Protein AF-0000000076504397 (afdb_homodimer)

Foldseek 3Di:
DVVVCVVVVVPPVPPPPPPPPCPPPCPDLQNVLVVLVVVLVVLLVVLVPDALLPPVVNVVSLVVSLVSLVVNLVSCVVCVVVNVVVPDALLVNLLSLLSQLVSLVVVCQFFVFVVSLVSSLVSLVVCVVVVSLVPCCLPDVVSVVVVLVSLLVNLVSCVLLLVVVVNVVSLVVNVVSLVVNVVSDPVVVSPVVVVLSVLSVLLCVLCVLPNVHDFLADEVVQAPDLVPFFAFDVVQHPAAAAAAEEEAEEDEVVFRDHDQDTSLNSLLSRNQHYNQQDDDPPDVPPPPPPPPPPPPPPPCPVVSGDPPVDDGGHGYHYDYLDFVVSVLSSLVSCLVVADPRYEYEYEYAYEDPPDDPPPPAQWGARDDDPDPDRRTHHLVSCQVSLLGAYEYEYHYLRQVSNLVSQVRHDHHGYKYWGAFNDADDFVPDPCRSNGHLLSCLLRPVLSSVCRSLVHGSVRDDPVLSVVLSSLLSVLLSQVLNQQSHDPPFNSSCNNHCSHPSVVSSVSSLVLQQLLQCFFPVCHPPRSRGIAMPPHGDDGDDDLCSDSQNSNCVSCVSVVNNVRTHDDPVNDDPVVVVVVVVVVD/DVVVCVVVVVPPVPPPPPPPPCPPPCPDLQNVLVVLVVVLVVLLVVLVPDALLPPVVNVVSLVVSLVSLVVNLVSCVVCVVVNVVVPDALLVNLLSLLSQLVSLVVVCQFFVFVVSLLSSLVSLVVCVVVVSLVPCCLPDVVSVVVVLVSLLVNLVSCVLLLVVVVNVVSLVVNVVSLVVNVVSDPVVVSPVVVVLSVLSVLLCVLCVLPNVHDFLADEVVQAPDLVPFFAFDVVQHDAAAAAAEEEEEEDEVVFRDHDQDTSLNSLLSRNQHYNQPDPPVPPVPPPPPPDPPPPPPVPCPVVSGDPPVDDGGHGYHYDYLDFVVSVLSSLVSCLVVADPRYEYEYEYAYEDPPDDPVPPAQWGARDDDPDPDRRTHHLVSCQVSLLGAYEYEYHYLRQVSNLVSQVRHDHHGYKYWGAFNDADDFVPDPCRSNGHLLSCLLRPVLSSVCRSLVHGSVRDDPVLSVVLSSLLSVLLSQVLNQQSHDPPFNSSCNNHCSHPSVVSSVSSLVLQQLSQCFFPVCHPPRSRGIAMPPHGDDGDDDLCSDSQNSNCVSCVSVVNNVRTHDDPVNDDPVVVVVVVVVVD

Sequence (1168 aa):
MSSQQMQMQIQIQNSGGGSGNNNSSNIPVSEVFWTLVDKADKKFSKIRDLPFYQRSRHDTYFYKVFKVYTQLWKFQQENRQKLIEAGLKRWEIGEIASRIGQLYFGQYMRTSDANYLSESYIFYEAILTREYFKEGLFQDVNIANKQLRFLARFIMVCLVLNRREMVQQLVNQLKVLVDECKRTFQESDFKEWKLVVQEILRFLKAETAFMNIRPLRYSLVLDSHPDTLPHVAAAITKRHLKLRDAVLSSFHPNEVKYSELTIDTFRMLQCLEWEPSGLFYQSSGSKLSQNGATGTSRISYIQDIADPTLPANPRKAVLYRPSLTHFIAVLATICEELPSDGILLVYLSASGYCGSAQNESGCIHFGPRGDRGSNCIYPSDFVPFTRRPLLLVIDNDNSKAFKVIAEAEKGESVAMLLSPSCSPALSDCSHNSNGSLFTMFLTAPLQAFCMLLGLSGTDIDLDTFNKAEMLLSSSLNNWGLALATSDTLNPVWGQILGDPFIRRLLLRFIFCQAVLTLYAPVYNDNKFLPTCVPSLPTPVLPPSYSYQSVILNLASMFGATKRFIFSEDVLPESMQTNMNQLTLMSSQQMQMQIQIQNSGGGSGNNNSSNIPVSEVFWTLVDKADKKFSKIRDLPFYQRSRHDTYFYKVFKVYTQLWKFQQENRQKLIEAGLKRWEIGEIASRIGQLYFGQYMRTSDANYLSESYIFYEAILTREYFKEGLFQDVNIANKQLRFLARFIMVCLVLNRREMVQQLVNQLKVLVDECKRTFQESDFKEWKLVVQEILRFLKAETAFMNIRPLRYSLVLDSHPDTLPHVAAAITKRHLKLRDAVLSSFHPNEVKYSELTIDTFRMLQCLEWEPSGLFYQSSGSKLSQNGATGTSRISYIQDIADPTLPANPRKAVLYRPSLTHFIAVLATICEELPSDGILLVYLSASGYCGSAQNESGCIHFGPRGDRGSNCIYPSDFVPFTRRPLLLVIDNDNSKAFKVIAEAEKGESVAMLLSPSCSPALSDCSHNSNGSLFTMFLTAPLQAFCMLLGLSGTDIDLDTFNKAEMLLSSSLNNWGLALATSDTLNPVWGQILGDPFIRRLLLRFIFCQAVLTLYAPVYNDNKFLPTCVPSLPTPVLPPSYSYQSVILNLASMFGATKRFIFSEDVLPESMQTNMNQLTL

pLDDT: mean 82.98, std 20.51, range [19.02, 98.88]

Structure (mmCIF, N/CA/C/O backbone):
data_AF-0000000076504397-model_v1
#
loop_
_entity.id
_entity.type
_entity.pdbx_description
1 polymer 'Protein SCAI'
#
loop_
_atom_site.group_PDB
_atom_site.id
_atom_site.type_symbol
_atom_site.label_atom_id
_atom_site.label_alt_id
_atom_site.label_comp_id
_atom_site.label_asym_id
_atom_site.label_entity_id
_atom_site.label_seq_id
_atom_site.pdbx_PDB_ins_code
_atom_site.Cartn_x
_atom_site.Cartn_y
_atom_site.Cartn_z
_atom_site.occupancy
_atom_site.B_iso_or_equiv
_atom_site.auth_seq_id
_atom_site.auth_comp_id
_atom_site.auth_asym_id
_atom_site.auth_atom_id
_atom_site.pdbx_PDB_model_num
ATOM 1 N N . MET A 1 1 ? 22.531 14.945 21.281 1 19.02 1 MET A N 1
ATOM 2 C CA . MET A 1 1 ? 23.844 14.344 21.078 1 19.02 1 MET A CA 1
ATOM 3 C C . MET A 1 1 ? 23.891 13.562 19.781 1 19.02 1 MET A C 1
ATOM 5 O O . MET A 1 1 ? 24.969 13.234 19.281 1 19.02 1 MET A O 1
ATOM 9 N N . SER A 1 2 ? 22.672 13.062 19.438 1 21.38 2 SER A N 1
ATOM 10 C CA . SER A 1 2 ? 22.641 12.148 18.297 1 21.38 2 SER A CA 1
ATOM 11 C C . SER A 1 2 ? 22.812 12.906 16.984 1 21.38 2 SER A C 1
ATOM 13 O O . SER A 1 2 ? 23.359 12.375 16.016 1 21.38 2 SER A O 1
ATOM 15 N N . SER A 1 3 ? 22.125 14.078 16.844 1 25.44 3 SER A N 1
ATOM 16 C CA . SER A 1 3 ? 22.078 14.844 15.602 1 25.44 3 SER A CA 1
ATOM 17 C C . SER A 1 3 ? 23.422 15.484 15.289 1 25.44 3 SER A C 1
ATOM 19 O O . SER A 1 3 ? 23.656 15.93 14.164 1 25.44 3 SER A O 1
ATOM 21 N N . GLN A 1 4 ? 24.25 15.898 16.297 1 28.06 4 GLN A N 1
ATOM 22 C CA . GLN A 1 4 ? 25.641 16.328 16.203 1 28.06 4 GLN A CA 1
ATOM 23 C C . GLN A 1 4 ? 26.516 15.234 15.617 1 28.06 4 GLN A C 1
ATOM 25 O O . GLN A 1 4 ? 27.672 15.477 15.242 1 28.06 4 GLN A O 1
ATOM 30 N N . GLN A 1 5 ? 26.062 13.969 15.75 1 26.05 5 GLN A N 1
ATOM 31 C CA . GLN A 1 5 ? 26.891 12.867 15.266 1 26.05 5 GLN A CA 1
ATOM 32 C C . GLN A 1 5 ? 26.938 12.852 13.734 1 26.05 5 GLN A C 1
ATOM 34 O O . GLN A 1 5 ? 27.891 12.352 13.148 1 26.05 5 GLN A O 1
ATOM 39 N N . MET A 1 6 ? 25.781 13.281 13.07 1 28.31 6 MET A N 1
ATOM 40 C CA . MET A 1 6 ? 25.922 13.211 11.617 1 28.31 6 MET A CA 1
ATOM 41 C C . MET A 1 6 ? 26.844 14.32 11.102 1 28.31 6 MET A C 1
ATOM 43 O O . MET A 1 6 ? 27.547 14.133 10.109 1 28.31 6 MET A O 1
ATOM 47 N N . GLN A 1 7 ? 26.797 15.539 11.68 1 29.45 7 GLN A N 1
ATOM 48 C CA . GLN A 1 7 ? 27.703 16.594 11.211 1 29.45 7 GLN A CA 1
ATOM 49 C C . GLN A 1 7 ? 29.156 16.25 11.531 1 29.45 7 GLN A C 1
ATOM 51 O O . GLN A 1 7 ? 30.047 16.484 10.719 1 29.45 7 GLN A O 1
ATOM 56 N N . MET A 1 8 ? 29.5 15.898 12.867 1 28.67 8 MET A N 1
ATOM 57 C CA . MET A 1 8 ? 30.859 15.688 13.344 1 28.67 8 MET A CA 1
ATOM 58 C C . MET A 1 8 ? 31.469 14.445 12.703 1 28.67 8 MET A C 1
ATOM 60 O O . MET A 1 8 ? 32.688 14.328 12.633 1 28.67 8 MET A O 1
ATOM 64 N N . GLN A 1 9 ? 30.656 13.406 12.492 1 28.34 9 GLN A N 1
ATOM 65 C CA . GLN A 1 9 ? 31.312 12.234 11.922 1 28.34 9 GLN A CA 1
ATOM 66 C C . GLN A 1 9 ? 31.828 12.523 10.516 1 28.34 9 GLN A C 1
ATOM 68 O O . GLN A 1 9 ? 32.625 11.758 9.961 1 28.34 9 GLN A O 1
ATOM 73 N N . ILE A 1 10 ? 31.156 13.438 9.891 1 29.42 10 ILE A N 1
ATOM 74 C CA . ILE A 1 10 ? 31.719 13.742 8.578 1 29.42 10 ILE A CA 1
ATOM 75 C C . ILE A 1 10 ? 33.031 14.477 8.742 1 29.42 10 ILE A C 1
ATOM 77 O O . ILE A 1 10 ? 33.844 14.531 7.809 1 29.42 10 ILE A O 1
ATOM 81 N N . GLN A 1 11 ? 33.312 15.148 9.938 1 27.05 11 GLN A N 1
ATOM 82 C CA . GLN A 1 11 ? 34.594 15.836 10.016 1 27.05 11 GLN A CA 1
ATOM 83 C C . GLN A 1 11 ? 35.75 14.836 10.031 1 27.05 11 GLN A C 1
ATOM 85 O O . GLN A 1 11 ? 36.875 15.18 9.68 1 27.05 11 GLN A O 1
ATOM 90 N N . ILE A 1 12 ? 35.594 13.727 10.93 1 27.03 12 ILE A N 1
ATOM 91 C CA . ILE A 1 12 ? 36.844 13.047 11.32 1 27.03 12 ILE A CA 1
ATOM 92 C C . ILE A 1 12 ? 37.469 12.391 10.102 1 27.03 12 ILE A C 1
ATOM 94 O O . ILE A 1 12 ? 38.688 12.227 10.047 1 27.03 12 ILE A O 1
ATOM 98 N N . GLN A 1 13 ? 36.656 11.766 9.266 1 25.59 13 GLN A N 1
ATOM 99 C CA . GLN A 1 13 ? 37.438 10.844 8.469 1 25.59 13 GLN A CA 1
ATOM 100 C C . GLN A 1 13 ? 38.375 11.602 7.523 1 25.59 13 GLN A C 1
ATOM 102 O O . GLN A 1 13 ? 39.094 10.992 6.711 1 25.59 13 GLN A O 1
ATOM 107 N N . ASN A 1 14 ? 38.219 12.922 7.508 1 24.95 14 ASN A N 1
ATOM 108 C CA . ASN A 1 14 ? 38.969 13.508 6.398 1 24.95 14 ASN A CA 1
ATOM 109 C C . ASN A 1 14 ? 40.469 13.57 6.695 1 24.95 14 ASN A C 1
ATOM 111 O O . ASN A 1 14 ? 41.219 14.227 5.977 1 24.95 14 ASN A O 1
ATOM 115 N N . SER A 1 15 ? 40.875 13.211 8 1 24.42 15 SER A N 1
ATOM 116 C CA . SER A 1 15 ? 42.25 13.711 8.094 1 24.42 15 SER A CA 1
ATOM 117 C C . SER A 1 15 ? 43.219 12.898 7.215 1 24.42 15 SER A C 1
ATOM 119 O O . SER A 1 15 ? 44.438 13.055 7.301 1 24.42 15 SER A O 1
ATOM 121 N N . GLY A 1 16 ? 42.781 11.695 6.723 1 23.44 16 GLY A N 1
ATOM 122 C CA . GLY A 1 16 ? 43.969 11.023 6.211 1 23.44 16 GLY A CA 1
ATOM 123 C C . GLY A 1 16 ? 44.625 11.773 5.078 1 23.44 16 GLY A C 1
ATOM 124 O O . GLY A 1 16 ? 43.969 12.164 4.113 1 23.44 16 GLY A O 1
ATOM 125 N N . GLY A 1 17 ? 45.594 12.586 5.418 1 23.61 17 GLY A N 1
ATOM 126 C CA . GLY A 1 17 ? 46.5 13.391 4.621 1 23.61 17 GLY A CA 1
ATOM 127 C C . GLY A 1 17 ? 47.156 12.609 3.498 1 23.61 17 GLY A C 1
ATOM 128 O O . GLY A 1 17 ? 48.25 12.984 3.018 1 23.61 17 GLY A O 1
ATOM 129 N N . GLY A 1 18 ? 46.531 11.445 3.01 1 22.66 18 GLY A N 1
ATOM 130 C CA . GLY A 1 18 ? 47.5 10.859 2.07 1 22.66 18 GLY A CA 1
ATOM 131 C C . GLY A 1 18 ? 47.875 11.805 0.956 1 22.66 18 GLY A C 1
ATOM 132 O O . GLY A 1 18 ? 47.062 12.609 0.495 1 22.66 18 GLY A O 1
ATOM 133 N N . SER A 1 19 ? 49.094 12.258 0.999 1 25.38 19 SER A N 1
ATOM 134 C CA . SER A 1 19 ? 49.844 13.016 0.009 1 25.38 19 SER A CA 1
ATOM 135 C C . SER A 1 19 ? 49.75 12.375 -1.37 1 25.38 19 SER A C 1
ATOM 137 O O . SER A 1 19 ? 50.688 11.672 -1.798 1 25.38 19 SER A O 1
ATOM 139 N N . GLY A 1 20 ? 48.688 11.438 -1.575 1 24.8 20 GLY A N 1
ATOM 140 C CA . GLY A 1 20 ? 48.938 10.812 -2.869 1 24.8 20 GLY A CA 1
ATOM 141 C C . GLY A 1 20 ? 49.062 11.82 -3.994 1 24.8 20 GLY A C 1
ATOM 142 O O . GLY A 1 20 ? 48.562 12.938 -3.908 1 24.8 20 GLY A O 1
ATOM 143 N N . ASN A 1 21 ? 50.219 11.695 -4.637 1 26.89 21 ASN A N 1
ATOM 144 C CA . ASN A 1 21 ? 50.562 12.352 -5.891 1 26.89 21 ASN A CA 1
ATOM 145 C C . ASN A 1 21 ? 49.438 12.305 -6.898 1 26.89 21 ASN A C 1
ATOM 147 O O . ASN A 1 21 ? 49.031 11.227 -7.332 1 26.89 21 ASN A O 1
ATOM 151 N N . ASN A 1 22 ? 48.375 13.039 -6.625 1 28.5 22 ASN A N 1
ATOM 152 C CA . ASN A 1 22 ? 47.188 13.289 -7.465 1 28.5 22 ASN A CA 1
ATOM 153 C C . ASN A 1 22 ? 47.594 13.539 -8.914 1 28.5 22 ASN A C 1
ATOM 155 O O . ASN A 1 22 ? 48.188 14.578 -9.234 1 28.5 22 ASN A O 1
ATOM 159 N N . ASN A 1 23 ? 48.219 12.555 -9.594 1 30.7 23 ASN A N 1
ATOM 160 C CA . ASN A 1 23 ? 48.125 12.742 -11.039 1 30.7 23 ASN A CA 1
ATOM 161 C C . ASN A 1 23 ? 46.75 13.258 -11.445 1 30.7 23 ASN A C 1
ATOM 163 O O . ASN A 1 23 ? 45.75 12.539 -11.328 1 30.7 23 ASN A O 1
ATOM 167 N N . SER A 1 24 ? 46.438 14.422 -11.156 1 36.69 24 SER A N 1
ATOM 168 C CA . SER A 1 24 ? 45.312 15.305 -11.375 1 36.69 24 SER A CA 1
ATOM 169 C C . SER A 1 24 ? 44.719 15.117 -12.773 1 36.69 24 SER A C 1
ATOM 171 O O . SER A 1 24 ? 45.375 15.484 -13.773 1 36.69 24 SER A O 1
ATOM 173 N N . SER A 1 25 ? 44.344 14.016 -13.234 1 42.19 25 SER A N 1
ATOM 174 C CA . SER A 1 25 ? 43.5 14.055 -14.414 1 42.19 25 SER A CA 1
ATOM 175 C C . SER A 1 25 ? 42.719 15.359 -14.5 1 42.19 25 SER A C 1
ATOM 177 O O . SER A 1 25 ? 42.094 15.773 -13.523 1 42.19 25 SER A O 1
ATOM 179 N N . ASN A 1 26 ? 43.219 16.312 -15.18 1 52.19 26 ASN A N 1
ATOM 180 C CA . ASN A 1 26 ? 42.969 17.719 -15.531 1 52.19 26 ASN A CA 1
ATOM 181 C C . ASN A 1 26 ? 41.5 18 -15.805 1 52.19 26 ASN A C 1
ATOM 183 O O . ASN A 1 26 ? 41.156 18.469 -16.875 1 52.19 26 ASN A O 1
ATOM 187 N N . ILE A 1 27 ? 40.688 17.281 -15.406 1 71.06 27 ILE A N 1
ATOM 188 C CA . ILE A 1 27 ? 39.344 17.75 -15.711 1 71.06 27 ILE A CA 1
ATOM 189 C C . ILE A 1 27 ? 39.125 19.125 -15.078 1 71.06 27 ILE A C 1
ATOM 191 O O . ILE A 1 27 ? 39.344 19.297 -13.875 1 71.06 27 ILE A O 1
ATOM 195 N N . PRO A 1 28 ? 38.969 20.062 -15.93 1 86.5 28 PRO A N 1
ATOM 196 C CA . PRO A 1 28 ? 38.719 21.422 -15.438 1 86.5 28 PRO A CA 1
ATOM 197 C C . PRO A 1 28 ? 37.656 21.453 -14.312 1 86.5 28 PRO A C 1
ATOM 199 O O . PRO A 1 28 ? 36.719 20.672 -14.312 1 86.5 28 PRO A O 1
ATOM 202 N N . VAL A 1 29 ? 38.031 22.109 -13.242 1 89.88 29 VAL A N 1
ATOM 203 C CA . VAL A 1 29 ? 37.188 22.312 -12.07 1 89.88 29 VAL A CA 1
ATOM 204 C C . VAL A 1 29 ? 35.75 22.594 -12.516 1 89.88 29 VAL A C 1
ATOM 206 O O . VAL A 1 29 ? 34.781 22.125 -11.883 1 89.88 29 VAL A O 1
ATOM 209 N N . SER A 1 30 ? 35.656 23.203 -13.555 1 90 30 SER A N 1
ATOM 210 C CA . SER A 1 30 ? 34.344 23.562 -14.062 1 90 30 SER A CA 1
ATOM 211 C C . SER A 1 30 ? 33.594 22.328 -14.547 1 90 30 SER A C 1
ATOM 213 O O . SER A 1 30 ? 32.375 22.203 -14.359 1 90 30 SER A O 1
ATOM 215 N N . GLU A 1 31 ? 34.25 21.484 -15.102 1 90.5 31 GLU A N 1
ATOM 216 C CA . GLU A 1 31 ? 33.625 20.266 -15.609 1 90.5 31 GLU A CA 1
ATOM 217 C C . GLU A 1 31 ? 33.156 19.375 -14.461 1 90.5 31 GLU A C 1
ATOM 219 O O . GLU A 1 31 ? 32.062 18.781 -14.539 1 90.5 31 GLU A O 1
ATOM 224 N N . VAL A 1 32 ? 33.969 19.312 -13.516 1 92.31 32 VAL A N 1
ATOM 225 C CA . VAL A 1 32 ? 33.594 18.516 -12.344 1 92.31 32 VAL A CA 1
ATOM 226 C C . VAL A 1 32 ? 32.344 19.125 -11.688 1 92.31 32 VAL A C 1
ATOM 228 O O . VAL A 1 32 ? 31.438 18.391 -11.305 1 92.31 32 VAL A O 1
ATOM 231 N N . PHE A 1 33 ? 32.344 20.391 -11.633 1 93.88 33 PHE A N 1
ATOM 232 C CA . PHE A 1 33 ? 31.234 21.109 -11.023 1 93.88 33 PHE A CA 1
ATOM 233 C C . PHE A 1 33 ? 29.938 20.828 -11.773 1 93.88 33 PHE A C 1
ATOM 235 O O . PHE A 1 33 ? 28.922 20.469 -11.172 1 93.88 33 PHE A O 1
ATOM 242 N N . TRP A 1 34 ? 30.016 20.875 -12.992 1 93.06 34 TRP A N 1
ATOM 243 C CA . TRP A 1 34 ? 28.797 20.75 -13.789 1 93.06 34 TRP A CA 1
ATOM 244 C C . TRP A 1 34 ? 28.328 19.297 -13.844 1 93.06 34 TRP A C 1
ATOM 246 O O . TRP A 1 34 ? 27.141 19.016 -13.945 1 93.06 34 TRP A O 1
ATOM 256 N N . THR A 1 35 ? 29.234 18.422 -13.781 1 92.25 35 THR A N 1
ATOM 257 C CA . THR A 1 35 ? 28.875 17.016 -13.688 1 92.25 35 THR A CA 1
ATOM 258 C C . THR A 1 35 ? 28.125 16.734 -12.375 1 92.25 35 THR A C 1
ATOM 260 O O . THR A 1 35 ? 27.156 15.984 -12.352 1 92.25 35 THR A O 1
ATOM 263 N N . LEU A 1 36 ? 28.641 17.344 -11.328 1 93.19 36 LEU A N 1
ATOM 264 C CA . LEU A 1 36 ? 27.984 17.188 -10.023 1 93.19 36 LEU A CA 1
ATOM 265 C C . LEU A 1 36 ? 26.609 17.828 -10.031 1 93.19 36 LEU A C 1
ATOM 267 O O . LEU A 1 36 ? 25.672 17.297 -9.43 1 93.19 36 LEU A O 1
ATOM 271 N N . VAL A 1 37 ? 26.5 18.922 -10.672 1 93.44 37 VAL A N 1
ATOM 272 C CA . VAL A 1 37 ? 25.219 19.609 -10.75 1 93.44 37 VAL A CA 1
ATOM 273 C C . VAL A 1 37 ? 24.219 18.75 -11.508 1 93.44 37 VAL A C 1
ATOM 275 O O . VAL A 1 37 ? 23.062 18.625 -11.086 1 93.44 37 VAL A O 1
ATOM 278 N N . ASP A 1 38 ? 24.656 18.203 -12.57 1 92.31 38 ASP A N 1
ATOM 279 C CA . ASP A 1 38 ? 23.797 17.359 -13.383 1 92.31 38 ASP A CA 1
ATOM 280 C C . ASP A 1 38 ? 23.328 16.125 -12.594 1 92.31 38 ASP A C 1
ATOM 282 O O . ASP A 1 38 ? 22.172 15.742 -12.672 1 92.31 38 ASP A O 1
ATOM 286 N N . LYS A 1 39 ? 24.266 15.555 -11.977 1 92.31 39 LYS A N 1
ATOM 287 C CA . LYS A 1 39 ? 23.938 14.406 -11.141 1 92.31 39 LYS A CA 1
ATOM 288 C C . LYS A 1 39 ? 22.953 14.781 -10.047 1 92.31 39 LYS A C 1
ATOM 290 O O . LYS A 1 39 ? 22 14.031 -9.773 1 92.31 39 LYS A O 1
ATOM 295 N N . ALA A 1 40 ? 23.172 15.859 -9.414 1 92.56 40 ALA A N 1
ATOM 296 C CA . ALA A 1 40 ? 22.297 16.344 -8.344 1 92.56 40 ALA A CA 1
ATOM 297 C C . ALA A 1 40 ? 20.906 16.641 -8.867 1 92.56 40 ALA A C 1
ATOM 299 O O . ALA A 1 40 ? 19.906 16.297 -8.219 1 92.56 40 ALA A O 1
ATOM 300 N N . ASP A 1 41 ? 20.828 17.188 -9.984 1 91.31 41 ASP A N 1
ATOM 301 C CA . ASP A 1 41 ? 19.547 17.547 -10.57 1 91.31 41 ASP A CA 1
ATOM 302 C C . ASP A 1 41 ? 18.734 16.297 -10.922 1 91.31 41 ASP A C 1
ATOM 304 O O . ASP A 1 41 ? 17.516 16.266 -10.742 1 91.31 41 ASP A O 1
ATOM 308 N N . LYS A 1 42 ? 19.391 15.375 -11.484 1 88.75 42 LYS A N 1
ATOM 309 C CA . LYS A 1 42 ? 18.719 14.125 -11.82 1 88.75 42 LYS A CA 1
ATOM 310 C C . LYS A 1 42 ? 18.156 13.445 -10.57 1 88.75 42 LYS A C 1
ATOM 312 O O . LYS A 1 42 ? 17.016 12.977 -10.578 1 88.75 42 LYS A O 1
ATOM 317 N N . LYS A 1 43 ? 18.906 13.445 -9.578 1 90.19 43 LYS A N 1
ATOM 318 C CA . LYS A 1 43 ? 18.469 12.828 -8.328 1 90.19 43 LYS A CA 1
ATOM 319 C C . LYS A 1 43 ? 17.359 13.633 -7.668 1 90.19 43 LYS A C 1
ATOM 321 O O . LYS A 1 43 ? 16.453 13.062 -7.051 1 90.19 43 LYS A O 1
ATOM 326 N N . PHE A 1 44 ? 17.453 14.906 -7.812 1 90.5 44 PHE A N 1
ATOM 327 C CA . PHE A 1 44 ? 16.422 15.781 -7.258 1 90.5 44 PHE A CA 1
ATOM 328 C C . PHE A 1 44 ? 15.078 15.531 -7.934 1 90.5 44 PHE A C 1
ATOM 330 O O . PHE A 1 44 ? 14.047 15.477 -7.266 1 90.5 44 PHE A O 1
ATOM 337 N N . SER A 1 45 ? 15.086 15.398 -9.156 1 86.88 45 SER A N 1
ATOM 338 C CA . SER A 1 45 ? 13.852 15.156 -9.898 1 86.88 45 SER A CA 1
ATOM 339 C C . SER A 1 45 ? 13.219 13.828 -9.5 1 86.88 45 SER A C 1
ATOM 341 O O . SER A 1 45 ? 11.992 13.719 -9.414 1 86.88 45 SER A O 1
ATOM 343 N N . LYS A 1 46 ? 13.977 12.953 -9.211 1 84.38 46 LYS A N 1
ATOM 344 C CA . LYS A 1 46 ? 13.484 11.625 -8.852 1 84.38 46 LYS A CA 1
ATOM 345 C C . LYS A 1 46 ? 12.836 11.625 -7.473 1 84.38 46 LYS A C 1
ATOM 347 O O . LYS A 1 46 ? 11.781 11.031 -7.277 1 84.38 46 LYS A O 1
ATOM 352 N N . ILE A 1 47 ? 13.445 12.273 -6.543 1 85.12 47 ILE A N 1
ATOM 353 C CA . ILE A 1 47 ? 12.93 12.25 -5.18 1 85.12 47 ILE A CA 1
ATOM 354 C C . ILE A 1 47 ? 11.625 13.039 -5.109 1 85.12 47 ILE A C 1
ATOM 356 O O . ILE A 1 47 ? 10.734 12.703 -4.32 1 85.12 47 ILE A O 1
ATOM 360 N N . ARG A 1 48 ? 11.5 13.938 -5.887 1 80.25 48 ARG A N 1
ATOM 361 C CA . ARG A 1 48 ? 10.297 14.758 -5.918 1 80.25 48 ARG A CA 1
ATOM 362 C C . ARG A 1 48 ? 9.086 13.945 -6.383 1 80.25 48 ARG A C 1
ATOM 364 O O . ARG A 1 48 ? 7.977 14.148 -5.895 1 80.25 48 ARG A O 1
ATOM 371 N N . ASP A 1 49 ? 9.312 12.969 -7.195 1 79.06 49 ASP A N 1
ATOM 372 C CA . ASP A 1 49 ? 8.219 12.227 -7.82 1 79.06 49 ASP A CA 1
ATOM 373 C C . ASP A 1 49 ? 7.91 10.945 -7.047 1 79.06 49 ASP A C 1
ATOM 375 O O . ASP A 1 49 ? 6.988 10.211 -7.402 1 79.06 49 ASP A O 1
ATOM 379 N N . LEU A 1 50 ? 8.664 10.742 -6.012 1 82.38 50 LEU A N 1
ATOM 380 C CA . LEU A 1 50 ? 8.414 9.531 -5.242 1 82.38 50 LEU A CA 1
ATOM 381 C C . LEU A 1 50 ? 7.098 9.633 -4.48 1 82.38 50 LEU A C 1
ATOM 383 O O . LEU A 1 50 ? 6.875 10.594 -3.742 1 82.38 50 LEU A O 1
ATOM 387 N N . PRO A 1 51 ? 6.25 8.633 -4.672 1 82.62 51 PRO A N 1
ATOM 388 C CA . PRO A 1 51 ? 4.953 8.672 -3.994 1 82.62 51 PRO A CA 1
ATOM 389 C C . PRO A 1 51 ? 5.066 8.453 -2.486 1 82.62 51 PRO A C 1
ATOM 391 O O . PRO A 1 51 ? 6.082 7.938 -2.01 1 82.62 51 PRO A O 1
ATOM 394 N N . PHE A 1 52 ? 4.02 8.781 -1.773 1 81.81 52 PHE A N 1
ATOM 395 C CA . PHE A 1 52 ? 4.012 8.75 -0.316 1 81.81 52 PHE A CA 1
ATOM 396 C C . PHE A 1 52 ? 3.992 7.312 0.196 1 81.81 52 PHE A C 1
ATOM 398 O O . PHE A 1 52 ? 4.379 7.051 1.335 1 81.81 52 PHE A O 1
ATOM 405 N N . TYR A 1 53 ? 3.559 6.406 -0.594 1 83.62 53 TYR A N 1
ATOM 406 C CA . TYR A 1 53 ? 3.488 5.031 -0.104 1 83.62 53 TYR A CA 1
ATOM 407 C C . TYR A 1 53 ? 4.84 4.34 -0.229 1 83.62 53 TYR A C 1
ATOM 409 O O . TYR A 1 53 ? 5.027 3.232 0.283 1 83.62 53 TYR A O 1
ATOM 417 N N . GLN A 1 54 ? 5.758 4.957 -0.898 1 81.75 54 GLN A N 1
ATOM 418 C CA . GLN A 1 54 ? 7.121 4.445 -0.965 1 81.75 54 GLN A CA 1
ATOM 419 C C . GLN A 1 54 ? 8.008 5.105 0.084 1 81.75 54 GLN A C 1
ATOM 421 O O . GLN A 1 54 ? 9.023 5.719 -0.251 1 81.75 54 GLN A O 1
ATOM 426 N N . ARG A 1 55 ? 7.703 4.934 1.293 1 79.25 55 ARG A N 1
ATOM 427 C CA . ARG A 1 55 ? 8.305 5.625 2.426 1 79.25 55 ARG A CA 1
ATOM 428 C C . ARG A 1 55 ? 9.766 5.211 2.605 1 79.25 55 ARG A C 1
ATOM 430 O O . ARG A 1 55 ? 10.648 6.062 2.719 1 79.25 55 ARG A O 1
ATOM 437 N N . SER A 1 56 ? 9.992 3.963 2.555 1 77.69 56 SER A N 1
ATOM 438 C CA . SER A 1 56 ? 11.352 3.459 2.75 1 77.69 56 SER A CA 1
ATOM 439 C C . SER A 1 56 ? 12.266 3.873 1.601 1 77.69 56 SER A C 1
ATOM 441 O O . SER A 1 56 ? 13.43 4.195 1.815 1 77.69 56 SER A O 1
ATOM 443 N N . ARG A 1 57 ? 11.711 3.865 0.457 1 76.81 57 ARG A N 1
ATOM 444 C CA . ARG A 1 57 ? 12.484 4.289 -0.707 1 76.81 57 ARG A CA 1
ATOM 445 C C . ARG A 1 57 ? 12.844 5.77 -0.616 1 76.81 57 ARG A C 1
ATOM 447 O O . ARG A 1 57 ? 13.961 6.16 -0.941 1 76.81 57 ARG A O 1
ATOM 454 N N . HIS A 1 58 ? 11.898 6.492 -0.199 1 79.5 58 HIS A N 1
ATOM 455 C CA . HIS A 1 58 ? 12.148 7.922 -0.047 1 79.5 58 HIS A CA 1
ATOM 456 C C . HIS A 1 58 ? 13.234 8.188 0.99 1 79.5 58 HIS A C 1
ATOM 458 O O . HIS A 1 58 ? 14.148 8.977 0.75 1 79.5 58 HIS A O 1
ATOM 464 N N . ASP A 1 59 ? 13.188 7.531 2.055 1 78.88 59 ASP A N 1
ATOM 465 C CA . ASP A 1 59 ? 14.164 7.746 3.123 1 78.88 59 ASP A CA 1
ATOM 466 C C . ASP A 1 59 ? 15.57 7.379 2.666 1 78.88 59 ASP A C 1
ATOM 468 O O . ASP A 1 59 ? 16.516 8.117 2.916 1 78.88 59 ASP A O 1
ATOM 472 N N . THR A 1 60 ? 15.641 6.301 1.947 1 80.81 60 THR A N 1
ATOM 473 C CA . THR A 1 60 ? 16.938 5.863 1.454 1 80.81 60 THR A CA 1
ATOM 474 C C . THR A 1 60 ? 17.438 6.789 0.347 1 80.81 60 THR A C 1
ATOM 476 O O . THR A 1 60 ? 18.625 7.145 0.311 1 80.81 60 THR A O 1
ATOM 479 N N . TYR A 1 61 ? 16.562 7.145 -0.464 1 83.81 61 TYR A N 1
ATOM 480 C CA . TYR A 1 61 ? 16.938 7.988 -1.594 1 83.81 61 TYR A CA 1
ATOM 481 C C . TYR A 1 61 ? 17.281 9.398 -1.13 1 83.81 61 TYR A C 1
ATOM 483 O O . TYR A 1 61 ? 18.141 10.062 -1.723 1 83.81 61 TYR A O 1
ATOM 491 N N . PHE A 1 62 ? 16.641 9.938 -0.138 1 87.38 62 PHE A N 1
ATOM 492 C CA . PHE A 1 62 ? 16.953 11.25 0.407 1 87.38 62 PHE A CA 1
ATOM 493 C C . PHE A 1 62 ? 18.406 11.344 0.808 1 87.38 62 PHE A C 1
ATOM 495 O O . PHE A 1 62 ? 19.078 12.336 0.505 1 87.38 62 PHE A O 1
ATOM 502 N N . TYR A 1 63 ? 18.875 10.32 1.399 1 86.19 63 TYR A N 1
ATOM 503 C CA . TYR A 1 63 ? 20.266 10.336 1.834 1 86.19 63 TYR A CA 1
ATOM 504 C C . TYR A 1 63 ? 21.203 10.383 0.64 1 86.19 63 TYR A C 1
ATOM 506 O O . TYR A 1 63 ? 22.234 11.055 0.683 1 86.19 63 TYR A O 1
ATOM 514 N N . LYS A 1 64 ? 20.844 9.711 -0.344 1 86.56 64 LYS A N 1
ATOM 515 C CA . LYS A 1 64 ? 21.656 9.719 -1.554 1 86.56 64 LYS A CA 1
ATOM 516 C C . LYS A 1 64 ? 21.672 11.102 -2.203 1 86.56 64 LYS A C 1
ATOM 518 O O . LYS A 1 64 ? 22.719 11.578 -2.627 1 86.56 64 LYS A O 1
ATOM 523 N N . VAL A 1 65 ? 20.531 11.672 -2.271 1 91.06 65 VAL A N 1
ATOM 524 C CA . VAL A 1 65 ? 20.438 13.008 -2.855 1 91.06 65 VAL A CA 1
ATOM 525 C C . VAL A 1 65 ? 21.188 14.008 -1.988 1 91.06 65 VAL A C 1
ATOM 527 O O . VAL A 1 65 ? 21.938 14.844 -2.502 1 91.06 65 VAL A O 1
ATOM 530 N N . PHE A 1 66 ? 21 13.875 -0.762 1 90.19 66 PHE A N 1
ATOM 531 C CA . PHE A 1 66 ? 21.609 14.812 0.175 1 90.19 66 PHE A CA 1
ATOM 532 C C . PHE A 1 66 ? 23.125 14.695 0.131 1 90.19 66 PHE A C 1
ATOM 534 O O . PHE A 1 66 ? 23.844 15.703 0.244 1 90.19 66 PHE A O 1
ATOM 541 N N . LYS A 1 67 ? 23.578 13.516 -0.026 1 91.44 67 LYS A N 1
ATOM 542 C CA . LYS A 1 67 ? 25.016 13.305 -0.129 1 91.44 67 LYS A CA 1
ATOM 543 C C . LYS A 1 67 ? 25.594 14.031 -1.343 1 91.44 67 LYS A C 1
ATOM 545 O O . LYS A 1 67 ? 26.625 14.688 -1.244 1 91.44 67 LYS A O 1
ATOM 550 N N . VAL A 1 68 ? 24.969 13.938 -2.428 1 93.25 68 VAL A N 1
ATOM 551 C CA . VAL A 1 68 ? 25.453 14.57 -3.654 1 93.25 68 VAL A CA 1
ATOM 552 C C . VAL A 1 68 ? 25.391 16.094 -3.504 1 93.25 68 VAL A C 1
ATOM 554 O O . VAL A 1 68 ? 26.312 16.797 -3.916 1 93.25 68 VAL A O 1
ATOM 557 N N . TYR A 1 69 ? 24.359 16.594 -2.959 1 93.25 69 TYR A N 1
ATOM 558 C CA . TYR A 1 69 ? 24.234 18.031 -2.785 1 93.25 69 TYR A CA 1
ATOM 559 C C . TYR A 1 69 ? 25.25 18.547 -1.767 1 93.25 69 TYR A C 1
ATOM 561 O O . TYR A 1 69 ? 25.75 19.672 -1.89 1 93.25 69 TYR A O 1
ATOM 569 N N . THR A 1 70 ? 25.484 17.781 -0.732 1 91.44 70 THR A N 1
ATOM 570 C CA . THR A 1 70 ? 26.516 18.141 0.223 1 91.44 70 THR A CA 1
ATOM 571 C C . THR A 1 70 ? 27.891 18.219 -0.459 1 91.44 70 THR A C 1
ATOM 573 O O . THR A 1 70 ? 28.656 19.141 -0.219 1 91.44 70 THR A O 1
ATOM 576 N N . GLN A 1 71 ? 28.141 17.188 -1.298 1 93.12 71 GLN A N 1
ATOM 577 C CA . GLN A 1 71 ? 29.375 17.188 -2.068 1 93.12 71 GLN A CA 1
ATOM 578 C C . GLN A 1 71 ? 29.453 18.406 -2.998 1 93.12 71 GLN A C 1
ATOM 580 O O . GLN A 1 71 ? 30.484 19.062 -3.098 1 93.12 71 GLN A O 1
ATOM 585 N N . LEU A 1 72 ? 28.359 18.656 -3.625 1 94.12 72 LEU A N 1
ATOM 586 C CA . LEU A 1 72 ? 28.297 19.781 -4.551 1 94.12 72 LEU A CA 1
ATOM 587 C C . LEU A 1 72 ? 28.5 21.094 -3.818 1 94.12 72 LEU A C 1
ATOM 589 O O . LEU A 1 72 ? 29.234 21.969 -4.285 1 94.12 72 LEU A O 1
ATOM 593 N N . TRP A 1 73 ? 27.844 21.266 -2.73 1 92.88 73 TRP A N 1
ATOM 594 C CA . TRP A 1 73 ? 27.938 22.5 -1.943 1 92.88 73 TRP A CA 1
ATOM 595 C C . TRP A 1 73 ? 29.344 22.719 -1.416 1 92.88 73 TRP A C 1
ATOM 597 O O . TRP A 1 73 ? 29.891 23.812 -1.504 1 92.88 73 TRP A O 1
ATOM 607 N N . LYS A 1 74 ? 29.953 21.688 -0.911 1 91.38 74 LYS A N 1
ATOM 608 C CA . LYS A 1 74 ? 31.328 21.766 -0.418 1 91.38 74 LYS A CA 1
ATOM 609 C C . LYS A 1 74 ? 32.312 22.078 -1.551 1 91.38 74 LYS A C 1
ATOM 611 O O . LYS A 1 74 ? 33.188 22.906 -1.392 1 91.38 74 LYS A O 1
ATOM 616 N N . PHE A 1 75 ? 32.094 21.422 -2.643 1 94 75 PHE A N 1
ATOM 617 C CA . PHE A 1 75 ? 32.969 21.609 -3.799 1 94 75 PHE A CA 1
ATOM 618 C C . PHE A 1 75 ? 32.938 23.047 -4.277 1 94 75 PHE A C 1
ATOM 620 O O . PHE A 1 75 ? 33.969 23.641 -4.555 1 94 75 PHE A O 1
ATOM 627 N N . GLN A 1 76 ? 31.734 23.547 -4.426 1 92.94 76 GLN A N 1
ATOM 628 C CA . GLN A 1 76 ? 31.609 24.906 -4.918 1 92.94 76 GLN A CA 1
ATOM 629 C C . GLN A 1 76 ? 32.188 25.906 -3.916 1 92.94 76 GLN A C 1
ATOM 631 O O . GLN A 1 76 ? 32.781 26.922 -4.309 1 92.94 76 GLN A O 1
ATOM 636 N N . GLN A 1 77 ? 32.094 25.672 -2.57 1 90.88 77 GLN A N 1
ATOM 637 C CA . GLN A 1 77 ? 32.656 26.547 -1.551 1 90.88 77 GLN A CA 1
ATOM 638 C C . GLN A 1 77 ? 34.188 26.531 -1.632 1 90.88 77 GLN A C 1
ATOM 640 O O . GLN A 1 77 ? 34.812 27.594 -1.54 1 90.88 77 GLN A O 1
ATOM 645 N N . GLU A 1 78 ? 34.75 25.344 -1.86 1 92.94 78 GLU A N 1
ATOM 646 C CA . GLU A 1 78 ? 36.188 25.172 -1.875 1 92.94 78 GLU A CA 1
ATOM 647 C C . GLU A 1 78 ? 36.812 25.734 -3.16 1 92.94 78 GLU A C 1
ATOM 649 O O . GLU A 1 78 ? 37.969 26.141 -3.176 1 92.94 78 GLU A O 1
ATOM 654 N N . ASN A 1 79 ? 36.031 25.766 -4.199 1 93.69 79 ASN A N 1
ATOM 655 C CA . ASN A 1 79 ? 36.562 26.203 -5.496 1 93.69 79 ASN A CA 1
ATOM 656 C C . ASN A 1 79 ? 35.812 27.422 -6.02 1 93.69 79 ASN A C 1
ATOM 658 O O . ASN A 1 79 ? 35.688 27.609 -7.234 1 93.69 79 ASN A O 1
ATOM 662 N N . ARG A 1 80 ? 35.281 28.234 -5.133 1 92.12 80 ARG A N 1
ATOM 663 C CA . ARG A 1 80 ? 34.406 29.344 -5.496 1 92.12 80 ARG A CA 1
ATOM 664 C C . ARG A 1 80 ? 35.094 30.312 -6.441 1 92.12 80 ARG A C 1
ATOM 666 O O . ARG A 1 80 ? 34.531 30.672 -7.488 1 92.12 80 ARG A O 1
ATOM 673 N N . GLN A 1 81 ? 36.344 30.688 -6.133 1 92.38 81 GLN A N 1
ATOM 674 C CA . GLN A 1 81 ? 37.062 31.672 -6.922 1 92.38 81 GLN A CA 1
ATOM 675 C C . GLN A 1 81 ? 37.344 31.156 -8.328 1 92.38 81 GLN A C 1
ATOM 677 O O . GLN A 1 81 ? 37.156 31.875 -9.312 1 92.38 81 GLN A O 1
ATOM 682 N N . LYS A 1 82 ? 37.75 29.938 -8.359 1 94 82 LYS A N 1
ATOM 683 C CA . LYS A 1 82 ? 38.062 29.328 -9.656 1 94 82 LYS A CA 1
ATOM 684 C C . LYS A 1 82 ? 36.781 29.203 -10.5 1 94 82 LYS A C 1
ATOM 686 O O . LYS A 1 82 ? 36.844 29.359 -11.727 1 94 82 LYS A O 1
ATOM 691 N N . LEU A 1 83 ? 35.719 28.922 -9.875 1 94.12 83 LEU A N 1
ATOM 692 C CA . LEU A 1 83 ? 34.438 28.734 -10.578 1 94.12 83 LEU A CA 1
ATOM 693 C C . LEU A 1 83 ? 33.906 30.078 -11.086 1 94.12 83 LEU A C 1
ATOM 695 O O . LEU A 1 83 ? 33.406 30.156 -12.203 1 94.12 83 LEU A O 1
ATOM 699 N N . ILE A 1 84 ? 34.094 31.094 -10.305 1 91.81 84 ILE A N 1
ATOM 700 C CA . ILE A 1 84 ? 33.656 32.438 -10.711 1 91.81 84 ILE A CA 1
ATOM 701 C C . ILE A 1 84 ? 34.5 32.906 -11.898 1 91.81 84 ILE A C 1
ATOM 703 O O . ILE A 1 84 ? 33.969 33.469 -12.859 1 91.81 84 ILE A O 1
ATOM 707 N N . GLU A 1 85 ? 35.719 32.594 -11.844 1 92.94 85 GLU A N 1
ATOM 708 C CA . GLU A 1 85 ? 36.625 32.938 -12.945 1 92.94 85 GLU A CA 1
ATOM 709 C C . GLU A 1 85 ? 36.25 32.156 -14.211 1 92.94 85 GLU A C 1
ATOM 711 O O . GLU A 1 85 ? 36.438 32.656 -15.32 1 92.94 85 GLU A O 1
ATOM 716 N N . ALA A 1 86 ? 35.75 31.078 -13.969 1 93.12 86 ALA A N 1
ATOM 717 C CA . ALA A 1 86 ? 35.406 30.234 -15.094 1 93.12 86 ALA A CA 1
ATOM 718 C C . ALA A 1 86 ? 34 30.578 -15.617 1 93.12 86 ALA A C 1
ATOM 720 O O . ALA A 1 86 ? 33.531 29.984 -16.594 1 93.12 86 ALA A O 1
ATOM 721 N N . GLY A 1 87 ? 33.312 31.547 -14.93 1 91.62 87 GLY A N 1
ATOM 722 C CA . GLY A 1 87 ? 32.031 32.031 -15.484 1 91.62 87 GLY A CA 1
ATOM 723 C C . GLY A 1 87 ? 30.844 31.672 -14.633 1 91.62 87 GLY A C 1
ATOM 724 O O . GLY A 1 87 ? 29.703 31.906 -15.039 1 91.62 87 GLY A O 1
ATOM 725 N N . LEU A 1 88 ? 31.078 31.047 -13.516 1 92.56 88 LEU A N 1
ATOM 726 C CA . LEU A 1 88 ? 29.969 30.734 -12.625 1 92.56 88 LEU A CA 1
ATOM 727 C C . LEU A 1 88 ? 29.281 32 -12.156 1 92.56 88 LEU A C 1
ATOM 729 O O . LEU A 1 88 ? 29.938 32.938 -11.719 1 92.56 88 LEU A O 1
ATOM 733 N N . LYS A 1 89 ? 28.031 32.031 -12.344 1 92.38 89 LYS A N 1
ATOM 734 C CA . LYS A 1 89 ? 27.25 33.188 -11.93 1 92.38 89 LYS A CA 1
ATOM 735 C C . LYS A 1 89 ? 26.672 32.969 -10.531 1 92.38 89 LYS A C 1
ATOM 737 O O . LYS A 1 89 ? 26.469 31.844 -10.094 1 92.38 89 LYS A O 1
ATOM 742 N N . ARG A 1 90 ? 26.312 34 -9.852 1 91.69 90 ARG A N 1
ATOM 743 C CA . ARG A 1 90 ? 25.844 33.969 -8.469 1 91.69 90 ARG A CA 1
ATOM 744 C C . ARG A 1 90 ? 24.484 33.281 -8.367 1 91.69 90 ARG A C 1
ATOM 746 O O . ARG A 1 90 ? 24.219 32.562 -7.398 1 91.69 90 ARG A O 1
ATOM 753 N N . TRP A 1 91 ? 23.672 33.5 -9.391 1 93.69 91 TRP A N 1
ATOM 754 C CA . TRP A 1 91 ? 22.344 32.938 -9.328 1 93.69 91 TRP A CA 1
ATOM 755 C C . TRP A 1 91 ? 22.391 31.406 -9.414 1 93.69 91 TRP A C 1
ATOM 757 O O . TRP A 1 91 ? 21.5 30.719 -8.938 1 93.69 91 TRP A O 1
ATOM 767 N N . GLU A 1 92 ? 23.438 30.828 -10.031 1 93.88 92 GLU A N 1
ATOM 768 C CA . GLU A 1 92 ? 23.594 29.375 -10.102 1 93.88 92 GLU A CA 1
ATOM 769 C C . GLU A 1 92 ? 23.875 28.781 -8.727 1 93.88 92 GLU A C 1
ATOM 771 O O . GLU A 1 92 ? 23.422 27.688 -8.414 1 93.88 92 GLU A O 1
ATOM 776 N N . ILE A 1 93 ? 24.578 29.547 -7.914 1 93 93 ILE A N 1
ATOM 777 C CA . ILE A 1 93 ? 24.812 29.156 -6.531 1 93 93 ILE A CA 1
ATOM 778 C C . ILE A 1 93 ? 23.516 29.234 -5.742 1 93 93 ILE A C 1
ATOM 780 O O . ILE A 1 93 ? 23.219 28.344 -4.934 1 93 93 ILE A O 1
ATOM 784 N N . GLY A 1 94 ? 22.781 30.328 -5.973 1 94.94 94 GLY A N 1
ATOM 785 C CA . GLY A 1 94 ? 21.484 30.469 -5.348 1 94.94 94 GLY A CA 1
ATOM 786 C C . GLY A 1 94 ? 20.531 29.328 -5.668 1 94.94 94 GLY A C 1
ATOM 787 O O . GLY A 1 94 ? 19.766 28.906 -4.809 1 94.94 94 GLY A O 1
ATOM 788 N N . GLU A 1 95 ? 20.641 28.859 -6.867 1 94.69 95 GLU A N 1
ATOM 789 C CA . GLU A 1 95 ? 19.781 27.766 -7.301 1 94.69 95 GLU A CA 1
ATOM 790 C C . GLU A 1 95 ? 20.109 26.469 -6.543 1 94.69 95 GLU A C 1
ATOM 792 O O . GLU A 1 95 ? 19.203 25.703 -6.191 1 94.69 95 GLU A O 1
ATOM 797 N N . ILE A 1 96 ? 21.359 26.203 -6.414 1 94.5 96 ILE A N 1
ATOM 798 C CA . ILE A 1 96 ? 21.781 25.031 -5.656 1 94.5 96 ILE A CA 1
ATOM 799 C C . ILE A 1 96 ? 21.281 25.141 -4.219 1 94.5 96 ILE A C 1
ATOM 801 O O . ILE A 1 96 ? 20.734 24.188 -3.672 1 94.5 96 ILE A O 1
ATOM 805 N N . ALA A 1 97 ? 21.469 26.297 -3.625 1 95.19 97 ALA A N 1
ATOM 806 C CA . ALA A 1 97 ? 21.016 26.516 -2.256 1 95.19 97 ALA A CA 1
ATOM 807 C C . ALA A 1 97 ? 19.5 26.359 -2.146 1 95.19 97 ALA A C 1
ATOM 809 O O . ALA A 1 97 ? 19 25.812 -1.165 1 95.19 97 ALA A O 1
ATOM 810 N N . SER A 1 98 ? 18.812 26.875 -3.111 1 96 98 SER A N 1
ATOM 811 C CA . SER A 1 98 ? 17.359 26.781 -3.127 1 96 98 SER A CA 1
ATOM 812 C C . SER A 1 98 ? 16.906 25.312 -3.186 1 96 98 SER A C 1
ATOM 814 O O . SER A 1 98 ? 15.938 24.938 -2.52 1 96 98 SER A O 1
ATOM 816 N N . ARG A 1 99 ? 17.578 24.547 -4.004 1 95.5 99 ARG A N 1
ATOM 817 C CA . ARG A 1 99 ? 17.25 23.125 -4.113 1 95.5 99 ARG A CA 1
ATOM 818 C C . ARG A 1 99 ? 17.5 22.406 -2.795 1 95.5 99 ARG A C 1
ATOM 820 O O . ARG A 1 99 ? 16.734 21.516 -2.404 1 95.5 99 ARG A O 1
ATOM 827 N N . ILE A 1 100 ? 18.531 22.734 -2.154 1 94.62 100 ILE A N 1
ATOM 828 C CA . ILE A 1 100 ? 18.844 22.141 -0.858 1 94.62 100 ILE A CA 1
ATOM 829 C C . ILE A 1 100 ? 17.75 22.5 0.147 1 94.62 100 ILE A C 1
ATOM 831 O O . ILE A 1 100 ? 17.297 21.656 0.915 1 94.62 100 ILE A O 1
ATOM 835 N N . GLY A 1 101 ? 17.375 23.781 0.189 1 95.81 101 GLY A N 1
ATOM 836 C CA . GLY A 1 101 ? 16.25 24.188 1.032 1 95.81 101 GLY A CA 1
ATOM 837 C C . GLY A 1 101 ? 14.984 23.406 0.767 1 95.81 101 GLY A C 1
ATOM 838 O O . GLY A 1 101 ? 14.273 23.031 1.701 1 95.81 101 GLY A O 1
ATOM 839 N N . GLN A 1 102 ? 14.75 23.172 -0.511 1 95.5 102 GLN A N 1
ATOM 840 C CA . GLN A 1 102 ? 13.578 22.406 -0.909 1 95.5 102 GLN A CA 1
ATOM 841 C C . GLN A 1 102 ? 13.664 20.969 -0.395 1 95.5 102 GLN A C 1
ATOM 843 O O . GLN A 1 102 ? 12.656 20.391 0.022 1 95.5 102 GLN A O 1
ATOM 848 N N . LEU A 1 103 ? 14.812 20.438 -0.486 1 93.81 103 LEU A N 1
ATOM 849 C CA . LEU A 1 103 ? 15.023 19.062 -0.011 1 93.81 103 LEU A CA 1
ATOM 850 C C . LEU A 1 103 ? 14.758 18.969 1.486 1 93.81 103 LEU A C 1
ATOM 852 O O . LEU A 1 103 ? 14.102 18.031 1.94 1 93.81 103 LEU A O 1
ATOM 856 N N . TYR A 1 104 ? 15.266 19.922 2.217 1 94.25 104 TYR A N 1
ATOM 857 C CA . TYR A 1 104 ? 15.047 19.938 3.66 1 94.25 104 TYR A CA 1
ATOM 858 C C . TYR A 1 104 ? 13.57 20.078 3.99 1 94.25 104 TYR A C 1
ATOM 860 O O . TYR A 1 104 ? 13.055 19.391 4.867 1 94.25 104 TYR A O 1
ATOM 868 N N . PHE A 1 105 ? 12.922 20.922 3.314 1 95.06 105 PHE A N 1
ATOM 869 C CA . PHE A 1 105 ? 11.5 21.125 3.57 1 95.06 105 PHE A CA 1
ATOM 870 C C . PHE A 1 105 ? 10.703 19.875 3.221 1 95.06 105 PHE A C 1
ATOM 872 O O . PHE A 1 105 ? 9.781 19.5 3.941 1 95.06 105 PHE A O 1
ATOM 879 N N . GLY A 1 106 ? 11.039 19.344 2.09 1 93 106 GLY A N 1
ATOM 880 C CA . GLY A 1 106 ? 10.391 18.109 1.703 1 93 106 GLY A CA 1
ATOM 881 C C . GLY A 1 106 ? 10.531 17 2.742 1 93 106 GLY A C 1
ATOM 882 O O . GLY A 1 106 ? 9.578 16.281 3.018 1 93 106 GLY A O 1
ATOM 883 N N . GLN A 1 107 ? 11.719 16.891 3.225 1 92.81 107 GLN A N 1
ATOM 884 C CA . GLN A 1 107 ? 11.961 15.883 4.254 1 92.81 107 GLN A CA 1
ATOM 885 C C . GLN A 1 107 ? 11.164 16.188 5.52 1 92.81 107 GLN A C 1
ATOM 887 O O . GLN A 1 107 ? 10.672 15.266 6.176 1 92.81 107 GLN A O 1
ATOM 892 N N . TYR A 1 108 ? 11.07 17.422 5.879 1 93.19 108 TYR A N 1
ATOM 893 C CA . TYR A 1 108 ? 10.234 17.828 7.004 1 93.19 108 TYR A CA 1
ATOM 894 C C . TYR A 1 108 ? 8.789 17.406 6.777 1 93.19 108 TYR A C 1
ATOM 896 O O . TYR A 1 108 ? 8.141 16.859 7.68 1 93.19 108 TYR A O 1
ATOM 904 N N . MET A 1 109 ? 8.281 17.625 5.633 1 93.5 109 MET A N 1
ATOM 905 C CA . MET A 1 109 ? 6.883 17.359 5.324 1 93.5 109 MET A CA 1
ATOM 906 C C . MET A 1 109 ? 6.574 15.867 5.449 1 93.5 109 MET A C 1
ATOM 908 O O . MET A 1 109 ? 5.43 15.484 5.695 1 93.5 109 MET A O 1
ATOM 912 N N . ARG A 1 110 ? 7.574 15.086 5.406 1 91 110 ARG A N 1
ATOM 913 C CA . ARG A 1 110 ? 7.359 13.641 5.457 1 91 110 ARG A CA 1
ATOM 914 C C . ARG A 1 110 ? 7.648 13.094 6.852 1 91 110 ARG A C 1
ATOM 916 O O . ARG A 1 110 ? 6.961 12.188 7.32 1 91 110 ARG A O 1
ATOM 923 N N . THR A 1 111 ? 8.625 13.609 7.516 1 90.94 111 THR A N 1
ATOM 924 C CA . THR A 1 111 ? 9.078 13.023 8.773 1 90.94 111 THR A CA 1
ATOM 925 C C . THR A 1 111 ? 8.594 13.852 9.961 1 90.94 111 THR A C 1
ATOM 927 O O . THR A 1 111 ? 8.609 13.375 11.102 1 90.94 111 THR A O 1
ATOM 930 N N . SER A 1 112 ? 8.211 15.07 9.727 1 92.44 112 SER A N 1
ATOM 931 C CA . SER A 1 112 ? 7.77 16 10.766 1 92.44 112 SER A CA 1
ATOM 932 C C . SER A 1 112 ? 8.914 16.359 11.703 1 92.44 112 SER A C 1
ATOM 934 O O . SER A 1 112 ? 8.68 16.797 12.836 1 92.44 112 SER A O 1
ATOM 936 N N . ASP A 1 113 ? 10.148 16.125 11.273 1 89.81 113 ASP A N 1
ATOM 937 C CA . ASP A 1 113 ? 11.32 16.5 12.062 1 89.81 113 ASP A CA 1
ATOM 938 C C . ASP A 1 113 ? 11.617 17.984 11.922 1 89.81 113 ASP A C 1
ATOM 940 O O . ASP A 1 113 ? 12 18.453 10.852 1 89.81 113 ASP A O 1
ATOM 944 N N . ALA A 1 114 ? 11.492 18.688 12.969 1 89.44 114 ALA A N 1
ATOM 945 C CA . ALA A 1 114 ? 11.617 20.141 12.992 1 89.44 114 ALA A CA 1
ATOM 946 C C . ALA A 1 114 ? 13.023 20.578 12.594 1 89.44 114 ALA A C 1
ATOM 948 O O . ALA A 1 114 ? 13.219 21.688 12.117 1 89.44 114 ALA A O 1
ATOM 949 N N . ASN A 1 115 ? 13.984 19.688 12.734 1 87.81 115 ASN A N 1
ATOM 950 C CA . ASN A 1 115 ? 15.352 20.031 12.352 1 87.81 115 ASN A CA 1
ATOM 951 C C . ASN A 1 115 ? 15.461 20.312 10.852 1 87.81 115 ASN A C 1
ATOM 953 O O . ASN A 1 115 ? 16.188 21.203 10.438 1 87.81 115 ASN A O 1
ATOM 957 N N . TYR A 1 116 ? 14.789 19.547 10.125 1 92.12 116 TYR A N 1
ATOM 958 C CA . TYR A 1 116 ? 14.82 19.766 8.688 1 92.12 116 TYR A CA 1
ATOM 959 C C . TYR A 1 116 ? 14.133 21.078 8.312 1 92.12 116 TYR A C 1
ATOM 961 O O . TYR A 1 116 ? 14.539 21.75 7.363 1 92.12 116 TYR A O 1
ATOM 969 N N . LEU A 1 117 ? 13.086 21.422 9.031 1 93.31 117 LEU A N 1
ATOM 970 C CA . LEU A 1 117 ? 12.406 22.688 8.797 1 93.31 117 LEU A CA 1
ATOM 971 C C . LEU A 1 117 ? 13.328 23.859 9.117 1 93.31 117 LEU A C 1
ATOM 973 O O . LEU A 1 117 ? 13.391 24.844 8.359 1 93.31 117 LEU A O 1
ATOM 977 N N . SER A 1 118 ? 14.039 23.766 10.117 1 91.12 118 SER A N 1
ATOM 978 C CA . SER A 1 118 ? 14.984 24.797 10.516 1 91.12 118 SER A CA 1
ATOM 979 C C . SER A 1 118 ? 16.109 24.953 9.492 1 91.12 118 SER A C 1
ATOM 981 O O . SER A 1 118 ? 16.5 26.062 9.148 1 91.12 118 SER A O 1
ATOM 983 N N . GLU A 1 119 ? 16.594 23.812 9.047 1 92.19 119 GLU A N 1
ATOM 984 C CA . GLU A 1 119 ? 17.656 23.844 8.039 1 92.19 119 GLU A CA 1
ATOM 985 C C . GLU A 1 119 ? 17.156 24.5 6.75 1 92.19 119 GLU A C 1
ATOM 987 O O . GLU A 1 119 ? 17.891 25.234 6.098 1 92.19 119 GLU A O 1
ATOM 992 N N . SER A 1 120 ? 15.961 24.203 6.445 1 95.12 120 SER A N 1
ATOM 993 C CA . SER A 1 120 ? 15.383 24.828 5.266 1 95.12 120 SER A CA 1
ATOM 994 C C . SER A 1 120 ? 15.336 26.344 5.422 1 95.12 120 SER A C 1
ATOM 996 O O . SER A 1 120 ? 15.695 27.078 4.5 1 95.12 120 SER A O 1
ATOM 998 N N . TYR A 1 121 ? 14.93 26.797 6.543 1 95.38 121 TYR A N 1
ATOM 999 C CA . TYR A 1 121 ? 14.867 28.234 6.828 1 95.38 121 TYR A CA 1
ATOM 1000 C C . TYR A 1 121 ? 16.25 28.875 6.695 1 95.38 121 TYR A C 1
ATOM 1002 O O . TYR A 1 121 ? 16.391 29.953 6.109 1 95.38 121 TYR A O 1
ATOM 1010 N N . ILE A 1 122 ? 17.219 28.219 7.215 1 94.06 122 ILE A N 1
ATOM 1011 C CA . ILE A 1 122 ? 18.578 28.75 7.215 1 94.06 122 ILE A CA 1
ATOM 1012 C C . ILE A 1 122 ? 19.062 28.938 5.781 1 94.06 122 ILE A C 1
ATOM 1014 O O . ILE A 1 122 ? 19.641 29.984 5.445 1 94.06 122 ILE A O 1
ATOM 1018 N N . PHE A 1 123 ? 18.828 27.984 4.977 1 94.94 123 PHE A N 1
ATOM 1019 C CA . PHE A 1 123 ? 19.266 28.078 3.59 1 94.94 123 PHE A CA 1
ATOM 1020 C C . PHE A 1 123 ? 18.516 29.188 2.867 1 94.94 123 PHE A C 1
ATOM 1022 O O . PHE A 1 123 ? 19.125 29.969 2.123 1 94.94 123 PHE A O 1
ATOM 1029 N N . TYR A 1 124 ? 17.266 29.297 3.051 1 97.12 124 TYR A N 1
ATOM 1030 C CA . TYR A 1 124 ? 16.484 30.328 2.363 1 97.12 124 TYR A CA 1
ATOM 1031 C C . TYR A 1 124 ? 16.844 31.719 2.881 1 97.12 124 TYR A C 1
ATOM 1033 O O . TYR A 1 124 ? 16.906 32.688 2.109 1 97.12 124 TYR A O 1
ATOM 1041 N N . GLU A 1 125 ? 17.031 31.812 4.125 1 95.75 125 GLU A N 1
ATOM 1042 C CA . GLU A 1 125 ? 17.453 33.094 4.68 1 95.75 125 GLU A CA 1
ATOM 1043 C C . GLU A 1 125 ? 18.797 33.531 4.105 1 95.75 125 GLU A C 1
ATOM 1045 O O . GLU A 1 125 ? 19 34.719 3.836 1 95.75 125 GLU A O 1
ATOM 1050 N N . ALA A 1 126 ? 19.703 32.594 3.98 1 94.12 126 ALA A N 1
ATOM 1051 C CA . ALA A 1 126 ? 21 32.875 3.383 1 94.12 126 ALA A CA 1
ATOM 1052 C C . ALA A 1 126 ? 20.844 33.375 1.955 1 94.12 126 ALA A C 1
ATOM 1054 O O . ALA A 1 126 ? 21.562 34.312 1.536 1 94.12 126 ALA A O 1
ATOM 1055 N N . ILE A 1 127 ? 19.969 32.812 1.228 1 95.94 127 ILE A N 1
ATOM 1056 C CA . ILE A 1 127 ? 19.734 33.25 -0.144 1 95.94 127 ILE A CA 1
ATOM 1057 C C . ILE A 1 127 ? 19.203 34.688 -0.145 1 95.94 127 ILE A C 1
ATOM 1059 O O . ILE A 1 127 ? 19.625 35.5 -0.975 1 95.94 127 ILE A O 1
ATOM 1063 N N . LEU A 1 128 ? 18.281 34.969 0.745 1 96.19 128 LEU A N 1
ATOM 1064 C CA . LEU A 1 128 ? 17.688 36.312 0.836 1 96.19 128 LEU A CA 1
ATOM 1065 C C . LEU A 1 128 ? 18.734 37.344 1.228 1 96.19 128 LEU A C 1
ATOM 1067 O O . LEU A 1 128 ? 18.859 38.375 0.579 1 96.19 128 LEU A O 1
ATOM 1071 N N . THR A 1 129 ? 19.5 37.062 2.271 1 95 129 THR A N 1
ATOM 1072 C CA . THR A 1 129 ? 20.453 38.031 2.834 1 95 129 THR A CA 1
ATOM 1073 C C . THR A 1 129 ? 21.594 38.281 1.862 1 95 129 THR A C 1
ATOM 1075 O O . THR A 1 129 ? 22.078 39.406 1.749 1 95 129 THR A O 1
ATOM 1078 N N . ARG A 1 130 ? 22.016 37.25 1.165 1 93.25 130 ARG A N 1
ATOM 1079 C CA . ARG A 1 130 ? 23.141 37.375 0.256 1 93.25 130 ARG A CA 1
ATOM 1080 C C . ARG A 1 130 ? 22.688 37.812 -1.131 1 93.25 130 ARG A C 1
ATOM 1082 O O . ARG A 1 130 ? 23.516 38.125 -2 1 93.25 130 ARG A O 1
ATOM 1089 N N . GLU A 1 131 ? 21.391 37.844 -1.391 1 94 131 GLU A N 1
ATOM 1090 C CA . GLU A 1 131 ? 20.781 38.344 -2.633 1 94 131 GLU A CA 1
ATOM 1091 C C . GLU A 1 131 ? 21.359 37.594 -3.84 1 94 131 GLU A C 1
ATOM 1093 O O . GLU A 1 131 ? 21.797 38.219 -4.805 1 94 131 GLU A O 1
ATOM 1098 N N . TYR A 1 132 ? 21.344 36.312 -3.812 1 93.19 132 TYR A N 1
ATOM 1099 C CA . TYR A 1 132 ? 21.953 35.469 -4.832 1 93.19 132 TYR A CA 1
ATOM 1100 C C . TYR A 1 132 ? 21.312 35.719 -6.195 1 93.19 132 TYR A C 1
ATOM 1102 O O . TYR A 1 132 ? 21.969 35.562 -7.23 1 93.19 132 TYR A O 1
ATOM 1110 N N . PHE A 1 133 ? 20.047 36.125 -6.297 1 94.31 133 PHE A N 1
ATOM 1111 C CA . PHE A 1 133 ? 19.328 36.219 -7.566 1 94.31 133 PHE A CA 1
ATOM 1112 C C . PHE A 1 133 ? 19.219 37.688 -8.008 1 94.31 133 PHE A C 1
ATOM 1114 O O . PHE A 1 133 ? 18.5 38 -8.953 1 94.31 133 PHE A O 1
ATOM 1121 N N . LYS A 1 134 ? 19.859 38.531 -7.395 1 90.75 134 LYS A N 1
ATOM 1122 C CA . LYS A 1 134 ? 19.734 39.969 -7.664 1 90.75 134 LYS A CA 1
ATOM 1123 C C . LYS A 1 134 ? 20.281 40.312 -9.047 1 90.75 134 LYS A C 1
ATOM 1125 O O . LYS A 1 134 ? 19.641 41.062 -9.797 1 90.75 134 LYS A O 1
ATOM 1130 N N . GLU A 1 135 ? 21.438 39.75 -9.266 1 89.62 135 GLU A N 1
ATOM 1131 C CA . GLU A 1 135 ? 22.078 40.094 -10.539 1 89.62 135 GLU A CA 1
ATOM 1132 C C . GLU A 1 135 ? 21.328 39.438 -11.703 1 89.62 135 GLU A C 1
ATOM 1134 O O . GLU A 1 135 ? 21.141 38.219 -11.727 1 89.62 135 GLU A O 1
ATOM 1139 N N . GLY A 1 136 ? 20.891 40.25 -12.648 1 86.19 136 GLY A N 1
ATOM 1140 C CA . GLY A 1 136 ? 20.25 39.75 -13.852 1 86.19 136 GLY A CA 1
ATOM 1141 C C . GLY A 1 136 ? 18.75 39.594 -13.695 1 86.19 136 GLY A C 1
ATOM 1142 O O . GLY A 1 136 ? 18.062 39.094 -14.602 1 86.19 136 GLY A O 1
ATOM 1143 N N . LEU A 1 137 ? 18.203 40 -12.68 1 87.81 137 LEU A N 1
ATOM 1144 C CA . LEU A 1 137 ? 16.797 39.844 -12.328 1 87.81 137 LEU A CA 1
ATOM 1145 C C . LEU A 1 137 ? 15.891 40.438 -13.398 1 87.81 137 LEU A C 1
ATOM 1147 O O . LEU A 1 137 ? 14.898 39.844 -13.805 1 87.81 137 LEU A O 1
ATOM 1151 N N . PHE A 1 138 ? 16.25 41.562 -13.977 1 87.94 138 PHE A N 1
ATOM 1152 C CA . PHE A 1 138 ? 15.375 42.25 -14.93 1 87.94 138 PHE A CA 1
ATOM 1153 C C . PHE A 1 138 ? 15.898 42.094 -16.344 1 87.94 138 PHE A C 1
ATOM 1155 O O . PHE A 1 138 ? 15.391 42.688 -17.281 1 87.94 138 PHE A O 1
ATOM 1162 N N . GLN A 1 139 ? 16.844 41.156 -16.438 1 89.44 139 GLN A N 1
ATOM 1163 C CA . GLN A 1 139 ? 17.406 40.906 -17.766 1 89.44 139 GLN A CA 1
ATOM 1164 C C . GLN A 1 139 ? 17.016 39.531 -18.281 1 89.44 139 GLN A C 1
ATOM 1166 O O . GLN A 1 139 ? 17 39.312 -19.484 1 89.44 139 GLN A O 1
ATOM 1171 N N . ASP A 1 140 ? 16.812 38.719 -17.391 1 90.31 140 ASP A N 1
ATOM 1172 C CA . ASP A 1 140 ? 16.516 37.312 -17.75 1 90.31 140 ASP A CA 1
ATOM 1173 C C . ASP A 1 140 ? 15.258 36.844 -17.031 1 90.31 140 ASP A C 1
ATOM 1175 O O . ASP A 1 140 ? 15.242 36.719 -15.805 1 90.31 140 ASP A O 1
ATOM 1179 N N . VAL A 1 141 ? 14.297 36.469 -17.812 1 90.5 141 VAL A N 1
ATOM 1180 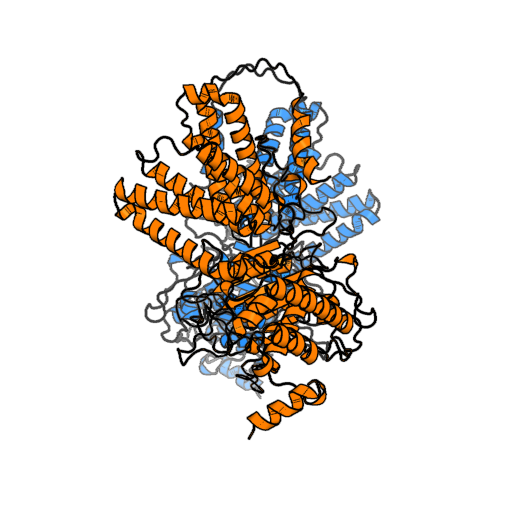C CA . VAL A 1 141 ? 13 36.031 -17.297 1 90.5 141 VAL A CA 1
ATOM 1181 C C . VAL A 1 141 ? 13.164 34.781 -16.438 1 90.5 141 VAL A C 1
ATOM 1183 O O . VAL A 1 141 ? 12.453 34.594 -15.453 1 90.5 141 VAL A O 1
ATOM 1186 N N . ASN A 1 142 ? 14.164 33.938 -16.797 1 90.94 142 ASN A N 1
ATOM 1187 C CA . ASN A 1 142 ? 14.406 32.719 -16.047 1 90.94 142 ASN A CA 1
ATOM 1188 C C . ASN A 1 142 ? 14.883 33 -14.633 1 90.94 142 ASN A C 1
ATOM 1190 O O . ASN A 1 142 ? 14.492 32.312 -13.688 1 90.94 142 ASN A O 1
ATOM 1194 N N . ILE A 1 143 ? 15.719 33.969 -14.492 1 92.88 143 ILE A N 1
ATOM 1195 C CA . ILE A 1 143 ? 16.234 34.344 -13.18 1 92.88 143 ILE A CA 1
ATOM 1196 C C . ILE A 1 143 ? 15.109 34.969 -12.344 1 92.88 143 ILE A C 1
ATOM 1198 O O . ILE A 1 143 ? 15.023 34.719 -11.141 1 92.88 143 ILE A O 1
ATOM 1202 N N . ALA A 1 144 ? 14.297 35.75 -13.016 1 93.38 144 ALA A N 1
ATOM 1203 C CA . ALA A 1 144 ? 13.148 36.312 -12.32 1 93.38 144 ALA A CA 1
ATOM 1204 C C . ALA A 1 144 ? 12.234 35.25 -11.758 1 93.38 144 ALA A C 1
ATOM 1206 O O . ALA A 1 144 ? 11.789 35.312 -10.617 1 93.38 144 ALA A O 1
ATOM 1207 N N . ASN A 1 145 ? 12.008 34.25 -12.602 1 93.5 145 ASN A N 1
ATOM 1208 C CA . ASN A 1 145 ? 11.164 33.125 -12.172 1 93.5 145 ASN A CA 1
ATOM 1209 C C . ASN A 1 145 ? 11.789 32.375 -11 1 93.5 145 ASN A C 1
ATOM 1211 O O . ASN A 1 145 ? 11.078 31.938 -10.094 1 93.5 145 ASN A O 1
ATOM 1215 N N . LYS A 1 146 ? 13.062 32.188 -11.047 1 94.38 146 LYS A N 1
ATOM 1216 C CA . LYS A 1 146 ? 13.766 31.516 -9.961 1 94.38 146 LYS A CA 1
ATOM 1217 C C . LYS A 1 146 ? 13.641 32.312 -8.656 1 94.38 146 LYS A C 1
ATOM 1219 O O . LYS A 1 146 ? 13.445 31.719 -7.59 1 94.38 146 LYS A O 1
ATOM 1224 N N . GLN A 1 147 ? 13.797 33.562 -8.734 1 95.5 147 GLN A N 1
ATOM 1225 C CA . GLN A 1 147 ? 13.664 34.438 -7.559 1 95.5 147 GLN A CA 1
ATOM 1226 C C . GLN A 1 147 ? 12.25 34.375 -6.992 1 95.5 147 GLN A C 1
ATOM 1228 O O . GLN A 1 147 ? 12.062 34.312 -5.773 1 95.5 147 GLN A O 1
ATOM 1233 N N . LEU A 1 148 ? 11.297 34.438 -7.898 1 95.56 148 LEU A N 1
ATOM 1234 C CA . LEU A 1 148 ? 9.906 34.375 -7.465 1 95.56 148 LEU A CA 1
ATOM 1235 C C . LEU A 1 148 ? 9.594 33.031 -6.805 1 95.56 148 LEU A C 1
ATOM 1237 O O . LEU A 1 148 ? 8.922 33 -5.77 1 95.56 148 LEU A O 1
ATOM 1241 N N . ARG A 1 149 ? 10.062 31.938 -7.355 1 95.88 149 ARG A N 1
ATOM 1242 C CA . ARG A 1 149 ? 9.844 30.609 -6.781 1 95.88 149 ARG A CA 1
ATOM 1243 C C . ARG A 1 149 ? 10.492 30.5 -5.406 1 95.88 149 ARG A C 1
ATOM 1245 O O . ARG A 1 149 ? 9.914 29.922 -4.488 1 95.88 149 ARG A O 1
ATOM 1252 N N . PHE A 1 150 ? 11.703 31.078 -5.375 1 96.44 150 PHE A N 1
ATOM 1253 C CA . PHE A 1 150 ? 12.406 31.109 -4.098 1 96.44 150 PHE A CA 1
ATOM 1254 C C . PHE A 1 150 ? 11.594 31.844 -3.039 1 96.44 150 PHE A C 1
ATOM 1256 O O . PHE A 1 150 ? 11.406 31.328 -1.931 1 96.44 150 PHE A O 1
ATOM 1263 N N . LEU A 1 151 ? 11.133 32.938 -3.344 1 97.5 151 LEU A N 1
ATOM 1264 C CA . LEU A 1 151 ? 10.359 33.75 -2.391 1 97.5 151 LEU A CA 1
ATOM 1265 C C . LEU A 1 151 ? 9.102 33 -1.96 1 97.5 151 LEU A C 1
ATOM 1267 O O . LEU A 1 151 ? 8.773 32.969 -0.772 1 97.5 151 LEU A O 1
ATOM 1271 N N . ALA A 1 152 ? 8.414 32.438 -2.896 1 96.75 152 ALA A N 1
ATOM 1272 C CA . ALA A 1 152 ? 7.191 31.688 -2.596 1 96.75 152 ALA A CA 1
ATOM 1273 C C . ALA A 1 152 ? 7.469 30.531 -1.652 1 96.75 152 ALA A C 1
ATOM 1275 O O . ALA A 1 152 ? 6.715 30.297 -0.706 1 96.75 152 ALA A O 1
ATOM 1276 N N . ARG A 1 153 ? 8.508 29.812 -1.885 1 97.31 153 ARG A N 1
ATOM 1277 C CA . ARG A 1 153 ? 8.875 28.672 -1.046 1 97.31 153 ARG A CA 1
ATOM 1278 C C . ARG A 1 153 ? 9.289 29.125 0.347 1 97.31 153 ARG A C 1
ATOM 1280 O O . ARG A 1 153 ? 8.961 28.484 1.344 1 97.31 153 ARG A O 1
ATOM 1287 N N . PHE A 1 154 ? 10.078 30.188 0.38 1 97.69 154 PHE A N 1
ATOM 1288 C CA . PHE A 1 154 ? 10.531 30.703 1.665 1 97.69 154 PHE A CA 1
ATOM 1289 C C . PHE A 1 154 ? 9.352 31.172 2.512 1 97.69 154 PHE A C 1
ATOM 1291 O O . PHE A 1 154 ? 9.352 31 3.732 1 97.69 154 PHE A O 1
ATOM 1298 N N . ILE A 1 155 ? 8.375 31.75 1.903 1 96.94 155 ILE A N 1
ATOM 1299 C CA . ILE A 1 155 ? 7.176 32.188 2.609 1 96.94 155 ILE A CA 1
ATOM 1300 C C . ILE A 1 155 ? 6.52 30.984 3.291 1 96.94 155 ILE A C 1
ATOM 1302 O O . ILE A 1 155 ? 6.125 31.062 4.457 1 96.94 155 ILE A O 1
ATOM 1306 N N . MET A 1 156 ? 6.43 29.906 2.602 1 95.75 156 MET A N 1
ATOM 1307 C CA . MET A 1 156 ? 5.824 28.703 3.158 1 95.75 156 MET A CA 1
ATOM 1308 C C . MET A 1 156 ? 6.59 28.219 4.387 1 95.75 156 MET A C 1
ATOM 1310 O O . MET A 1 156 ? 5.984 27.875 5.402 1 95.75 156 MET A O 1
ATOM 1314 N N . VAL A 1 157 ? 7.875 28.188 4.266 1 95.62 157 VAL A N 1
ATOM 1315 C CA . VAL A 1 157 ? 8.719 27.734 5.371 1 95.62 157 VAL A CA 1
ATOM 1316 C C . VAL A 1 157 ? 8.508 28.656 6.578 1 95.62 157 VAL A C 1
ATOM 1318 O O . VAL A 1 157 ? 8.367 28.188 7.707 1 95.62 157 VAL A O 1
ATOM 1321 N N . CYS A 1 158 ? 8.453 29.953 6.281 1 93.56 158 CYS A N 1
ATOM 1322 C CA . CYS A 1 158 ? 8.258 30.938 7.348 1 93.56 158 CYS A CA 1
ATOM 1323 C C . CYS A 1 158 ? 6.875 30.797 7.969 1 93.56 158 CYS A C 1
ATOM 1325 O O . CYS A 1 158 ? 6.711 30.969 9.18 1 93.56 158 CYS A O 1
ATOM 1327 N N . LEU A 1 159 ? 5.922 30.484 7.191 1 91.06 159 LEU A N 1
ATOM 1328 C CA . LEU A 1 159 ? 4.562 30.297 7.688 1 91.06 159 LEU A CA 1
ATOM 1329 C C . LEU A 1 159 ? 4.492 29.109 8.641 1 91.06 159 LEU A C 1
ATOM 1331 O O . LEU A 1 159 ? 3.902 29.203 9.719 1 91.06 159 LEU A O 1
ATOM 1335 N N . VAL A 1 160 ? 5.078 28.031 8.242 1 91.56 160 VAL A N 1
ATOM 1336 C CA . VAL A 1 160 ? 5.039 26.828 9.055 1 91.56 160 VAL A CA 1
ATOM 1337 C C . VAL A 1 160 ? 5.852 27.031 10.336 1 91.56 160 VAL A C 1
ATOM 1339 O O . VAL A 1 160 ? 5.508 26.5 11.391 1 91.56 160 VAL A O 1
ATOM 1342 N N . LEU A 1 161 ? 6.863 27.875 10.219 1 88.94 161 LEU A N 1
ATOM 1343 C CA . LEU A 1 161 ? 7.699 28.156 11.383 1 88.94 161 LEU A CA 1
ATOM 1344 C C . LEU A 1 161 ? 7.102 29.281 12.219 1 88.94 161 LEU A C 1
ATOM 1346 O O . LEU A 1 161 ? 7.629 29.625 13.281 1 88.94 161 LEU A O 1
ATOM 1350 N N . ASN A 1 162 ? 6.082 29.781 11.805 1 83.69 162 ASN A N 1
ATOM 1351 C CA . ASN A 1 162 ? 5.383 30.859 12.492 1 83.69 162 ASN A CA 1
ATOM 1352 C C . ASN A 1 162 ? 6.277 32.094 12.648 1 83.69 162 ASN A C 1
ATOM 1354 O O . ASN A 1 162 ? 6.336 32.688 13.727 1 83.69 162 ASN A O 1
ATOM 1358 N N . ARG A 1 163 ? 7.062 32.375 11.562 1 87.25 163 ARG A N 1
ATOM 1359 C CA . ARG A 1 163 ? 7.836 33.625 11.492 1 87.25 163 ARG A CA 1
ATOM 1360 C C . ARG A 1 163 ? 7.055 34.719 10.781 1 87.25 163 ARG A C 1
ATOM 1362 O O . ARG A 1 163 ? 7.363 35.062 9.641 1 87.25 163 ARG A O 1
ATOM 1369 N N . ARG A 1 164 ? 6.262 35.375 11.445 1 83.75 164 ARG A N 1
ATOM 1370 C CA . ARG A 1 164 ? 5.25 36.25 10.867 1 83.75 164 ARG A CA 1
ATOM 1371 C C . ARG A 1 164 ? 5.891 37.5 10.281 1 83.75 164 ARG A C 1
ATOM 1373 O O . ARG A 1 164 ? 5.48 37.969 9.219 1 83.75 164 ARG A O 1
ATOM 1380 N N . GLU A 1 165 ? 6.824 38.031 10.984 1 86.69 165 GLU A N 1
ATOM 1381 C CA . GLU A 1 165 ? 7.477 39.25 10.469 1 86.69 165 GLU A CA 1
ATOM 1382 C C . GLU A 1 165 ? 8.156 38.969 9.133 1 86.69 165 GLU A C 1
ATOM 1384 O O . GLU A 1 165 ? 8.039 39.781 8.195 1 86.69 165 GLU A O 1
ATOM 1389 N N . MET A 1 166 ? 8.828 37.906 9.172 1 92 166 MET A N 1
ATOM 1390 C CA . MET A 1 166 ? 9.5 37.531 7.93 1 92 166 MET A CA 1
ATOM 1391 C C . MET A 1 166 ? 8.484 37.281 6.82 1 92 166 MET A C 1
ATOM 1393 O O . MET A 1 166 ? 8.727 37.625 5.66 1 92 166 MET A O 1
ATOM 1397 N N . VAL A 1 167 ? 7.344 36.656 7.133 1 93.44 167 VAL A N 1
ATOM 1398 C CA . VAL A 1 167 ? 6.301 36.375 6.152 1 93.44 167 VAL A CA 1
ATOM 1399 C C . VAL A 1 167 ? 5.824 37.688 5.516 1 93.44 167 VAL A C 1
ATOM 1401 O O . VAL A 1 167 ? 5.73 37.781 4.293 1 93.44 167 VAL A O 1
ATOM 1404 N N . GLN A 1 168 ? 5.602 38.656 6.285 1 91.88 168 GLN A N 1
ATOM 1405 C CA . GLN A 1 168 ? 5.109 39.938 5.785 1 91.88 168 GLN A CA 1
ATOM 1406 C C . GLN A 1 168 ? 6.145 40.594 4.879 1 91.88 168 GLN A C 1
ATOM 1408 O O . GLN A 1 168 ? 5.797 41.125 3.826 1 91.88 168 GLN A O 1
ATOM 1413 N N . GLN A 1 169 ? 7.312 40.531 5.352 1 95.94 169 GLN A N 1
ATOM 1414 C CA . GLN A 1 169 ? 8.391 41.094 4.551 1 95.94 169 GLN A CA 1
ATOM 1415 C C . GLN A 1 169 ? 8.484 40.406 3.189 1 95.94 169 GLN A C 1
ATOM 1417 O O . GLN A 1 169 ? 8.578 41.062 2.158 1 95.94 169 GLN A O 1
ATOM 1422 N N . LEU A 1 170 ? 8.438 39.156 3.213 1 97.38 170 LEU A N 1
ATOM 1423 C CA . LEU A 1 170 ? 8.602 38.375 1.994 1 97.38 170 LEU A CA 1
ATOM 1424 C C . LEU A 1 170 ? 7.41 38.562 1.065 1 97.38 170 LEU A C 1
ATOM 1426 O O . LEU A 1 170 ? 7.57 38.594 -0.156 1 97.38 170 LEU A O 1
ATOM 1430 N N . VAL A 1 171 ? 6.207 38.594 1.614 1 96.62 171 VAL A N 1
ATOM 1431 C CA . VAL A 1 171 ? 5.004 38.75 0.802 1 96.62 171 VAL A CA 1
ATOM 1432 C C . VAL A 1 171 ? 5.039 40.125 0.109 1 96.62 171 VAL A C 1
ATOM 1434 O O . VAL A 1 171 ? 4.695 40.219 -1.07 1 96.62 171 VAL A O 1
ATOM 1437 N N . ASN A 1 172 ? 5.441 41.094 0.795 1 96.56 172 ASN A N 1
ATOM 1438 C CA . ASN A 1 172 ? 5.574 42.406 0.196 1 96.56 172 ASN A CA 1
ATOM 1439 C C . ASN A 1 172 ? 6.621 42.438 -0.914 1 96.56 172 ASN A C 1
ATOM 1441 O O . ASN A 1 172 ? 6.398 43 -1.978 1 96.56 172 ASN A O 1
ATOM 1445 N N . GLN A 1 173 ? 7.707 41.844 -0.574 1 96.44 173 GLN A N 1
ATOM 1446 C CA . GLN A 1 173 ? 8.75 41.75 -1.584 1 96.44 173 GLN A CA 1
ATOM 1447 C C . GLN A 1 173 ? 8.258 41.031 -2.824 1 96.44 173 GLN A C 1
ATOM 1449 O O . GLN A 1 173 ? 8.594 41.375 -3.951 1 96.44 173 GLN A O 1
ATOM 1454 N N . LEU A 1 174 ? 7.527 39.969 -2.662 1 97 174 LEU A N 1
ATOM 1455 C CA . LEU A 1 174 ? 6.996 39.188 -3.766 1 97 174 LEU A CA 1
ATOM 1456 C C . LEU A 1 174 ? 6.027 40 -4.609 1 97 174 LEU A C 1
ATOM 1458 O O . LEU A 1 174 ? 6.094 39.969 -5.84 1 97 174 LEU A O 1
ATOM 1462 N N . LYS A 1 175 ? 5.191 40.719 -3.945 1 95.81 175 LYS A N 1
ATOM 1463 C CA . LYS A 1 175 ? 4.223 41.562 -4.645 1 95.81 175 LYS A CA 1
ATOM 1464 C C . LYS A 1 175 ? 4.922 42.594 -5.508 1 95.81 175 LYS A C 1
ATOM 1466 O O . LYS A 1 175 ? 4.59 42.75 -6.684 1 95.81 175 LYS A O 1
ATOM 1471 N N . VAL A 1 176 ? 5.828 43.25 -4.918 1 95.44 176 VAL A N 1
ATOM 1472 C CA . VAL A 1 176 ? 6.562 44.312 -5.617 1 95.44 176 VAL A CA 1
ATOM 1473 C C . VAL A 1 176 ? 7.312 43.688 -6.805 1 95.44 176 VAL A C 1
ATOM 1475 O O . VAL A 1 176 ? 7.309 44.25 -7.902 1 95.44 176 VAL A O 1
ATOM 1478 N N . LEU A 1 177 ? 7.953 42.625 -6.527 1 94.75 177 LEU A N 1
ATOM 1479 C CA . LEU A 1 177 ? 8.75 42 -7.57 1 94.75 177 LEU A CA 1
ATOM 1480 C C . LEU A 1 177 ? 7.871 41.531 -8.727 1 94.75 177 LEU A C 1
ATOM 1482 O O . LEU A 1 177 ? 8.258 41.656 -9.891 1 94.75 177 LEU A O 1
ATOM 1486 N N . VAL A 1 178 ? 6.727 40.938 -8.477 1 95.31 178 VAL A N 1
ATOM 1487 C CA . VAL A 1 178 ? 5.812 40.469 -9.523 1 95.31 178 VAL A CA 1
ATOM 1488 C C . VAL A 1 178 ? 5.363 41.688 -10.367 1 95.31 178 VAL A C 1
ATOM 1490 O O . VAL A 1 178 ? 5.309 41.594 -11.594 1 95.31 178 VAL A O 1
ATOM 1493 N N . ASP A 1 179 ? 5.074 42.781 -9.734 1 92.75 179 ASP A N 1
ATOM 1494 C CA . ASP A 1 179 ? 4.656 44 -10.445 1 92.75 179 ASP A CA 1
ATOM 1495 C C . ASP A 1 179 ? 5.789 44.531 -11.312 1 92.75 179 ASP A C 1
ATOM 1497 O O . ASP A 1 179 ? 5.559 44.938 -12.453 1 92.75 179 ASP A O 1
ATOM 1501 N N . GLU A 1 180 ? 6.922 44.531 -10.742 1 92.44 180 GLU A N 1
ATOM 1502 C CA . GLU A 1 180 ? 8.078 45 -11.5 1 92.44 180 GLU A CA 1
ATOM 1503 C C . GLU A 1 180 ? 8.359 44.094 -12.695 1 92.44 180 GLU A C 1
ATOM 1505 O O . GLU A 1 180 ? 8.695 44.562 -13.781 1 92.44 180 GLU A O 1
ATOM 1510 N N . CYS A 1 181 ? 8.273 42.844 -12.461 1 92.56 181 CYS A N 1
ATOM 1511 C CA . CYS A 1 181 ? 8.508 41.906 -13.539 1 92.56 181 CYS A CA 1
ATOM 1512 C C . CYS A 1 181 ? 7.453 42.031 -14.633 1 92.56 181 CYS A C 1
ATOM 1514 O O . CYS A 1 181 ? 7.766 41.906 -15.82 1 92.56 181 CYS A O 1
ATOM 1516 N N . LYS A 1 182 ? 6.246 42.281 -14.258 1 90.62 182 LYS A N 1
ATOM 1517 C CA . LYS A 1 182 ? 5.176 42.5 -15.227 1 90.62 182 LYS A CA 1
ATOM 1518 C C . LYS A 1 182 ? 5.461 43.719 -16.094 1 90.62 182 LYS A C 1
ATOM 1520 O O . LYS A 1 182 ? 5.102 43.75 -17.281 1 90.62 182 LYS A O 1
ATOM 1525 N N . ARG A 1 183 ? 6.055 44.688 -15.547 1 88.94 183 ARG A N 1
ATOM 1526 C CA . ARG A 1 183 ? 6.379 45.938 -16.266 1 88.94 183 ARG A CA 1
ATOM 1527 C C . ARG A 1 183 ? 7.582 45.719 -17.172 1 88.94 183 ARG A C 1
ATOM 1529 O O . ARG A 1 183 ? 7.648 46.312 -18.266 1 88.94 183 ARG A O 1
ATOM 1536 N N . THR A 1 184 ? 8.469 44.969 -16.688 1 89.69 184 THR A N 1
ATOM 1537 C CA . THR A 1 184 ? 9.734 44.781 -17.391 1 89.69 184 THR A CA 1
ATOM 1538 C C . THR A 1 184 ? 9.578 43.75 -18.5 1 89.69 184 THR A C 1
ATOM 1540 O O . THR A 1 184 ? 10.18 43.875 -19.562 1 89.69 184 THR A O 1
ATOM 1543 N N . PHE A 1 185 ? 8.859 42.688 -18.156 1 90.62 185 PHE A N 1
ATOM 1544 C CA . PHE A 1 185 ? 8.703 41.594 -19.109 1 90.62 185 PHE A CA 1
ATOM 1545 C C . PHE A 1 185 ? 7.289 41.562 -19.688 1 90.62 185 PHE A C 1
ATOM 1547 O O . PHE A 1 185 ? 6.508 42.5 -19.469 1 90.62 185 PHE A O 1
ATOM 1554 N N . GLN A 1 186 ? 7 40.469 -20.516 1 82.44 186 GLN A N 1
ATOM 1555 C CA . GLN A 1 186 ? 5.648 40.344 -21.047 1 82.44 186 GLN A CA 1
ATOM 1556 C C . GLN A 1 186 ? 4.668 39.906 -19.969 1 82.44 186 GLN A C 1
ATOM 1558 O O . GLN A 1 186 ? 4.949 38.969 -19.203 1 82.44 186 GLN A O 1
ATOM 1563 N N . GLU A 1 187 ? 3.645 40.531 -19.984 1 74.44 187 GLU A N 1
ATOM 1564 C CA . GLU A 1 187 ? 2.623 40.312 -18.953 1 74.44 187 GLU A CA 1
ATOM 1565 C C . GLU A 1 187 ? 2.143 38.875 -18.953 1 74.44 187 GLU A C 1
ATOM 1567 O O . GLU A 1 187 ? 1.848 38.312 -17.891 1 74.44 187 GLU A O 1
ATOM 1572 N N . SER A 1 188 ? 2.131 38.312 -19.984 1 72.69 188 SER A N 1
ATOM 1573 C CA . SER A 1 188 ? 1.56 37 -20.141 1 72.69 188 SER A CA 1
ATOM 1574 C C . SER A 1 188 ? 2.375 35.938 -19.375 1 72.69 188 SER A C 1
ATOM 1576 O O . SER A 1 188 ? 1.829 34.938 -18.906 1 72.69 188 SER A O 1
ATOM 1578 N N . ASP A 1 189 ? 3.543 36.344 -19.156 1 78.94 189 ASP A N 1
ATOM 1579 C CA . ASP A 1 189 ? 4.453 35.375 -18.547 1 78.94 189 ASP A CA 1
ATOM 1580 C C . ASP A 1 189 ? 4.254 35.312 -17.031 1 78.94 189 ASP A C 1
ATOM 1582 O O . ASP A 1 189 ? 4.664 34.375 -16.375 1 78.94 189 ASP A O 1
ATOM 1586 N N . PHE A 1 190 ? 3.531 36.344 -16.578 1 85.81 190 PHE A N 1
ATOM 1587 C CA . PHE A 1 190 ? 3.527 36.438 -15.125 1 85.81 190 PHE A CA 1
ATOM 1588 C C . PHE A 1 190 ? 2.102 36.438 -14.586 1 85.81 190 PHE A C 1
ATOM 1590 O O . PHE A 1 190 ? 1.877 36.719 -13.406 1 85.81 190 PHE A O 1
ATOM 1597 N N . LYS A 1 191 ? 1.166 36.031 -15.453 1 87.62 191 LYS A N 1
ATOM 1598 C CA . LYS A 1 191 ? -0.221 35.906 -15.023 1 87.62 191 LYS A CA 1
ATOM 1599 C C . LYS A 1 191 ? -0.349 34.844 -13.922 1 87.62 191 LYS A C 1
ATOM 1601 O O . LYS A 1 191 ? -1.101 35.031 -12.961 1 87.62 191 LYS A O 1
ATOM 1606 N N . GLU A 1 192 ? 0.332 33.781 -14.055 1 91.25 192 GLU A N 1
ATOM 1607 C CA . GLU A 1 192 ? 0.3 32.719 -13.055 1 91.25 192 GLU A CA 1
ATOM 1608 C C . GLU A 1 192 ? 0.822 33.219 -11.711 1 91.25 192 GLU A C 1
ATOM 1610 O O . GLU A 1 192 ? 0.323 32.781 -10.656 1 91.25 192 GLU A O 1
ATOM 1615 N N . TRP A 1 193 ? 1.822 34.094 -11.789 1 93.62 193 TRP A N 1
ATOM 1616 C CA . TRP A 1 193 ? 2.396 34.594 -10.539 1 93.62 193 TRP A CA 1
ATOM 1617 C C . TRP A 1 193 ? 1.421 35.5 -9.828 1 93.62 193 TRP A C 1
ATOM 1619 O O . TRP A 1 193 ? 1.39 35.562 -8.594 1 93.62 193 TRP A O 1
ATOM 1629 N N . LYS A 1 194 ? 0.646 36.188 -10.555 1 92.44 194 LYS A N 1
ATOM 1630 C CA . LYS A 1 194 ? -0.403 37 -9.938 1 92.44 194 LYS A CA 1
ATOM 1631 C C . LYS A 1 194 ? -1.385 36.125 -9.164 1 92.44 194 LYS A C 1
ATOM 1633 O O . LYS A 1 194 ? -1.834 36.5 -8.078 1 92.44 194 LYS A O 1
ATOM 1638 N N . LEU A 1 195 ? -1.664 35.062 -9.758 1 92.75 195 LEU A N 1
ATOM 1639 C CA . LEU A 1 195 ? -2.555 34.094 -9.094 1 92.75 195 LEU A CA 1
ATOM 1640 C C . LEU A 1 195 ? -1.919 33.562 -7.816 1 92.75 195 LEU A C 1
ATOM 1642 O O . LEU A 1 195 ? -2.598 33.406 -6.801 1 92.75 195 LEU A O 1
ATOM 1646 N N . VAL A 1 196 ? -0.646 33.312 -7.898 1 93.94 196 VAL A N 1
ATOM 1647 C CA . VAL A 1 196 ? 0.078 32.812 -6.734 1 93.94 196 VAL A CA 1
ATOM 1648 C C . VAL A 1 196 ? 0.042 33.844 -5.617 1 93.94 196 VAL A C 1
ATOM 1650 O O . VAL A 1 196 ? -0.188 33.5 -4.453 1 93.94 196 VAL A O 1
ATOM 1653 N N . VAL A 1 197 ? 0.261 35.062 -5.977 1 95.06 197 VAL A N 1
ATOM 1654 C CA . VAL A 1 197 ? 0.239 36.156 -4.992 1 95.06 197 VAL A CA 1
ATOM 1655 C C . VAL A 1 197 ? -1.149 36.25 -4.363 1 95.06 197 VAL A C 1
ATOM 1657 O O . VAL A 1 197 ? -1.279 36.406 -3.15 1 95.06 197 VAL A O 1
ATOM 1660 N N . GLN A 1 198 ? -2.105 36.094 -5.141 1 93.94 198 GLN A N 1
ATOM 1661 C CA . GLN A 1 198 ? -3.475 36.156 -4.641 1 93.94 198 GLN A CA 1
ATOM 1662 C C . GLN A 1 198 ? -3.754 35 -3.682 1 93.94 198 GLN A C 1
ATOM 1664 O O . GLN A 1 198 ? -4.41 35.188 -2.654 1 93.94 198 GLN A O 1
ATOM 1669 N N . GLU A 1 199 ? -3.311 33.875 -4.016 1 93.56 199 GLU A N 1
ATOM 1670 C CA . GLU A 1 199 ? -3.486 32.688 -3.15 1 93.56 199 GLU A CA 1
ATOM 1671 C C . GLU A 1 199 ? -2.801 32.906 -1.803 1 93.56 199 GLU A C 1
ATOM 1673 O O . GLU A 1 199 ? -3.359 32.562 -0.758 1 93.56 199 GLU A O 1
ATOM 1678 N N . ILE A 1 200 ? -1.645 33.438 -1.892 1 94.69 200 ILE A N 1
ATOM 1679 C CA . ILE A 1 200 ? -0.886 33.688 -0.669 1 94.69 200 ILE A CA 1
ATOM 1680 C C . ILE A 1 200 ? -1.616 34.719 0.2 1 94.69 200 ILE A C 1
ATOM 1682 O O . ILE A 1 200 ? -1.736 34.531 1.414 1 94.69 200 ILE A O 1
ATOM 1686 N N . LEU A 1 201 ? -2.123 35.719 -0.432 1 93.19 201 LEU A N 1
ATOM 1687 C CA . LEU A 1 201 ? -2.824 36.781 0.304 1 93.19 201 LEU A CA 1
ATOM 1688 C C . LEU A 1 201 ? -4.109 36.219 0.921 1 93.19 201 LEU A C 1
ATOM 1690 O O . LEU A 1 201 ? -4.438 36.562 2.066 1 93.19 201 LEU A O 1
ATOM 1694 N N . ARG A 1 202 ? -4.812 35.406 0.178 1 91.69 202 ARG A N 1
ATOM 1695 C CA . ARG A 1 202 ? -6.023 34.781 0.701 1 91.69 202 ARG A CA 1
ATOM 1696 C C . ARG A 1 202 ? -5.703 33.875 1.881 1 91.69 202 ARG A C 1
ATOM 1698 O O . ARG A 1 202 ? -6.449 33.812 2.859 1 91.69 202 ARG A O 1
ATOM 1705 N N . PHE A 1 203 ? -4.652 33.188 1.739 1 92.69 203 PHE A N 1
ATOM 1706 C CA . PHE A 1 203 ? -4.207 32.281 2.789 1 92.69 203 PHE A CA 1
ATOM 1707 C C . PHE A 1 203 ? -3.857 33.031 4.059 1 92.69 203 PHE A C 1
ATOM 1709 O O . PHE A 1 203 ? -4.25 32.656 5.156 1 92.69 203 PHE A O 1
ATOM 1716 N N . LEU A 1 204 ? -3.133 34.125 3.877 1 89.94 204 LEU A N 1
ATOM 1717 C CA . LEU A 1 204 ? -2.715 34.938 5.016 1 89.94 204 LEU A CA 1
ATOM 1718 C C . LEU A 1 204 ? -3.914 35.594 5.676 1 89.94 204 LEU A C 1
ATOM 1720 O O . LEU A 1 204 ? -3.955 35.75 6.898 1 89.94 204 LEU A O 1
ATOM 1724 N N . LYS A 1 205 ? -4.809 35.938 4.879 1 86.25 205 LYS A N 1
ATOM 1725 C CA . LYS A 1 205 ? -6.023 36.562 5.414 1 86.25 205 LYS A CA 1
ATOM 1726 C C . LYS A 1 205 ? -6.805 35.562 6.273 1 86.25 205 LYS A C 1
ATOM 1728 O O . LYS A 1 205 ? -7.328 35.938 7.328 1 86.25 205 LYS A O 1
ATOM 1733 N N . ALA A 1 206 ? -6.844 34.375 5.805 1 83.62 206 ALA A N 1
ATOM 1734 C CA . ALA A 1 206 ? -7.547 33.312 6.543 1 83.62 206 ALA A CA 1
ATOM 1735 C C . ALA A 1 206 ? -6.812 32.969 7.832 1 83.62 206 ALA A C 1
ATOM 1737 O O . ALA A 1 206 ? -7.438 32.625 8.836 1 83.62 206 ALA A O 1
ATOM 1738 N N . GLU A 1 207 ? -5.543 33.125 7.805 1 78.81 207 GLU A N 1
ATOM 1739 C CA . GLU A 1 207 ? -4.719 32.75 8.953 1 78.81 207 GLU A CA 1
ATOM 1740 C C . GLU A 1 207 ? -4.645 33.906 9.961 1 78.81 207 GLU A C 1
ATOM 1742 O O . GLU A 1 207 ? -4.449 33.656 11.156 1 78.81 207 GLU A O 1
ATOM 1747 N N . THR A 1 208 ? -4.539 35.125 9.5 1 63.84 208 THR A N 1
ATOM 1748 C CA . THR A 1 208 ? -4.348 36.344 10.305 1 63.84 208 THR A CA 1
ATOM 1749 C C . THR A 1 208 ? -5.426 36.438 11.375 1 63.84 208 THR A C 1
ATOM 1751 O O . THR A 1 208 ? -5.168 36.938 12.477 1 63.84 208 THR A O 1
ATOM 1754 N N . ALA A 1 209 ? -6.5 35.969 10.969 1 56.66 209 ALA A N 1
ATOM 1755 C CA . ALA A 1 209 ? -7.52 36 12.016 1 56.66 209 ALA A CA 1
ATOM 1756 C C . ALA A 1 209 ? -7.039 35.25 13.266 1 56.66 209 ALA A C 1
ATOM 1758 O O . ALA A 1 209 ? -7.574 35.469 14.359 1 56.66 209 ALA A O 1
ATOM 1759 N N . PHE A 1 210 ? -5.777 34.531 13.047 1 56.31 210 PHE A N 1
ATOM 1760 C CA . PHE A 1 210 ? -5.246 33.656 14.078 1 56.31 210 PHE A CA 1
ATOM 1761 C C . PHE A 1 210 ? -3.938 34.188 14.641 1 56.31 210 PHE A C 1
ATOM 1763 O O . PHE A 1 210 ? -3.367 33.625 15.57 1 56.31 210 PHE A O 1
ATOM 1770 N N . MET A 1 211 ? -3.236 35.188 14.039 1 53.56 211 MET A N 1
ATOM 1771 C CA . MET A 1 211 ? -1.835 35.562 14.203 1 53.56 211 MET A CA 1
ATOM 1772 C C . MET A 1 211 ? -1.522 35.875 15.664 1 53.56 211 MET A C 1
ATOM 1774 O O . MET A 1 211 ? -0.452 35.5 16.156 1 53.56 211 MET A O 1
ATOM 1778 N N . ASN A 1 212 ? -2.199 36.719 16.281 1 51.97 212 ASN A N 1
ATOM 1779 C CA . ASN A 1 212 ? -1.695 37.156 17.578 1 51.97 212 ASN A CA 1
ATOM 1780 C C . ASN A 1 212 ? -2.09 36.156 18.688 1 51.97 212 ASN A C 1
ATOM 1782 O O . ASN A 1 212 ? -2.246 36.562 19.844 1 51.97 212 ASN A O 1
ATOM 1786 N N . ILE A 1 213 ? -2.211 34.781 18.219 1 63.78 213 ILE A N 1
ATOM 1787 C CA . ILE A 1 213 ? -2.891 33.875 19.156 1 63.78 213 ILE A CA 1
ATOM 1788 C C . ILE A 1 213 ? -1.972 32.719 19.547 1 63.78 213 ILE A C 1
ATOM 1790 O O . ILE A 1 213 ? -0.833 32.656 19.078 1 63.78 213 ILE A O 1
ATOM 1794 N N . ARG A 1 214 ? -2.297 31.844 20.391 1 75.44 214 ARG A N 1
ATOM 1795 C CA . ARG A 1 214 ? -1.666 30.625 20.875 1 75.44 214 ARG A CA 1
ATOM 1796 C C . ARG A 1 214 ? -1.229 29.734 19.719 1 75.44 214 ARG A C 1
ATOM 1798 O O . ARG A 1 214 ? -1.968 29.578 18.734 1 75.44 214 ARG A O 1
ATOM 1805 N N . PRO A 1 215 ? 0.113 29.406 19.719 1 80.81 215 PRO A N 1
ATOM 1806 C CA . PRO A 1 215 ? 0.561 28.5 18.656 1 80.81 215 PRO A CA 1
ATOM 1807 C C . PRO A 1 215 ? -0.321 27.25 18.547 1 80.81 215 PRO A C 1
ATOM 1809 O O . PRO A 1 215 ? -0.832 26.75 19.547 1 80.81 215 PRO A O 1
ATOM 1812 N N . LEU A 1 216 ? -0.451 26.781 17.344 1 88.81 216 LEU A N 1
ATOM 1813 C CA . LEU A 1 216 ? -1.233 25.594 17.078 1 88.81 216 LEU A CA 1
ATOM 1814 C C . LEU A 1 216 ? -0.526 24.344 17.609 1 88.81 216 LEU A C 1
ATOM 1816 O O . LEU A 1 216 ? -1.177 23.375 17.984 1 88.81 216 LEU A O 1
ATOM 1820 N N . ARG A 1 217 ? 0.736 24.406 17.641 1 92.69 217 ARG A N 1
ATOM 1821 C CA . ARG A 1 217 ? 1.557 23.266 18.047 1 92.69 217 ARG A CA 1
ATOM 1822 C C . ARG A 1 217 ? 1.468 23.047 19.562 1 92.69 217 ARG A C 1
ATOM 1824 O O . ARG A 1 217 ? 1.034 23.922 20.297 1 92.69 217 ARG A O 1
ATOM 1831 N N . TYR A 1 218 ? 1.794 21.844 19.938 1 92.5 218 TYR A N 1
ATOM 1832 C CA . TYR A 1 218 ? 1.866 21.5 21.359 1 92.5 218 TYR A CA 1
ATOM 1833 C C . TYR A 1 218 ? 3.057 22.188 22.031 1 92.5 218 TYR A C 1
ATOM 1835 O O . TYR A 1 218 ? 4.207 21.922 21.672 1 92.5 218 TYR A O 1
ATOM 1843 N N . SER A 1 219 ? 2.734 23.062 22.938 1 88.38 219 SER A N 1
ATOM 1844 C CA . SER A 1 219 ? 3.766 23.859 23.594 1 88.38 219 SER A CA 1
ATOM 1845 C C . SER A 1 219 ? 3.975 23.391 25.031 1 88.38 219 SER A C 1
ATOM 1847 O O . SER A 1 219 ? 3.021 23.312 25.812 1 88.38 219 SER A O 1
ATOM 1849 N N . LEU A 1 220 ? 5.195 23.203 25.438 1 85.88 220 LEU A N 1
ATOM 1850 C CA . LEU A 1 220 ? 5.488 22.766 26.797 1 85.88 220 LEU A CA 1
ATOM 1851 C C . LEU A 1 220 ? 5.297 23.891 27.797 1 85.88 220 LEU A C 1
ATOM 1853 O O . LEU A 1 220 ? 5.219 23.656 29 1 85.88 220 LEU A O 1
ATOM 1857 N N . VAL A 1 221 ? 5.195 25.047 27.266 1 82.62 221 VAL A N 1
ATOM 1858 C CA . VAL A 1 221 ? 4.992 26.219 28.109 1 82.62 221 VAL A CA 1
ATOM 1859 C C . VAL A 1 221 ? 3.502 26.422 28.359 1 82.62 221 VAL A C 1
ATOM 1861 O O . VAL A 1 221 ? 3.094 26.781 29.469 1 82.62 221 VAL A O 1
ATOM 1864 N N . LEU A 1 222 ? 2.734 26.156 27.328 1 84.94 222 LEU A N 1
ATOM 1865 C CA . LEU A 1 222 ? 1.313 26.484 27.391 1 84.94 222 LEU A CA 1
ATOM 1866 C C . LEU A 1 222 ? 0.484 25.234 27.688 1 84.94 222 LEU A C 1
ATOM 1868 O O . LEU A 1 222 ? -0.639 25.344 28.188 1 84.94 222 LEU A O 1
ATOM 1872 N N . ASP A 1 223 ? 1.04 24.062 27.375 1 89.5 223 ASP A N 1
ATOM 1873 C CA . ASP A 1 223 ? 0.326 22.797 27.547 1 89.5 223 ASP A CA 1
ATOM 1874 C C . ASP A 1 223 ? 0.936 21.969 28.672 1 89.5 223 ASP A C 1
ATOM 1876 O O . ASP A 1 223 ? 2.059 22.234 29.109 1 89.5 223 ASP A O 1
ATOM 1880 N N . SER A 1 224 ? 0.151 21.047 29.109 1 89 224 SER A N 1
ATOM 1881 C CA . SER A 1 224 ? 0.652 20.156 30.156 1 89 224 SER A CA 1
ATOM 1882 C C . SER A 1 224 ? 1.794 19.281 29.641 1 89 224 SER A C 1
ATOM 1884 O O . SER A 1 224 ? 1.756 18.812 28.5 1 89 224 SER A O 1
ATOM 1886 N N . HIS A 1 225 ? 2.738 19.172 30.484 1 88.69 225 HIS A N 1
ATOM 1887 C CA . HIS A 1 225 ? 3.822 18.266 30.109 1 88.69 225 HIS A CA 1
ATOM 1888 C C . HIS A 1 225 ? 3.316 16.828 29.938 1 88.69 225 HIS A C 1
ATOM 1890 O O . HIS A 1 225 ? 2.514 16.359 30.734 1 88.69 225 HIS A O 1
ATOM 1896 N N . PRO A 1 226 ? 3.795 16.141 28.953 1 88.62 226 PRO A N 1
ATOM 1897 C CA . PRO A 1 226 ? 3.301 14.805 28.656 1 88.62 226 PRO A CA 1
ATOM 1898 C C . PRO A 1 226 ? 3.475 13.836 29.828 1 88.62 226 PRO A C 1
ATOM 1900 O O . PRO A 1 226 ? 2.646 12.945 30.016 1 88.62 226 PRO A O 1
ATOM 1903 N N . ASP A 1 227 ? 4.492 14.031 30.594 1 87.62 227 ASP A N 1
ATOM 1904 C CA . ASP A 1 227 ? 4.781 13.148 31.719 1 87.62 227 ASP A CA 1
ATOM 1905 C C . ASP A 1 227 ? 3.793 13.367 32.875 1 87.62 227 ASP A C 1
ATOM 1907 O O . ASP A 1 227 ? 3.676 12.531 33.75 1 87.62 227 ASP A O 1
ATOM 1911 N N . THR A 1 228 ? 3.113 14.469 32.812 1 90.06 228 THR A N 1
ATOM 1912 C CA . THR A 1 228 ? 2.207 14.805 33.906 1 90.06 228 THR A CA 1
ATOM 1913 C C . THR A 1 228 ? 0.768 14.445 33.562 1 90.06 228 THR A C 1
ATOM 1915 O O . THR A 1 228 ? -0.145 14.633 34.375 1 90.06 228 THR A O 1
ATOM 1918 N N . LEU A 1 229 ? 0.566 13.961 32.375 1 92.38 229 LEU A N 1
ATOM 1919 C CA . LEU A 1 229 ? -0.788 13.609 31.938 1 92.38 229 LEU A CA 1
ATOM 1920 C C . LEU A 1 229 ? -1.314 12.422 32.75 1 92.38 229 LEU A C 1
ATOM 1922 O O . LEU A 1 229 ? -0.598 11.438 32.938 1 92.38 229 LEU A O 1
ATOM 1926 N N . PRO A 1 230 ? -2.512 12.641 33.219 1 90.88 230 PRO A N 1
ATOM 1927 C CA . PRO A 1 230 ? -3.078 11.531 34 1 90.88 230 PRO A CA 1
ATOM 1928 C C . PRO A 1 230 ? -3.209 10.25 33.188 1 90.88 230 PRO A C 1
ATOM 1930 O O . PRO A 1 230 ? -3.547 10.305 31.984 1 90.88 230 PRO A O 1
ATOM 1933 N N . HIS A 1 231 ? -2.992 9.188 33.906 1 89.31 231 HIS A N 1
ATOM 1934 C CA . HIS A 1 231 ? -3.09 7.887 33.219 1 89.31 231 HIS A CA 1
ATOM 1935 C C . HIS A 1 231 ? -4.449 7.242 33.469 1 89.31 231 HIS A C 1
ATOM 1937 O O . HIS A 1 231 ? -5.062 7.465 34.531 1 89.31 231 HIS A O 1
ATOM 1943 N N . VAL A 1 232 ? -4.836 6.543 32.5 1 93.56 232 VAL A N 1
ATOM 1944 C CA . VAL A 1 232 ? -6.074 5.777 32.625 1 93.56 232 VAL A CA 1
ATOM 1945 C C . VAL A 1 232 ? -5.844 4.555 33.5 1 93.56 232 VAL A C 1
ATOM 1947 O O . VAL A 1 232 ? -4.766 3.961 33.469 1 93.56 232 VAL A O 1
ATOM 1950 N N . ALA A 1 233 ? -6.852 4.207 34.281 1 90.69 233 ALA A N 1
ATOM 1951 C CA . ALA A 1 233 ? -6.75 3.08 35.188 1 90.69 233 ALA A CA 1
ATOM 1952 C C . ALA A 1 233 ? -6.441 1.785 34.438 1 90.69 233 ALA A C 1
ATOM 1954 O O . ALA A 1 233 ? -6.957 1.554 33.344 1 90.69 233 ALA A O 1
ATOM 1955 N N . ALA A 1 234 ? -5.691 0.943 35.094 1 90.75 234 ALA A N 1
ATOM 19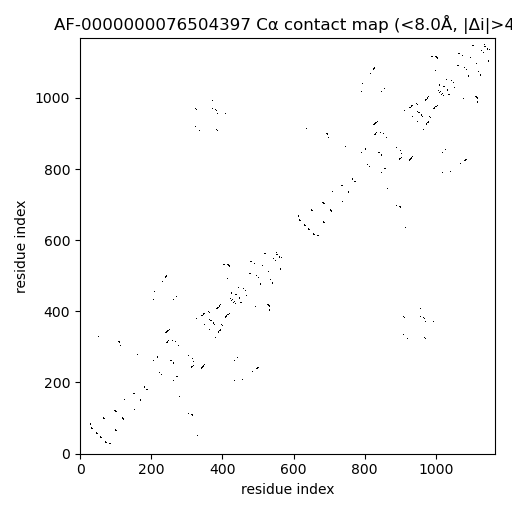56 C CA . ALA A 1 234 ? -5.301 -0.342 34.531 1 90.75 234 ALA A CA 1
ATOM 1957 C C . ALA A 1 234 ? -6.516 -1.237 34.312 1 90.75 234 ALA A C 1
ATOM 1959 O O . ALA A 1 234 ? -6.496 -2.121 33.438 1 90.75 234 ALA A O 1
ATOM 1960 N N . ALA A 1 235 ? -7.535 -0.96 35.094 1 91.25 235 ALA A N 1
ATOM 1961 C CA . ALA A 1 235 ? -8.758 -1.753 35 1 91.25 235 ALA A CA 1
ATOM 1962 C C . ALA A 1 235 ? -9.438 -1.523 33.656 1 91.25 235 ALA A C 1
ATOM 1964 O O . ALA A 1 235 ? -10.133 -2.406 33.125 1 91.25 235 ALA A O 1
ATOM 1965 N N . ILE A 1 236 ? -9.258 -0.372 33.094 1 91.56 236 ILE A N 1
ATOM 1966 C CA . ILE A 1 236 ? -9.859 -0.029 31.812 1 91.56 236 ILE A CA 1
ATOM 1967 C C . ILE A 1 236 ? -9.016 -0.602 30.672 1 91.56 236 ILE A C 1
ATOM 1969 O O . ILE A 1 236 ? -9.539 -1.265 29.781 1 91.56 236 ILE A O 1
ATOM 1973 N N . THR A 1 237 ? -7.711 -0.309 30.75 1 91.25 237 THR A N 1
ATOM 1974 C CA . THR A 1 237 ? -6.816 -0.85 29.734 1 91.25 237 THR A CA 1
ATOM 1975 C C . THR A 1 237 ? -5.367 -0.817 30.219 1 91.25 237 THR A C 1
ATOM 1977 O O . THR A 1 237 ? -4.992 0.051 31.016 1 91.25 237 THR A O 1
ATOM 1980 N N . LYS A 1 238 ? -4.625 -1.771 29.719 1 90.06 238 LYS A N 1
ATOM 1981 C CA . LYS A 1 238 ? -3.191 -1.821 30 1 90.06 238 LYS A CA 1
ATOM 1982 C C . LYS A 1 238 ? -2.381 -1.409 28.766 1 90.06 238 LYS A C 1
ATOM 1984 O O . LYS A 1 238 ? -1.177 -1.168 28.859 1 90.06 238 LYS A O 1
ATOM 1989 N N . ARG A 1 239 ? -3.057 -1.298 27.703 1 94.12 239 ARG A N 1
ATOM 1990 C CA . ARG A 1 239 ? -2.404 -0.941 26.453 1 94.12 239 ARG A CA 1
ATOM 1991 C C . ARG A 1 239 ? -2.355 0.572 26.266 1 94.12 239 ARG A C 1
ATOM 1993 O O . ARG A 1 239 ? -3.361 1.259 26.469 1 94.12 239 ARG A O 1
ATOM 2000 N N . HIS A 1 240 ? -1.144 1.137 25.953 1 94.44 240 HIS A N 1
ATOM 2001 C CA . HIS A 1 240 ? -0.958 2.559 25.688 1 94.44 240 HIS A CA 1
ATOM 2002 C C . HIS A 1 240 ? -0.413 2.789 24.281 1 94.44 240 HIS A C 1
ATOM 2004 O O . HIS A 1 240 ? 0.713 2.391 23.969 1 94.44 240 HIS A O 1
ATOM 2010 N N . LEU A 1 241 ? -1.166 3.455 23.484 1 97.25 241 LEU A N 1
ATOM 2011 C CA . LEU A 1 241 ? -0.798 3.701 22.094 1 97.25 241 LEU A CA 1
ATOM 2012 C C . LEU A 1 241 ? -0.255 5.113 21.906 1 97.25 241 LEU A C 1
ATOM 2014 O O . LEU A 1 241 ? -0.593 6.016 22.688 1 97.25 241 LEU A O 1
ATOM 2018 N N . LYS A 1 242 ? 0.606 5.27 20.984 1 97.12 242 LYS A N 1
ATOM 2019 C CA . LYS A 1 242 ? 1.188 6.559 20.609 1 97.12 242 LYS A CA 1
ATOM 2020 C C . LYS A 1 242 ? 0.881 6.914 19.172 1 97.12 242 LYS A C 1
ATOM 2022 O O . LYS A 1 242 ? 0.873 6.043 18.297 1 97.12 242 LYS A O 1
ATOM 2027 N N . LEU A 1 243 ? 0.631 8.141 18.938 1 98.25 243 LEU A N 1
ATOM 2028 C CA . LEU A 1 243 ? 0.431 8.594 17.562 1 98.25 243 LEU A CA 1
ATOM 2029 C C . LEU A 1 243 ? 1.731 8.516 16.781 1 98.25 243 LEU A C 1
ATOM 2031 O O . LEU A 1 243 ? 2.67 9.273 17.031 1 98.25 243 LEU A O 1
ATOM 2035 N N . ARG A 1 244 ? 1.753 7.617 15.789 1 97.44 244 ARG A N 1
ATOM 2036 C CA . ARG A 1 244 ? 2.982 7.402 15.031 1 97.44 244 ARG A CA 1
ATOM 2037 C C . ARG A 1 244 ? 2.865 7.973 13.625 1 97.44 244 ARG A C 1
ATOM 2039 O O . ARG A 1 244 ? 3.85 8.453 13.062 1 97.44 244 ARG A O 1
ATOM 2046 N N . ASP A 1 245 ? 1.701 7.852 13.078 1 97.69 245 ASP A N 1
ATOM 2047 C CA . ASP A 1 245 ? 1.482 8.289 11.703 1 97.69 245 ASP A CA 1
ATOM 2048 C C . ASP A 1 245 ? 0.154 9.031 11.57 1 97.69 245 ASP A C 1
ATOM 2050 O O . ASP A 1 245 ? -0.792 8.758 12.312 1 97.69 245 ASP A O 1
ATOM 2054 N N . ALA A 1 246 ? 0.131 9.961 10.641 1 98.44 246 ALA A N 1
ATOM 2055 C CA . ALA A 1 246 ? -1.092 10.695 10.328 1 98.44 246 ALA A CA 1
ATOM 2056 C C . ALA A 1 246 ? -1.224 10.914 8.82 1 98.44 246 ALA A C 1
ATOM 2058 O O . ALA A 1 246 ? -0.234 11.188 8.141 1 98.44 246 ALA A O 1
ATOM 2059 N N . VAL A 1 247 ? -2.377 10.688 8.305 1 98.31 247 VAL A N 1
ATOM 2060 C CA . VAL A 1 247 ? -2.719 11.023 6.926 1 98.31 247 VAL A CA 1
ATOM 2061 C C . VAL A 1 247 ? -3.697 12.195 6.902 1 98.31 247 VAL A C 1
ATOM 2063 O O . VAL A 1 247 ? -4.781 12.117 7.484 1 98.31 247 VAL A O 1
ATOM 2066 N N . LEU A 1 248 ? -3.322 13.281 6.266 1 97.88 248 LEU A N 1
ATOM 2067 C CA . LEU A 1 248 ? -4.133 14.492 6.23 1 97.88 248 LEU A CA 1
ATOM 2068 C C . LEU A 1 248 ? -4.555 14.828 4.805 1 97.88 248 LEU A C 1
ATOM 2070 O O . LEU A 1 248 ? -3.709 14.914 3.908 1 97.88 248 LEU A O 1
ATOM 2074 N N . SER A 1 249 ? -5.797 14.977 4.582 1 95.19 249 SER A N 1
ATOM 2075 C CA . SER A 1 249 ? -6.305 15.336 3.264 1 95.19 249 SER A CA 1
ATOM 2076 C C . SER A 1 249 ? -7.551 16.203 3.369 1 95.19 249 SER A C 1
ATOM 2078 O O . SER A 1 249 ? -8.383 16.016 4.258 1 95.19 249 SER A O 1
ATOM 2080 N N . SER A 1 250 ? -7.652 17.188 2.539 1 92.5 250 SER A N 1
ATOM 2081 C CA . SER A 1 250 ? -8.812 18.062 2.494 1 92.5 250 SER A CA 1
ATOM 2082 C C . SER A 1 250 ? -9.219 18.375 1.058 1 92.5 250 SER A C 1
ATOM 2084 O O . SER A 1 250 ? -8.375 18.391 0.16 1 92.5 250 SER A O 1
ATOM 2086 N N . PHE A 1 251 ? -10.508 18.531 0.853 1 87.06 251 PHE A N 1
ATOM 2087 C CA . PHE A 1 251 ? -11.023 18.938 -0.445 1 87.06 251 PHE A CA 1
ATOM 2088 C C . PHE A 1 251 ? -12.289 19.766 -0.282 1 87.06 251 PHE A C 1
ATOM 2090 O O . PHE A 1 251 ? -13.328 19.25 0.136 1 87.06 251 PHE A O 1
ATOM 2097 N N . HIS A 1 252 ? -12.203 20.984 -0.534 1 85.38 252 HIS A N 1
ATOM 2098 C CA . HIS A 1 252 ? -13.32 21.922 -0.596 1 85.38 252 HIS A CA 1
ATOM 2099 C C . HIS A 1 252 ? -13.305 22.719 -1.899 1 85.38 252 HIS A C 1
ATOM 2101 O O . HIS A 1 252 ? -12.242 23.031 -2.426 1 85.38 252 HIS A O 1
ATOM 2107 N N . PRO A 1 253 ? -14.492 22.891 -2.436 1 81.38 253 PRO A N 1
ATOM 2108 C CA . PRO A 1 253 ? -14.492 23.812 -3.572 1 81.38 253 PRO A CA 1
ATOM 2109 C C . PRO A 1 253 ? -13.945 25.203 -3.209 1 81.38 253 PRO A C 1
ATOM 2111 O O . PRO A 1 253 ? -14.297 25.75 -2.162 1 81.38 253 PRO A O 1
ATOM 2114 N N . ASN A 1 254 ? -13.094 25.75 -3.939 1 81.75 254 ASN A N 1
ATOM 2115 C CA . ASN A 1 254 ? -12.492 27.062 -3.719 1 81.75 254 ASN A CA 1
ATOM 2116 C C . ASN A 1 254 ? -11.766 27.125 -2.377 1 81.75 254 ASN A C 1
ATOM 2118 O O . ASN A 1 254 ? -11.82 28.141 -1.688 1 81.75 254 ASN A O 1
ATOM 2122 N N . GLU A 1 255 ? -11.273 26.094 -2.055 1 87.12 255 GLU A N 1
ATOM 2123 C CA . GLU A 1 255 ? -10.562 26.016 -0.782 1 87.12 255 GLU A CA 1
ATOM 2124 C C . GLU A 1 255 ? -9.344 26.938 -0.775 1 87.12 255 GLU A C 1
ATOM 2126 O O . GLU A 1 255 ? -8.656 27.078 -1.791 1 87.12 255 GLU A O 1
ATOM 2131 N N . VAL A 1 256 ? -9.203 27.641 0.343 1 91.12 256 VAL A N 1
ATOM 2132 C CA . VAL A 1 256 ? -8.008 28.453 0.531 1 91.12 256 VAL A CA 1
ATOM 2133 C C . VAL A 1 256 ? -6.781 27.547 0.649 1 91.12 256 VAL A C 1
ATOM 2135 O O . VAL A 1 256 ? -6.73 26.672 1.508 1 91.12 256 VAL A O 1
ATOM 2138 N N . LYS A 1 257 ? -5.875 27.781 -0.233 1 92.31 257 LYS A N 1
ATOM 2139 C CA . LYS A 1 257 ? -4.684 26.938 -0.235 1 92.31 257 LYS A CA 1
ATOM 2140 C C . LYS A 1 257 ? -3.447 27.734 -0.652 1 92.31 257 LYS A C 1
ATOM 2142 O O . LYS A 1 257 ? -3.561 28.797 -1.243 1 92.31 257 LYS A O 1
ATOM 2147 N N . TYR A 1 258 ? -2.393 27.297 -0.21 1 91.81 258 TYR A N 1
ATOM 2148 C CA . TYR A 1 258 ? -1.067 27.75 -0.629 1 91.81 258 TYR A CA 1
ATOM 2149 C C . TYR A 1 258 ? -0.167 26.562 -0.937 1 91.81 258 TYR A C 1
ATOM 2151 O O . TYR A 1 258 ? 0.151 25.766 -0.047 1 91.81 258 TYR A O 1
ATOM 2159 N N . SER A 1 259 ? 0.195 26.406 -2.207 1 89.44 259 SER A N 1
ATOM 2160 C CA . SER A 1 259 ? 0.917 25.219 -2.674 1 89.44 259 SER A CA 1
ATOM 2161 C C . SER A 1 259 ? 0.126 23.938 -2.404 1 89.44 259 SER A C 1
ATOM 2163 O O . SER A 1 259 ? -1.026 23.828 -2.824 1 89.44 259 SER A O 1
ATOM 2165 N N . GLU A 1 260 ? 0.629 23.078 -1.649 1 87.06 260 GLU A N 1
ATOM 2166 C CA . GLU A 1 260 ? -0.06 21.812 -1.409 1 87.06 260 GLU A CA 1
ATOM 2167 C C . GLU A 1 260 ? -0.73 21.797 -0.038 1 87.06 260 GLU A C 1
ATOM 2169 O O . GLU A 1 260 ? -1.354 20.812 0.346 1 87.06 260 GLU A O 1
ATOM 2174 N N . LEU A 1 261 ? -0.792 22.938 0.589 1 92.56 261 LEU A N 1
ATOM 2175 C CA . LEU A 1 261 ? -1.373 22.984 1.926 1 92.56 261 LEU A CA 1
ATOM 2176 C C . LEU A 1 261 ? -2.652 23.812 1.93 1 92.56 261 LEU A C 1
ATOM 2178 O O . LEU A 1 261 ? -2.629 25 1.605 1 92.56 261 LEU A O 1
ATOM 2182 N N . THR A 1 262 ? -3.656 23.188 2.211 1 94.19 262 THR A N 1
ATOM 2183 C CA . THR A 1 262 ? -4.891 23.922 2.477 1 94.19 262 THR A CA 1
ATOM 2184 C C . THR A 1 262 ? -4.891 24.484 3.893 1 94.19 262 THR A C 1
ATOM 2186 O O . THR A 1 262 ? -4.09 24.062 4.734 1 94.19 262 THR A O 1
ATOM 2189 N N . ILE A 1 263 ? -5.742 25.406 4.145 1 92.81 263 ILE A N 1
ATOM 2190 C CA . ILE A 1 263 ? -5.773 26.047 5.453 1 92.81 263 ILE A CA 1
ATOM 2191 C C . ILE A 1 263 ? -6.086 25.016 6.531 1 92.81 263 ILE A C 1
ATOM 2193 O O . ILE A 1 263 ? -5.512 25.047 7.621 1 92.81 263 ILE A O 1
ATOM 2197 N N . ASP A 1 264 ? -6.984 24.078 6.285 1 94.19 264 ASP A N 1
ATOM 2198 C CA . ASP A 1 264 ? -7.359 23.062 7.262 1 94.19 264 ASP A CA 1
ATOM 2199 C C . ASP A 1 264 ? -6.203 22.109 7.523 1 94.19 264 ASP A C 1
ATOM 2201 O O . ASP A 1 264 ? -5.902 21.781 8.672 1 94.19 264 ASP A O 1
ATOM 2205 N N . THR A 1 265 ? -5.598 21.609 6.422 1 96.12 265 THR A N 1
ATOM 2206 C CA . THR A 1 265 ? -4.477 20.703 6.598 1 96.12 265 THR A CA 1
ATOM 2207 C C . THR A 1 265 ? -3.293 21.422 7.242 1 96.12 265 THR A C 1
ATOM 2209 O O . THR A 1 265 ? -2.535 20.812 8 1 96.12 265 THR A O 1
ATOM 2212 N N . PHE A 1 266 ? -3.182 22.703 6.891 1 94.38 266 PHE A N 1
ATOM 2213 C CA . PHE A 1 266 ? -2.129 23.516 7.492 1 94.38 266 PHE A CA 1
ATOM 2214 C C . PHE A 1 266 ? -2.297 23.594 9 1 94.38 266 PHE A C 1
ATOM 2216 O O . PHE A 1 266 ? -1.333 23.406 9.75 1 94.38 266 PHE A O 1
ATOM 2223 N N . ARG A 1 267 ? -3.408 23.797 9.461 1 93.56 267 ARG A N 1
ATOM 2224 C CA . ARG A 1 267 ? -3.709 23.891 10.883 1 93.56 267 ARG A CA 1
ATOM 2225 C C . ARG A 1 267 ? -3.525 22.531 11.57 1 93.56 267 ARG A C 1
ATOM 2227 O O . ARG A 1 267 ? -2.881 22.438 12.609 1 93.56 267 ARG A O 1
ATOM 2234 N N . MET A 1 268 ? -4.082 21.5 10.969 1 96.56 268 MET A N 1
ATOM 2235 C CA . MET A 1 268 ? -4.023 20.172 11.562 1 96.56 268 MET A CA 1
ATOM 2236 C C . MET A 1 268 ? -2.584 19.672 11.633 1 96.56 268 MET A C 1
ATOM 2238 O O . MET A 1 268 ? -2.186 19.047 12.617 1 96.56 268 MET A O 1
ATOM 2242 N N . LEU A 1 269 ? -1.863 19.969 10.57 1 96 269 LEU A N 1
ATOM 2243 C CA . LEU A 1 269 ? -0.464 19.562 10.516 1 96 269 LEU A CA 1
ATOM 2244 C C . LEU A 1 269 ? 0.307 20.094 11.719 1 96 269 LEU A C 1
ATOM 2246 O O . LEU A 1 269 ? 1.029 19.344 12.383 1 96 269 LEU A O 1
ATOM 2250 N N . GLN A 1 270 ? 0.172 21.312 12.023 1 93.88 270 GLN A N 1
ATOM 2251 C CA . GLN A 1 270 ? 0.882 21.938 13.133 1 93.88 270 GLN A CA 1
ATOM 2252 C C . GLN A 1 270 ? 0.36 21.453 14.477 1 93.88 270 GLN A C 1
ATOM 2254 O O . GLN A 1 270 ? 1.132 21.281 15.422 1 93.88 270 GLN A O 1
ATOM 2259 N N . CYS A 1 271 ? -0.91 21.188 14.516 1 95.44 271 CYS A N 1
ATOM 2260 C CA . CYS A 1 271 ? -1.548 20.75 15.758 1 95.44 271 CYS A CA 1
ATOM 2261 C C . CYS A 1 271 ? -0.964 19.422 16.234 1 95.44 271 CYS A C 1
ATOM 2263 O O . CYS A 1 271 ? -1.02 19.109 17.422 1 95.44 271 CYS A O 1
ATOM 2265 N N . LEU A 1 272 ? -0.325 18.656 15.352 1 97.25 272 LEU A N 1
ATOM 2266 C CA . LEU A 1 272 ? 0.17 17.328 15.656 1 97.25 272 LEU A CA 1
ATOM 2267 C C . LEU A 1 272 ? 1.682 17.344 15.859 1 97.25 272 LEU A C 1
ATOM 2269 O O . LEU A 1 272 ? 2.332 16.297 15.773 1 97.25 272 LEU A O 1
ATOM 2273 N N . GLU A 1 273 ? 2.217 18.516 16.094 1 95.44 273 GLU A N 1
ATOM 2274 C CA . GLU A 1 273 ? 3.662 18.625 16.266 1 95.44 273 GLU A CA 1
ATOM 2275 C C . GLU A 1 273 ? 4.004 19.344 17.578 1 95.44 273 GLU A C 1
ATOM 2277 O O . GLU A 1 273 ? 3.188 20.109 18.109 1 95.44 273 GLU A O 1
ATOM 2282 N N . TRP A 1 274 ? 5.211 19.109 18.016 1 92.38 274 TRP A N 1
ATOM 2283 C CA . TRP A 1 274 ? 5.785 19.859 19.141 1 92.38 274 TRP A CA 1
ATOM 2284 C C . TRP A 1 274 ? 6.219 21.25 18.703 1 92.38 274 TRP A C 1
ATOM 2286 O O . TRP A 1 274 ? 6.746 21.422 17.594 1 92.38 274 TRP A O 1
ATOM 2296 N N . GLU A 1 275 ? 5.883 22.203 19.547 1 87.56 275 GLU A N 1
ATOM 2297 C CA . GLU A 1 275 ? 6.445 23.531 19.312 1 87.56 275 GLU A CA 1
ATOM 2298 C C . GLU A 1 275 ? 7.949 23.547 19.578 1 87.56 275 GLU A C 1
ATOM 2300 O O . GLU A 1 275 ? 8.406 23.062 20.625 1 87.56 275 GLU A O 1
ATOM 2305 N N . PRO A 1 276 ? 8.703 23.969 18.625 1 72.88 276 PRO A N 1
ATOM 2306 C CA . PRO A 1 276 ? 10.148 24 18.875 1 72.88 276 PRO A CA 1
ATOM 2307 C C . PRO A 1 276 ? 10.523 24.984 19.984 1 72.88 276 PRO A C 1
ATOM 2309 O O . PRO A 1 276 ? 9.844 25.984 20.188 1 72.88 276 PRO A O 1
ATOM 2312 N N . SER A 1 277 ? 10.758 24.766 21.359 1 58.09 277 SER A N 1
ATOM 2313 C CA . SER A 1 277 ? 11.031 25.547 22.562 1 58.09 277 SER A CA 1
ATOM 2314 C C . SER A 1 277 ? 11.664 26.891 22.234 1 58.09 277 SER A C 1
ATOM 2316 O O . SER A 1 277 ? 11.5 27.859 22.969 1 58.09 277 SER A O 1
ATOM 2318 N N . GLY A 1 278 ? 12.539 27 21.469 1 44.06 278 GLY A N 1
ATOM 2319 C CA . GLY A 1 278 ? 13.359 28.203 21.531 1 44.06 278 GLY A CA 1
ATOM 2320 C C . GLY A 1 278 ? 12.562 29.484 21.312 1 44.06 278 GLY A C 1
ATOM 2321 O O . GLY A 1 278 ? 11.641 29.781 22.078 1 44.06 278 GLY A O 1
ATOM 2322 N N . LEU A 1 279 ? 12.68 30.344 20.281 1 41.59 279 LEU A N 1
ATOM 2323 C CA . LEU A 1 279 ? 12.422 31.75 20 1 41.59 279 LEU A CA 1
ATOM 2324 C C . LEU A 1 279 ? 10.922 32 19.922 1 41.59 279 LEU A C 1
ATOM 2326 O O . LEU A 1 279 ? 10.484 33.156 19.969 1 41.59 279 LEU A O 1
ATOM 2330 N N . PHE A 1 280 ? 10.109 31.078 19.547 1 41.78 280 PHE A N 1
ATOM 2331 C CA . PHE A 1 280 ? 8.836 31.594 19.062 1 41.78 280 PHE A CA 1
ATOM 2332 C C . PHE A 1 280 ? 7.957 32.062 20.219 1 41.78 280 PHE A C 1
ATOM 2334 O O . PHE A 1 280 ? 7.195 33 20.078 1 41.78 280 PHE A O 1
ATOM 2341 N N . TYR A 1 281 ? 7.863 31.297 21.281 1 41.88 281 TYR A N 1
ATOM 2342 C CA . TYR A 1 281 ? 6.918 31.859 22.234 1 41.88 281 TYR A CA 1
ATOM 2343 C C . TYR A 1 281 ? 7.539 33.031 23 1 41.88 281 TYR A C 1
ATOM 2345 O O . TYR A 1 281 ? 8.195 32.812 24.016 1 41.88 281 TYR A O 1
ATOM 2353 N N . GLN A 1 282 ? 8.188 33.969 22.344 1 39.06 282 GLN A N 1
ATOM 2354 C CA . GLN A 1 282 ? 8.523 35.156 23.125 1 39.06 282 GLN A CA 1
ATOM 2355 C C . GLN A 1 282 ? 7.266 35.875 23.625 1 39.06 282 GLN A C 1
ATOM 2357 O O . GLN A 1 282 ? 6.402 36.25 22.828 1 39.06 282 GLN A O 1
ATOM 2362 N N . SER A 1 283 ? 6.805 35.719 24.797 1 35.75 283 SER A N 1
ATOM 2363 C CA . SER A 1 283 ? 5.82 36.625 25.375 1 35.75 283 SER A CA 1
ATOM 2364 C C . SER A 1 283 ? 6.086 38.062 24.953 1 35.75 283 SER A C 1
ATOM 2366 O O . SER A 1 283 ? 7.238 38.469 24.766 1 35.75 283 SER A O 1
ATOM 2368 N N . SER A 1 284 ? 5.164 38.781 24.344 1 34.97 284 SER A N 1
ATOM 2369 C CA . SER A 1 284 ? 5.195 40.188 23.938 1 34.97 284 SER A CA 1
ATOM 2370 C C . SER A 1 284 ? 6.074 41.031 24.859 1 34.97 284 SER A C 1
ATOM 2372 O O . SER A 1 284 ? 6.301 42.219 24.609 1 34.97 284 SER A O 1
ATOM 2374 N N . GLY A 1 285 ? 6.117 40.812 26.188 1 32.44 285 GLY A N 1
ATOM 2375 C CA . GLY A 1 285 ? 6.668 41.844 27.031 1 32.44 285 GLY A CA 1
ATOM 2376 C C . GLY A 1 285 ? 8.156 42.062 26.828 1 32.44 285 GLY A C 1
ATOM 2377 O O . GLY A 1 285 ? 8.766 42.906 27.5 1 32.44 285 GLY A O 1
ATOM 2378 N N . SER A 1 286 ? 8.93 41.125 26.641 1 32.75 286 SER A N 1
ATOM 2379 C CA . SER A 1 286 ? 10.312 41.562 26.703 1 32.75 286 SER A CA 1
ATOM 2380 C C . SER A 1 286 ? 10.68 42.406 25.484 1 32.75 286 SER A C 1
ATOM 2382 O O . SER A 1 286 ? 10.625 41.938 24.344 1 32.75 286 SER A O 1
ATOM 2384 N N . LYS A 1 287 ? 10.375 43.781 25.531 1 33.75 287 LYS A N 1
ATOM 2385 C CA . LYS A 1 287 ? 10.883 44.906 24.766 1 33.75 287 LYS A CA 1
ATOM 2386 C C . LYS A 1 287 ? 12.312 44.656 24.297 1 33.75 287 LYS A C 1
ATOM 2388 O O . LYS A 1 287 ? 13.188 44.344 25.109 1 33.75 287 LYS A O 1
ATOM 2393 N N . LEU A 1 288 ? 12.531 44.406 23.125 1 32.97 288 LEU A N 1
ATOM 2394 C CA . LEU A 1 288 ? 13.852 44.719 22.594 1 32.97 288 LEU A CA 1
ATOM 2395 C C . LEU A 1 288 ? 14.32 46.094 23.109 1 32.97 288 LEU A C 1
ATOM 2397 O O . LEU A 1 288 ? 13.68 47.094 22.844 1 32.97 288 LEU A O 1
ATOM 2401 N N . SER A 1 289 ? 14.828 46.375 24.297 1 28.94 289 SER A N 1
ATOM 2402 C CA . SER A 1 289 ? 15.625 47.562 24.5 1 28.94 289 SER A CA 1
ATOM 2403 C C . SER A 1 289 ? 16.375 47.969 23.234 1 28.94 289 SER A C 1
ATOM 2405 O O . SER A 1 289 ? 16.875 47.094 22.5 1 28.94 289 SER A O 1
ATOM 2407 N N . GLN A 1 290 ? 16.141 49.25 22.625 1 26.56 290 GLN A N 1
ATOM 2408 C CA . GLN A 1 290 ? 16.688 50.062 21.562 1 26.56 290 GLN A CA 1
ATOM 2409 C C . GLN A 1 290 ? 18.203 50.031 21.562 1 26.56 290 GLN A C 1
ATOM 2411 O O . GLN A 1 290 ? 18.859 50.75 20.812 1 26.56 290 GLN A O 1
ATOM 2416 N N . ASN A 1 291 ? 18.953 49.844 22.656 1 27.81 291 ASN A N 1
ATOM 2417 C CA . ASN A 1 291 ? 20.359 50.094 22.422 1 27.81 291 ASN A CA 1
ATOM 2418 C C . ASN A 1 291 ? 20.875 49.344 21.203 1 27.81 291 ASN A C 1
ATOM 2420 O O . ASN A 1 291 ? 20.453 48.219 20.922 1 27.81 291 ASN A O 1
ATOM 2424 N N . GLY A 1 292 ? 21.359 50.062 20.062 1 29 292 GLY A N 1
ATOM 2425 C CA . GLY A 1 292 ? 22.047 49.906 18.781 1 29 292 GLY A CA 1
ATOM 2426 C C . GLY A 1 292 ? 22.938 48.688 18.703 1 29 292 GLY A C 1
ATOM 2427 O O . GLY A 1 292 ? 23.859 48.656 17.891 1 29 292 GLY A O 1
ATOM 2428 N N . ALA A 1 293 ? 23.297 48.156 19.812 1 30.91 293 ALA A N 1
ATOM 2429 C CA . ALA A 1 293 ? 24.391 47.25 19.531 1 30.91 293 ALA A CA 1
ATOM 2430 C C . ALA A 1 293 ? 24 46.219 18.453 1 30.91 293 ALA A C 1
ATOM 2432 O O . ALA A 1 293 ? 23 45.531 18.594 1 30.91 293 ALA A O 1
ATOM 2433 N N . THR A 1 294 ? 24.406 46.438 17.141 1 30.22 294 THR A N 1
ATOM 2434 C CA . THR A 1 294 ? 24.516 45.938 15.773 1 30.22 294 THR A CA 1
ATOM 2435 C C . THR A 1 294 ? 24.812 44.438 15.766 1 30.22 294 THR A C 1
ATOM 2437 O O . THR A 1 294 ? 25 43.844 14.703 1 30.22 294 THR A O 1
ATOM 2440 N N . GLY A 1 295 ? 25.5 43.969 16.797 1 30.33 295 GLY A N 1
ATOM 2441 C CA . GLY A 1 295 ? 26.031 42.656 16.406 1 30.33 295 GLY A CA 1
ATOM 2442 C C . GLY A 1 295 ? 24.953 41.688 16 1 30.33 295 GLY A C 1
ATOM 2443 O O . GLY A 1 295 ? 23.844 41.719 16.531 1 30.33 295 GLY A O 1
ATOM 2444 N N . THR A 1 296 ? 24.797 41.406 14.688 1 31.5 296 THR A N 1
ATOM 2445 C CA . THR A 1 296 ? 24.172 40.281 14 1 31.5 296 THR A CA 1
ATOM 2446 C C . THR A 1 296 ? 24.203 39.031 14.867 1 31.5 296 THR A C 1
ATOM 2448 O O . THR A 1 296 ? 25.219 38.312 14.906 1 31.5 296 THR A O 1
ATOM 2451 N N . SER A 1 297 ? 24.156 39.125 16.125 1 29.33 297 SER A N 1
ATOM 2452 C CA . SER A 1 297 ? 24.203 37.875 16.859 1 29.33 297 SER A CA 1
ATOM 2453 C C . SER A 1 297 ? 23.328 36.812 16.188 1 29.33 297 SER A C 1
ATOM 2455 O O . SER A 1 297 ? 22.188 37.094 15.797 1 29.33 297 SER A O 1
ATOM 2457 N N . ARG A 1 298 ? 23.906 35.906 15.469 1 36.06 298 ARG A N 1
ATOM 2458 C CA . ARG A 1 298 ? 23.391 34.594 15.148 1 36.06 298 ARG A CA 1
ATOM 2459 C C . ARG A 1 298 ? 22.453 34.094 16.234 1 36.06 298 ARG A C 1
ATOM 2461 O O . ARG A 1 298 ? 22.891 33.656 17.312 1 36.06 298 ARG A O 1
ATOM 2468 N N . ILE A 1 299 ? 21.531 34.844 16.672 1 35.72 299 ILE A N 1
ATOM 2469 C CA . ILE A 1 299 ? 20.516 34.188 17.469 1 35.72 299 ILE A CA 1
ATOM 2470 C C . ILE A 1 299 ? 20.547 32.688 17.203 1 35.72 299 ILE A C 1
ATOM 2472 O O . ILE A 1 299 ? 20.359 32.25 16.062 1 35.72 299 ILE A O 1
ATOM 2476 N N . SER A 1 300 ? 21.406 31.984 17.844 1 36.5 300 SER A N 1
ATOM 2477 C CA . SER A 1 300 ? 21.531 30.531 17.75 1 36.5 300 SER A CA 1
ATOM 2478 C C . SER A 1 300 ? 20.172 29.859 17.547 1 36.5 300 SER A C 1
ATOM 2480 O O . SER A 1 300 ? 19.422 29.672 18.5 1 36.5 300 SER A O 1
ATOM 2482 N N . TYR A 1 301 ? 19.438 30.297 16.75 1 37.59 301 TYR A N 1
ATOM 2483 C CA . TYR A 1 301 ? 18.25 29.578 16.281 1 37.59 301 TYR A CA 1
ATOM 2484 C C . TYR A 1 301 ? 18.391 28.078 16.547 1 37.59 301 TYR A C 1
ATOM 2486 O O . TYR A 1 301 ? 17.391 27.359 16.625 1 37.59 301 TYR A O 1
ATOM 2494 N N . ILE A 1 302 ? 19.703 27.547 16.422 1 40.75 302 ILE A N 1
ATOM 2495 C CA . ILE A 1 302 ? 19.969 26.125 16.625 1 40.75 302 ILE A CA 1
ATOM 2496 C C . ILE A 1 302 ? 19.594 25.734 18.047 1 40.75 302 ILE A C 1
ATOM 2498 O O . ILE A 1 302 ? 19.328 24.547 18.328 1 40.75 302 ILE A O 1
ATOM 2502 N N . GLN A 1 303 ? 19.875 26.609 19.016 1 39.62 303 GLN A N 1
ATOM 2503 C CA . GLN A 1 303 ? 19.672 26.156 20.391 1 39.62 303 GLN A CA 1
ATOM 2504 C C . GLN A 1 303 ? 18.203 25.781 20.625 1 39.62 303 GLN A C 1
ATOM 2506 O O . GLN A 1 303 ? 17.891 25.109 21.609 1 39.62 303 GLN A O 1
ATOM 2511 N N . ASP A 1 304 ? 17.328 26.484 20.062 1 44.72 304 ASP A N 1
ATOM 2512 C CA . ASP A 1 304 ? 15.906 26.375 20.359 1 44.72 304 ASP A CA 1
ATOM 2513 C C . ASP A 1 304 ? 15.305 25.125 19.719 1 44.72 304 ASP A C 1
ATOM 2515 O O . ASP A 1 304 ? 14.109 25.094 19.422 1 44.72 304 ASP A O 1
ATOM 2519 N N . ILE A 1 305 ? 16.156 24.312 19.234 1 49.41 305 ILE A N 1
ATOM 2520 C CA . ILE A 1 305 ? 15.672 23.109 18.562 1 49.41 305 ILE A CA 1
ATOM 2521 C C . ILE A 1 305 ? 14.867 22.266 19.531 1 49.41 305 ILE A C 1
ATOM 2523 O O . ILE A 1 305 ? 14.961 22.438 20.75 1 49.41 305 ILE A O 1
ATOM 2527 N N . ALA A 1 306 ? 14.352 21.062 18.922 1 56.78 306 ALA A N 1
ATOM 2528 C CA . ALA A 1 306 ? 13.508 19.984 19.453 1 56.78 306 ALA A CA 1
ATOM 2529 C C . ALA A 1 306 ? 14.094 19.391 20.719 1 56.78 306 ALA A C 1
ATOM 2531 O O . ALA A 1 306 ? 15.305 19.141 20.797 1 56.78 306 ALA A O 1
ATOM 2532 N N . ASP A 1 307 ? 13.438 19.75 21.859 1 66.56 307 ASP A N 1
ATOM 2533 C CA . ASP A 1 307 ? 13.734 19 23.078 1 66.56 307 ASP A CA 1
ATOM 2534 C C . ASP A 1 307 ? 13.898 17.516 22.781 1 66.56 307 ASP A C 1
ATOM 2536 O O . ASP A 1 307 ? 12.945 16.844 22.375 1 66.56 307 ASP A O 1
ATOM 2540 N N . PRO A 1 308 ? 15.18 17.078 22.797 1 70.5 308 PRO A N 1
ATOM 2541 C CA . PRO A 1 308 ? 15.422 15.672 22.438 1 70.5 308 PRO A CA 1
ATOM 2542 C C . PRO A 1 308 ? 14.719 14.695 23.391 1 70.5 308 PRO A C 1
ATOM 2544 O O . PRO A 1 308 ? 14.609 13.508 23.078 1 70.5 308 PRO A O 1
ATOM 2547 N N . THR A 1 309 ? 14.289 15.234 24.484 1 78 309 THR A N 1
ATOM 2548 C CA . THR A 1 309 ? 13.648 14.352 25.453 1 78 309 THR A CA 1
ATOM 2549 C C . THR A 1 309 ? 12.203 14.07 25.047 1 78 309 THR A C 1
ATOM 2551 O O . THR A 1 309 ? 11.578 13.133 25.547 1 78 309 THR A O 1
ATOM 2554 N N . LEU A 1 310 ? 11.797 14.844 24.094 1 85.56 310 LEU A N 1
ATOM 2555 C CA . LEU A 1 310 ? 10.422 14.664 23.656 1 85.56 310 LEU A CA 1
ATOM 2556 C C . LEU A 1 310 ? 10.344 13.562 22.594 1 85.56 310 LEU A C 1
ATOM 2558 O O . LEU A 1 310 ? 11.281 13.375 21.812 1 85.56 310 LEU A O 1
ATOM 2562 N N . PRO A 1 311 ? 9.297 12.859 22.656 1 87.69 311 PRO A N 1
ATOM 2563 C CA . PRO A 1 311 ? 9.133 11.867 21.594 1 87.69 311 PRO A CA 1
ATOM 2564 C C . PRO A 1 311 ? 9.117 12.492 20.203 1 87.69 311 PRO A C 1
ATOM 2566 O O . PRO A 1 311 ? 8.828 13.68 20.062 1 87.69 311 PRO A O 1
ATOM 2569 N N . ALA A 1 312 ? 9.445 11.703 19.234 1 91.12 312 ALA A N 1
ATOM 2570 C CA . ALA A 1 312 ? 9.43 12.164 17.844 1 91.12 312 ALA A CA 1
ATOM 2571 C C . ALA A 1 312 ? 8.016 12.539 17.406 1 91.12 312 ALA A C 1
ATOM 2573 O O . ALA A 1 312 ? 7.039 11.93 17.859 1 91.12 312 ALA A O 1
ATOM 2574 N N . ASN A 1 313 ? 7.953 13.57 16.562 1 94.94 313 ASN A N 1
ATOM 2575 C CA . ASN A 1 313 ? 6.672 13.898 15.945 1 94.94 313 ASN A CA 1
ATOM 2576 C C . ASN A 1 313 ? 6.152 12.75 15.086 1 94.94 313 ASN A C 1
ATOM 2578 O O . ASN A 1 313 ? 6.938 11.977 14.531 1 94.94 313 ASN A O 1
ATOM 2582 N N . PRO A 1 314 ? 4.855 12.555 15.086 1 96.56 314 PRO A N 1
ATOM 2583 C CA . PRO A 1 314 ? 4.312 11.555 14.164 1 96.56 314 PRO A CA 1
ATOM 2584 C C . PRO A 1 314 ? 4.617 11.867 12.703 1 96.56 314 PRO A C 1
ATOM 2586 O O . PRO A 1 314 ? 4.578 13.039 12.297 1 96.56 314 PRO A O 1
ATOM 2589 N N . ARG A 1 315 ? 4.914 10.867 11.922 1 95.81 315 ARG A N 1
ATOM 2590 C CA . ARG A 1 315 ? 5.078 11.055 10.484 1 95.81 315 ARG A CA 1
ATOM 2591 C C . ARG A 1 315 ? 3.754 11.438 9.828 1 95.81 315 ARG A C 1
ATOM 2593 O O . ARG A 1 315 ? 2.691 10.969 10.242 1 95.81 315 ARG A O 1
ATOM 2600 N N . LYS A 1 316 ? 3.857 12.273 8.844 1 95.5 316 LYS A N 1
ATOM 2601 C CA . LYS A 1 316 ? 2.617 12.75 8.234 1 95.5 316 LYS A CA 1
ATOM 2602 C C . LYS A 1 316 ? 2.65 12.578 6.723 1 95.5 316 LYS A C 1
ATOM 2604 O O . LYS A 1 316 ? 3.691 12.773 6.09 1 95.5 316 LYS A O 1
ATOM 2609 N N . ALA A 1 317 ? 1.57 12.156 6.176 1 96.19 317 ALA A N 1
ATOM 2610 C CA . ALA A 1 317 ? 1.305 12.18 4.738 1 96.19 317 ALA A CA 1
ATOM 2611 C C . ALA A 1 317 ? 0.209 13.188 4.402 1 96.19 317 ALA A C 1
ATOM 2613 O O . ALA A 1 317 ? -0.978 12.906 4.59 1 96.19 317 ALA A O 1
ATOM 2614 N N . VAL A 1 318 ? 0.645 14.344 3.928 1 96 318 VAL A N 1
ATOM 2615 C CA . VAL A 1 318 ? -0.315 15.359 3.502 1 96 318 VAL A CA 1
ATOM 2616 C C . VAL A 1 318 ? -0.641 15.172 2.021 1 96 318 VAL A C 1
ATOM 2618 O O . VAL A 1 318 ? 0.209 15.398 1.158 1 96 318 VAL A O 1
ATOM 2621 N N . LEU A 1 319 ? -1.85 14.82 1.725 1 94.19 319 LEU A N 1
ATOM 2622 C CA . LEU A 1 319 ? -2.244 14.492 0.359 1 94.19 319 LEU A CA 1
ATOM 2623 C C . LEU A 1 319 ? -3.205 15.531 -0.196 1 94.19 319 LEU A C 1
ATOM 2625 O O . LEU A 1 319 ? -4.336 15.664 0.283 1 94.19 319 LEU A O 1
ATOM 2629 N N . TYR A 1 320 ? -2.754 16.25 -1.129 1 91.06 320 TYR A N 1
ATOM 2630 C CA . TYR A 1 320 ? -3.619 17.219 -1.788 1 91.06 320 TYR A CA 1
ATOM 2631 C C . TYR A 1 320 ? -4.293 16.609 -3.01 1 91.06 320 TYR A C 1
ATOM 2633 O O . TYR A 1 320 ? -3.627 16.266 -3.988 1 91.06 320 TYR A O 1
ATOM 2641 N N . ARG A 1 321 ? -5.492 16.438 -2.996 1 86.88 321 ARG A N 1
ATOM 2642 C CA . ARG A 1 321 ? -6.324 15.898 -4.07 1 86.88 321 ARG A CA 1
ATOM 2643 C C . ARG A 1 321 ? -5.742 14.602 -4.621 1 86.88 321 ARG A C 1
ATOM 2645 O O . ARG A 1 321 ? -5.531 14.477 -5.832 1 86.88 321 ARG A O 1
ATOM 2652 N N . PRO A 1 322 ? -5.582 13.648 -3.775 1 90.31 322 PRO A N 1
ATOM 2653 C CA . PRO A 1 322 ? -5.059 12.359 -4.246 1 90.31 322 PRO A CA 1
ATOM 2654 C C . PRO A 1 322 ? -6.098 11.539 -5.008 1 90.31 322 PRO A C 1
ATOM 2656 O O . PRO A 1 322 ? -7.301 11.719 -4.801 1 90.31 322 PRO A O 1
ATOM 2659 N N . SER A 1 323 ? -5.625 10.742 -5.965 1 90.81 323 SER A N 1
ATOM 2660 C CA . SER A 1 323 ? -6.512 9.68 -6.422 1 90.81 323 SER A CA 1
ATOM 2661 C C . SER A 1 323 ? -6.852 8.719 -5.293 1 90.81 323 SER A C 1
ATOM 2663 O O . SER A 1 323 ? -6.082 8.57 -4.34 1 90.81 323 SER A O 1
ATOM 2665 N N . LEU A 1 324 ? -7.957 8.109 -5.41 1 92.31 324 LEU A N 1
ATOM 2666 C CA . LEU A 1 324 ? -8.383 7.25 -4.309 1 92.31 324 LEU A CA 1
ATOM 2667 C C . LEU A 1 324 ? -7.504 6.004 -4.227 1 92.31 324 LEU A C 1
ATOM 2669 O O . LEU A 1 324 ? -7.273 5.477 -3.137 1 92.31 324 LEU A O 1
ATOM 2673 N N . THR A 1 325 ? -7.027 5.5 -5.387 1 93.56 325 THR A N 1
ATOM 2674 C CA . THR A 1 325 ? -6.109 4.367 -5.34 1 93.56 325 THR A CA 1
ATOM 2675 C C . THR A 1 325 ? -4.809 4.75 -4.637 1 93.56 325 THR A C 1
ATOM 2677 O O . THR A 1 325 ? -4.238 3.951 -3.895 1 93.56 325 THR A O 1
ATOM 2680 N N . HIS A 1 326 ? -4.344 5.965 -4.895 1 93.88 326 HIS A N 1
ATOM 2681 C CA . HIS A 1 326 ? -3.16 6.453 -4.199 1 93.88 326 HIS A CA 1
ATOM 2682 C C . HIS A 1 326 ? -3.42 6.602 -2.705 1 93.88 326 HIS A C 1
ATOM 2684 O O . HIS A 1 326 ? -2.59 6.203 -1.885 1 93.88 326 HIS A O 1
ATOM 2690 N N . PHE A 1 327 ? -4.523 7.152 -2.406 1 95.5 327 PHE A N 1
ATOM 2691 C CA . PHE A 1 327 ? -4.93 7.312 -1.014 1 95.5 327 PHE A CA 1
ATOM 2692 C C . PHE A 1 327 ? -4.926 5.969 -0.292 1 95.5 327 PHE A C 1
ATOM 2694 O O . PHE A 1 327 ? -4.371 5.848 0.802 1 95.5 327 PHE A O 1
ATOM 2701 N N . ILE A 1 328 ? -5.488 4.953 -0.874 1 96.56 328 ILE A N 1
ATOM 2702 C CA . ILE A 1 328 ? -5.594 3.621 -0.289 1 96.56 328 ILE A CA 1
ATOM 2703 C C . ILE A 1 328 ? -4.203 3.006 -0.16 1 96.56 328 ILE A C 1
ATOM 2705 O O . ILE A 1 328 ? -3.898 2.344 0.835 1 96.56 328 ILE A O 1
ATOM 2709 N N . ALA A 1 329 ? -3.385 3.166 -1.176 1 96.44 329 ALA A N 1
ATOM 2710 C CA . ALA A 1 329 ? -2.023 2.637 -1.133 1 96.44 329 ALA A CA 1
ATOM 2711 C C . ALA A 1 329 ? -1.238 3.234 0.031 1 96.44 329 ALA A C 1
ATOM 2713 O O . ALA A 1 329 ? -0.492 2.527 0.713 1 96.44 329 ALA A O 1
ATOM 2714 N N . VAL A 1 330 ? -1.393 4.539 0.25 1 96.88 330 VAL A N 1
ATOM 2715 C CA . VAL A 1 330 ? -0.717 5.207 1.356 1 96.88 330 VAL A CA 1
ATOM 2716 C C . VAL A 1 330 ? -1.204 4.633 2.684 1 96.88 330 VAL A C 1
ATOM 2718 O O . VAL A 1 330 ? -0.398 4.273 3.545 1 96.88 330 VAL A O 1
ATOM 2721 N N . LEU A 1 331 ? -2.504 4.492 2.824 1 97.62 331 LEU A N 1
ATOM 2722 C CA . LEU A 1 331 ? -3.078 3.945 4.047 1 97.62 331 LEU A CA 1
ATOM 2723 C C . LEU A 1 331 ? -2.574 2.529 4.301 1 97.62 331 LEU A C 1
ATOM 2725 O O . LEU A 1 331 ? -2.18 2.195 5.422 1 97.62 331 LEU A O 1
ATOM 2729 N N . ALA A 1 332 ? -2.607 1.731 3.262 1 97.62 332 ALA A N 1
ATOM 2730 C CA . ALA A 1 332 ? -2.215 0.33 3.385 1 97.62 332 ALA A CA 1
ATOM 2731 C C . ALA A 1 332 ? -0.752 0.205 3.803 1 97.62 332 ALA A C 1
ATOM 2733 O O . ALA A 1 332 ? -0.414 -0.61 4.664 1 97.62 332 ALA A O 1
ATOM 2734 N N . THR A 1 333 ? 0.093 0.971 3.217 1 95.62 333 THR A N 1
ATOM 2735 C CA . THR A 1 333 ? 1.517 0.937 3.533 1 95.62 333 THR A CA 1
ATOM 2736 C C . THR A 1 333 ? 1.761 1.361 4.977 1 95.62 333 THR A C 1
ATOM 2738 O O . THR A 1 333 ? 2.52 0.713 5.699 1 95.62 333 THR A O 1
ATOM 2741 N N . ILE A 1 334 ? 1.131 2.424 5.391 1 96.62 334 ILE A N 1
ATOM 2742 C CA . ILE A 1 334 ? 1.308 2.93 6.746 1 96.62 334 ILE A CA 1
ATOM 2743 C C . ILE A 1 334 ? 0.81 1.894 7.75 1 96.62 334 ILE A C 1
ATOM 2745 O O . ILE A 1 334 ? 1.46 1.645 8.766 1 96.62 334 ILE A O 1
ATOM 2749 N N . CYS A 1 335 ? -0.3 1.26 7.477 1 96.19 335 CYS A N 1
ATOM 2750 C CA . CYS A 1 335 ? -0.857 0.256 8.375 1 96.19 335 CYS A CA 1
ATOM 2751 C C . CYS A 1 335 ? 0.086 -0.932 8.523 1 96.19 335 CYS A C 1
ATOM 2753 O O . CYS A 1 335 ? 0.249 -1.472 9.617 1 96.19 335 CYS A O 1
ATOM 2755 N N . GLU A 1 336 ? 0.676 -1.34 7.379 1 95.12 336 GLU A N 1
ATOM 2756 C CA . GLU A 1 336 ? 1.604 -2.467 7.398 1 95.12 336 GLU A CA 1
ATOM 2757 C C . GLU A 1 336 ? 2.861 -2.135 8.195 1 95.12 336 GLU A C 1
ATOM 2759 O O . GLU A 1 336 ? 3.404 -2.99 8.898 1 95.12 336 GLU A O 1
ATOM 2764 N N . GLU A 1 337 ? 3.293 -0.921 8.156 1 94.12 337 GLU A N 1
ATOM 2765 C CA . GLU A 1 337 ? 4.562 -0.527 8.766 1 94.12 337 GLU A CA 1
ATOM 2766 C C . GLU A 1 337 ? 4.348 0.044 10.164 1 94.12 337 GLU A C 1
ATOM 2768 O O . GLU A 1 337 ? 5.309 0.379 10.859 1 94.12 337 GLU A O 1
ATOM 2773 N N . LEU A 1 338 ? 3.109 0.135 10.609 1 96 338 LEU A N 1
ATOM 2774 C CA . LEU A 1 338 ? 2.779 0.722 11.898 1 96 338 LEU A CA 1
ATOM 2775 C C . LEU A 1 338 ? 3.365 -0.109 13.039 1 96 338 LEU A C 1
ATOM 2777 O O . LEU A 1 338 ? 3.15 -1.321 13.102 1 96 338 LEU A O 1
ATOM 2781 N N . PRO A 1 339 ? 4.113 0.486 13.875 1 95.38 339 PRO A N 1
ATOM 2782 C CA . PRO A 1 339 ? 4.625 -0.25 15.031 1 95.38 339 PRO A CA 1
ATOM 2783 C C . PRO A 1 339 ? 3.516 -0.768 15.945 1 95.38 339 PRO A C 1
ATOM 2785 O O . PRO A 1 339 ? 2.387 -0.275 15.891 1 95.38 339 PRO A O 1
ATOM 2788 N N . SER A 1 340 ? 3.795 -1.695 16.844 1 94.56 340 SER A N 1
ATOM 2789 C CA . SER A 1 340 ? 2.805 -2.359 17.688 1 94.56 340 SER A CA 1
ATOM 2790 C C . SER A 1 340 ? 2.186 -1.386 18.688 1 94.56 340 SER A C 1
ATOM 2792 O O . SER A 1 340 ? 1.041 -1.565 19.109 1 94.56 340 SER A O 1
ATOM 2794 N N . ASP A 1 341 ? 2.914 -0.313 19.016 1 96.06 341 ASP A N 1
ATOM 2795 C CA . ASP A 1 341 ? 2.395 0.659 19.969 1 96.06 341 ASP A CA 1
ATOM 2796 C C . ASP A 1 341 ? 1.873 1.905 19.266 1 96.06 341 ASP A C 1
ATOM 2798 O O . ASP A 1 341 ? 1.68 2.949 19.891 1 96.06 341 ASP A O 1
ATOM 2802 N N . GLY A 1 342 ? 1.779 1.757 17.984 1 97.69 342 GLY A N 1
ATOM 2803 C CA . GLY A 1 342 ? 1.404 2.934 17.203 1 97.69 342 GLY A CA 1
ATOM 2804 C C . GLY A 1 342 ? -0.066 2.959 16.844 1 97.69 342 GLY A C 1
ATOM 2805 O O . GLY A 1 342 ? -0.71 1.912 16.75 1 97.69 342 GLY A O 1
ATOM 2806 N N . ILE A 1 343 ? -0.589 4.16 16.641 1 98.5 343 ILE A N 1
ATOM 2807 C CA . ILE A 1 343 ? -1.923 4.379 16.094 1 98.5 343 ILE A CA 1
ATOM 2808 C C . ILE A 1 343 ? -1.84 5.32 14.891 1 98.5 343 ILE A C 1
ATOM 2810 O O . ILE A 1 343 ? -0.99 6.215 14.852 1 98.5 343 ILE A O 1
ATOM 2814 N N . LEU A 1 344 ? -2.697 5.035 13.883 1 98.62 344 LEU A N 1
ATOM 2815 C CA . LEU A 1 344 ? -2.793 5.859 12.688 1 98.62 344 LEU A CA 1
ATOM 2816 C C . LEU A 1 344 ? -3.965 6.832 12.789 1 98.62 344 LEU A C 1
ATOM 2818 O O . LEU A 1 344 ? -5.09 6.426 13.094 1 98.62 344 LEU A O 1
ATOM 2822 N N . LEU A 1 345 ? -3.684 8.133 12.602 1 98.88 345 LEU A N 1
ATOM 2823 C CA . LEU A 1 345 ? -4.727 9.148 12.516 1 98.88 345 LEU A CA 1
ATOM 2824 C C . LEU A 1 345 ? -5.016 9.508 11.062 1 98.88 345 LEU A C 1
ATOM 2826 O O . LEU A 1 345 ? -4.094 9.805 10.297 1 98.88 345 LEU A O 1
ATOM 2830 N N . VAL A 1 346 ? -6.25 9.406 10.648 1 98.75 346 VAL A N 1
ATOM 2831 C CA . VAL A 1 346 ? -6.676 9.852 9.328 1 98.75 346 VAL A CA 1
ATOM 2832 C C . VAL A 1 346 ? -7.605 11.055 9.461 1 98.75 346 VAL A C 1
ATOM 2834 O O . VAL A 1 346 ? -8.656 10.969 10.102 1 98.75 346 VAL A O 1
ATOM 2837 N N . TYR A 1 347 ? -7.184 12.148 8.953 1 98.56 347 TYR A N 1
ATOM 2838 C CA . TYR A 1 347 ? -7.961 13.383 8.961 1 98.56 347 TYR A CA 1
ATOM 2839 C C . TYR A 1 347 ? -8.484 13.703 7.57 1 98.56 347 TYR A C 1
ATOM 2841 O O . TYR A 1 347 ? -7.703 13.883 6.633 1 98.56 347 TYR A O 1
ATOM 2849 N N . LEU A 1 348 ? -9.805 13.781 7.422 1 96.62 348 LEU A N 1
ATOM 2850 C CA . LEU A 1 348 ? -10.469 14.141 6.172 1 96.62 348 LEU A CA 1
ATOM 2851 C C . LEU A 1 348 ? -11.367 15.352 6.359 1 96.62 348 LEU A C 1
ATOM 2853 O O . LEU A 1 348 ? -12.242 15.359 7.223 1 96.62 348 LEU A O 1
ATOM 2857 N N . SER A 1 349 ? -11.125 16.406 5.652 1 94.75 349 SER A N 1
ATOM 2858 C CA . SER A 1 349 ? -11.977 17.578 5.648 1 94.75 349 SER A CA 1
ATOM 2859 C C . SER A 1 349 ? -12.508 17.875 4.25 1 94.75 349 SER A C 1
ATOM 2861 O O . SER A 1 349 ? -11.734 18.156 3.332 1 94.75 349 SER A O 1
ATOM 2863 N N . ALA A 1 350 ? -13.805 17.734 4.039 1 90.25 350 ALA A N 1
ATOM 2864 C CA . ALA A 1 350 ? -14.391 17.953 2.719 1 90.25 350 ALA A CA 1
ATOM 2865 C C . ALA A 1 350 ? -15.797 18.547 2.832 1 90.25 350 ALA A C 1
ATOM 2867 O O . ALA A 1 350 ? -16.422 18.469 3.893 1 90.25 350 ALA A O 1
ATOM 2868 N N . SER A 1 351 ? -16.172 19.188 1.734 1 81.19 351 SER A N 1
ATOM 2869 C CA . SER A 1 351 ? -17.531 19.75 1.704 1 81.19 351 SER A CA 1
ATOM 2870 C C . SER A 1 351 ? -18.547 18.719 1.261 1 81.19 351 SER A C 1
ATOM 2872 O O . SER A 1 351 ? -18.219 17.781 0.535 1 81.19 351 SER A O 1
ATOM 2874 N N . GLY A 1 352 ? -19.688 18.703 1.899 1 67.44 352 GLY A N 1
ATOM 2875 C CA . GLY A 1 352 ? -20.781 17.859 1.434 1 67.44 352 GLY A CA 1
ATOM 2876 C C . GLY A 1 352 ? -21.453 18.391 0.174 1 67.44 352 GLY A C 1
ATOM 2877 O O . GLY A 1 352 ? -21.375 19.578 -0.122 1 67.44 352 GLY A O 1
ATOM 2878 N N . TYR A 1 353 ? -21.5 17.75 -1.02 1 54.44 353 TYR A N 1
ATOM 2879 C CA . TYR A 1 353 ? -22.281 18.234 -2.156 1 54.44 353 TYR A CA 1
ATOM 2880 C C . TYR A 1 353 ? -23.75 18.344 -1.811 1 54.44 353 TYR A C 1
ATOM 2882 O O . TYR A 1 353 ? -24.391 17.328 -1.514 1 54.44 353 TYR A O 1
ATOM 2890 N N . CYS A 1 354 ? -24.266 19.406 -1.245 1 44.09 354 CYS A N 1
ATOM 2891 C CA . CYS A 1 354 ? -25.703 19.578 -1.145 1 44.09 354 CYS A CA 1
ATOM 2892 C C . CYS A 1 354 ? -26.406 19.156 -2.436 1 44.09 354 CYS A C 1
ATOM 2894 O O . CYS A 1 354 ? -27.609 18.922 -2.447 1 44.09 354 CYS A O 1
ATOM 2896 N N . GLY A 1 355 ? -25.984 19.578 -3.682 1 38.78 355 GLY A N 1
ATOM 2897 C CA . GLY A 1 355 ? -26.875 19.594 -4.836 1 38.78 355 GLY A CA 1
ATOM 2898 C C . GLY A 1 355 ? -27.25 18.203 -5.316 1 38.78 355 GLY A C 1
ATOM 2899 O O . GLY A 1 355 ? -28.125 18.047 -6.172 1 38.78 355 GLY A O 1
ATOM 2900 N N . SER A 1 356 ? -26.297 17.406 -5.852 1 39.53 356 SER A N 1
ATOM 2901 C CA . SER A 1 356 ? -26.828 16.406 -6.758 1 39.53 356 SER A CA 1
ATOM 2902 C C . SER A 1 356 ? -27.688 15.391 -6.004 1 39.53 356 SER A C 1
ATOM 2904 O O . SER A 1 356 ? -27.312 14.938 -4.922 1 39.53 356 SER A O 1
ATOM 2906 N N . ALA A 1 357 ? -28.984 15.391 -6.184 1 37.81 357 ALA A N 1
ATOM 2907 C CA . ALA A 1 357 ? -30.078 14.5 -5.812 1 37.81 357 ALA A CA 1
ATOM 2908 C C . ALA A 1 357 ? -29.578 13.07 -5.617 1 37.81 357 ALA A C 1
ATOM 2910 O O . ALA A 1 357 ? -30.156 12.305 -4.836 1 37.81 357 ALA A O 1
ATOM 2911 N N . GLN A 1 358 ? -28.844 12.508 -6.641 1 40.62 358 GLN A N 1
ATOM 2912 C CA . GLN A 1 358 ? -28.547 11.078 -6.668 1 40.62 358 GLN A CA 1
ATOM 2913 C C . GLN A 1 358 ? -27.359 10.75 -5.785 1 40.62 358 GLN A C 1
ATOM 2915 O O . GLN A 1 358 ? -26.406 10.102 -6.234 1 40.62 358 GLN A O 1
ATOM 2920 N N . ASN A 1 359 ? -26.797 11.547 -4.949 1 45.03 359 ASN A N 1
ATOM 2921 C CA . ASN A 1 359 ? -25.688 11.344 -4.012 1 45.03 359 ASN A CA 1
ATOM 2922 C C . ASN A 1 359 ? -25.812 10 -3.299 1 45.03 359 ASN A C 1
ATOM 2924 O O . ASN A 1 359 ? -26.797 9.742 -2.605 1 45.03 359 ASN A O 1
ATOM 2928 N N . GLU A 1 360 ? -25.391 8.977 -3.924 1 51 360 GLU A N 1
ATOM 2929 C CA . GLU A 1 360 ? -25.297 7.758 -3.127 1 51 360 GLU A CA 1
ATOM 2930 C C . GLU A 1 360 ? -24.984 8.07 -1.669 1 51 360 GLU A C 1
ATOM 2932 O O . GLU A 1 360 ? -24.031 8.805 -1.379 1 51 360 GLU A O 1
ATOM 2937 N N . SER A 1 361 ? -25.766 8.172 -0.735 1 61.44 361 SER A N 1
ATOM 2938 C CA . SER A 1 361 ? -25.859 8.422 0.699 1 61.44 361 SER A CA 1
ATOM 2939 C C . SER A 1 361 ? -24.703 7.781 1.446 1 61.44 361 SER A C 1
ATOM 2941 O O . SER A 1 361 ? -24.312 6.648 1.147 1 61.44 361 SER A O 1
ATOM 2943 N N . GLY A 1 362 ? -23.688 8.609 1.975 1 80.75 362 GLY A N 1
ATOM 2944 C CA . GLY A 1 362 ? -22.828 8.125 3.053 1 80.75 362 GLY A CA 1
ATOM 2945 C C . GLY A 1 362 ? -21.359 8.148 2.701 1 80.75 362 GLY A C 1
ATOM 2946 O O . GLY A 1 362 ? -20.562 7.406 3.289 1 80.75 362 GLY A O 1
ATOM 2947 N N . CYS A 1 363 ? -21.047 8.859 1.51 1 86.69 363 CYS A N 1
ATOM 2948 C CA . CYS A 1 363 ? -19.641 8.922 1.151 1 86.69 363 CYS A CA 1
ATOM 2949 C C . CYS A 1 363 ? -19.125 10.352 1.178 1 86.69 363 CYS A C 1
ATOM 2951 O O . CYS A 1 363 ? -19.906 11.289 1.368 1 86.69 363 CYS A O 1
ATOM 2953 N N . ILE A 1 364 ? -17.828 10.562 1.156 1 88.75 364 ILE A N 1
ATOM 2954 C CA . ILE A 1 364 ? -17.156 11.859 1.075 1 88.75 364 ILE A CA 1
ATOM 2955 C C . ILE A 1 364 ? -16.578 12.047 -0.324 1 88.75 364 ILE A C 1
ATOM 2957 O O . ILE A 1 364 ? -15.805 11.219 -0.805 1 88.75 364 ILE A O 1
ATOM 2961 N N . HIS A 1 365 ? -16.906 13.031 -0.994 1 82.94 365 HIS A N 1
ATOM 2962 C CA . HIS A 1 365 ? -16.422 13.312 -2.338 1 82.94 365 HIS A CA 1
ATOM 2963 C C . HIS A 1 365 ? -15.031 13.945 -2.297 1 82.94 365 HIS A C 1
ATOM 2965 O O . HIS A 1 365 ? -14.836 14.977 -1.646 1 82.94 365 HIS A O 1
ATOM 2971 N N . PHE A 1 366 ? -14.062 13.281 -2.865 1 77.12 366 PHE A N 1
ATOM 2972 C CA . PHE A 1 366 ? -12.695 13.781 -2.947 1 77.12 366 PHE A CA 1
ATOM 2973 C C . PHE A 1 366 ? -12.297 14.023 -4.398 1 77.12 366 PHE A C 1
ATOM 2975 O O . PHE A 1 366 ? -11.797 13.117 -5.07 1 77.12 366 PHE A O 1
ATOM 2982 N N . GLY A 1 367 ? -12.984 14.805 -5.266 1 66.56 367 GLY A N 1
ATOM 2983 C CA . GLY A 1 367 ? -12.625 15.125 -6.637 1 66.56 367 GLY A CA 1
ATOM 2984 C C . GLY A 1 367 ? -13.625 16.031 -7.324 1 66.56 367 GLY A C 1
ATOM 2985 O O . GLY A 1 367 ? -14.719 16.266 -6.805 1 66.56 367 GLY A O 1
ATOM 2986 N N . PRO A 1 368 ? -13 16.719 -8.297 1 58.72 368 PRO A N 1
ATOM 2987 C CA . PRO A 1 368 ? -13.859 17.688 -8.984 1 58.72 368 PRO A CA 1
ATOM 2988 C C . PRO A 1 368 ? -15.047 17.031 -9.688 1 58.72 368 PRO A C 1
ATOM 2990 O O . PRO A 1 368 ? -16.031 17.703 -10.016 1 58.72 368 PRO A O 1
ATOM 2993 N N . ARG A 1 369 ? -14.758 15.836 -10.422 1 55.44 369 ARG A N 1
ATOM 2994 C CA . ARG A 1 369 ? -15.766 15.297 -11.336 1 55.44 369 ARG A CA 1
ATOM 2995 C C . ARG A 1 369 ? -16.75 14.391 -10.594 1 55.44 369 ARG A C 1
ATOM 2997 O O . ARG A 1 369 ? -16.406 13.797 -9.57 1 55.44 369 ARG A O 1
ATOM 3004 N N . GLY A 1 370 ? -17.922 14.688 -10.508 1 52.16 370 GLY A N 1
ATOM 3005 C CA . GLY A 1 370 ? -19.141 14.141 -9.93 1 52.16 370 GLY A CA 1
ATOM 3006 C C . GLY A 1 370 ? -19.266 12.633 -10.094 1 52.16 370 GLY A C 1
ATOM 3007 O O . GLY A 1 370 ? -20.281 12.047 -9.75 1 52.16 370 GLY A O 1
ATOM 3008 N N . ASP A 1 371 ? -18.359 12.039 -10.992 1 55.22 371 ASP A N 1
ATOM 3009 C CA . ASP A 1 371 ? -18.906 10.711 -11.258 1 55.22 371 ASP A CA 1
ATOM 3010 C C . ASP A 1 371 ? -18.766 9.797 -10.047 1 55.22 371 ASP A C 1
ATOM 3012 O O . ASP A 1 371 ? -17.766 9.891 -9.312 1 55.22 371 ASP A O 1
ATOM 3016 N N . ARG A 1 372 ? -19.734 8.992 -9.695 1 59.19 372 ARG A N 1
ATOM 3017 C CA . ARG A 1 372 ? -19.984 8.023 -8.641 1 59.19 372 ARG A CA 1
ATOM 3018 C C . ARG A 1 372 ? -18.844 7.023 -8.531 1 59.19 372 ARG A C 1
ATOM 3020 O O . ARG A 1 372 ? -18.078 6.844 -9.484 1 59.19 372 ARG A O 1
ATOM 3027 N N . GLY A 1 373 ? -18.406 6.594 -7.387 1 62.97 373 GLY A N 1
ATOM 3028 C CA . GLY A 1 373 ? -17.688 5.41 -6.953 1 62.97 373 GLY A CA 1
ATOM 3029 C C . GLY A 1 373 ? -16.172 5.59 -6.969 1 62.97 373 GLY A C 1
ATOM 3030 O O . GLY A 1 373 ? -15.516 5.41 -5.945 1 62.97 373 GLY A O 1
ATOM 3031 N N . SER A 1 374 ? -15.648 6.352 -8.109 1 76.25 374 SER A N 1
ATOM 3032 C CA . SER A 1 374 ? -14.195 6.332 -8.211 1 76.25 374 SER A CA 1
ATOM 3033 C C . SER A 1 374 ? -13.578 7.516 -7.473 1 76.25 374 SER A C 1
ATOM 3035 O O . SER A 1 374 ? -12.414 7.461 -7.066 1 76.25 374 SER A O 1
ATOM 3037 N N . ASN A 1 375 ? -14.352 8.484 -7.109 1 80.44 375 ASN A N 1
ATOM 3038 C CA . ASN A 1 375 ? -13.773 9.648 -6.457 1 80.44 375 ASN A CA 1
ATOM 3039 C C . ASN A 1 375 ? -14.398 9.891 -5.082 1 80.44 375 ASN A C 1
ATOM 3041 O O . ASN A 1 375 ? -14.336 11 -4.551 1 80.44 375 ASN A O 1
ATOM 3045 N N . CYS A 1 376 ? -14.984 8.891 -4.57 1 88 376 CYS A N 1
ATOM 3046 C CA . CYS A 1 376 ? -15.633 9.016 -3.271 1 88 376 CYS A CA 1
ATOM 3047 C C . CYS A 1 376 ? -15 8.078 -2.252 1 88 376 CYS A C 1
ATOM 3049 O O . CYS A 1 376 ? -14.633 6.945 -2.582 1 88 376 CYS A O 1
ATOM 3051 N N . ILE A 1 377 ? -14.859 8.586 -1.09 1 92.31 377 ILE A N 1
ATOM 3052 C CA . ILE A 1 377 ? -14.398 7.758 0.016 1 92.31 377 ILE A CA 1
ATOM 3053 C C . ILE A 1 377 ? -15.594 7.211 0.79 1 92.31 377 ILE A C 1
ATOM 3055 O O . ILE A 1 377 ? -16.453 7.973 1.235 1 92.31 377 ILE A O 1
ATOM 3059 N N . TYR A 1 378 ? -15.68 5.926 0.915 1 92.56 378 TYR A N 1
ATOM 3060 C CA . TYR A 1 378 ? -16.766 5.25 1.626 1 92.56 378 TYR A CA 1
ATOM 3061 C C . TYR A 1 378 ? -16.266 4.684 2.955 1 92.56 378 TYR A C 1
ATOM 3063 O O . TYR A 1 378 ? -15.07 4.449 3.131 1 92.56 378 TYR A O 1
ATOM 3071 N N . PRO A 1 379 ? -17.203 4.539 3.934 1 94.25 379 PRO A N 1
ATOM 3072 C CA . PRO A 1 379 ? -16.812 3.871 5.18 1 94.25 379 PRO A CA 1
ATOM 3073 C C . PRO A 1 379 ? -16.156 2.518 4.941 1 94.25 379 PRO A C 1
ATOM 3075 O O . PRO A 1 379 ? -15.211 2.156 5.648 1 94.25 379 PRO A O 1
ATOM 3078 N N . SER A 1 380 ? -16.594 1.804 3.889 1 92.56 380 SER A N 1
ATOM 3079 C CA . SER A 1 380 ? -16.078 0.473 3.582 1 92.56 380 SER A CA 1
ATOM 3080 C C . SER A 1 380 ? -14.594 0.525 3.209 1 92.56 380 SER A C 1
ATOM 3082 O O . SER A 1 380 ? -13.883 -0.477 3.322 1 92.56 380 SER A O 1
ATOM 3084 N N . ASP A 1 381 ? -14.148 1.668 2.756 1 95.06 381 ASP A N 1
ATOM 3085 C CA . ASP A 1 381 ? -12.75 1.815 2.361 1 95.06 381 ASP A CA 1
ATOM 3086 C C . ASP A 1 381 ? -11.82 1.703 3.568 1 95.06 381 ASP A C 1
ATOM 3088 O O . ASP A 1 381 ? -10.633 1.403 3.422 1 95.06 381 ASP A O 1
ATOM 3092 N N . PHE A 1 382 ? -12.367 1.885 4.77 1 96.75 382 PHE A N 1
ATOM 3093 C CA . PHE A 1 382 ? -11.531 1.917 5.961 1 96.75 382 PHE A CA 1
ATOM 3094 C C . PHE A 1 382 ? -11.602 0.591 6.707 1 96.75 382 PHE A C 1
ATOM 3096 O O . PHE A 1 382 ? -10.773 0.318 7.582 1 96.75 382 PHE A O 1
ATOM 3103 N N . VAL A 1 383 ? -12.516 -0.28 6.375 1 95.06 383 VAL A N 1
ATOM 3104 C CA . VAL A 1 383 ? -12.797 -1.491 7.141 1 95.06 383 VAL A CA 1
ATOM 3105 C C . VAL A 1 383 ? -11.562 -2.389 7.152 1 95.06 383 VAL A C 1
ATOM 3107 O O . VAL A 1 383 ? -11.156 -2.883 8.211 1 95.06 383 VAL A O 1
ATOM 3110 N N . PRO A 1 384 ? -10.883 -2.557 5.988 1 94.44 384 PRO A N 1
ATOM 3111 C CA . PRO A 1 384 ? -9.695 -3.422 6.02 1 94.44 384 PRO A CA 1
ATOM 3112 C C . PRO A 1 384 ? -8.602 -2.895 6.949 1 94.44 384 PRO A C 1
ATOM 3114 O O . PRO A 1 384 ? -7.797 -3.672 7.465 1 94.44 384 PRO A O 1
ATOM 3117 N N . PHE A 1 385 ? -8.586 -1.62 7.23 1 96.81 385 PHE A N 1
ATOM 3118 C CA . PHE A 1 385 ? -7.496 -1 7.977 1 96.81 385 PHE A CA 1
ATOM 3119 C C . PHE A 1 385 ? -7.809 -0.974 9.469 1 96.81 385 PHE A C 1
ATOM 3121 O O . PHE A 1 385 ? -6.969 -0.567 10.273 1 96.81 385 PHE A O 1
ATOM 3128 N N . THR A 1 386 ? -9.016 -1.45 9.844 1 96.44 386 THR A N 1
ATOM 3129 C CA . THR A 1 386 ? -9.367 -1.544 11.258 1 96.44 386 THR A CA 1
ATOM 3130 C C . THR A 1 386 ? -8.625 -2.699 11.922 1 96.44 386 THR A C 1
ATOM 3132 O O . THR A 1 386 ? -8.773 -2.926 13.125 1 96.44 386 THR A O 1
ATOM 3135 N N . ARG A 1 387 ? -7.848 -3.461 11.148 1 95 387 ARG A N 1
ATOM 3136 C CA . ARG A 1 387 ? -7.016 -4.516 11.719 1 95 387 ARG A CA 1
ATOM 3137 C C . ARG A 1 387 ? -5.879 -3.926 12.539 1 95 387 ARG A C 1
ATOM 3139 O O . ARG A 1 387 ? -5.211 -4.641 13.289 1 95 387 ARG A O 1
ATOM 3146 N N . ARG A 1 388 ? -5.59 -2.617 12.398 1 96.38 388 ARG A N 1
ATOM 3147 C CA . ARG A 1 388 ? -4.656 -1.832 13.195 1 96.38 388 ARG A CA 1
ATOM 3148 C C . ARG A 1 388 ? -5.371 -0.686 13.906 1 96.38 388 ARG A C 1
ATOM 3150 O O . ARG A 1 388 ? -6.449 -0.262 13.484 1 96.38 388 ARG A O 1
ATOM 3157 N N . PRO A 1 389 ? -4.816 -0.194 15.078 1 97.5 389 PRO A N 1
ATOM 3158 C CA . PRO A 1 389 ? -5.449 0.945 15.742 1 97.5 389 PRO A CA 1
ATOM 3159 C C . PRO A 1 389 ? -5.621 2.148 14.82 1 97.5 389 PRO A C 1
ATOM 3161 O O . PRO A 1 389 ? -4.664 2.576 14.172 1 97.5 389 PRO A O 1
ATOM 3164 N N . LEU A 1 390 ? -6.852 2.641 14.766 1 98.31 390 LEU A N 1
ATOM 3165 C CA . LEU A 1 390 ? -7.211 3.68 13.812 1 98.31 390 LEU A CA 1
ATOM 3166 C C . LEU A 1 390 ? -8.062 4.758 14.477 1 98.31 390 LEU A C 1
ATOM 3168 O O . LEU A 1 390 ? -9.023 4.445 15.18 1 98.31 390 LEU A O 1
ATOM 3172 N N . LEU A 1 391 ? -7.664 6.031 14.359 1 98.81 391 LEU A N 1
ATOM 3173 C CA . LEU A 1 391 ? -8.453 7.195 14.734 1 98.81 391 LEU A CA 1
ATOM 3174 C C . LEU A 1 391 ? -8.883 7.988 13.508 1 98.81 391 LEU A C 1
ATOM 3176 O O . LEU A 1 391 ? -8.039 8.492 12.766 1 98.81 391 LEU A O 1
ATOM 3180 N N . LEU A 1 392 ? -10.156 8.094 13.273 1 98.62 392 LEU A N 1
ATOM 3181 C CA . LEU A 1 392 ? -10.695 8.844 12.141 1 98.62 392 LEU A CA 1
ATOM 3182 C C . LEU A 1 392 ? -11.242 10.188 12.594 1 98.62 392 LEU A C 1
ATOM 3184 O O . LEU A 1 392 ? -12.07 10.25 13.508 1 98.62 392 LEU A O 1
ATOM 3188 N N . VAL A 1 393 ? -10.727 11.227 12.047 1 98.75 393 VAL A N 1
ATOM 3189 C CA . VAL A 1 393 ? -11.289 12.57 12.188 1 98.75 393 VAL A CA 1
ATOM 3190 C C . VAL A 1 393 ? -11.914 13.008 10.867 1 98.75 393 VAL A C 1
ATOM 3192 O O . VAL A 1 393 ? -11.211 13.414 9.945 1 98.75 393 VAL A O 1
ATOM 3195 N N . ILE A 1 394 ? -13.234 13.031 10.812 1 97.56 394 ILE A N 1
ATOM 3196 C CA . ILE A 1 394 ? -13.922 13.312 9.555 1 97.56 394 ILE A CA 1
ATOM 3197 C C . ILE A 1 394 ? -14.719 14.602 9.68 1 97.56 394 ILE A C 1
ATOM 3199 O O . ILE A 1 394 ? -15.656 14.688 10.477 1 97.56 394 ILE A O 1
ATOM 3203 N N . ASP A 1 395 ? -14.305 15.562 8.984 1 96.38 395 ASP A N 1
ATOM 3204 C CA . ASP A 1 395 ? -14.969 16.859 8.898 1 96.38 395 ASP A CA 1
ATOM 3205 C C . ASP A 1 395 ? -15.734 17 7.586 1 96.38 395 ASP A C 1
ATOM 3207 O O . ASP A 1 395 ? -15.203 17.516 6.602 1 96.38 395 ASP A O 1
ATOM 3211 N N . ASN A 1 396 ? -16.938 16.531 7.605 1 92.94 396 ASN A N 1
ATOM 3212 C CA . ASN A 1 396 ? -17.812 16.5 6.441 1 92.94 396 ASN A CA 1
ATOM 3213 C C . ASN A 1 396 ? -19.281 16.422 6.855 1 92.94 396 ASN A C 1
ATOM 3215 O O . ASN A 1 396 ? -19.609 15.883 7.914 1 92.94 396 ASN A O 1
ATOM 3219 N N . ASP A 1 397 ? -20.188 16.859 5.992 1 90.38 397 ASP A N 1
ATOM 3220 C CA . ASP A 1 397 ? -21.625 16.859 6.285 1 90.38 397 ASP A CA 1
ATOM 3221 C C . ASP A 1 397 ? -22.141 15.43 6.422 1 90.38 397 ASP A C 1
ATOM 3223 O O . ASP A 1 397 ? -23.125 15.188 7.121 1 90.38 397 ASP A O 1
ATOM 3227 N N . ASN A 1 398 ? -21.453 14.477 5.812 1 89.62 398 ASN A N 1
ATOM 3228 C CA . ASN A 1 398 ? -21.875 13.078 5.863 1 89.62 398 ASN A CA 1
ATOM 3229 C C . ASN A 1 398 ? -21 12.273 6.82 1 89.62 398 ASN A C 1
ATOM 3231 O O . ASN A 1 398 ? -20.875 11.055 6.676 1 89.62 398 ASN A O 1
ATOM 3235 N N . SER A 1 399 ? -20.406 12.93 7.754 1 93.81 399 SER A N 1
ATOM 3236 C CA . SER A 1 399 ? -19.438 12.266 8.641 1 93.81 399 SER A CA 1
ATOM 3237 C C . SER A 1 399 ? -20.109 11.148 9.43 1 93.81 399 SER A C 1
ATOM 3239 O O . SER A 1 399 ? -19.5 10.109 9.68 1 93.81 399 SER A O 1
ATOM 3241 N N . LYS A 1 400 ? -21.406 11.242 9.773 1 93.38 400 LYS A N 1
ATOM 3242 C CA . LYS A 1 400 ? -22.094 10.289 10.625 1 93.38 400 LYS A CA 1
ATOM 3243 C C . LYS A 1 400 ? -22.312 8.961 9.906 1 93.38 400 LYS A C 1
ATOM 3245 O O . LYS A 1 400 ? -22.531 7.93 10.547 1 93.38 400 LYS A O 1
ATOM 3250 N N . ALA A 1 401 ? -22.266 8.977 8.555 1 93 401 ALA A N 1
ATOM 3251 C CA . ALA A 1 401 ? -22.375 7.742 7.785 1 93 401 ALA A CA 1
ATOM 3252 C C . ALA A 1 401 ? -21.219 6.793 8.109 1 93 401 ALA A C 1
ATOM 3254 O O . ALA A 1 401 ? -21.344 5.578 7.926 1 93 401 ALA A O 1
ATOM 3255 N N . PHE A 1 402 ? -20.188 7.281 8.641 1 96.19 402 PHE A N 1
ATOM 3256 C CA . PHE A 1 402 ? -18.984 6.484 8.891 1 96.19 402 PHE A CA 1
ATOM 3257 C C . PHE A 1 402 ? -19.109 5.699 10.188 1 96.19 402 PHE A C 1
ATOM 3259 O O . PHE A 1 402 ? -18.297 4.832 10.484 1 96.19 402 PHE A O 1
ATOM 3266 N N . LYS A 1 403 ? -20.188 5.93 10.977 1 96.44 403 LYS A N 1
ATOM 3267 C CA . LYS A 1 403 ? -20.422 5.203 12.219 1 96.44 403 LYS A CA 1
ATOM 3268 C C . LYS A 1 403 ? -20.562 3.707 11.961 1 96.44 403 LYS A C 1
ATOM 3270 O O . LYS A 1 403 ? -20.297 2.889 12.844 1 96.44 403 LYS A O 1
ATOM 3275 N N . VAL A 1 404 ? -20.891 3.361 10.734 1 95.19 404 VAL A N 1
ATOM 3276 C CA . VAL A 1 404 ? -21.156 1.975 10.367 1 95.19 404 VAL A CA 1
ATOM 3277 C C . VAL A 1 404 ? -19.875 1.151 10.5 1 95.19 404 VAL A C 1
ATOM 3279 O O . VAL A 1 404 ? -19.922 -0.07 10.656 1 95.19 404 VAL A O 1
ATOM 3282 N N . ILE A 1 405 ? -18.766 1.793 10.453 1 95.88 405 ILE A N 1
ATOM 3283 C CA . ILE A 1 405 ? -17.469 1.106 10.555 1 95.88 405 ILE A CA 1
ATOM 3284 C C . ILE A 1 405 ? -17.391 0.382 11.898 1 95.88 405 ILE A C 1
ATOM 3286 O O . ILE A 1 405 ? -16.797 -0.7 11.984 1 95.88 405 ILE A O 1
ATOM 3290 N N . ALA A 1 406 ? -17.953 0.984 12.953 1 95.06 406 ALA A N 1
ATOM 3291 C CA . ALA A 1 406 ? -17.875 0.438 14.305 1 95.06 406 ALA A CA 1
ATOM 3292 C C . ALA A 1 406 ? -18.484 -0.959 14.375 1 95.06 406 ALA A C 1
ATOM 3294 O O . ALA A 1 406 ? -18.047 -1.793 15.172 1 95.06 406 ALA A O 1
ATOM 3295 N N . GLU A 1 407 ? -19.375 -1.23 13.531 1 92.06 407 GLU A N 1
ATOM 3296 C CA . GLU A 1 407 ? -20.016 -2.537 13.516 1 92.06 407 GLU A CA 1
ATOM 3297 C C . GLU A 1 407 ? -19.312 -3.49 12.555 1 92.06 407 GLU A C 1
ATOM 3299 O O . GLU A 1 407 ? -19.516 -4.707 12.625 1 92.06 407 GLU A O 1
ATOM 3304 N N . ALA A 1 408 ? -18.484 -2.994 11.734 1 91.38 408 ALA A N 1
ATOM 3305 C CA . ALA A 1 408 ? -17.891 -3.799 10.664 1 91.38 408 ALA A CA 1
ATOM 3306 C C . ALA A 1 408 ? -16.406 -4.043 10.914 1 91.38 408 ALA A C 1
ATOM 3308 O O . ALA A 1 408 ? -15.711 -4.59 10.062 1 91.38 408 ALA A O 1
ATOM 3309 N N . GLU A 1 409 ? -15.969 -3.754 12.055 1 92.12 409 GLU A N 1
ATOM 3310 C CA . GLU A 1 409 ? -14.539 -3.82 12.359 1 92.12 409 GLU A CA 1
ATOM 3311 C C . GLU A 1 409 ? -14.008 -5.238 12.188 1 92.12 409 GLU A C 1
ATOM 3313 O O . GLU A 1 409 ? -14.734 -6.211 12.406 1 92.12 409 GLU A O 1
ATOM 3318 N N . LYS A 1 410 ? -12.742 -5.469 11.805 1 89.06 410 LYS A N 1
ATOM 3319 C CA . LYS A 1 410 ? -12.164 -6.785 11.555 1 89.06 410 LYS A CA 1
ATOM 3320 C C . LYS A 1 410 ? -11.07 -7.113 12.57 1 89.06 410 LYS A C 1
ATOM 3322 O O . LYS A 1 410 ? -10.656 -8.266 12.688 1 89.06 410 LYS A O 1
ATOM 3327 N N . GLY A 1 411 ? -10.641 -6.191 13.344 1 88.44 411 GLY A N 1
ATOM 3328 C CA . GLY A 1 411 ? -9.57 -6.445 14.305 1 88.44 411 GLY A CA 1
ATOM 3329 C C . GLY A 1 411 ? -9.68 -5.594 15.555 1 88.44 411 GLY A C 1
ATOM 3330 O O . GLY A 1 411 ? -9.977 -6.105 16.641 1 88.44 411 GLY A O 1
ATOM 3331 N N . GLU A 1 412 ? -9.422 -4.336 15.336 1 91.94 412 GLU A N 1
ATOM 3332 C CA . GLU A 1 412 ? -9.438 -3.377 16.438 1 91.94 412 GLU A CA 1
ATOM 3333 C C . GLU A 1 412 ? -10.617 -2.416 16.312 1 91.94 412 GLU A C 1
ATOM 3335 O O . GLU A 1 412 ? -11.047 -2.092 15.211 1 91.94 412 GLU A O 1
ATOM 3340 N N . SER A 1 413 ? -11.086 -2 17.5 1 94.75 413 SER A N 1
ATOM 3341 C CA . SER A 1 413 ? -12.141 -0.992 17.516 1 94.75 413 SER A CA 1
ATOM 3342 C C . SER A 1 413 ? -11.602 0.369 17.078 1 94.75 413 SER A C 1
ATOM 3344 O O . SER A 1 413 ? -10.508 0.761 17.469 1 94.75 413 SER A O 1
ATOM 3346 N N . VAL A 1 414 ? -12.398 1.024 16.297 1 97.31 414 VAL A N 1
ATOM 3347 C CA . VAL A 1 414 ? -12 2.307 15.734 1 97.31 414 VAL A CA 1
ATOM 3348 C C . VAL A 1 414 ? -12.5 3.445 16.625 1 97.31 414 VAL A C 1
ATOM 3350 O O . VAL A 1 414 ? -13.57 3.35 17.219 1 97.31 414 VAL A O 1
ATOM 3353 N N . ALA A 1 415 ? -11.672 4.473 16.797 1 98.44 415 ALA A N 1
ATOM 3354 C CA . ALA A 1 415 ? -12.102 5.738 17.391 1 98.44 415 ALA A CA 1
ATOM 3355 C C . ALA A 1 415 ? -12.406 6.773 16.312 1 98.44 415 ALA A C 1
ATOM 3357 O O . ALA A 1 415 ? -11.68 6.875 15.32 1 98.44 415 ALA A O 1
ATOM 3358 N N . MET A 1 416 ? -13.516 7.52 16.469 1 98.69 416 MET A N 1
ATOM 3359 C CA . MET A 1 416 ? -13.891 8.484 15.445 1 98.69 416 MET A CA 1
ATOM 3360 C C . MET A 1 416 ? -14.344 9.797 16.062 1 98.69 416 MET A C 1
ATOM 3362 O O . MET A 1 416 ? -15.055 9.797 17.078 1 98.69 416 MET A O 1
ATOM 3366 N N . LEU A 1 417 ? -13.852 10.859 15.578 1 98.75 417 LEU A N 1
ATOM 3367 C CA . LEU A 1 417 ? -14.383 12.195 15.789 1 98.75 417 LEU A CA 1
ATOM 3368 C C . LEU A 1 417 ? -15.086 12.711 14.531 1 98.75 417 LEU A C 1
ATOM 3370 O O . LEU A 1 417 ? -14.438 12.938 13.508 1 98.75 417 LEU A O 1
ATOM 3374 N N . LEU A 1 418 ? -16.391 12.922 14.609 1 98.19 418 LEU A N 1
ATOM 3375 C CA . LEU A 1 418 ? -17.203 13.211 13.438 1 98.19 418 LEU A CA 1
ATOM 3376 C C . LEU A 1 418 ? -17.828 14.602 13.539 1 98.19 418 LEU A C 1
ATOM 3378 O O . LEU A 1 418 ? -18.422 14.945 14.562 1 98.19 418 LEU A O 1
ATOM 3382 N N . SER A 1 419 ? -17.688 15.367 12.523 1 97.31 419 SER A N 1
ATOM 3383 C CA . SER A 1 419 ? -18.234 16.719 12.477 1 97.31 419 SER A CA 1
ATOM 3384 C C . SER A 1 419 ? -19.766 16.688 12.406 1 97.31 419 SER A C 1
ATOM 3386 O O . SER A 1 419 ? -20.359 15.648 12.141 1 97.31 419 SER A O 1
ATOM 3388 N N . PRO A 1 420 ? -20.422 17.859 12.703 1 95.31 420 PRO A N 1
ATOM 3389 C CA . PRO A 1 420 ? -21.859 17.953 12.484 1 95.31 420 PRO A CA 1
ATOM 3390 C C . PRO A 1 420 ? -22.25 17.859 11.008 1 95.31 420 PRO A C 1
ATOM 3392 O O . PRO A 1 420 ? -21.406 18.031 10.133 1 95.31 420 PRO A O 1
ATOM 3395 N N . SER A 1 421 ? -23.484 17.547 10.805 1 92.56 421 SER A N 1
ATOM 3396 C CA . SER A 1 421 ? -24 17.5 9.438 1 92.56 421 SER A CA 1
ATOM 3397 C C . SER A 1 421 ? -24.203 18.891 8.859 1 92.56 421 SER A C 1
ATOM 3399 O O . SER A 1 421 ? -24.219 19.062 7.645 1 92.56 421 SER A O 1
ATOM 3401 N N . CYS A 1 422 ? -24.375 19.812 9.859 1 91.25 422 CYS A N 1
ATOM 3402 C CA . CYS A 1 422 ? -24.547 21.219 9.477 1 91.25 422 CYS A CA 1
ATOM 3403 C C . CYS A 1 422 ? -23.688 22.125 10.352 1 91.25 422 CYS A C 1
ATOM 3405 O O . CYS A 1 422 ? -23.375 21.781 11.492 1 91.25 422 CYS A O 1
ATOM 3407 N N . SER A 1 423 ? -23.312 23.219 9.789 1 88.5 423 SER A N 1
ATOM 3408 C CA . SER A 1 423 ? -22.562 24.219 10.547 1 88.5 423 SER A CA 1
ATOM 3409 C C . SER A 1 423 ? -23.406 25.453 10.828 1 88.5 423 SER A C 1
ATOM 3411 O O . SER A 1 423 ? -24.188 25.875 9.984 1 88.5 423 SER A O 1
ATOM 3413 N N . PRO A 1 424 ? -23.266 25.938 12.039 1 89.12 424 PRO A N 1
ATOM 3414 C CA . PRO A 1 424 ? -24 27.172 12.32 1 89.12 424 PRO A CA 1
ATOM 3415 C C . PRO A 1 424 ? -23.609 28.328 11.398 1 89.12 424 PRO A C 1
ATOM 3417 O O . PRO A 1 424 ? -22.469 28.375 10.938 1 89.12 424 PRO A O 1
ATOM 3420 N N . ALA A 1 425 ? -24.594 29.188 11.07 1 80.81 425 ALA A N 1
ATOM 3421 C CA . ALA A 1 425 ? -24.328 30.359 10.234 1 80.81 425 ALA A CA 1
ATOM 3422 C C . ALA A 1 425 ? -23.422 31.344 10.945 1 80.81 425 ALA A C 1
ATOM 3424 O O . ALA A 1 425 ? -23.609 31.641 12.125 1 80.81 425 ALA A O 1
ATOM 3425 N N . LEU A 1 426 ? -22.344 31.594 10.344 1 73.25 426 LEU A N 1
ATOM 3426 C CA . LEU A 1 426 ? -21.422 32.562 10.914 1 73.25 426 LEU A CA 1
ATOM 3427 C C . LEU A 1 426 ? -21.703 33.969 10.367 1 73.25 426 LEU A C 1
ATOM 3429 O O . LEU A 1 426 ? -22.203 34.125 9.258 1 73.25 426 LEU A O 1
ATOM 3433 N N . SER A 1 427 ? -22.094 35.125 11.188 1 57.72 427 SER A N 1
ATOM 3434 C CA . SER A 1 427 ? -22.453 36.469 10.789 1 57.72 427 SER A CA 1
ATOM 3435 C C . SER A 1 427 ? -21.688 36.906 9.547 1 57.72 427 SER A C 1
ATOM 3437 O O . SER A 1 427 ? -22.25 37.5 8.641 1 57.72 427 SER A O 1
ATOM 3439 N N . ASP A 1 428 ? -20.469 37.188 9.586 1 52.78 428 ASP A N 1
ATOM 3440 C CA . ASP A 1 428 ? -19.75 37.844 8.5 1 52.78 428 ASP A CA 1
ATOM 3441 C C . ASP A 1 428 ? -19.297 36.844 7.449 1 52.78 428 ASP A C 1
ATOM 3443 O O . ASP A 1 428 ? -18.719 37.219 6.43 1 52.78 428 ASP A O 1
ATOM 3447 N N . CYS A 1 429 ? -18.828 35.656 7.75 1 50.25 429 CYS A N 1
ATOM 3448 C CA . CYS A 1 429 ? -17.766 34.969 7.004 1 50.25 429 CYS A CA 1
ATOM 3449 C C . CYS A 1 429 ? -18.359 34.062 5.953 1 50.25 429 CYS A C 1
ATOM 3451 O O . CYS A 1 429 ? -19.281 33.281 6.25 1 50.25 429 CYS A O 1
ATOM 3453 N N . SER A 1 430 ? -18.344 34.438 4.805 1 47.12 430 SER A N 1
ATOM 3454 C CA . SER A 1 430 ? -18.469 33.5 3.703 1 47.12 430 SER A CA 1
ATOM 3455 C C . SER A 1 430 ? -17.906 32.125 4.078 1 47.12 430 SER A C 1
ATOM 3457 O O . SER A 1 430 ? -16.766 32.031 4.551 1 47.12 430 SER A O 1
ATOM 3459 N N . HIS A 1 431 ? -18.766 31.188 4.379 1 49.69 431 HIS A N 1
ATOM 3460 C CA . HIS A 1 431 ? -18.609 29.844 4.922 1 49.69 431 HIS A CA 1
ATOM 3461 C C . HIS A 1 431 ? -17.234 29.266 4.582 1 49.69 431 HIS A C 1
ATOM 3463 O O . HIS A 1 431 ? -16.672 28.516 5.371 1 49.69 431 HIS A O 1
ATOM 3469 N N . ASN A 1 432 ? -16.75 29.625 3.246 1 56.88 432 ASN A N 1
ATOM 3470 C CA . ASN A 1 432 ? -15.656 28.812 2.725 1 56.88 432 ASN A CA 1
ATOM 3471 C C . ASN A 1 432 ? -14.328 29.562 2.771 1 56.88 432 ASN A C 1
ATOM 3473 O O . ASN A 1 432 ? -13.281 29 2.465 1 56.88 432 ASN A O 1
ATOM 3477 N N . SER A 1 433 ? -14.328 30.797 3.541 1 64.44 433 SER A N 1
ATOM 3478 C CA . SER A 1 433 ? -13.117 31.578 3.328 1 64.44 433 SER A CA 1
ATOM 3479 C C . SER A 1 433 ? -12.102 31.344 4.441 1 64.44 433 SER A C 1
ATOM 3481 O O . SER A 1 433 ? -10.898 31.531 4.246 1 64.44 433 SER A O 1
ATOM 3483 N N . ASN A 1 434 ? -12.625 30.75 5.59 1 74.38 434 ASN A N 1
ATOM 3484 C CA . ASN A 1 434 ? -11.664 30.625 6.684 1 74.38 434 ASN A CA 1
ATOM 3485 C C . ASN A 1 434 ? -11.453 29.172 7.082 1 74.38 434 ASN A C 1
ATOM 3487 O O . ASN A 1 434 ? -10.906 28.891 8.148 1 74.38 434 ASN A O 1
ATOM 3491 N N . GLY A 1 435 ? -11.859 28.281 6.301 1 85.75 435 GLY A N 1
ATOM 3492 C CA . GLY A 1 435 ? -11.711 26.891 6.668 1 85.75 435 GLY A CA 1
ATOM 3493 C C . GLY A 1 435 ? -12.922 26.328 7.402 1 85.75 435 GLY A C 1
ATOM 3494 O O . GLY A 1 435 ? -13.938 27.016 7.539 1 85.75 435 GLY A O 1
ATOM 3495 N N . SER A 1 436 ? -12.828 25.109 7.883 1 90 436 SER A N 1
ATOM 3496 C CA . SER A 1 436 ? -13.922 24.438 8.562 1 90 436 SER A CA 1
ATOM 3497 C C . SER A 1 436 ? -13.984 24.812 10.039 1 90 436 SER A C 1
ATOM 3499 O O . SER A 1 436 ? -12.961 24.891 10.711 1 90 436 SER A O 1
ATOM 3501 N N . LEU A 1 437 ? -15.219 25.141 10.484 1 91.62 437 LEU A N 1
ATOM 3502 C CA . LEU A 1 437 ? -15.414 25.5 11.883 1 91.62 437 LEU A CA 1
ATOM 3503 C C . LEU A 1 437 ? -15.047 24.344 12.797 1 91.62 437 LEU A C 1
ATOM 3505 O O . LEU A 1 437 ? -14.445 24.547 13.859 1 91.62 437 LEU A O 1
ATOM 3509 N N . PHE A 1 438 ? -15.438 23.156 12.406 1 95.44 438 PHE A N 1
ATOM 3510 C CA . PHE A 1 438 ? -15.125 21.984 13.203 1 95.44 438 PHE A CA 1
ATOM 3511 C C . PHE A 1 438 ? -13.617 21.812 13.359 1 95.44 438 PHE A C 1
ATOM 3513 O O . PHE A 1 438 ? -13.125 21.594 14.461 1 95.44 438 PHE A O 1
ATOM 3520 N N . THR A 1 439 ? -12.898 21.906 12.234 1 95.31 439 THR A N 1
ATOM 3521 C CA . THR A 1 439 ? -11.438 21.812 12.273 1 95.31 439 THR A CA 1
ATOM 3522 C C . THR A 1 439 ? -10.844 22.922 13.133 1 95.31 439 THR A C 1
ATOM 3524 O O . THR A 1 439 ? -9.867 22.703 13.852 1 95.31 439 THR A O 1
ATOM 3527 N N . MET A 1 440 ? -11.43 24.078 13.117 1 92.81 440 MET A N 1
ATOM 3528 C CA . MET A 1 440 ? -10.945 25.188 13.938 1 92.81 440 MET A CA 1
ATOM 3529 C C . MET A 1 440 ? -11.109 24.891 15.422 1 92.81 440 MET A C 1
ATOM 3531 O O . MET A 1 440 ? -10.242 25.203 16.219 1 92.81 440 MET A O 1
ATOM 3535 N N . PHE A 1 441 ? -12.227 24.328 15.773 1 95.56 441 PHE A N 1
ATOM 3536 C CA . PHE A 1 441 ? -12.438 23.969 17.172 1 95.56 441 PHE A CA 1
ATOM 3537 C C . PHE A 1 441 ? -11.391 22.953 17.625 1 95.56 441 PHE A C 1
ATOM 3539 O O . PHE A 1 441 ? -10.922 23 18.766 1 95.56 441 PHE A O 1
ATOM 3546 N N . LEU A 1 442 ? -11.023 22.031 16.75 1 97.44 442 LEU A N 1
ATOM 3547 C CA . LEU A 1 442 ? -10.062 21 17.094 1 97.44 442 LEU A CA 1
ATOM 3548 C C . LEU A 1 442 ? -8.656 21.562 17.172 1 97.44 442 LEU A C 1
ATOM 3550 O O . LEU A 1 442 ? -7.809 21.047 17.906 1 97.44 442 LEU A O 1
ATOM 3554 N N . THR A 1 443 ? -8.367 22.641 16.453 1 94.94 443 THR A N 1
ATOM 3555 C CA . THR A 1 443 ? -6.996 23.125 16.344 1 94.94 443 THR A CA 1
ATOM 3556 C C . THR A 1 443 ? -6.805 24.406 17.141 1 94.94 443 THR A C 1
ATOM 3558 O O . THR A 1 443 ? -5.773 24.594 17.781 1 94.94 443 THR A O 1
ATOM 3561 N N . ALA A 1 444 ? -7.766 25.266 17.109 1 91.44 444 ALA A N 1
ATOM 3562 C CA . ALA A 1 444 ? -7.773 26.547 17.828 1 91.44 444 ALA A CA 1
ATOM 3563 C C . ALA A 1 444 ? -9.141 26.797 18.453 1 91.44 444 ALA A C 1
ATOM 3565 O O . ALA A 1 444 ? -9.875 27.688 18.016 1 91.44 444 ALA A O 1
ATOM 3566 N N . PRO A 1 445 ? -9.383 26.156 19.578 1 94.94 445 PRO A N 1
ATOM 3567 C CA . PRO A 1 445 ? -10.742 26.125 20.125 1 94.94 445 PRO A CA 1
ATOM 3568 C C . PRO A 1 445 ? -11.234 27.516 20.562 1 94.94 445 PRO A C 1
ATOM 3570 O O . PRO A 1 445 ? -12.391 27.859 20.328 1 94.94 445 PRO A O 1
ATOM 3573 N N . LEU A 1 446 ? -10.422 28.344 21.203 1 92.69 446 LEU A N 1
ATOM 3574 C CA . LEU A 1 446 ? -10.875 29.656 21.641 1 92.69 446 LEU A CA 1
ATOM 3575 C C . LEU A 1 446 ? -11.172 30.562 20.453 1 92.69 446 LEU A C 1
ATOM 3577 O O . LEU A 1 446 ? -12.125 31.344 20.484 1 92.69 446 LEU A O 1
ATOM 3581 N N . GLN A 1 447 ? -10.305 30.438 19.5 1 88.62 447 GLN A N 1
ATOM 3582 C CA . GLN A 1 447 ? -10.547 31.234 18.297 1 88.62 447 GLN A CA 1
ATOM 3583 C C . GLN A 1 447 ? -11.852 30.828 17.625 1 88.62 447 GLN A C 1
ATOM 3585 O O . GLN A 1 447 ? -12.578 31.672 17.109 1 88.62 447 GLN A O 1
ATOM 3590 N N . ALA A 1 448 ? -12.047 29.578 17.516 1 91.31 448 ALA A N 1
ATOM 3591 C CA . ALA A 1 448 ? -13.305 29.094 16.953 1 91.31 448 ALA A CA 1
ATOM 3592 C C . ALA A 1 448 ? -14.5 29.609 17.75 1 91.31 448 ALA A C 1
ATOM 3594 O O . ALA A 1 448 ? -15.523 29.984 17.156 1 91.31 448 ALA A O 1
ATOM 3595 N N . PHE A 1 449 ? -14.383 29.625 19.047 1 93.44 449 PHE A N 1
ATOM 3596 C CA . PHE A 1 449 ? -15.422 30.141 19.938 1 93.44 449 PHE A CA 1
ATOM 3597 C C . PHE A 1 449 ? -15.703 31.609 19.641 1 93.44 449 PHE A C 1
ATOM 3599 O O . PHE A 1 449 ? -16.859 32.031 19.531 1 93.44 449 PHE A O 1
ATOM 3606 N N . CYS A 1 450 ? -14.648 32.344 19.516 1 89.69 450 CYS A N 1
ATOM 3607 C CA . CYS A 1 450 ? -14.781 33.781 19.219 1 89.69 450 CYS A CA 1
ATOM 3608 C C . CYS A 1 450 ? -15.406 33.969 17.844 1 89.69 450 CYS A C 1
ATOM 3610 O O . CYS A 1 450 ? -16.25 34.875 17.672 1 89.69 450 CYS A O 1
ATOM 3612 N N . MET A 1 451 ? -14.984 33.156 16.922 1 87.31 451 MET A N 1
ATOM 3613 C CA . MET A 1 451 ? -15.547 33.25 15.57 1 87.31 451 MET A CA 1
ATOM 3614 C C . MET A 1 451 ? -17.047 32.969 15.594 1 87.31 451 MET A C 1
ATOM 3616 O O . MET A 1 451 ? -17.812 33.594 14.852 1 87.31 451 MET A O 1
ATOM 3620 N N . LEU A 1 452 ? -17.375 31.969 16.281 1 90.19 452 LEU A N 1
ATOM 3621 C CA . LEU A 1 452 ? -18.781 31.609 16.438 1 90.19 452 LEU A CA 1
ATOM 3622 C C . LEU A 1 452 ? -19.594 32.781 16.984 1 90.19 452 LEU A C 1
ATOM 3624 O O . LEU A 1 452 ? -20.766 32.969 16.609 1 90.19 452 LEU A O 1
ATOM 3628 N N . LEU A 1 453 ? -19 33.656 17.828 1 89.88 453 LEU A N 1
ATOM 3629 C CA . LEU A 1 453 ? -19.656 34.781 18.469 1 89.88 453 LEU A CA 1
ATOM 3630 C C . LEU A 1 453 ? -19.594 36 17.547 1 89.88 453 LEU A C 1
ATOM 3632 O O . LEU A 1 453 ? -20.156 37.062 17.891 1 89.88 453 LEU A O 1
ATOM 3636 N N . GLY A 1 454 ? -18.875 35.844 16.422 1 84.06 454 GLY A N 1
ATOM 3637 C CA . GLY A 1 454 ? -18.766 36.938 15.477 1 84.06 454 GLY A CA 1
ATOM 3638 C C . GLY A 1 454 ? -17.688 37.938 15.852 1 84.06 454 GLY A C 1
ATOM 3639 O O . GLY A 1 454 ? -17.719 39.094 15.422 1 84.06 454 GLY A O 1
ATOM 3640 N N . LEU A 1 455 ? -16.844 37.531 16.719 1 82.5 455 LEU A N 1
ATOM 3641 C CA . LEU A 1 455 ? -15.758 38.406 17.141 1 82.5 455 LEU A CA 1
ATOM 3642 C C . LEU A 1 455 ? -14.555 38.25 16.219 1 82.5 455 LEU A C 1
ATOM 3644 O O . LEU A 1 455 ? -14.172 37.156 15.859 1 82.5 455 LEU A O 1
ATOM 3648 N N . SER A 1 456 ? -14.156 39.281 15.656 1 71.5 456 SER A N 1
ATOM 3649 C CA . SER A 1 456 ? -12.977 39.281 14.797 1 71.5 456 SER A CA 1
ATOM 3650 C C . SER A 1 456 ? -11.719 39.656 15.586 1 71.5 456 SER A C 1
ATOM 3652 O O . SER A 1 456 ? -11.805 40.094 16.719 1 71.5 456 SER A O 1
ATOM 3654 N N . GLY A 1 457 ? -10.57 39.281 15.125 1 65.69 457 GLY A N 1
ATOM 3655 C CA . GLY A 1 457 ? -9.289 39.5 15.766 1 65.69 457 GLY A CA 1
ATOM 3656 C C . GLY A 1 457 ? -9.094 40.906 16.234 1 65.69 457 GLY A C 1
ATOM 3657 O O . GLY A 1 457 ? -8.523 41.156 17.297 1 65.69 457 GLY A O 1
ATOM 3658 N N . THR A 1 458 ? -9.703 41.812 15.578 1 65.81 458 THR A N 1
ATOM 3659 C CA . THR A 1 458 ? -9.531 43.219 15.914 1 65.81 458 THR A CA 1
ATOM 3660 C C . THR A 1 458 ? -10.422 43.625 17.094 1 65.81 458 THR A C 1
ATOM 3662 O O . THR A 1 458 ? -10.141 44.594 17.797 1 65.81 458 THR A O 1
ATOM 3665 N N . ASP A 1 459 ? -11.281 42.875 17.359 1 71.19 459 ASP A N 1
ATOM 3666 C CA . ASP A 1 459 ? -12.266 43.188 18.375 1 71.19 459 ASP A CA 1
ATOM 3667 C C . ASP A 1 459 ? -11.883 42.594 19.734 1 71.19 459 ASP A C 1
ATOM 3669 O O . ASP A 1 459 ? -12.445 42.969 20.766 1 71.19 459 ASP A O 1
ATOM 3673 N N . ILE A 1 460 ? -10.922 41.781 19.625 1 76.06 460 ILE A N 1
ATOM 3674 C CA . ILE A 1 460 ? -10.648 41.031 20.844 1 76.06 460 ILE A CA 1
ATOM 3675 C C . ILE A 1 460 ? -9.469 41.656 21.594 1 76.06 460 ILE A C 1
ATOM 3677 O O . ILE A 1 460 ? -8.391 41.844 21.016 1 76.06 460 ILE A O 1
ATOM 3681 N N . ASP A 1 461 ? -9.797 42.156 22.797 1 81.38 461 ASP A N 1
ATOM 3682 C CA . ASP A 1 461 ? -8.742 42.594 23.688 1 81.38 461 ASP A CA 1
ATOM 3683 C C . ASP A 1 461 ? -7.781 41.469 24.031 1 81.38 461 ASP A C 1
ATOM 3685 O O . ASP A 1 461 ? -8.211 40.375 24.453 1 81.38 461 ASP A O 1
ATOM 3689 N N . LEU A 1 462 ? -6.535 41.688 23.906 1 80.81 462 LEU A N 1
ATOM 3690 C CA . LEU A 1 462 ? -5.512 40.656 24.078 1 80.81 462 LEU A CA 1
ATOM 3691 C C . LEU A 1 462 ? -5.492 40.156 25.516 1 80.81 462 LEU A C 1
ATOM 3693 O O . LEU A 1 462 ? -5.254 38.969 25.766 1 80.81 462 LEU A O 1
ATOM 3697 N N . ASP A 1 463 ? -5.715 41.062 26.391 1 85.25 463 ASP A N 1
ATOM 3698 C CA . ASP A 1 463 ? -5.715 40.656 27.797 1 85.25 463 ASP A CA 1
ATOM 3699 C C . ASP A 1 463 ? -6.883 39.719 28.094 1 85.25 463 ASP A C 1
ATOM 3701 O O . ASP A 1 463 ? -6.715 38.719 28.797 1 85.25 463 ASP A O 1
ATOM 3705 N N . THR A 1 464 ? -7.996 40.094 27.562 1 89 464 THR A N 1
ATOM 3706 C CA . THR A 1 464 ? -9.172 39.25 27.734 1 89 464 THR A CA 1
ATOM 3707 C C . THR A 1 464 ? -8.969 37.875 27.078 1 89 464 THR A C 1
ATOM 3709 O O . THR A 1 464 ? -9.344 36.875 27.641 1 89 464 THR A O 1
ATOM 3712 N N . PHE A 1 465 ? -8.391 37.969 25.984 1 88.88 465 PHE A N 1
ATOM 3713 C CA . PHE A 1 465 ? -8.148 36.719 25.25 1 88.88 465 PHE A CA 1
ATOM 3714 C C . PHE A 1 465 ? -7.199 35.812 26.016 1 88.88 465 PHE A C 1
ATOM 3716 O O . PHE A 1 465 ? -7.43 34.594 26.125 1 88.88 465 PHE A O 1
ATOM 3723 N N . ASN A 1 466 ? -6.145 36.344 26.562 1 87.75 466 ASN A N 1
ATOM 3724 C CA . ASN A 1 466 ? -5.168 35.562 27.312 1 87.75 466 ASN A CA 1
ATOM 3725 C C . ASN A 1 466 ? -5.785 34.969 28.578 1 87.75 466 ASN A C 1
ATOM 3727 O O . ASN A 1 466 ? -5.473 33.844 28.938 1 87.75 466 ASN A O 1
ATOM 3731 N N . LYS A 1 467 ? -6.574 35.781 29.188 1 91.56 467 LYS A N 1
ATOM 3732 C CA . LYS A 1 467 ? -7.266 35.25 30.375 1 91.56 467 LYS A CA 1
ATOM 3733 C C . LYS A 1 467 ? -8.211 34.125 30 1 91.56 467 LYS A C 1
ATOM 3735 O O . LYS A 1 467 ? -8.305 33.125 30.719 1 91.56 467 LYS A O 1
ATOM 3740 N N . ALA A 1 468 ? -8.906 34.344 28.906 1 93.31 468 ALA A N 1
ATOM 3741 C CA . ALA A 1 468 ? -9.82 33.312 28.438 1 93.31 468 ALA A CA 1
ATOM 3742 C C . ALA A 1 468 ? -9.062 32.031 28.062 1 93.31 468 ALA A C 1
ATOM 3744 O O . ALA A 1 468 ? -9.539 30.922 28.328 1 93.31 468 ALA A O 1
ATOM 3745 N N . GLU A 1 469 ? -7.926 32.219 27.453 1 92.25 469 GLU A N 1
ATOM 3746 C CA . GLU A 1 469 ? -7.094 31.062 27.062 1 92.25 469 GLU A CA 1
ATOM 3747 C C . GLU A 1 469 ? -6.621 30.281 28.281 1 92.25 469 GLU A C 1
ATOM 3749 O O . GLU A 1 469 ? -6.535 29.062 28.25 1 92.25 469 GLU A O 1
ATOM 3754 N N . MET A 1 470 ? -6.258 30.969 29.297 1 92.12 470 MET A N 1
ATOM 3755 C CA . MET A 1 470 ? -5.824 30.328 30.531 1 92.12 470 MET A CA 1
ATOM 3756 C C . MET A 1 470 ? -6.965 29.547 31.172 1 92.12 470 MET A C 1
ATOM 3758 O O . MET A 1 470 ? -6.77 28.422 31.641 1 92.12 470 MET A O 1
ATOM 3762 N N . LEU A 1 471 ? -8.094 30.188 31.188 1 94.81 471 LEU A N 1
ATOM 3763 C CA . LEU A 1 471 ? -9.273 29.531 31.734 1 94.81 471 LEU A CA 1
ATOM 3764 C C . LEU A 1 471 ? -9.602 28.266 30.953 1 94.81 471 LEU A C 1
ATOM 3766 O O . LEU A 1 471 ? -9.852 27.203 31.547 1 94.81 471 LEU A O 1
ATOM 3770 N N . LEU A 1 472 ? -9.617 28.406 29.672 1 95.81 472 LEU A N 1
ATOM 3771 C CA . LEU A 1 472 ? -9.945 27.266 28.812 1 95.81 472 LEU A CA 1
ATOM 3772 C C . LEU A 1 472 ? -8.922 26.141 29 1 95.81 472 LEU A C 1
ATOM 3774 O O . LEU A 1 472 ? -9.305 24.984 29.141 1 95.81 472 LEU A O 1
ATOM 3778 N N . SER A 1 473 ? -7.645 26.469 29 1 93.44 473 SER A N 1
ATOM 3779 C CA . SER A 1 473 ? -6.582 25.469 29.156 1 93.44 473 SER A CA 1
ATOM 3780 C C . SER A 1 473 ? -6.715 24.719 30.469 1 93.44 473 SER A C 1
ATOM 3782 O O . SER A 1 473 ? -6.594 23.5 30.516 1 93.44 473 SER A O 1
ATOM 3784 N N . SER A 1 474 ? -6.953 25.5 31.5 1 93.38 474 SER A N 1
ATOM 3785 C CA . SER A 1 474 ? -7.129 24.891 32.812 1 93.38 474 SER A CA 1
ATOM 3786 C C . SER A 1 474 ? -8.367 24 32.844 1 93.38 474 SER A C 1
ATOM 3788 O O . SER A 1 474 ? -8.344 22.906 33.438 1 93.38 474 SER A O 1
ATOM 3790 N N . SER A 1 475 ? -9.43 24.453 32.25 1 95.44 475 SER A N 1
ATOM 3791 C CA . SER A 1 475 ? -10.672 23.688 32.219 1 95.44 475 SER A CA 1
ATOM 3792 C C . SER A 1 475 ? -10.5 22.391 31.422 1 95.44 475 SER A C 1
ATOM 3794 O O . SER A 1 475 ? -10.969 21.328 31.859 1 95.44 475 SER A O 1
ATOM 3796 N N . LEU A 1 476 ? -9.867 22.453 30.281 1 96 476 LEU A N 1
ATOM 3797 C CA . LEU A 1 476 ? -9.641 21.266 29.469 1 96 476 LEU A CA 1
ATOM 3798 C C . LEU A 1 476 ? -8.781 20.25 30.219 1 96 476 LEU A C 1
ATOM 3800 O O . LEU A 1 476 ? -9.008 19.047 30.125 1 96 476 LEU A O 1
ATOM 3804 N N . ASN A 1 477 ? -7.797 20.719 30.953 1 93.62 477 ASN A N 1
ATOM 3805 C CA . ASN A 1 477 ? -6.969 19.828 31.75 1 93.62 477 ASN A CA 1
ATOM 3806 C C . ASN A 1 477 ? -7.789 19.094 32.812 1 93.62 477 ASN A C 1
ATOM 3808 O O . ASN A 1 477 ? -7.586 17.906 33.062 1 93.62 477 ASN A O 1
ATOM 3812 N N . ASN A 1 478 ? -8.664 19.859 33.406 1 93.75 478 ASN A N 1
ATOM 3813 C CA . ASN A 1 478 ? -9.539 19.25 34.406 1 93.75 478 ASN A CA 1
ATOM 3814 C C . ASN A 1 478 ? -10.492 18.234 33.75 1 93.75 478 ASN A C 1
ATOM 3816 O O . ASN A 1 478 ? -10.781 17.188 34.344 1 93.75 478 ASN A O 1
ATOM 3820 N N . TRP A 1 479 ? -11.016 18.594 32.625 1 95.75 479 TRP A N 1
ATOM 3821 C CA . TRP A 1 479 ? -11.859 17.656 31.875 1 95.75 479 TRP A CA 1
ATOM 3822 C C . TRP A 1 479 ? -11.094 16.391 31.531 1 95.75 479 TRP A C 1
ATOM 3824 O O . TRP A 1 479 ? -11.641 15.281 31.625 1 95.75 479 TRP A O 1
ATOM 3834 N N . GLY A 1 480 ? -9.82 16.531 31.109 1 95 480 GLY A N 1
ATOM 3835 C CA . GLY A 1 480 ? -8.969 15.391 30.812 1 95 480 GLY A CA 1
ATOM 3836 C C . GLY A 1 480 ? -8.727 14.5 32.031 1 95 480 GLY A C 1
ATOM 3837 O O . GLY A 1 480 ? -8.727 13.273 31.906 1 95 480 GLY A O 1
ATOM 3838 N N . LEU A 1 481 ? -8.508 15.148 33.156 1 93.75 481 LEU A N 1
ATOM 3839 C CA . LEU A 1 481 ? -8.312 14.406 34.406 1 93.75 481 LEU A CA 1
ATOM 3840 C C . LEU A 1 481 ? -9.562 13.617 34.75 1 93.75 481 LEU A C 1
ATOM 3842 O O . LEU A 1 481 ? -9.477 12.453 35.156 1 93.75 481 LEU A O 1
ATOM 3846 N N . ALA A 1 482 ? -10.695 14.258 34.625 1 94.19 482 ALA A N 1
ATOM 3847 C CA . ALA A 1 482 ? -11.961 13.602 34.906 1 94.19 482 ALA A CA 1
ATOM 3848 C C . ALA A 1 482 ? -12.195 12.414 34 1 94.19 482 ALA A C 1
ATOM 3850 O O . ALA A 1 482 ? -12.688 11.367 34.438 1 94.19 482 ALA A O 1
ATOM 3851 N N . LEU A 1 483 ? -11.898 12.531 32.75 1 94.19 483 LEU A N 1
ATOM 3852 C CA . LEU A 1 483 ? -12.062 11.461 31.766 1 94.19 483 LEU A CA 1
ATOM 3853 C C . LEU A 1 483 ? -11.133 10.289 32.094 1 94.19 483 LEU A C 1
ATOM 3855 O O . LEU A 1 483 ? -11.547 9.125 32 1 94.19 483 LEU A O 1
ATOM 3859 N N . ALA A 1 484 ? -9.898 10.562 32.438 1 93.75 484 ALA A N 1
ATOM 3860 C CA . ALA A 1 484 ? -8.891 9.547 32.719 1 93.75 484 ALA A CA 1
ATOM 3861 C C . ALA A 1 484 ? -9.242 8.758 33.969 1 93.75 484 ALA A C 1
ATOM 3863 O O . ALA A 1 484 ? -8.883 7.578 34.094 1 93.75 484 ALA A O 1
ATOM 3864 N N . THR A 1 485 ? -9.961 9.414 34.844 1 92.06 485 THR A N 1
ATOM 3865 C CA . THR A 1 485 ? -10.266 8.773 36.125 1 92.06 485 THR A CA 1
ATOM 3866 C C . THR A 1 485 ? -11.656 8.141 36.094 1 92.06 485 THR A C 1
ATOM 3868 O O . THR A 1 485 ? -12.102 7.559 37.062 1 92.06 485 THR A O 1
ATOM 3871 N N . SER A 1 486 ? -12.32 8.305 35 1 92.38 486 SER A N 1
ATOM 3872 C CA . SER A 1 486 ? -13.656 7.73 34.875 1 92.38 486 SER A CA 1
ATOM 3873 C C . SER A 1 486 ? -13.594 6.211 34.781 1 92.38 486 SER A C 1
ATOM 3875 O O . SER A 1 486 ? -12.781 5.664 34.031 1 92.38 486 SER A O 1
ATOM 3877 N N . ASP A 1 487 ? -14.523 5.508 35.406 1 90.31 487 ASP A N 1
ATOM 3878 C CA . ASP A 1 487 ? -14.547 4.051 35.406 1 90.31 487 ASP A CA 1
ATOM 3879 C C . ASP A 1 487 ? -15.359 3.518 34.219 1 90.31 487 ASP A C 1
ATOM 3881 O O . ASP A 1 487 ? -15.328 2.32 33.938 1 90.31 487 ASP A O 1
ATOM 3885 N N . THR A 1 488 ? -15.977 4.418 33.531 1 92.62 488 THR A N 1
ATOM 3886 C CA . THR A 1 488 ? -16.844 3.969 32.438 1 92.62 488 THR A CA 1
ATOM 3887 C C . THR A 1 488 ? -16.266 4.363 31.094 1 92.62 488 THR A C 1
ATOM 3889 O O . THR A 1 488 ? -16.922 4.246 30.062 1 92.62 488 THR A O 1
ATOM 3892 N N . LEU A 1 489 ? -15.062 4.801 31.141 1 95.31 489 LEU A N 1
ATOM 3893 C CA . LEU A 1 489 ? -14.414 5.188 29.891 1 95.31 489 LEU A CA 1
ATOM 3894 C C . LEU A 1 489 ? -14.18 3.971 29 1 95.31 489 LEU A C 1
ATOM 3896 O O . LEU A 1 489 ? -13.672 2.947 29.469 1 95.31 489 LEU A O 1
ATOM 3900 N N . ASN A 1 490 ? -14.617 3.986 27.766 1 96.25 490 ASN A N 1
ATOM 3901 C CA . ASN A 1 490 ? -14.375 2.912 26.797 1 96.25 490 ASN A CA 1
ATOM 3902 C C . ASN A 1 490 ? -12.883 2.67 26.594 1 96.25 490 ASN A C 1
ATOM 3904 O O . ASN A 1 490 ? -12.109 3.619 26.438 1 96.25 490 ASN A O 1
ATOM 3908 N N . PRO A 1 491 ? -12.445 1.514 26.594 1 96 491 PRO A N 1
ATOM 3909 C CA . PRO A 1 491 ? -11.031 1.188 26.438 1 96 491 PRO A CA 1
ATOM 3910 C C . PRO A 1 491 ? -10.43 1.752 25.156 1 96 491 PRO A C 1
ATOM 3912 O O . PRO A 1 491 ? -9.227 2.018 25.094 1 96 491 PRO A O 1
ATOM 3915 N N . VAL A 1 492 ? -11.234 1.942 24.094 1 96.94 492 VAL A N 1
ATOM 3916 C CA . VAL A 1 492 ? -10.758 2.506 22.844 1 96.94 492 VAL A CA 1
ATOM 3917 C C . VAL A 1 492 ? -10.188 3.902 23.078 1 96.94 492 VAL A C 1
ATOM 3919 O O . VAL A 1 492 ? -9.125 4.242 22.562 1 96.94 492 VAL A O 1
ATOM 3922 N N . TRP A 1 493 ? -10.859 4.66 23.859 1 97.56 493 TRP A N 1
ATOM 3923 C CA . TRP A 1 493 ? -10.375 5.984 24.234 1 97.56 493 TRP A CA 1
ATOM 3924 C C . TRP A 1 493 ? -9.266 5.891 25.266 1 97.56 493 TRP A C 1
ATOM 3926 O O . TRP A 1 493 ? -8.312 6.668 25.25 1 97.56 493 TRP A O 1
ATOM 3936 N N . GLY A 1 494 ? -9.398 4.91 26.172 1 96.81 494 GLY A N 1
ATOM 3937 C CA . GLY A 1 494 ? -8.43 4.742 27.234 1 96.81 494 GLY A CA 1
ATOM 3938 C C . GLY A 1 494 ? -7.02 4.496 26.719 1 96.81 494 GLY A C 1
ATOM 3939 O O . GLY A 1 494 ? -6.051 5.016 27.281 1 96.81 494 GLY A O 1
ATOM 3940 N N . GLN A 1 495 ? -6.91 3.77 25.672 1 97.12 495 GLN A N 1
ATOM 3941 C CA . GLN A 1 495 ? -5.59 3.387 25.172 1 97.12 495 GLN A CA 1
ATOM 3942 C C . GLN A 1 495 ? -4.922 4.547 24.438 1 97.12 495 GLN A C 1
ATOM 3944 O O . GLN A 1 495 ? -3.707 4.535 24.234 1 97.12 495 GLN A O 1
ATOM 3949 N N . ILE A 1 496 ? -5.707 5.57 24.078 1 96.94 496 ILE A N 1
ATOM 3950 C CA . ILE A 1 496 ? -5.105 6.625 23.281 1 96.94 496 ILE A CA 1
ATOM 3951 C C . ILE A 1 496 ? -5.09 7.93 24.062 1 96.94 496 ILE A C 1
ATOM 3953 O O . ILE A 1 496 ? -4.465 8.914 23.656 1 96.94 496 ILE A O 1
ATOM 3957 N N . LEU A 1 497 ? -5.676 7.992 25.25 1 96.56 497 LEU A N 1
ATOM 3958 C CA . LEU A 1 497 ? -5.777 9.203 26.047 1 96.56 497 LEU A CA 1
ATOM 3959 C C . LEU A 1 497 ? -4.418 9.602 26.609 1 96.56 497 LEU A C 1
ATOM 3961 O O . LEU A 1 497 ? -4.219 10.742 27.031 1 96.56 497 LEU A O 1
ATOM 3965 N N . GLY A 1 498 ? -3.496 8.68 26.594 1 94.31 498 GLY A N 1
ATOM 3966 C CA . GLY A 1 498 ? -2.156 8.961 27.094 1 94.31 498 GLY A CA 1
ATOM 3967 C C . GLY A 1 498 ? -1.306 9.727 26.094 1 94.31 498 GLY A C 1
ATOM 3968 O O . GLY A 1 498 ? -0.278 10.305 26.453 1 94.31 498 GLY A O 1
ATOM 3969 N N . ASP A 1 499 ? -1.606 9.68 24.859 1 96.62 499 ASP A N 1
ATOM 3970 C CA . ASP A 1 499 ? -0.898 10.445 23.828 1 96.62 499 ASP A CA 1
ATOM 3971 C C . ASP A 1 499 ? -1.291 11.922 23.891 1 96.62 499 ASP A C 1
ATOM 3973 O O . ASP A 1 499 ? -2.475 12.258 23.797 1 96.62 499 ASP A O 1
ATOM 3977 N N . PRO A 1 500 ? -0.361 12.82 23.984 1 96.19 500 PRO A N 1
ATOM 3978 C CA . PRO A 1 500 ? -0.688 14.234 24.188 1 96.19 500 PRO A CA 1
ATOM 3979 C C . PRO A 1 500 ? -1.435 14.844 23 1 96.19 500 PRO A C 1
ATOM 3981 O O . PRO A 1 500 ? -2.332 15.664 23.188 1 96.19 500 PRO A O 1
ATOM 3984 N N . PHE A 1 501 ? -1.074 14.477 21.766 1 97.56 501 PHE A N 1
ATOM 3985 C CA . PHE A 1 501 ? -1.705 15.055 20.578 1 97.56 501 PHE A CA 1
ATOM 3986 C C . PHE A 1 501 ? -3.16 14.617 20.484 1 97.56 501 PHE A C 1
ATOM 3988 O O . PHE A 1 501 ? -4.051 15.438 20.266 1 97.56 501 PHE A O 1
ATOM 3995 N N . ILE A 1 502 ? -3.391 13.344 20.656 1 98.25 502 ILE A N 1
ATOM 3996 C CA . ILE A 1 502 ? -4.742 12.805 20.547 1 98.25 502 ILE A CA 1
ATOM 3997 C C . ILE A 1 502 ? -5.598 13.297 21.703 1 98.25 502 ILE A C 1
ATOM 3999 O O . ILE A 1 502 ? -6.77 13.641 21.516 1 98.25 502 ILE A O 1
ATOM 4003 N N . ARG A 1 503 ? -5.027 13.312 22.891 1 97.44 503 ARG A N 1
ATOM 4004 C CA . ARG A 1 503 ? -5.727 13.828 24.062 1 97.44 503 ARG A CA 1
ATOM 4005 C C . ARG A 1 503 ? -6.223 15.25 23.828 1 97.44 503 ARG A C 1
ATOM 4007 O O . ARG A 1 503 ? -7.375 15.57 24.125 1 97.44 503 ARG A O 1
ATOM 4014 N N . ARG A 1 504 ? -5.355 16.062 23.312 1 97.12 504 ARG A N 1
ATOM 4015 C CA . ARG A 1 504 ? -5.707 17.453 23.047 1 97.12 504 ARG A CA 1
ATOM 4016 C C . ARG A 1 504 ? -6.852 17.531 22.047 1 97.12 504 ARG A C 1
ATOM 4018 O O . ARG A 1 504 ? -7.785 18.328 22.219 1 97.12 504 ARG A O 1
ATOM 4025 N N . LEU A 1 505 ? -6.789 16.75 20.984 1 98.38 505 LEU A N 1
ATOM 4026 C CA . LEU A 1 505 ? -7.859 16.734 19.984 1 98.38 505 LEU A CA 1
ATOM 4027 C C . LEU A 1 505 ? -9.18 16.312 20.609 1 98.38 505 LEU A C 1
ATOM 4029 O O . LEU A 1 505 ? -10.219 16.922 20.344 1 98.38 505 LEU A O 1
ATOM 4033 N N . LEU A 1 506 ? -9.125 15.352 21.438 1 98.31 506 LEU A N 1
ATOM 4034 C CA . LEU A 1 506 ? -10.328 14.828 22.078 1 98.31 506 LEU A CA 1
ATOM 4035 C C . LEU A 1 506 ? -10.945 15.867 23 1 98.31 506 LEU A C 1
ATOM 4037 O O . LEU A 1 506 ? -12.164 16.062 23 1 98.31 506 LEU A O 1
ATOM 4041 N N . LEU A 1 507 ? -10.141 16.516 23.812 1 97.38 507 LEU A N 1
ATOM 4042 C CA . LEU A 1 507 ? -10.633 17.516 24.75 1 97.38 507 LEU A CA 1
ATOM 4043 C C . LEU A 1 507 ? -11.219 18.703 24 1 97.38 507 LEU A C 1
ATOM 4045 O O . LEU A 1 507 ? -12.242 19.266 24.422 1 97.38 507 LEU A O 1
ATOM 4049 N N . ARG A 1 508 ? -10.562 19.125 22.984 1 98.12 508 ARG A N 1
ATOM 4050 C CA . ARG A 1 508 ? -11.07 20.219 22.172 1 98.12 508 ARG A CA 1
ATOM 4051 C C . ARG A 1 508 ? -12.367 19.828 21.469 1 98.12 508 ARG A C 1
ATOM 4053 O O . ARG A 1 508 ? -13.242 20.672 21.266 1 98.12 508 ARG A O 1
ATOM 4060 N N . PHE A 1 509 ? -12.469 18.578 21.094 1 98.5 509 PHE A N 1
ATOM 4061 C CA . PHE A 1 509 ? -13.719 18.062 20.562 1 98.5 509 PHE A CA 1
ATOM 4062 C C . PHE A 1 509 ? -14.844 18.203 21.578 1 98.5 509 PHE A C 1
ATOM 4064 O O . PHE A 1 509 ? -15.945 18.625 21.234 1 98.5 509 PHE A O 1
ATOM 4071 N N . ILE A 1 510 ? -14.578 17.797 22.797 1 98 510 ILE A N 1
ATOM 4072 C CA . ILE A 1 510 ? -15.562 17.891 23.859 1 98 510 ILE A CA 1
ATOM 4073 C C . ILE A 1 510 ? -15.992 19.344 24.031 1 98 510 ILE A C 1
ATOM 4075 O O . ILE A 1 510 ? -17.172 19.641 24.219 1 98 510 ILE A O 1
ATOM 4079 N N . PHE A 1 511 ? -15.031 20.219 24.016 1 98.12 511 PHE A N 1
ATOM 4080 C CA . PHE A 1 511 ? -15.336 21.641 24.094 1 98.12 511 PHE A CA 1
ATOM 4081 C C . PHE A 1 511 ? -16.234 22.078 22.953 1 98.12 511 PHE A C 1
ATOM 4083 O O . PHE A 1 511 ? -17.219 22.797 23.172 1 98.12 511 PHE A O 1
ATOM 4090 N N . CYS A 1 512 ? -15.875 21.672 21.766 1 98.25 512 CYS A N 1
ATOM 4091 C CA . CYS A 1 512 ? -16.688 21.984 20.594 1 98.25 512 CYS A CA 1
ATOM 4092 C C . CYS A 1 512 ? -18.125 21.484 20.797 1 98.25 512 CYS A C 1
ATOM 4094 O O . CYS A 1 512 ? -19.078 22.25 20.562 1 98.25 512 CYS A O 1
ATOM 4096 N N . GLN A 1 513 ? -18.266 20.25 21.172 1 97.62 513 GLN A N 1
ATOM 4097 C CA . GLN A 1 513 ? -19.578 19.656 21.391 1 97.62 513 GLN A CA 1
ATOM 4098 C C . GLN A 1 513 ? -20.359 20.406 22.453 1 97.62 513 GLN A C 1
ATOM 4100 O O . GLN A 1 513 ? -21.547 20.672 22.281 1 97.62 513 GLN A O 1
ATOM 4105 N N . ALA A 1 514 ? -19.75 20.781 23.562 1 96.69 514 ALA A N 1
ATOM 4106 C CA . ALA A 1 514 ? -20.391 21.516 24.656 1 96.69 514 ALA A CA 1
ATOM 4107 C C . ALA A 1 514 ? -20.859 22.891 24.203 1 96.69 514 ALA A C 1
ATOM 4109 O O . ALA A 1 514 ? -21.969 23.312 24.531 1 96.69 514 ALA A O 1
ATOM 4110 N N . VAL A 1 515 ? -19.984 23.609 23.516 1 97.75 515 VAL A N 1
ATOM 4111 C CA . VAL A 1 515 ? -20.297 24.953 23.047 1 97.75 515 VAL A CA 1
ATOM 4112 C C . VAL A 1 515 ? -21.531 24.891 22.125 1 97.75 515 VAL A C 1
ATOM 4114 O O . VAL A 1 515 ? -22.469 25.672 22.312 1 97.75 515 VAL A O 1
ATOM 4117 N N . LEU A 1 516 ? -21.516 23.953 21.172 1 97.19 516 LEU A N 1
ATOM 4118 C CA . LEU A 1 516 ? -22.578 23.891 20.188 1 97.19 516 LEU A CA 1
ATOM 4119 C C . LEU A 1 516 ? -23.875 23.391 20.812 1 97.19 516 LEU A C 1
ATOM 4121 O O . LEU A 1 516 ? -24.969 23.75 20.359 1 97.19 516 LEU A O 1
ATOM 4125 N N . THR A 1 517 ? -23.766 22.562 21.844 1 96.44 517 THR A N 1
ATOM 4126 C CA . THR A 1 517 ? -24.938 22.078 22.562 1 96.44 517 THR A CA 1
ATOM 4127 C C . THR A 1 517 ? -25.672 23.234 23.219 1 96.44 517 THR A C 1
ATOM 4129 O O . THR A 1 517 ? -26.906 23.234 23.297 1 96.44 517 THR A O 1
ATOM 4132 N N . LEU A 1 518 ? -24.969 24.266 23.703 1 96.5 518 LEU A N 1
ATOM 4133 C CA . LEU A 1 518 ? -25.531 25.359 24.469 1 96.5 518 LEU A CA 1
ATOM 4134 C C . LEU A 1 518 ? -25.781 26.578 23.594 1 96.5 518 LEU A C 1
ATOM 4136 O O . LEU A 1 518 ? -26.453 27.531 24.016 1 96.5 518 LEU A O 1
ATOM 4140 N N . TYR A 1 519 ? -25.25 26.641 22.406 1 96.75 519 TYR A N 1
ATOM 4141 C CA . TYR A 1 519 ? -25.344 27.797 21.516 1 96.75 519 TYR A CA 1
ATOM 4142 C C . TYR A 1 519 ? -26.781 28.031 21.078 1 96.75 519 TYR A C 1
ATOM 4144 O O . TYR A 1 519 ? -27.391 27.156 20.453 1 96.75 519 TYR A O 1
ATOM 4152 N N . ALA A 1 520 ? -27.312 29.094 21.281 1 95.19 520 ALA A N 1
ATOM 4153 C CA . ALA A 1 520 ? -28.734 29.406 21.203 1 95.19 520 ALA A CA 1
ATOM 4154 C C . ALA A 1 520 ? -29.25 29.219 19.781 1 95.19 520 ALA A C 1
ATOM 4156 O O . ALA A 1 520 ? -30.312 28.641 19.562 1 95.19 520 ALA A O 1
ATOM 4157 N N . PRO A 1 521 ? -28.578 29.688 18.75 1 93.56 521 PRO A N 1
ATOM 4158 C CA . PRO A 1 521 ? -29.109 29.594 17.375 1 93.56 521 PRO A CA 1
ATOM 4159 C C . PRO A 1 521 ? -29.328 28.156 16.922 1 93.56 521 PRO A C 1
ATOM 4161 O O . PRO A 1 521 ? -30.125 27.891 16.016 1 93.56 521 PRO A O 1
ATOM 4164 N N . VAL A 1 522 ? -28.578 27.266 17.5 1 94.19 522 VAL A N 1
ATOM 4165 C CA . VAL A 1 522 ? -28.688 25.875 17.062 1 94.19 522 VAL A CA 1
ATOM 4166 C C . VAL A 1 522 ? -29.078 24.984 18.234 1 94.19 522 VAL A C 1
ATOM 4168 O O . VAL A 1 522 ? -28.828 23.781 18.234 1 94.19 522 VAL A O 1
ATOM 4171 N N . TYR A 1 523 ? -29.719 25.516 19.203 1 93.56 523 TYR A N 1
ATOM 4172 C CA . TYR A 1 523 ? -30.031 24.828 20.453 1 93.56 523 TYR A CA 1
ATOM 4173 C C . TYR A 1 523 ? -30.969 23.656 20.219 1 93.56 523 TYR A C 1
ATOM 4175 O O . TYR A 1 523 ? -31.969 23.781 19.5 1 93.56 523 TYR A O 1
ATOM 4183 N N . ASN A 1 524 ? -30.688 22.484 20.734 1 92.19 524 ASN A N 1
ATOM 4184 C CA . ASN A 1 524 ? -31.469 21.25 20.703 1 92.19 524 ASN A CA 1
ATOM 4185 C C . ASN A 1 524 ? -31.641 20.734 19.281 1 92.19 524 ASN A C 1
ATOM 4187 O O . ASN A 1 524 ? -32.688 20.188 18.938 1 92.19 524 ASN A O 1
ATOM 4191 N N . ASP A 1 525 ? -30.75 21 18.422 1 95.06 525 ASP A N 1
ATOM 4192 C CA . ASP A 1 525 ? -30.734 20.469 17.062 1 95.06 525 ASP A CA 1
ATOM 4193 C C . ASP A 1 525 ? -29.531 19.547 16.844 1 95.06 525 ASP A C 1
ATOM 4195 O O . ASP A 1 525 ? -28.422 20.016 16.641 1 95.06 525 ASP A O 1
ATOM 4199 N N . ASN A 1 526 ? -29.75 18.359 16.734 1 94.25 526 ASN A N 1
ATOM 4200 C CA . ASN A 1 526 ? -28.719 17.344 16.703 1 94.25 526 ASN A CA 1
ATOM 4201 C C . ASN A 1 526 ? -27.891 17.422 15.422 1 94.25 526 ASN A C 1
ATOM 4203 O O . ASN A 1 526 ? -26.766 16.922 15.375 1 94.25 526 ASN A O 1
ATOM 4207 N N . LYS A 1 527 ? -28.422 18.016 14.375 1 94.81 527 LYS A N 1
ATOM 4208 C CA . LYS A 1 527 ? -27.703 18.109 13.109 1 94.81 527 LYS A CA 1
ATOM 4209 C C . LYS A 1 527 ? -26.469 19 13.25 1 94.81 527 LYS A C 1
ATOM 4211 O O . LYS A 1 527 ? -25.547 18.922 12.438 1 94.81 527 LYS A O 1
ATOM 4216 N N . PHE A 1 528 ? -26.453 19.875 14.312 1 95.88 528 PHE A N 1
ATOM 4217 C CA . PHE A 1 528 ? -25.359 20.812 14.492 1 95.88 528 PHE A CA 1
ATOM 4218 C C . PHE A 1 528 ? -24.375 20.312 15.547 1 95.88 528 PHE A C 1
ATOM 4220 O O . PHE A 1 528 ? -23.438 21.031 15.922 1 95.88 528 PHE A O 1
ATOM 4227 N N . LEU A 1 529 ? -24.531 19.109 16.047 1 97.12 529 LEU A N 1
ATOM 4228 C CA . LEU A 1 529 ? -23.672 18.609 17.094 1 97.12 529 LEU A CA 1
ATOM 4229 C C . LEU A 1 529 ? -22.672 17.594 16.547 1 97.12 529 LEU A C 1
ATOM 4231 O O . LEU A 1 529 ? -23.047 16.703 15.773 1 97.12 529 LEU A O 1
ATOM 4235 N N . PRO A 1 530 ? -21.406 17.781 16.797 1 97.88 530 PRO A N 1
ATOM 4236 C CA . PRO A 1 530 ? -20.453 16.719 16.453 1 97.88 530 PRO A CA 1
ATOM 4237 C C . PRO A 1 530 ? -20.656 15.461 17.297 1 97.88 530 PRO A C 1
ATOM 4239 O O . PRO A 1 530 ? -21.266 15.508 18.359 1 97.88 530 PRO A O 1
ATOM 4242 N N . THR A 1 531 ? -20.219 14.328 16.781 1 97.62 531 THR A N 1
ATOM 4243 C CA . THR A 1 531 ? -20.375 13.055 17.484 1 97.62 531 THR A CA 1
ATOM 4244 C C . THR A 1 531 ? -19.062 12.273 17.469 1 97.62 531 THR A C 1
ATOM 4246 O O . THR A 1 531 ? -18.219 12.469 16.594 1 97.62 531 THR A O 1
ATOM 4249 N N . CYS A 1 532 ? -18.875 11.547 18.516 1 97.69 532 CYS A N 1
ATOM 4250 C CA . CYS A 1 532 ? -17.703 10.68 18.531 1 97.69 532 CYS A CA 1
ATOM 4251 C C . CYS A 1 532 ? -18.094 9.227 18.766 1 97.69 532 CYS A C 1
ATOM 4253 O O . CYS A 1 532 ? -19.172 8.953 19.297 1 97.69 532 CYS A O 1
ATOM 4255 N N . VAL A 1 533 ? -17.422 8.297 18.234 1 97.81 533 VAL A N 1
ATOM 4256 C CA . VAL A 1 533 ? -17.594 6.855 18.375 1 97.81 533 VAL A CA 1
ATOM 4257 C C . VAL A 1 533 ? -16.297 6.223 18.875 1 97.81 533 VAL A C 1
ATOM 4259 O O . VAL A 1 533 ? -15.234 6.402 18.281 1 97.81 533 VAL A O 1
ATOM 4262 N N . PRO A 1 534 ? -16.297 5.5 19.953 1 97.12 534 PRO A N 1
ATOM 4263 C CA . PRO A 1 534 ? -17.406 5.281 20.875 1 97.12 534 PRO A CA 1
ATOM 4264 C C . PRO A 1 534 ? -17.812 6.547 21.625 1 97.12 534 PRO A C 1
ATOM 4266 O O . PRO A 1 534 ? -17.047 7.512 21.672 1 97.12 534 PRO A O 1
ATOM 4269 N N . SER A 1 535 ? -19.016 6.48 22.172 1 96.44 535 SER A N 1
ATOM 4270 C CA . SER A 1 535 ? -19.484 7.633 22.938 1 96.44 535 SER A CA 1
ATOM 4271 C C . SER A 1 535 ? -18.688 7.812 24.219 1 96.44 535 SER A C 1
ATOM 4273 O O . SER A 1 535 ? -18.219 6.836 24.812 1 96.44 535 SER A O 1
ATOM 4275 N N . LEU A 1 536 ? -18.531 9.047 24.656 1 95.94 536 LEU A N 1
ATOM 4276 C CA . LEU A 1 536 ? -17.812 9.359 25.875 1 95.94 536 LEU A CA 1
ATOM 4277 C C . LEU A 1 536 ? -18.734 9.352 27.078 1 95.94 536 LEU A C 1
ATOM 4279 O O . LEU A 1 536 ? -19.922 9.672 26.953 1 95.94 536 LEU A O 1
ATOM 4283 N N . PRO A 1 537 ? -18.156 9.016 28.141 1 92.94 537 PRO A N 1
ATOM 4284 C CA . PRO A 1 537 ? -18.984 9.094 29.344 1 92.94 537 PRO A CA 1
ATOM 4285 C C . PRO A 1 537 ? -19.172 10.523 29.844 1 92.94 537 PRO A C 1
ATOM 4287 O O . PRO A 1 537 ? -18.422 11.422 29.453 1 92.94 537 PRO A O 1
ATOM 4290 N N . THR A 1 538 ? -20.203 10.711 30.562 1 85.5 538 THR A N 1
ATOM 4291 C CA . THR A 1 538 ? -20.375 11.984 31.25 1 85.5 538 THR A CA 1
ATOM 4292 C C . THR A 1 538 ? -19.594 12 32.562 1 85.5 538 THR A C 1
ATOM 4294 O O . THR A 1 538 ? -20.016 11.406 33.562 1 85.5 538 THR A O 1
ATOM 4297 N N . PRO A 1 539 ? -18.562 12.641 32.469 1 79.94 539 PRO A N 1
ATOM 4298 C CA . PRO A 1 539 ? -17.75 12.594 33.688 1 79.94 539 PRO A CA 1
ATOM 4299 C C . PRO A 1 539 ? -18.359 13.422 34.812 1 79.94 539 PRO A C 1
ATOM 4301 O O . PRO A 1 539 ? -19.172 14.312 34.562 1 79.94 539 PRO A O 1
ATOM 4304 N N . VAL A 1 540 ? -18 13 35.969 1 76.38 540 VAL A N 1
ATOM 4305 C CA . VAL A 1 540 ? -18.375 13.773 37.156 1 76.38 540 VAL A CA 1
ATOM 4306 C C . VAL A 1 540 ? -17.406 14.953 37.312 1 76.38 540 VAL A C 1
ATOM 4308 O O . VAL A 1 540 ? -16.219 14.758 37.531 1 76.38 540 VAL A O 1
ATOM 4311 N N . LEU A 1 541 ? -17.969 16.094 37.125 1 82.56 541 LEU A N 1
ATOM 4312 C CA . LEU A 1 541 ? -17.141 17.297 37.188 1 82.56 541 LEU A CA 1
ATOM 4313 C C . LEU A 1 541 ? -17.578 18.172 38.375 1 82.56 541 LEU A C 1
ATOM 4315 O O . LEU A 1 541 ? -18.75 18.203 38.719 1 82.56 541 LEU A O 1
ATOM 4319 N N . PRO A 1 542 ? -16.609 18.781 38.969 1 81.31 542 PRO A N 1
ATOM 4320 C CA . PRO A 1 542 ? -16.984 19.812 39.938 1 81.31 542 PRO A CA 1
ATOM 4321 C C . PRO A 1 542 ? -17.844 20.906 39.281 1 81.31 542 PRO A C 1
ATOM 4323 O O . PRO A 1 542 ? -17.703 21.188 38.094 1 81.31 542 PRO A O 1
ATOM 4326 N N . PRO A 1 543 ? -18.672 21.484 40.062 1 79.75 543 PRO A N 1
ATOM 4327 C CA . PRO A 1 543 ? -19.578 22.5 39.5 1 79.75 543 PRO A CA 1
ATOM 4328 C C . PRO A 1 543 ? -18.844 23.625 38.781 1 79.75 543 PRO A C 1
ATOM 4330 O O . PRO A 1 543 ? -19.297 24.094 37.75 1 79.75 543 PRO A O 1
ATOM 4333 N N . SER A 1 544 ? -17.719 23.938 39.312 1 79.19 544 SER A N 1
ATOM 4334 C CA . SER A 1 544 ? -16.969 25.047 38.719 1 79.19 544 SER A CA 1
ATOM 4335 C C . SER A 1 544 ? -16.375 24.672 37.375 1 79.19 544 SER A C 1
ATOM 4337 O O . SER A 1 544 ? -16.094 25.547 36.531 1 79.19 544 SER A O 1
ATOM 4339 N N . TYR A 1 545 ? -16.25 23.406 37.188 1 82.88 545 TYR A N 1
ATOM 4340 C CA . TYR A 1 545 ? -15.609 22.969 35.969 1 82.88 545 TYR A CA 1
ATOM 4341 C C . TYR A 1 545 ? -16.578 22.188 35.094 1 82.88 545 TYR A C 1
ATOM 4343 O O . TYR A 1 545 ? -16.172 21.5 34.156 1 82.88 545 TYR A O 1
ATOM 4351 N N . SER A 1 546 ? -17.781 22.391 35.406 1 90.94 546 SER A N 1
ATOM 4352 C CA . SER A 1 546 ? -18.766 21.766 34.531 1 90.94 546 SER A CA 1
ATOM 4353 C C . SER A 1 546 ? -18.719 22.391 33.125 1 90.94 546 SER A C 1
ATOM 4355 O O . SER A 1 546 ? -18.25 23.516 32.969 1 90.94 546 SER A O 1
ATOM 4357 N N . TYR A 1 547 ? -19.141 21.688 32.125 1 94.06 547 TYR A N 1
ATOM 4358 C CA . TYR A 1 547 ? -19.125 22.172 30.766 1 94.06 547 TYR A CA 1
ATOM 4359 C C . TYR A 1 547 ? -19.844 23.516 30.656 1 94.06 547 TYR A C 1
ATOM 4361 O O . TYR A 1 547 ? -19.328 24.453 30.047 1 94.06 547 TYR A O 1
ATOM 4369 N N . GLN A 1 548 ? -20.969 23.641 31.297 1 94.19 548 GLN A N 1
ATOM 4370 C CA . GLN A 1 548 ? -21.797 24.844 31.203 1 94.19 548 GLN A CA 1
ATOM 4371 C C . GLN A 1 548 ? -21.125 26.016 31.922 1 94.19 548 GLN A C 1
ATOM 4373 O O . GLN A 1 548 ? -21.156 27.141 31.438 1 94.19 548 GLN A O 1
ATOM 4378 N N . SER A 1 549 ? -20.531 25.703 33.062 1 94.31 549 SER A N 1
ATOM 4379 C CA . SER A 1 549 ? -19.875 26.766 33.844 1 94.31 549 SER A CA 1
ATOM 4380 C C . SER A 1 549 ? -18.703 27.359 33.062 1 94.31 549 SER A C 1
ATOM 4382 O O . SER A 1 549 ? -18.484 28.562 33.094 1 94.31 549 SER A O 1
ATOM 4384 N N . VAL A 1 550 ? -17.953 26.5 32.469 1 95.75 550 VAL A N 1
ATOM 4385 C CA . VAL A 1 550 ? -16.797 26.953 31.703 1 95.75 550 VAL A CA 1
ATOM 4386 C C . VAL A 1 550 ? -17.266 27.828 30.547 1 95.75 550 VAL A C 1
ATOM 4388 O O . VAL A 1 550 ? -16.703 28.906 30.312 1 95.75 550 VAL A O 1
ATOM 4391 N N . ILE A 1 551 ? -18.312 27.406 29.797 1 96.88 551 ILE A N 1
ATOM 4392 C CA . ILE A 1 551 ? -18.828 28.156 28.672 1 96.88 551 ILE A CA 1
ATOM 4393 C C . ILE A 1 551 ? -19.422 29.484 29.141 1 96.88 551 ILE A C 1
ATOM 4395 O O . ILE A 1 551 ? -19.281 30.516 28.484 1 96.88 551 ILE A O 1
ATOM 4399 N N . LEU A 1 552 ? -20.094 29.422 30.312 1 95.81 552 LEU A N 1
ATOM 4400 C CA . LEU A 1 552 ? -20.656 30.641 30.891 1 95.81 552 LEU A CA 1
ATOM 4401 C C . LEU A 1 552 ? -19.547 31.656 31.203 1 95.81 552 LEU A C 1
ATOM 4403 O O . LEU A 1 552 ? -19.688 32.844 30.906 1 95.81 552 LEU A O 1
ATOM 4407 N N . ASN A 1 553 ? -18.516 31.188 31.859 1 95.88 553 ASN A N 1
ATOM 4408 C CA . ASN A 1 553 ? -17.391 32.062 32.188 1 95.88 553 ASN A CA 1
ATOM 4409 C C . ASN A 1 553 ? -16.75 32.656 30.953 1 95.88 553 ASN A C 1
ATOM 4411 O O . ASN A 1 553 ? -16.453 33.844 30.922 1 95.88 553 ASN A O 1
ATOM 4415 N N . LEU A 1 554 ? -16.516 31.859 29.922 1 96.44 554 LEU A N 1
ATOM 4416 C CA . LEU A 1 554 ? -15.922 32.344 28.672 1 96.44 554 LEU A CA 1
ATOM 4417 C C . LEU A 1 554 ? -16.844 33.344 28 1 96.44 554 LEU A C 1
ATOM 4419 O O . LEU A 1 554 ? -16.391 34.375 27.531 1 96.44 554 LEU A O 1
ATOM 4423 N N . ALA A 1 555 ? -18.109 32.969 27.922 1 96.19 555 ALA A N 1
ATOM 4424 C CA . ALA A 1 555 ? -19.094 33.844 27.297 1 96.19 555 ALA A CA 1
ATOM 4425 C C . ALA A 1 555 ? -19.156 35.188 28.031 1 96.19 555 ALA A C 1
ATOM 4427 O O . ALA A 1 555 ? -19.297 36.25 27.406 1 96.19 555 ALA A O 1
ATOM 4428 N N . SER A 1 556 ? -19.094 35.125 29.328 1 95.06 556 SER A N 1
ATOM 4429 C CA . SER A 1 556 ? -19.125 36.344 30.141 1 95.06 556 SER A CA 1
ATOM 4430 C C . SER A 1 556 ? -17.922 37.219 29.859 1 95.06 556 SER A C 1
ATOM 4432 O O . SER A 1 556 ? -18.031 38.438 29.797 1 95.06 556 SER A O 1
ATOM 4434 N N . MET A 1 557 ? -16.797 36.656 29.719 1 94.12 557 MET A N 1
ATOM 4435 C CA . MET A 1 557 ? -15.57 37.406 29.438 1 94.12 557 MET A CA 1
ATOM 4436 C C . MET A 1 557 ? -15.688 38.156 28.125 1 94.12 557 MET A C 1
ATOM 4438 O O . MET A 1 557 ? -15.133 39.25 27.984 1 94.12 557 MET A O 1
ATOM 4442 N N . PHE A 1 558 ? -16.422 37.594 27.172 1 92.5 558 PHE A N 1
ATOM 4443 C CA . PHE A 1 558 ? -16.547 38.219 25.859 1 92.5 558 PHE A CA 1
ATOM 4444 C C . PHE A 1 558 ? -17.891 38.938 25.734 1 92.5 558 PHE A C 1
ATOM 4446 O O . PHE A 1 558 ? -18.266 39.375 24.641 1 92.5 558 PHE A O 1
ATOM 4453 N N . GLY A 1 559 ? -18.656 39.031 26.719 1 90.75 559 GLY A N 1
ATOM 4454 C CA . GLY A 1 559 ? -19.922 39.75 26.734 1 90.75 559 GLY A CA 1
ATOM 4455 C C . GLY A 1 559 ? -20.984 39.094 25.859 1 90.75 559 GLY A C 1
ATOM 4456 O O . GLY A 1 559 ? -21.781 39.781 25.234 1 90.75 559 GLY A O 1
ATOM 4457 N N . ALA A 1 560 ? -20.953 37.75 25.75 1 93.56 560 ALA A N 1
ATOM 4458 C CA . ALA A 1 560 ? -21.844 37.062 24.828 1 93.56 560 ALA A CA 1
ATOM 4459 C C . ALA A 1 560 ? -22.656 36 25.578 1 93.56 560 ALA A C 1
ATOM 4461 O O . ALA A 1 560 ? -22.938 34.938 25.031 1 93.56 560 ALA A O 1
ATOM 4462 N N . THR A 1 561 ? -23.016 36.156 26.781 1 94.12 561 THR A N 1
ATOM 4463 C CA . THR A 1 561 ? -23.75 35.188 27.578 1 94.12 561 THR A CA 1
ATOM 4464 C C . THR A 1 561 ? -25.125 34.938 27 1 94.12 561 THR A C 1
ATOM 4466 O O . THR A 1 561 ? -25.672 33.844 27.109 1 94.12 561 THR A O 1
ATOM 4469 N N . LYS A 1 562 ? -25.703 35.906 26.281 1 92.88 562 LYS A N 1
ATOM 4470 C CA . LYS A 1 562 ? -27.047 35.812 25.703 1 92.88 562 LYS A CA 1
ATOM 4471 C C . LYS A 1 562 ? -27.078 34.906 24.5 1 92.88 562 LYS A C 1
ATOM 4473 O O . LYS A 1 562 ? -28.141 34.469 24.062 1 92.88 562 LYS A O 1
ATOM 4478 N N . ARG A 1 563 ? -25.969 34.625 24.016 1 94.56 563 ARG A N 1
ATOM 4479 C CA . ARG A 1 563 ? -25.875 33.781 22.828 1 94.56 563 ARG A CA 1
ATOM 4480 C C . ARG A 1 563 ? -25.938 32.312 23.219 1 94.56 563 ARG A C 1
ATOM 4482 O O . ARG A 1 563 ? -25.938 31.438 22.344 1 94.56 563 ARG A O 1
ATOM 4489 N N . PHE A 1 564 ? -26.062 32 24.484 1 96.38 564 PHE A N 1
ATOM 4490 C CA . PHE A 1 564 ? -26.078 30.641 24.969 1 96.38 564 PHE A CA 1
ATOM 4491 C C . PHE A 1 564 ? -27.266 30.406 25.891 1 96.38 564 PHE A C 1
ATOM 4493 O O . PHE A 1 564 ? -27.797 31.344 26.5 1 96.38 564 PHE A O 1
ATOM 4500 N N . ILE A 1 565 ? -27.688 29.141 25.938 1 95.75 565 ILE A N 1
ATOM 4501 C CA . ILE A 1 565 ? -28.766 28.719 26.828 1 95.75 565 ILE A CA 1
ATOM 4502 C C . ILE A 1 565 ? -28.203 27.812 27.922 1 95.75 565 ILE A C 1
ATOM 4504 O O . ILE A 1 565 ? -27.656 26.734 27.641 1 95.75 565 ILE A O 1
ATOM 4508 N N . PHE A 1 566 ? -28.328 28.281 29.172 1 93.38 566 PHE A N 1
ATOM 4509 C CA . PHE A 1 566 ? -27.781 27.562 30.312 1 93.38 566 PHE A CA 1
ATOM 4510 C C . PHE A 1 566 ? -28.891 27 31.188 1 93.38 566 PHE A C 1
ATOM 4512 O O . PHE A 1 566 ? -30.016 27.484 31.156 1 93.38 566 PHE A O 1
ATOM 4519 N N . SER A 1 567 ? -28.547 25.953 31.906 1 88.06 567 SER A N 1
ATOM 4520 C CA . SER A 1 567 ? -29.484 25.406 32.875 1 88.06 567 SER A CA 1
ATOM 4521 C C . SER A 1 567 ? -29.656 26.344 34.062 1 88.06 567 SER A C 1
ATOM 4523 O O . SER A 1 567 ? -28.75 27.125 34.406 1 88.06 567 SER A O 1
ATOM 4525 N N . GLU A 1 568 ? -30.766 26.266 34.75 1 81 568 GLU A N 1
ATOM 4526 C CA . GLU A 1 568 ? -31.141 27.172 35.844 1 81 568 GLU A CA 1
ATOM 4527 C C . GLU A 1 568 ? -30.172 27.047 37.031 1 81 568 GLU A C 1
ATOM 4529 O O . GLU A 1 568 ? -29.906 28.031 37.719 1 81 568 GLU A O 1
ATOM 4534 N N . ASP A 1 569 ? -29.609 26 37.188 1 76.62 569 ASP A N 1
ATOM 4535 C CA . ASP A 1 569 ? -28.75 25.75 38.344 1 76.62 569 ASP A CA 1
ATOM 4536 C C . ASP A 1 569 ? -27.391 26.406 38.156 1 76.62 569 ASP A C 1
ATOM 4538 O O . ASP A 1 569 ? -26.656 26.609 39.125 1 76.62 569 ASP A O 1
ATOM 4542 N N . VAL A 1 570 ? -27.016 26.797 36.969 1 77.88 570 VAL A N 1
ATOM 4543 C CA . VAL A 1 570 ? -25.672 27.297 36.688 1 77.88 570 VAL A CA 1
ATOM 4544 C C . VAL A 1 570 ? -25.672 28.828 36.688 1 77.88 570 VAL A C 1
ATOM 4546 O O . VAL A 1 570 ? -24.656 29.453 36.969 1 77.88 570 VAL A O 1
ATOM 4549 N N . LEU A 1 571 ? -26.797 29.5 36.406 1 73.94 571 LEU A N 1
ATOM 4550 C CA . LEU A 1 571 ? -26.859 30.953 36.281 1 73.94 571 LEU A CA 1
ATOM 4551 C C . LEU A 1 571 ? -26.766 31.625 37.656 1 73.94 571 LEU A C 1
ATOM 4553 O O . LEU A 1 571 ? -27.391 31.172 38.625 1 73.94 571 LEU A O 1
ATOM 4557 N N . PRO A 1 572 ? -25.828 32.5 37.719 1 64.25 572 PRO A N 1
ATOM 4558 C CA . PRO A 1 572 ? -25.797 33.25 39 1 64.25 572 PRO A CA 1
ATOM 4559 C C . PRO A 1 572 ? -27.141 33.906 39.312 1 64.25 572 PRO A C 1
ATOM 4561 O O . PRO A 1 572 ? -27.938 34.188 38.406 1 64.25 572 PRO A O 1
ATOM 4564 N N . GLU A 1 573 ? -27.547 34 40.531 1 55.91 573 GLU A N 1
ATOM 4565 C CA . GLU A 1 573 ? -28.812 34.531 41.031 1 55.91 573 GLU A CA 1
ATOM 4566 C C . GLU A 1 573 ? -29.141 35.844 40.344 1 55.91 573 GLU A C 1
ATOM 4568 O O . GLU A 1 573 ? -30.312 36.125 40.062 1 55.91 573 GLU A O 1
ATOM 4573 N N . SER A 1 574 ? -28.234 36.625 40.031 1 50.56 574 SER A N 1
ATOM 4574 C CA . SER A 1 574 ? -28.516 37.969 39.5 1 50.56 574 SER A CA 1
ATOM 4575 C C . SER A 1 574 ? -28.938 37.875 38.031 1 50.56 574 SER A C 1
ATOM 4577 O O . SER A 1 574 ? -29.734 38.688 37.562 1 50.56 574 SER A O 1
ATOM 4579 N N . MET A 1 575 ? -28.5 36.938 37.25 1 52.19 575 MET A N 1
ATOM 4580 C CA . MET A 1 575 ? -28.828 36.844 35.812 1 52.19 575 MET A CA 1
ATOM 4581 C C . MET A 1 575 ? -30.109 36.031 35.625 1 52.19 575 MET A C 1
ATOM 4583 O O . MET A 1 575 ? -30.703 36.062 34.531 1 52.19 575 MET A O 1
ATOM 4587 N N . GLN A 1 576 ? -30.484 35.25 36.531 1 48.38 576 GLN A N 1
ATOM 4588 C CA . GLN A 1 576 ? -31.766 34.531 36.5 1 48.38 576 GLN A CA 1
ATOM 4589 C C . GLN A 1 576 ? -32.938 35.5 36.438 1 48.38 576 GLN A C 1
ATOM 4591 O O . GLN A 1 576 ? -33.938 35.25 35.781 1 48.38 576 GLN A O 1
ATOM 4596 N N . THR A 1 577 ? -32.75 36.562 37.062 1 46.25 577 THR A N 1
ATOM 4597 C CA . THR A 1 577 ? -33.844 37.531 37.094 1 46.25 577 THR A CA 1
ATOM 4598 C C . THR A 1 577 ? -34.031 38.188 35.75 1 46.25 577 THR A C 1
ATOM 4600 O O . THR A 1 577 ? -35.188 38.469 35.344 1 46.25 577 THR A O 1
ATOM 4603 N N . ASN A 1 578 ? -33.031 38.438 35 1 43.31 578 ASN A N 1
ATOM 4604 C CA . ASN A 1 578 ? -33.219 39.156 33.75 1 43.31 578 ASN A CA 1
ATOM 4605 C C . ASN A 1 578 ? -33.656 38.219 32.625 1 43.31 578 ASN A C 1
ATOM 4607 O O . ASN A 1 578 ? -34.219 38.688 31.625 1 43.31 578 ASN A O 1
ATOM 4611 N N . MET A 1 579 ? -33.375 37 32.531 1 43.47 579 MET A N 1
ATOM 4612 C CA . MET A 1 579 ? -33.812 36.094 31.469 1 43.47 579 MET A CA 1
ATOM 4613 C C . MET A 1 579 ? -35.312 35.812 31.594 1 43.47 579 MET A C 1
ATOM 4615 O O . MET A 1 579 ? -35.969 35.5 30.594 1 43.47 579 MET A O 1
ATOM 4619 N N . ASN A 1 580 ? -35.938 35.781 32.688 1 39.88 580 ASN A N 1
ATOM 4620 C CA . ASN A 1 580 ? -37.375 35.719 32.812 1 39.88 580 ASN A CA 1
ATOM 4621 C C . ASN A 1 580 ? -38.062 36.906 32.188 1 39.88 580 ASN A C 1
ATOM 4623 O O . ASN A 1 580 ? -39.281 36.844 31.875 1 39.88 580 ASN A O 1
ATOM 4627 N N . GLN A 1 581 ? -37.438 38 32.125 1 38.97 581 GLN A N 1
ATOM 4628 C CA . GLN A 1 581 ? -38.094 39.125 31.469 1 38.97 581 GLN A CA 1
ATOM 4629 C C . GLN A 1 581 ? -38.062 38.969 29.953 1 38.97 581 GLN A C 1
ATOM 4631 O O . GLN A 1 581 ? -38.844 39.625 29.25 1 38.97 581 GLN A O 1
ATOM 4636 N N . LEU A 1 582 ? -37.031 38.312 29.406 1 35.59 582 LEU A N 1
ATOM 4637 C CA . LEU A 1 582 ? -37 38.188 27.953 1 35.59 582 LEU A CA 1
ATOM 4638 C C . LEU A 1 582 ? -37.938 37.094 27.453 1 35.59 582 LEU A C 1
ATOM 4640 O O . LEU A 1 582 ? -38.188 37 26.25 1 35.59 582 LEU A O 1
ATOM 4644 N N . THR A 1 583 ? -38.312 36.156 28.203 1 33.28 583 THR A N 1
ATOM 4645 C CA . THR A 1 583 ? -39.344 35.219 27.75 1 33.28 583 THR A CA 1
ATOM 4646 C C . THR A 1 583 ? -40.75 35.781 27.953 1 33.28 583 THR A C 1
ATOM 4648 O O . THR A 1 583 ? -41.75 35.125 27.719 1 33.28 583 THR A O 1
ATOM 4651 N N . LEU A 1 584 ? -40.875 37 28.578 1 28.2 584 LEU A N 1
ATOM 4652 C CA . LEU A 1 584 ? -42.219 37.562 28.422 1 28.2 584 LEU A CA 1
ATOM 4653 C C . LEU A 1 584 ? -42.375 38.312 27.109 1 28.2 584 LEU A C 1
ATOM 4655 O O . LEU A 1 584 ? -41.469 39.094 26.734 1 28.2 584 LEU A O 1
ATOM 4659 N N . MET B 1 1 ? 16.531 -7.926 -29.062 1 19.17 1 MET B N 1
ATOM 4660 C CA . MET B 1 1 ? 17.531 -6.891 -29.297 1 19.17 1 MET B CA 1
ATOM 4661 C C . MET B 1 1 ? 17.859 -6.137 -28.016 1 19.17 1 MET B C 1
ATOM 4663 O O . MET B 1 1 ? 18.891 -5.473 -27.922 1 19.17 1 MET B O 1
ATOM 4667 N N . SER B 1 2 ? 16.781 -6.086 -27.172 1 21.75 2 SER B N 1
ATOM 4668 C CA . SER B 1 2 ? 16.938 -5.234 -26 1 21.75 2 SER B CA 1
ATOM 4669 C C . SER B 1 2 ? 17.844 -5.879 -24.953 1 21.75 2 SER B C 1
ATOM 4671 O O . SER B 1 2 ? 18.547 -5.184 -24.219 1 21.75 2 SER B O 1
ATOM 4673 N N . SER B 1 3 ? 17.719 -7.215 -24.734 1 25.73 3 SER B N 1
ATOM 4674 C CA . SER B 1 3 ? 18.406 -7.961 -23.688 1 25.73 3 SER B CA 1
ATOM 4675 C C . SER B 1 3 ? 19.891 -8.078 -24 1 25.73 3 SER B C 1
ATOM 4677 O O . SER B 1 3 ? 20.703 -8.359 -23.094 1 25.73 3 SER B O 1
ATOM 4679 N N . GLN B 1 4 ? 20.328 -8.195 -25.312 1 27.89 4 GLN B N 1
ATOM 4680 C CA . GLN B 1 4 ? 21.703 -8.148 -25.797 1 27.89 4 GLN B CA 1
ATOM 4681 C C . GLN B 1 4 ? 22.359 -6.812 -25.453 1 27.89 4 GLN B C 1
ATOM 4683 O O . GLN B 1 4 ? 23.578 -6.672 -25.562 1 27.89 4 GLN B O 1
ATOM 4688 N N . GLN B 1 5 ? 21.531 -5.77 -25.281 1 25.86 5 GLN B N 1
ATOM 4689 C CA . GLN B 1 5 ? 22.094 -4.453 -25.016 1 25.86 5 GLN B CA 1
ATOM 4690 C C . GLN B 1 5 ? 22.734 -4.402 -23.625 1 25.86 5 GLN B C 1
ATOM 4692 O O . GLN B 1 5 ? 23.641 -3.615 -23.375 1 25.86 5 GLN B O 1
ATOM 4697 N N . MET B 1 6 ? 22.141 -5.191 -22.625 1 28.28 6 MET B N 1
ATOM 4698 C CA . MET B 1 6 ? 22.781 -5.07 -21.328 1 28.28 6 MET B CA 1
ATOM 4699 C C . MET B 1 6 ? 24.125 -5.789 -21.312 1 28.28 6 MET B C 1
ATOM 4701 O O . MET B 1 6 ? 25.047 -5.375 -20.609 1 28.28 6 MET B O 1
ATOM 4705 N N . GLN B 1 7 ? 24.266 -6.973 -22 1 29.55 7 GLN B N 1
ATOM 4706 C CA . GLN B 1 7 ? 25.547 -7.656 -22.016 1 29.55 7 GLN B CA 1
ATOM 4707 C C . GLN B 1 7 ? 26.594 -6.844 -22.766 1 29.55 7 GLN B C 1
ATOM 4709 O O . GLN B 1 7 ? 27.75 -6.781 -22.359 1 29.55 7 GLN B O 1
ATOM 4714 N N . MET B 1 8 ? 26.266 -6.367 -24.078 1 28.33 8 MET B N 1
ATOM 4715 C CA . MET B 1 8 ? 27.219 -5.715 -24.969 1 28.33 8 MET B CA 1
ATOM 4716 C C . MET B 1 8 ? 27.641 -4.352 -24.422 1 28.33 8 MET B C 1
ATOM 4718 O O . MET B 1 8 ? 28.703 -3.842 -24.75 1 28.33 8 MET B O 1
ATOM 4722 N N . GLN B 1 9 ? 26.703 -3.654 -23.766 1 27.16 9 GLN B N 1
ATOM 4723 C CA . GLN B 1 9 ? 27.141 -2.332 -23.328 1 27.16 9 GLN B CA 1
ATOM 4724 C C . GLN B 1 9 ? 28.219 -2.436 -22.25 1 27.16 9 GLN B C 1
ATOM 4726 O O . GLN B 1 9 ? 28.844 -1.437 -21.891 1 27.16 9 GLN B O 1
ATOM 4731 N N . ILE B 1 10 ? 28.125 -3.57 -21.562 1 28.83 10 ILE B N 1
ATOM 4732 C CA . ILE B 1 10 ? 29.203 -3.643 -20.578 1 28.83 10 ILE B CA 1
ATOM 4733 C C . ILE B 1 10 ? 30.547 -3.873 -21.297 1 28.83 10 ILE B C 1
ATOM 4735 O O . ILE B 1 10 ? 31.609 -3.688 -20.703 1 28.83 10 ILE B O 1
ATOM 4739 N N . GLN B 1 11 ? 30.531 -4.445 -22.562 1 26.2 11 GLN B N 1
ATOM 4740 C CA . GLN B 1 11 ? 31.828 -4.652 -23.188 1 26.2 11 GLN B CA 1
ATOM 4741 C C . GLN B 1 11 ? 32.5 -3.324 -23.516 1 26.2 11 GLN B C 1
ATOM 4743 O O . GLN B 1 11 ? 33.719 -3.273 -23.719 1 26.2 11 GLN B O 1
ATOM 4748 N N . ILE B 1 12 ? 31.672 -2.324 -24.125 1 27.05 12 ILE B N 1
ATOM 4749 C CA . ILE B 1 12 ? 32.375 -1.271 -24.828 1 27.05 12 ILE B CA 1
ATOM 4750 C C . ILE B 1 12 ? 33.219 -0.459 -23.844 1 27.05 12 ILE B C 1
ATOM 4752 O O . ILE B 1 12 ? 34.25 0.126 -24.234 1 27.05 12 ILE B O 1
ATOM 4756 N N . GLN B 1 13 ? 32.656 -0.149 -22.703 1 25.53 13 GLN B N 1
ATOM 4757 C CA . GLN B 1 13 ? 33.375 0.962 -22.094 1 25.53 13 GLN B CA 1
ATOM 4758 C C . GLN B 1 13 ? 34.781 0.532 -21.656 1 25.53 13 GLN B C 1
ATOM 4760 O O . GLN B 1 13 ? 35.5 1.306 -21.031 1 25.53 13 GLN B O 1
ATOM 4765 N N . ASN B 1 14 ? 35.094 -0.777 -21.844 1 24.8 14 ASN B N 1
ATOM 4766 C CA . ASN B 1 14 ? 36.344 -1.131 -21.188 1 24.8 14 ASN B CA 1
ATOM 4767 C C . ASN B 1 14 ? 37.562 -0.595 -21.969 1 24.8 14 ASN B C 1
ATOM 4769 O O . ASN B 1 14 ? 38.688 -0.948 -21.656 1 24.8 14 ASN B O 1
ATOM 4773 N N . SER B 1 15 ? 37.312 -0.056 -23.266 1 24.06 15 SER B N 1
ATOM 4774 C CA . SER B 1 15 ? 38.625 -0.031 -23.891 1 24.06 15 SER B CA 1
ATOM 4775 C C . SER B 1 15 ? 39.531 1.039 -23.266 1 24.06 15 SER B C 1
ATOM 4777 O O . SER B 1 15 ? 40.625 1.311 -23.766 1 24.06 15 SER B O 1
ATOM 4779 N N . GLY B 1 16 ? 38.938 2.047 -22.562 1 23.25 16 GLY B N 1
ATOM 4780 C CA . GLY B 1 16 ? 39.938 3.084 -22.422 1 23.25 16 GLY B CA 1
ATOM 4781 C C . GLY B 1 16 ? 41.156 2.635 -21.625 1 23.25 16 GLY B C 1
ATOM 4782 O O . GLY B 1 16 ? 41.031 2.162 -20.484 1 23.25 16 GLY B O 1
ATOM 4783 N N . GLY B 1 17 ? 42.125 2.119 -22.312 1 23.41 17 GLY B N 1
ATOM 4784 C CA . GLY B 1 17 ? 43.469 1.683 -21.906 1 23.41 17 GLY B CA 1
ATOM 4785 C C . GLY B 1 17 ? 44.188 2.711 -21.062 1 23.41 17 GLY B C 1
ATOM 4786 O O . GLY B 1 17 ? 45.406 2.855 -21.188 1 23.41 17 GLY B O 1
ATOM 4787 N N . GLY B 1 18 ? 43.469 3.668 -20.344 1 22.5 18 GLY B N 1
ATOM 4788 C CA . GLY B 1 18 ? 44.438 4.594 -19.781 1 22.5 18 GLY B CA 1
ATOM 4789 C C . GLY B 1 18 ? 45.469 3.91 -18.922 1 22.5 18 GLY B C 1
ATOM 4790 O O . GLY B 1 18 ? 45.188 2.924 -18.25 1 22.5 18 GLY B O 1
ATOM 4791 N N . SER B 1 19 ? 46.688 3.865 -19.422 1 25.39 19 SER B N 1
ATOM 4792 C CA . SER B 1 19 ? 47.938 3.453 -18.797 1 25.39 19 SER B CA 1
ATOM 4793 C C . SER B 1 19 ? 48.156 4.133 -17.453 1 25.39 19 SER B C 1
ATOM 4795 O O . SER B 1 19 ? 48.906 5.105 -17.344 1 25.39 19 SER B O 1
ATOM 4797 N N . GLY B 1 20 ? 47 4.73 -16.844 1 24.92 20 GLY B N 1
ATOM 4798 C CA . GLY B 1 20 ? 47.469 5.477 -15.703 1 24.92 20 GLY B CA 1
ATOM 4799 C C . GLY B 1 20 ? 48.312 4.633 -14.75 1 24.92 20 GLY B C 1
ATOM 4800 O O . GLY B 1 20 ? 48.156 3.412 -14.695 1 24.92 20 GLY B O 1
ATOM 4801 N N . ASN B 1 21 ? 49.5 5.129 -14.523 1 27.23 21 ASN B N 1
ATOM 4802 C CA . ASN B 1 21 ? 50.469 4.688 -13.516 1 27.23 21 ASN B CA 1
ATOM 4803 C C . ASN B 1 21 ? 49.781 4.449 -12.172 1 27.23 21 ASN B C 1
ATOM 4805 O O . ASN B 1 21 ? 49.281 5.391 -11.547 1 27.23 21 ASN B O 1
ATOM 4809 N N . ASN B 1 22 ? 48.875 3.453 -12.117 1 28.73 22 ASN B N 1
ATOM 4810 C CA . ASN B 1 22 ? 48.188 2.971 -10.922 1 28.73 22 ASN B CA 1
ATOM 4811 C C . ASN B 1 22 ? 49.156 2.869 -9.734 1 28.73 22 ASN B C 1
ATOM 4813 O O . ASN B 1 22 ? 50.062 2.023 -9.727 1 28.73 22 ASN B O 1
ATOM 4817 N N . ASN B 1 23 ? 49.719 4.023 -9.242 1 30.33 23 ASN B N 1
ATOM 4818 C CA . ASN B 1 23 ? 50.188 3.873 -7.879 1 30.33 23 ASN B CA 1
ATOM 4819 C C . ASN B 1 23 ? 49.281 2.975 -7.051 1 30.33 23 ASN B C 1
ATOM 4821 O O . ASN B 1 23 ? 48.156 3.359 -6.719 1 30.33 23 ASN B O 1
ATOM 4825 N N . SER B 1 24 ? 49.219 1.78 -7.352 1 36.69 24 SER B N 1
ATOM 4826 C CA . SER B 1 24 ? 48.531 0.608 -6.809 1 36.69 24 SER B CA 1
ATOM 4827 C C . SER B 1 24 ? 48.5 0.634 -5.285 1 36.69 24 SER B C 1
ATOM 4829 O O . SER B 1 24 ? 49.562 0.489 -4.645 1 36.69 24 SER B O 1
ATOM 4831 N N . SER B 1 25 ? 48 1.582 -4.629 1 42.12 25 SER B N 1
ATOM 4832 C CA . SER B 1 25 ? 47.719 1.32 -3.221 1 42.12 25 SER B CA 1
ATOM 4833 C C . SER B 1 25 ? 47.5 -0.166 -2.969 1 42.12 25 SER B C 1
ATOM 4835 O O . SER B 1 25 ? 46.719 -0.81 -3.674 1 42.12 25 SER B O 1
ATOM 4837 N N . ASN B 1 26 ? 48.5 -0.868 -2.602 1 51.59 26 ASN B N 1
ATOM 4838 C CA . ASN B 1 26 ? 48.875 -2.248 -2.307 1 51.59 26 ASN B CA 1
ATOM 4839 C C . ASN B 1 26 ? 47.75 -2.975 -1.542 1 51.59 26 ASN B C 1
ATOM 4841 O O . ASN B 1 26 ? 47.969 -3.395 -0.402 1 51.59 26 ASN B O 1
ATOM 4845 N N . ILE B 1 27 ? 46.656 -2.566 -1.567 1 69.88 27 ILE B N 1
ATOM 4846 C CA . ILE B 1 27 ? 45.75 -3.436 -0.841 1 69.88 27 ILE B CA 1
ATOM 4847 C C . ILE B 1 27 ? 45.781 -4.84 -1.441 1 69.88 27 ILE B C 1
ATOM 4849 O O . ILE B 1 27 ? 45.594 -5.008 -2.648 1 69.88 27 ILE B O 1
ATOM 4853 N N . PRO B 1 28 ? 46.281 -5.742 -0.648 1 86.25 28 PRO B N 1
ATOM 4854 C CA . PRO B 1 28 ? 46.312 -7.133 -1.108 1 86.25 28 PRO B CA 1
ATOM 4855 C C . PRO B 1 28 ? 45.031 -7.574 -1.79 1 86.25 28 PRO B C 1
ATOM 4857 O O . PRO B 1 28 ? 43.938 -7.141 -1.4 1 86.25 28 PRO B O 1
ATOM 4860 N N . VAL B 1 29 ? 45.188 -8.141 -2.975 1 89.94 29 VAL B N 1
ATOM 4861 C CA . VAL B 1 29 ? 44.094 -8.68 -3.775 1 89.94 29 VAL B CA 1
ATOM 4862 C C . VAL B 1 29 ? 43.094 -9.383 -2.869 1 89.94 29 VAL B C 1
ATOM 4864 O O . VAL B 1 29 ? 41.875 -9.289 -3.086 1 89.94 29 VAL B O 1
ATOM 4867 N N . SER B 1 30 ? 43.562 -9.922 -1.892 1 90.06 30 SER B N 1
ATOM 4868 C CA . SER B 1 30 ? 42.719 -10.648 -0.962 1 90.06 30 SER B CA 1
ATOM 4869 C C . SER B 1 30 ? 41.844 -9.695 -0.168 1 90.06 30 SER B C 1
ATOM 4871 O O . SER B 1 30 ? 40.656 -9.992 0.09 1 90.06 30 SER B O 1
ATOM 4873 N N . GLU B 1 31 ? 42.344 -8.648 0.155 1 90.56 31 GLU B N 1
ATOM 4874 C CA . GLU B 1 31 ? 41.562 -7.676 0.925 1 90.56 31 GLU B CA 1
ATOM 4875 C C . GLU B 1 31 ? 40.469 -7.059 0.08 1 90.56 31 GLU B C 1
ATOM 4877 O O . GLU B 1 31 ? 39.344 -6.844 0.568 1 90.56 31 GLU B O 1
ATOM 4882 N N . VAL B 1 32 ? 40.812 -6.785 -1.092 1 92.31 32 VAL B N 1
ATOM 4883 C CA . VAL B 1 32 ? 39.812 -6.23 -2 1 92.31 32 VAL B CA 1
ATOM 4884 C C . VAL B 1 32 ? 38.688 -7.238 -2.209 1 92.31 32 VAL B C 1
ATOM 4886 O O . VAL B 1 32 ? 37.531 -6.875 -2.199 1 92.31 32 VAL B O 1
ATOM 4889 N N . PHE B 1 33 ? 39.094 -8.453 -2.336 1 93.94 33 PHE B N 1
ATOM 4890 C CA . PHE B 1 33 ? 38.125 -9.523 -2.559 1 93.94 33 PHE B CA 1
ATOM 4891 C C . PHE B 1 33 ? 37.156 -9.641 -1.378 1 93.94 33 PHE B C 1
ATOM 4893 O O . PHE B 1 33 ? 35.938 -9.656 -1.56 1 93.94 33 PHE B O 1
ATOM 4900 N N . TRP B 1 34 ? 37.688 -9.578 -0.269 1 93.12 34 TRP B N 1
ATOM 4901 C CA . TRP B 1 34 ? 36.844 -9.805 0.91 1 93.12 34 TRP B CA 1
ATOM 4902 C C . TRP B 1 34 ? 36 -8.586 1.22 1 93.12 34 TRP B C 1
ATOM 4904 O O . TRP B 1 34 ? 34.906 -8.711 1.76 1 93.12 34 TRP B O 1
ATOM 4914 N N . THR B 1 35 ? 36.469 -7.457 0.89 1 92.38 35 THR B N 1
ATOM 4915 C CA . THR B 1 35 ? 35.656 -6.254 1.015 1 92.38 35 THR B CA 1
ATOM 4916 C C . THR B 1 35 ? 34.469 -6.316 0.07 1 92.38 35 THR B C 1
ATOM 4918 O O . THR B 1 35 ? 33.344 -5.926 0.442 1 92.38 35 THR B O 1
ATOM 4921 N N . LEU B 1 36 ? 34.719 -6.789 -1.119 1 93.25 36 LEU B N 1
ATOM 4922 C CA . LEU B 1 36 ? 33.656 -6.934 -2.096 1 93.25 36 LEU B CA 1
ATOM 4923 C C . LEU B 1 36 ? 32.656 -7.98 -1.641 1 93.25 36 LEU B C 1
ATOM 4925 O O . LEU B 1 36 ? 31.438 -7.812 -1.833 1 93.25 36 LEU B O 1
ATOM 4929 N N . VAL B 1 37 ? 33.156 -9.008 -1.064 1 93.5 37 VAL B N 1
ATOM 4930 C CA . VAL B 1 37 ? 32.281 -10.07 -0.578 1 93.5 37 VAL B CA 1
ATOM 4931 C C . VAL B 1 37 ? 31.375 -9.531 0.535 1 93.5 37 VAL B C 1
ATOM 4933 O O . VAL B 1 37 ? 30.172 -9.805 0.559 1 93.5 37 VAL B O 1
ATOM 4936 N N . ASP B 1 38 ? 31.969 -8.805 1.394 1 92.38 38 ASP B N 1
ATOM 4937 C CA . ASP B 1 38 ? 31.219 -8.242 2.51 1 92.38 38 ASP B CA 1
ATOM 4938 C C . ASP B 1 38 ? 30.141 -7.273 2.014 1 92.38 38 ASP B C 1
ATOM 4940 O O . ASP B 1 38 ? 29.016 -7.277 2.518 1 92.38 38 ASP B O 1
ATOM 4944 N N . LYS B 1 39 ? 30.547 -6.465 1.139 1 92.38 39 LYS B N 1
ATOM 4945 C CA . LYS B 1 39 ? 29.609 -5.531 0.541 1 92.38 39 LYS B CA 1
ATOM 4946 C C . LYS B 1 39 ? 28.469 -6.273 -0.149 1 92.38 39 LYS B C 1
ATOM 4948 O O . LYS B 1 39 ? 27.297 -5.891 -0.019 1 92.38 39 LYS B O 1
ATOM 4953 N N . ALA B 1 40 ? 28.781 -7.266 -0.88 1 92.75 40 ALA B N 1
ATOM 4954 C CA . ALA B 1 40 ? 27.797 -8.062 -1.6 1 92.75 40 ALA B CA 1
ATOM 4955 C C . ALA B 1 40 ? 26.844 -8.766 -0.631 1 92.75 40 ALA B C 1
ATOM 4957 O O . ALA B 1 40 ? 25.641 -8.797 -0.852 1 92.75 40 ALA B O 1
ATOM 4958 N N . ASP B 1 41 ? 27.359 -9.234 0.406 1 91.38 41 ASP B N 1
ATOM 4959 C CA . ASP B 1 41 ? 26.547 -9.953 1.388 1 91.38 41 ASP B CA 1
ATOM 4960 C C . ASP B 1 41 ? 25.562 -9.016 2.082 1 91.38 41 ASP B C 1
ATOM 4962 O O . ASP B 1 41 ? 24.422 -9.391 2.35 1 91.38 41 ASP B O 1
ATOM 4966 N N . LYS B 1 42 ? 26.047 -7.898 2.42 1 88.88 42 LYS B N 1
ATOM 4967 C CA . LYS B 1 42 ? 25.172 -6.91 3.051 1 88.88 42 LYS B CA 1
ATOM 4968 C C . LYS B 1 42 ? 24.016 -6.531 2.131 1 88.88 42 LYS B C 1
ATOM 4970 O O . LYS B 1 42 ? 22.859 -6.453 2.572 1 88.88 42 LYS B O 1
ATOM 4975 N N . LYS B 1 43 ? 24.312 -6.348 0.936 1 90.31 43 LYS B N 1
ATOM 4976 C CA . LYS B 1 43 ? 23.297 -5.973 -0.036 1 90.31 43 LYS B CA 1
ATOM 4977 C C . LYS B 1 43 ? 22.344 -7.133 -0.305 1 90.31 43 LYS B C 1
ATOM 4979 O O . LYS B 1 43 ? 21.141 -6.926 -0.523 1 90.31 43 LYS B O 1
ATOM 4984 N N . PHE B 1 44 ? 22.875 -8.305 -0.284 1 90.69 44 PHE B N 1
ATOM 4985 C CA . PHE B 1 44 ? 22.062 -9.492 -0.49 1 90.69 44 PHE B CA 1
ATOM 4986 C C . PHE B 1 44 ? 21.047 -9.656 0.633 1 90.69 44 PHE B C 1
ATOM 4988 O O . PHE B 1 44 ? 19.891 -9.977 0.383 1 90.69 44 PHE B O 1
ATOM 4995 N N . SER B 1 45 ? 21.438 -9.453 1.783 1 86.88 45 SER B N 1
ATOM 4996 C CA . SER B 1 45 ? 20.547 -9.578 2.93 1 86.88 45 SER B CA 1
ATOM 4997 C C . SER B 1 45 ? 19.422 -8.555 2.863 1 86.88 45 SER B C 1
ATOM 4999 O O . SER B 1 45 ? 18.281 -8.852 3.232 1 86.88 45 SER B O 1
ATOM 5001 N N . LYS B 1 46 ? 19.703 -7.488 2.371 1 84.31 46 LYS B N 1
ATOM 5002 C CA . LYS B 1 46 ? 18.703 -6.418 2.295 1 84.31 46 LYS B CA 1
ATOM 5003 C C . LYS B 1 46 ? 17.656 -6.719 1.238 1 84.31 46 LYS B C 1
ATOM 5005 O O . LYS B 1 46 ? 16.453 -6.504 1.466 1 84.31 46 LYS B O 1
ATOM 5010 N N . ILE B 1 47 ? 18.078 -7.195 0.119 1 85.06 47 ILE B N 1
ATOM 5011 C CA . ILE B 1 47 ? 17.125 -7.426 -0.964 1 85.06 47 ILE B CA 1
ATOM 5012 C C . ILE B 1 47 ? 16.203 -8.594 -0.609 1 85.06 47 ILE B C 1
ATOM 5014 O O . ILE B 1 47 ? 15.039 -8.617 -1.01 1 85.06 47 ILE B O 1
ATOM 5018 N N . ARG B 1 48 ? 16.656 -9.43 0.112 1 80.12 48 ARG B N 1
ATOM 5019 C CA . ARG B 1 48 ? 15.883 -10.594 0.52 1 80.12 48 ARG B CA 1
ATOM 5020 C C . ARG B 1 48 ? 14.727 -10.188 1.43 1 80.12 48 ARG B C 1
ATOM 5022 O O . ARG B 1 48 ? 13.641 -10.766 1.36 1 80.12 48 ARG B O 1
ATOM 5029 N N . ASP B 1 49 ? 14.891 -9.148 2.172 1 78.56 49 ASP B N 1
ATOM 5030 C CA . ASP B 1 49 ? 13.914 -8.758 3.186 1 78.56 49 ASP B CA 1
ATOM 5031 C C . ASP B 1 49 ? 12.961 -7.695 2.648 1 78.56 49 ASP B C 1
ATOM 5033 O O . ASP B 1 49 ? 12.047 -7.266 3.352 1 78.56 49 ASP B O 1
ATOM 5037 N N . LEU B 1 50 ? 13.188 -7.324 1.427 1 82.5 50 LEU B N 1
ATOM 5038 C CA . LEU B 1 50 ? 12.305 -6.309 0.867 1 82.5 50 LEU B CA 1
ATOM 5039 C C . LEU B 1 50 ? 10.906 -6.875 0.626 1 82.5 50 LEU B C 1
ATOM 5041 O O . LEU B 1 50 ? 10.75 -7.898 -0.042 1 82.5 50 LEU B O 1
ATOM 5045 N N . PRO B 1 51 ? 9.906 -6.199 1.174 1 82.88 51 PRO B N 1
ATOM 5046 C CA . PRO B 1 51 ? 8.539 -6.695 1.003 1 82.88 51 PRO B CA 1
ATOM 5047 C C . PRO B 1 51 ? 8.031 -6.543 -0.428 1 82.88 51 PRO B C 1
ATOM 5049 O O . PRO B 1 51 ? 8.594 -5.766 -1.207 1 82.88 51 PRO B O 1
ATOM 5052 N N . PHE B 1 52 ? 6.957 -7.219 -0.742 1 81.75 52 PHE B N 1
ATOM 5053 C CA . PHE B 1 52 ? 6.422 -7.285 -2.098 1 81.75 52 PHE B CA 1
ATOM 5054 C C . PHE B 1 52 ? 5.762 -5.965 -2.48 1 81.75 52 PHE B C 1
ATOM 5056 O O . PHE B 1 52 ? 5.602 -5.668 -3.666 1 81.75 52 PHE B O 1
ATOM 5063 N N . TYR B 1 53 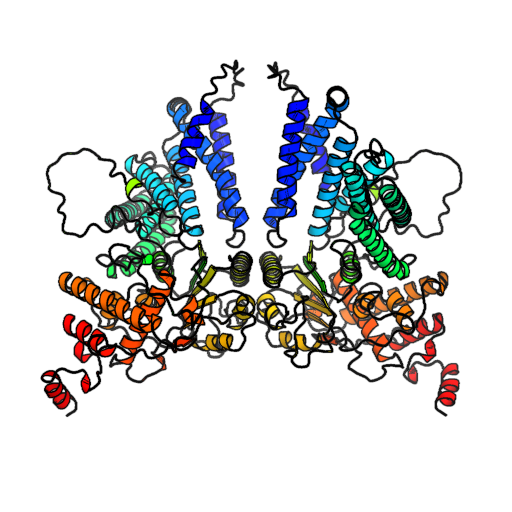? 5.379 -5.199 -1.528 1 83.56 53 TYR B N 1
ATOM 5064 C CA . TYR B 1 53 ? 4.699 -3.957 -1.881 1 83.56 53 TYR B CA 1
ATOM 5065 C C . TYR B 1 53 ? 5.707 -2.861 -2.207 1 83.56 53 TYR B C 1
ATOM 5067 O O . TYR B 1 53 ? 5.332 -1.789 -2.688 1 83.56 53 TYR B O 1
ATOM 5075 N N . GLN B 1 54 ? 6.945 -3.109 -1.95 1 81.81 54 GLN B N 1
ATOM 5076 C CA . GLN B 1 54 ? 8.008 -2.182 -2.342 1 81.81 54 GLN B CA 1
ATOM 5077 C C . GLN B 1 54 ? 8.617 -2.584 -3.678 1 81.81 54 GLN B C 1
ATOM 5079 O O . GLN B 1 54 ? 9.828 -2.805 -3.77 1 81.81 54 GLN B O 1
ATOM 5084 N N . ARG B 1 55 ? 7.855 -2.586 -4.676 1 79.25 55 ARG B N 1
ATOM 5085 C CA . ARG B 1 55 ? 8.195 -3.117 -5.992 1 79.25 55 ARG B CA 1
ATOM 5086 C C . ARG B 1 55 ? 9.281 -2.271 -6.656 1 79.25 55 ARG B C 1
ATOM 5088 O O . ARG B 1 55 ? 10.289 -2.803 -7.129 1 79.25 55 ARG B O 1
ATOM 5095 N N . SER B 1 56 ? 9.094 -1.016 -6.617 1 77.62 56 SER B N 1
ATOM 5096 C CA . SER B 1 56 ? 10.055 -0.122 -7.258 1 77.62 56 SER B CA 1
ATOM 5097 C C . SER B 1 56 ? 11.398 -0.15 -6.539 1 77.62 56 SER B C 1
ATOM 5099 O O . SER B 1 56 ? 12.453 -0.095 -7.176 1 77.62 56 SER B O 1
ATOM 5101 N N . ARG B 1 57 ? 11.32 -0.24 -5.273 1 76.62 57 ARG B N 1
ATOM 5102 C CA . ARG B 1 57 ? 12.547 -0.324 -4.492 1 76.62 57 ARG B CA 1
ATOM 5103 C C . ARG B 1 57 ? 13.305 -1.611 -4.797 1 76.62 57 ARG B C 1
ATOM 5105 O O . ARG B 1 57 ? 14.531 -1.602 -4.922 1 76.62 57 ARG B O 1
ATOM 5112 N N . HIS B 1 58 ? 12.562 -2.635 -4.898 1 79.31 58 HIS B N 1
ATOM 5113 C CA . HIS B 1 58 ? 13.188 -3.916 -5.219 1 79.31 58 HIS B CA 1
ATOM 5114 C C . HIS B 1 58 ? 13.859 -3.877 -6.586 1 79.31 58 HIS B C 1
ATOM 5116 O O . HIS B 1 58 ? 15 -4.312 -6.734 1 79.31 58 HIS B O 1
ATOM 5122 N N . ASP B 1 59 ? 13.234 -3.334 -7.523 1 78.69 59 ASP B N 1
ATOM 5123 C CA . ASP B 1 59 ? 13.773 -3.287 -8.875 1 78.69 59 ASP B CA 1
ATOM 5124 C C . ASP B 1 59 ? 15.055 -2.461 -8.93 1 78.69 59 ASP B C 1
ATOM 5126 O O . ASP B 1 59 ? 16.047 -2.873 -9.539 1 78.69 59 ASP B 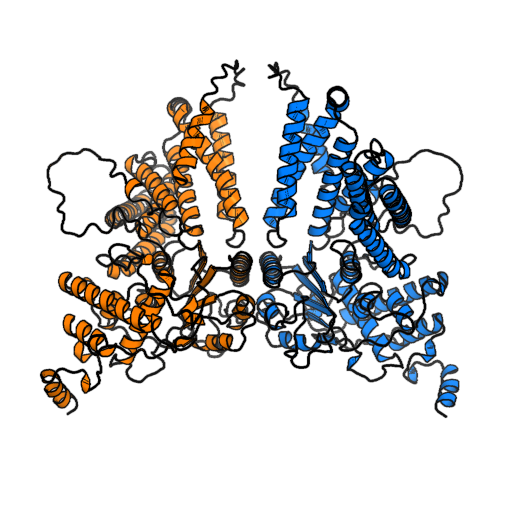O 1
ATOM 5130 N N . THR B 1 60 ? 15.023 -1.367 -8.219 1 80.69 60 THR B N 1
ATOM 5131 C CA . THR B 1 60 ? 16.203 -0.504 -8.195 1 80.69 60 THR B CA 1
ATOM 5132 C C . THR B 1 60 ? 17.328 -1.149 -7.398 1 80.69 60 THR B C 1
ATOM 5134 O O . THR B 1 60 ? 18.484 -1.104 -7.809 1 80.69 60 THR B O 1
ATOM 5137 N N . TYR B 1 61 ? 16.938 -1.726 -6.344 1 83.81 61 TYR B N 1
ATOM 5138 C CA . TYR B 1 61 ? 17.953 -2.33 -5.477 1 83.81 61 TYR B CA 1
ATOM 5139 C C . TYR B 1 61 ? 18.547 -3.578 -6.113 1 83.81 61 TYR B C 1
ATOM 5141 O O . TYR B 1 61 ? 19.719 -3.895 -5.902 1 83.81 61 TYR B O 1
ATOM 5149 N N . PHE B 1 62 ? 17.812 -4.355 -6.844 1 87.12 62 PHE B N 1
ATOM 5150 C CA . PHE B 1 62 ? 18.312 -5.539 -7.539 1 87.12 62 PHE B CA 1
ATOM 5151 C C . PHE B 1 62 ? 19.484 -5.18 -8.438 1 87.12 62 PHE B C 1
ATOM 5153 O O . PHE B 1 62 ? 20.5 -5.883 -8.453 1 87.12 62 PHE B O 1
ATOM 5160 N N . TYR B 1 63 ? 19.359 -4.102 -9.094 1 86.25 63 TYR B N 1
ATOM 5161 C CA . TYR B 1 63 ? 20.422 -3.695 -10 1 86.25 63 TYR B CA 1
ATOM 5162 C C . TYR B 1 63 ? 21.688 -3.361 -9.227 1 86.25 63 TYR B C 1
ATOM 5164 O O . TYR B 1 63 ? 22.797 -3.668 -9.672 1 86.25 63 TYR B O 1
ATOM 5172 N N . LYS B 1 64 ? 21.5 -2.777 -8.141 1 86.56 64 LYS B N 1
ATOM 5173 C CA . LYS B 1 64 ? 22.641 -2.443 -7.301 1 86.56 64 LYS B CA 1
ATOM 5174 C C . LYS B 1 64 ? 23.344 -3.703 -6.789 1 86.56 64 LYS B C 1
ATOM 5176 O O . LYS B 1 64 ? 24.562 -3.795 -6.801 1 86.56 64 LYS B O 1
ATOM 5181 N N . VAL B 1 65 ? 22.547 -4.613 -6.352 1 91.19 65 VAL B N 1
ATOM 5182 C CA . VAL B 1 65 ? 23.094 -5.871 -5.848 1 91.19 65 VAL B CA 1
ATOM 5183 C C . VAL B 1 65 ? 23.766 -6.637 -6.988 1 91.19 65 VAL B C 1
ATOM 5185 O O . VAL B 1 65 ? 24.875 -7.152 -6.828 1 91.19 65 VAL B O 1
ATOM 5188 N N . PHE B 1 66 ? 23.125 -6.652 -8.062 1 90.19 66 PHE B N 1
ATOM 5189 C CA . PHE B 1 66 ? 23.625 -7.395 -9.211 1 90.19 66 PHE B CA 1
ATOM 5190 C C . PHE B 1 66 ? 24.938 -6.801 -9.703 1 90.19 66 PHE B C 1
ATOM 5192 O O . PHE B 1 66 ? 25.844 -7.531 -10.117 1 90.19 66 PHE B O 1
ATOM 5199 N N . LYS B 1 67 ? 25.016 -5.527 -9.648 1 91.44 67 LYS B N 1
ATOM 5200 C CA . LYS B 1 67 ? 26.234 -4.859 -10.055 1 91.44 67 LYS B CA 1
ATOM 5201 C C . LYS B 1 67 ? 27.406 -5.277 -9.172 1 91.44 67 LYS B C 1
ATOM 5203 O O . LYS B 1 67 ? 28.5 -5.578 -9.672 1 91.44 67 LYS B O 1
ATOM 5208 N N . VAL B 1 68 ? 27.234 -5.32 -7.934 1 93.31 68 VAL B N 1
ATOM 5209 C CA . VAL B 1 68 ? 28.281 -5.688 -6.996 1 93.31 68 VAL B CA 1
ATOM 5210 C C . VAL B 1 68 ? 28.672 -7.148 -7.207 1 93.31 68 VAL B C 1
ATOM 5212 O O . VAL B 1 68 ? 29.859 -7.488 -7.195 1 93.31 68 VAL B O 1
ATOM 5215 N N . TYR B 1 69 ? 27.75 -7.996 -7.367 1 93.19 69 TYR B N 1
ATOM 5216 C CA . TYR B 1 69 ? 28.047 -9.414 -7.57 1 93.19 69 TYR B CA 1
ATOM 5217 C C . TYR B 1 69 ? 28.734 -9.633 -8.914 1 93.19 69 TYR B C 1
ATOM 5219 O O . TYR B 1 69 ? 29.578 -10.523 -9.039 1 93.19 69 TYR B O 1
ATOM 5227 N N . THR B 1 70 ? 28.312 -8.883 -9.914 1 91.56 70 THR B N 1
ATOM 5228 C CA . THR B 1 70 ? 29 -8.961 -11.203 1 91.56 70 THR B CA 1
ATOM 5229 C C . THR B 1 70 ? 30.469 -8.547 -11.055 1 91.56 70 THR B C 1
ATOM 5231 O O . THR B 1 70 ? 31.359 -9.188 -11.609 1 91.56 70 THR B O 1
ATOM 5234 N N . GLN B 1 71 ? 30.641 -7.441 -10.297 1 93.25 71 GLN B N 1
ATOM 5235 C CA . GLN B 1 71 ? 32 -6.992 -10.023 1 93.25 71 GLN B CA 1
ATOM 5236 C C . GLN B 1 71 ? 32.781 -8.055 -9.25 1 93.25 71 GLN B C 1
ATOM 5238 O O . GLN B 1 71 ? 33.938 -8.328 -9.562 1 93.25 71 GLN B O 1
ATOM 5243 N N . LEU B 1 72 ? 32.156 -8.594 -8.297 1 94.19 72 LEU B N 1
ATOM 5244 C CA . LEU B 1 72 ? 32.781 -9.625 -7.473 1 94.19 72 LEU B CA 1
ATOM 5245 C C . LEU B 1 72 ? 33.125 -10.852 -8.305 1 94.19 72 LEU B C 1
ATOM 5247 O O . LEU B 1 72 ? 34.219 -11.398 -8.188 1 94.19 72 LEU B O 1
ATOM 5251 N N . TRP B 1 73 ? 32.25 -11.305 -9.102 1 92.88 73 TRP B N 1
ATOM 5252 C CA . TRP B 1 73 ? 32.438 -12.484 -9.93 1 92.88 73 TRP B CA 1
ATOM 5253 C C . TRP B 1 73 ? 33.562 -12.266 -10.938 1 92.88 73 TRP B C 1
ATOM 5255 O O . TRP B 1 73 ? 34.406 -13.125 -11.117 1 92.88 73 TRP B O 1
ATOM 5265 N N . LYS B 1 74 ? 33.562 -11.125 -11.57 1 91.44 74 LYS B N 1
ATOM 5266 C CA . LYS B 1 74 ? 34.625 -10.789 -12.523 1 91.44 74 LYS B CA 1
ATOM 5267 C C . LYS B 1 74 ? 35.969 -10.695 -11.828 1 91.44 74 LYS B C 1
ATOM 5269 O O . LYS B 1 74 ? 36.969 -11.188 -12.352 1 91.44 74 LYS B O 1
ATOM 5274 N N . PHE B 1 75 ? 35.969 -10.07 -10.703 1 94.12 75 PHE B N 1
ATOM 5275 C CA . PHE B 1 75 ? 37.219 -9.891 -9.945 1 94.12 75 PHE B CA 1
ATOM 5276 C C . PHE B 1 75 ? 37.812 -11.234 -9.57 1 94.12 75 PHE B C 1
ATOM 5278 O O . PHE B 1 75 ? 39.031 -11.445 -9.719 1 94.12 75 PHE B O 1
ATOM 5285 N N . GLN B 1 76 ? 36.969 -12.086 -9.023 1 93.06 76 GLN B N 1
ATOM 5286 C CA . GLN B 1 76 ? 37.5 -13.383 -8.602 1 93.06 76 GLN B CA 1
ATOM 5287 C C . GLN B 1 76 ? 37.969 -14.203 -9.797 1 93.06 76 GLN B C 1
ATOM 5289 O O . GLN B 1 76 ? 38.969 -14.938 -9.711 1 93.06 76 GLN B O 1
ATOM 5294 N N . GLN B 1 77 ? 37.312 -14.102 -11 1 91 77 GLN B N 1
ATOM 5295 C CA . GLN B 1 77 ? 37.75 -14.797 -12.211 1 91 77 GLN B CA 1
ATOM 5296 C C . GLN B 1 77 ? 39.125 -14.289 -12.68 1 91 77 GLN B C 1
ATOM 5298 O O . GLN B 1 77 ? 39.969 -15.086 -13.055 1 91 77 GLN B O 1
ATOM 5303 N N . GLU B 1 78 ? 39.281 -12.977 -12.594 1 93 78 GLU B N 1
ATOM 5304 C CA . GLU B 1 78 ? 40.5 -12.344 -13.078 1 93 78 GLU B CA 1
ATOM 5305 C C . GLU B 1 78 ? 41.688 -12.594 -12.133 1 93 78 GLU B C 1
ATOM 5307 O O . GLU B 1 78 ? 42.844 -12.609 -12.555 1 93 78 GLU B O 1
ATOM 5312 N N . ASN B 1 79 ? 41.406 -12.805 -10.898 1 93.75 79 ASN B N 1
ATOM 5313 C CA . ASN B 1 79 ? 42.469 -12.961 -9.898 1 93.75 79 ASN B CA 1
ATOM 5314 C C . ASN B 1 79 ? 42.406 -14.32 -9.211 1 93.75 79 ASN B C 1
ATOM 5316 O O . ASN B 1 79 ? 42.781 -14.461 -8.047 1 93.75 79 ASN B O 1
ATOM 5320 N N . ARG B 1 80 ? 41.875 -15.32 -9.898 1 92.25 80 ARG B N 1
ATOM 5321 C CA . ARG B 1 80 ? 41.562 -16.625 -9.312 1 92.25 80 ARG B CA 1
ATOM 5322 C C . ARG B 1 80 ? 42.844 -17.266 -8.727 1 92.25 80 ARG B C 1
ATOM 5324 O O . ARG B 1 80 ? 42.844 -17.703 -7.578 1 92.25 80 ARG B O 1
ATOM 5331 N N . GLN B 1 81 ? 43.938 -17.234 -9.469 1 92.44 81 GLN B N 1
ATOM 5332 C CA . GLN B 1 81 ? 45.188 -17.891 -9.047 1 92.44 81 GLN B CA 1
ATOM 5333 C C . GLN B 1 81 ? 45.781 -17.219 -7.809 1 92.44 81 GLN B C 1
ATOM 5335 O O . GLN B 1 81 ? 46.188 -17.891 -6.863 1 92.44 81 GLN B O 1
ATOM 5340 N N . LYS B 1 82 ? 45.75 -15.93 -7.859 1 94 82 LYS B N 1
ATOM 5341 C CA . LYS B 1 82 ? 46.25 -15.172 -6.727 1 94 82 LYS B CA 1
ATOM 5342 C C . LYS B 1 82 ? 45.406 -15.414 -5.477 1 94 82 LYS B C 1
ATOM 5344 O O . LYS B 1 82 ? 45.938 -15.469 -4.363 1 94 82 LYS B O 1
ATOM 5349 N N . LEU B 1 83 ? 44.156 -15.531 -5.668 1 94.12 83 LEU B N 1
ATOM 5350 C CA . LEU B 1 83 ? 43.25 -15.719 -4.547 1 94.12 83 LEU B CA 1
ATOM 5351 C C . LEU B 1 83 ? 43.375 -17.125 -3.963 1 94.12 83 LEU B C 1
ATOM 5353 O O . LEU B 1 83 ? 43.344 -17.297 -2.742 1 94.12 83 LEU B O 1
ATOM 5357 N N . ILE B 1 84 ? 43.594 -18.078 -4.809 1 91.81 84 ILE B N 1
ATOM 5358 C CA . ILE B 1 84 ? 43.781 -19.453 -4.352 1 91.81 84 ILE B CA 1
ATOM 5359 C C . ILE B 1 84 ? 45.094 -19.562 -3.566 1 91.81 84 ILE B C 1
ATOM 5361 O O . ILE B 1 84 ? 45.125 -20.203 -2.518 1 91.81 84 ILE B O 1
ATOM 5365 N N . GLU B 1 85 ? 46.062 -18.859 -4.051 1 93 85 GLU B N 1
ATOM 5366 C CA . GLU B 1 85 ? 47.344 -18.844 -3.359 1 93 85 GLU B CA 1
ATOM 5367 C C . GLU B 1 85 ? 47.219 -18.141 -2.008 1 93 85 GLU B C 1
ATOM 5369 O O . GLU B 1 85 ? 47.938 -18.5 -1.064 1 93 85 GLU B O 1
ATOM 5374 N N . ALA B 1 86 ? 46.344 -17.297 -1.994 1 93.25 86 ALA B N 1
ATOM 5375 C CA . ALA B 1 86 ? 46.156 -16.531 -0.763 1 93.25 86 ALA B CA 1
ATOM 5376 C C . ALA B 1 86 ? 45.219 -17.266 0.199 1 93.25 86 ALA B C 1
ATOM 5378 O O . ALA B 1 86 ? 44.969 -16.797 1.308 1 93.25 86 ALA B O 1
ATOM 5379 N N . GLY B 1 87 ? 44.656 -18.469 -0.253 1 91.69 87 GLY B N 1
ATOM 5380 C CA . GLY B 1 87 ? 43.906 -19.281 0.685 1 91.69 87 GLY B CA 1
ATOM 5381 C C . GLY B 1 87 ? 42.438 -19.391 0.332 1 91.69 87 GLY B C 1
ATOM 5382 O O . GLY B 1 87 ? 41.656 -19.938 1.109 1 91.69 87 GLY B O 1
ATOM 5383 N N . LEU B 1 88 ? 42.062 -18.797 -0.749 1 92.62 88 LEU B N 1
ATOM 5384 C CA . LEU B 1 88 ? 40.656 -18.906 -1.168 1 92.62 88 LEU B CA 1
ATOM 5385 C C . LEU B 1 88 ? 40.312 -20.375 -1.437 1 92.62 88 LEU B C 1
ATOM 5387 O O . LEU B 1 88 ? 41.031 -21.078 -2.125 1 92.62 88 LEU B O 1
ATOM 5391 N N . LYS B 1 89 ? 39.281 -20.781 -0.826 1 92.38 89 LYS B N 1
ATOM 5392 C CA . LYS B 1 89 ? 38.812 -22.156 -1 1 92.38 89 LYS B CA 1
ATOM 5393 C C . LYS B 1 89 ? 37.75 -22.25 -2.09 1 92.38 89 LYS B C 1
ATOM 5395 O O . LYS B 1 89 ? 37.062 -21.266 -2.369 1 92.38 89 LYS B O 1
ATOM 5400 N N . ARG B 1 90 ? 37.531 -23.344 -2.646 1 91.81 90 ARG B N 1
ATOM 5401 C CA . ARG B 1 90 ? 36.625 -23.562 -3.766 1 91.81 90 ARG B CA 1
ATOM 5402 C C . ARG B 1 90 ? 35.156 -23.359 -3.344 1 91.81 90 ARG B C 1
ATOM 5404 O O . ARG B 1 90 ? 34.375 -22.812 -4.109 1 91.81 90 ARG B O 1
ATOM 5411 N N . TRP B 1 91 ? 34.906 -23.781 -2.109 1 93.69 91 TRP B N 1
ATOM 5412 C CA . TRP B 1 91 ? 33.531 -23.656 -1.66 1 93.69 91 TRP B CA 1
ATOM 5413 C C . TRP B 1 91 ? 33.125 -22.203 -1.507 1 93.69 91 TRP B C 1
ATOM 5415 O O . TRP B 1 91 ? 31.922 -21.859 -1.588 1 93.69 91 TRP B O 1
ATOM 5425 N N . GLU B 1 92 ? 34.062 -21.281 -1.271 1 93.94 92 GLU B N 1
ATOM 5426 C CA . GLU B 1 92 ? 33.75 -19.859 -1.178 1 93.94 92 GLU B CA 1
ATOM 5427 C C . GLU B 1 92 ? 33.312 -19.297 -2.527 1 93.94 92 GLU B C 1
ATOM 5429 O O . GLU B 1 92 ? 32.469 -18.406 -2.59 1 93.94 92 GLU B O 1
ATOM 5434 N N . ILE B 1 93 ? 33.906 -19.828 -3.59 1 93.12 93 ILE B N 1
ATOM 5435 C CA . ILE B 1 93 ? 33.5 -19.469 -4.938 1 93.12 93 ILE B CA 1
ATOM 5436 C C . ILE B 1 93 ? 32.094 -20.016 -5.215 1 93.12 93 ILE B C 1
ATOM 5438 O O . ILE B 1 93 ? 31.25 -19.328 -5.805 1 93.12 93 ILE B O 1
ATOM 5442 N N . GLY B 1 94 ? 31.875 -21.266 -4.801 1 95 94 GLY B N 1
ATOM 5443 C CA . GLY B 1 94 ? 30.562 -21.859 -4.934 1 95 94 GLY B CA 1
ATOM 5444 C C . GLY B 1 94 ? 29.469 -21.062 -4.23 1 95 94 GLY B C 1
ATOM 5445 O O . GLY B 1 94 ? 28.359 -20.953 -4.73 1 95 94 GLY B O 1
ATOM 5446 N N . GLU B 1 95 ? 29.844 -20.516 -3.113 1 94.69 95 GLU B N 1
ATOM 5447 C CA . GLU B 1 95 ? 28.891 -19.734 -2.34 1 94.69 95 GLU B CA 1
ATOM 5448 C C . GLU B 1 95 ? 28.5 -18.453 -3.086 1 94.69 95 GLU B C 1
ATOM 5450 O O . GLU B 1 95 ? 27.328 -18.047 -3.053 1 94.69 95 GLU B O 1
ATOM 5455 N N . ILE B 1 96 ? 29.453 -17.812 -3.646 1 94.56 96 ILE B N 1
ATOM 5456 C CA . ILE B 1 96 ? 29.188 -16.609 -4.438 1 94.56 96 ILE B CA 1
ATOM 5457 C C . ILE B 1 96 ? 28.266 -16.969 -5.605 1 94.56 96 ILE B C 1
ATOM 5459 O O . ILE B 1 96 ? 27.281 -16.266 -5.863 1 94.56 96 ILE B O 1
ATOM 5463 N N . ALA B 1 97 ? 28.578 -18.031 -6.293 1 95.25 97 ALA B N 1
ATOM 5464 C CA . ALA B 1 97 ? 27.766 -18.484 -7.422 1 95.25 97 ALA B CA 1
ATOM 5465 C C . ALA B 1 97 ? 26.359 -18.812 -6.973 1 95.25 97 ALA B C 1
ATOM 5467 O O . ALA B 1 97 ? 25.391 -18.516 -7.676 1 95.25 97 ALA B O 1
ATOM 5468 N N . SER B 1 98 ? 26.266 -19.469 -5.852 1 96.06 98 SER B N 1
ATOM 5469 C CA . SER B 1 98 ? 24.953 -19.844 -5.312 1 96.06 98 SER B CA 1
ATOM 5470 C C . SER B 1 98 ? 24.109 -18.609 -5.012 1 96.06 98 SER B C 1
ATOM 5472 O O . SER B 1 98 ? 22.906 -18.594 -5.27 1 96.06 98 SER B O 1
ATOM 5474 N N . ARG B 1 99 ? 24.734 -17.609 -4.441 1 95.5 99 ARG B N 1
ATOM 5475 C CA . ARG B 1 99 ? 24.031 -16.359 -4.141 1 95.5 99 ARG B CA 1
ATOM 5476 C C . ARG B 1 99 ? 23.562 -15.68 -5.422 1 95.5 99 ARG B C 1
ATOM 5478 O O . ARG B 1 99 ? 22.469 -15.117 -5.457 1 95.5 99 ARG B O 1
ATOM 5485 N N . ILE B 1 100 ? 24.328 -15.703 -6.41 1 94.62 100 ILE B N 1
ATOM 5486 C CA . ILE B 1 100 ? 23.953 -15.125 -7.691 1 94.62 100 ILE B CA 1
ATOM 5487 C C . ILE B 1 100 ? 22.75 -15.891 -8.266 1 94.62 100 ILE B C 1
ATOM 5489 O O . ILE B 1 100 ? 21.797 -15.281 -8.758 1 94.62 100 ILE B O 1
ATOM 5493 N N . GLY B 1 101 ? 22.812 -17.219 -8.242 1 95.81 101 GLY B N 1
ATOM 5494 C CA . GLY B 1 101 ? 21.672 -18.016 -8.656 1 95.81 101 GLY B CA 1
ATOM 5495 C C . GLY B 1 101 ? 20.406 -17.672 -7.906 1 95.81 101 GLY B C 1
ATOM 5496 O O . GLY B 1 101 ? 19.328 -17.609 -8.5 1 95.81 101 GLY B O 1
ATOM 5497 N N . GLN B 1 102 ? 20.578 -17.453 -6.613 1 95.5 102 GLN B N 1
ATOM 5498 C CA . GLN B 1 102 ? 19.438 -17.062 -5.777 1 95.5 102 GLN B CA 1
ATOM 5499 C C . GLN B 1 102 ? 18.859 -15.719 -6.207 1 95.5 102 GLN B C 1
ATOM 5501 O O . GLN B 1 102 ? 17.656 -15.523 -6.203 1 95.5 102 GLN B O 1
ATOM 5506 N N . LEU B 1 103 ? 19.734 -14.828 -6.496 1 93.75 103 LEU B N 1
ATOM 5507 C CA . LEU B 1 103 ? 19.312 -13.5 -6.938 1 93.75 103 LEU B CA 1
ATOM 5508 C C . LEU B 1 103 ? 18.516 -13.586 -8.227 1 93.75 103 LEU B C 1
ATOM 5510 O O . LEU B 1 103 ? 17.469 -12.93 -8.367 1 93.75 103 LEU B O 1
ATOM 5514 N N . TYR B 1 104 ? 19 -14.375 -9.148 1 94.25 104 TYR B N 1
ATOM 5515 C CA . TYR B 1 104 ? 18.297 -14.547 -10.414 1 94.25 104 TYR B CA 1
ATOM 5516 C C . TYR B 1 104 ? 16.938 -15.18 -10.203 1 94.25 104 TYR B C 1
ATOM 5518 O O . TYR B 1 104 ? 15.945 -14.742 -10.789 1 94.25 104 TYR B O 1
ATOM 5526 N N . PHE B 1 105 ? 16.875 -16.156 -9.391 1 95.06 105 PHE B N 1
ATOM 5527 C CA . PHE B 1 105 ? 15.602 -16.812 -9.133 1 95.06 105 PHE B CA 1
ATOM 5528 C C . PHE B 1 105 ? 14.633 -15.859 -8.453 1 95.06 105 PHE B C 1
ATOM 5530 O O . PHE B 1 105 ? 13.438 -15.844 -8.773 1 95.06 105 PHE B O 1
ATOM 5537 N N . GLY B 1 106 ? 15.148 -15.172 -7.484 1 92.94 106 GLY B N 1
ATOM 5538 C CA . GLY B 1 106 ? 14.312 -14.188 -6.82 1 92.94 106 GLY B CA 1
ATOM 5539 C C . GLY B 1 106 ? 13.719 -13.172 -7.773 1 92.94 106 GLY B C 1
ATOM 5540 O O . GLY B 1 106 ? 12.547 -12.805 -7.652 1 92.94 106 GLY B O 1
ATOM 5541 N N . GLN B 1 107 ? 14.547 -12.711 -8.648 1 92.69 107 GLN B N 1
ATOM 5542 C CA . GLN B 1 107 ? 14.07 -11.742 -9.633 1 92.69 107 GLN B CA 1
ATOM 5543 C C . GLN B 1 107 ? 13.016 -12.359 -10.547 1 92.69 107 GLN B C 1
ATOM 5545 O O . GLN B 1 107 ? 12.055 -11.695 -10.938 1 92.69 107 GLN B O 1
ATOM 5550 N N . TYR B 1 108 ? 13.211 -13.578 -10.922 1 93.12 108 TYR B N 1
ATOM 5551 C CA . TYR B 1 108 ? 12.203 -14.305 -11.695 1 93.12 108 TYR B CA 1
ATOM 5552 C C . TYR B 1 108 ? 10.875 -14.359 -10.945 1 93.12 108 TYR B C 1
ATOM 5554 O O . TYR B 1 108 ? 9.82 -14.109 -11.523 1 93.12 108 TYR B O 1
ATOM 5562 N N . MET B 1 109 ? 10.914 -14.664 -9.719 1 93.56 109 MET B N 1
ATOM 5563 C CA . MET B 1 109 ? 9.703 -14.836 -8.914 1 93.56 109 MET B CA 1
ATOM 5564 C C . MET B 1 109 ? 8.914 -13.539 -8.836 1 93.56 109 MET B C 1
ATOM 5566 O O . MET B 1 109 ? 7.695 -13.555 -8.641 1 93.56 109 MET B O 1
ATOM 5570 N N . ARG B 1 110 ? 9.57 -12.469 -9.086 1 90.94 110 ARG B N 1
ATOM 5571 C CA . ARG B 1 110 ? 8.906 -11.18 -8.969 1 90.94 110 ARG B CA 1
ATOM 5572 C C . ARG B 1 110 ? 8.484 -10.648 -10.336 1 90.94 110 ARG B C 1
ATOM 5574 O O . ARG B 1 110 ? 7.426 -10.031 -10.461 1 90.94 110 ARG B O 1
ATOM 5581 N N . THR B 1 111 ? 9.25 -10.883 -11.344 1 90.69 111 THR B N 1
ATOM 5582 C CA . THR B 1 111 ? 9.008 -10.258 -12.641 1 90.69 111 THR B CA 1
ATOM 5583 C C . THR B 1 111 ? 8.422 -11.273 -13.625 1 90.69 111 THR B C 1
ATOM 5585 O O . THR B 1 111 ? 7.875 -10.891 -14.664 1 90.69 111 THR B O 1
ATOM 5588 N N . SER B 1 112 ? 8.562 -12.539 -13.344 1 92.25 112 SER B N 1
ATOM 5589 C CA . SER B 1 112 ? 8.109 -13.625 -14.203 1 92.25 112 SER B CA 1
ATOM 5590 C C . SER B 1 112 ? 8.891 -13.656 -15.508 1 92.25 112 SER B C 1
ATOM 5592 O O . SER B 1 112 ? 8.422 -14.211 -16.5 1 92.25 112 SER B O 1
ATOM 5594 N N . ASP B 1 113 ? 10.047 -12.992 -15.539 1 89.75 113 ASP B N 1
ATOM 5595 C CA . ASP B 1 113 ? 10.914 -13.023 -16.719 1 89.75 113 ASP B CA 1
ATOM 5596 C C . ASP B 1 113 ? 11.703 -14.328 -16.781 1 89.75 113 ASP B C 1
ATOM 5598 O O . ASP B 1 113 ? 12.578 -14.578 -15.953 1 89.75 113 ASP B O 1
ATOM 5602 N N . ALA B 1 114 ? 11.438 -15.102 -17.75 1 89.5 114 ALA B N 1
ATOM 5603 C CA . ALA B 1 114 ? 12.008 -16.438 -17.906 1 89.5 114 ALA B CA 1
ATOM 5604 C C . ALA B 1 114 ? 13.523 -16.375 -18.062 1 89.5 114 ALA B C 1
ATOM 5606 O O . ALA B 1 114 ? 14.234 -17.328 -17.75 1 89.5 114 ALA B O 1
ATOM 5607 N N . ASN B 1 115 ? 14.047 -15.234 -18.484 1 88 115 ASN B N 1
ATOM 5608 C CA . ASN B 1 115 ? 15.492 -15.094 -18.641 1 88 115 ASN B CA 1
ATOM 5609 C C . ASN B 1 115 ? 16.203 -15.227 -17.297 1 88 115 ASN B C 1
ATOM 5611 O O . ASN B 1 115 ? 17.297 -15.812 -17.219 1 88 115 ASN B O 1
ATOM 5615 N N . TYR B 1 116 ? 15.633 -14.68 -16.328 1 92.19 116 TYR B N 1
ATOM 5616 C CA . TYR B 1 116 ? 16.234 -14.781 -15.008 1 92.19 116 TYR B CA 1
ATOM 5617 C C . TYR B 1 116 ? 16.188 -16.219 -14.492 1 92.19 116 TYR B C 1
ATOM 5619 O O . TYR B 1 116 ? 17.109 -16.656 -13.789 1 92.19 116 TYR B O 1
ATOM 5627 N N . LEU B 1 117 ? 15.133 -16.922 -14.805 1 93.31 117 LEU B N 1
ATOM 5628 C CA . LEU B 1 117 ? 15.031 -18.328 -14.43 1 93.31 117 LEU B CA 1
ATOM 5629 C C . LEU B 1 117 ? 16.109 -19.156 -15.125 1 93.31 117 LEU B C 1
ATOM 5631 O O . LEU B 1 117 ? 16.734 -20.016 -14.492 1 93.31 117 LEU B O 1
ATOM 5635 N N . SER B 1 118 ? 16.328 -18.891 -16.297 1 91.25 118 SER B N 1
ATOM 5636 C CA . SER B 1 118 ? 17.359 -19.594 -17.078 1 91.25 118 SER B CA 1
ATOM 5637 C C . SER B 1 118 ? 18.75 -19.312 -16.531 1 91.25 118 SER B C 1
ATOM 5639 O O . SER B 1 118 ? 19.578 -20.234 -16.406 1 91.25 118 SER B O 1
ATOM 5641 N N . GLU B 1 119 ? 18.969 -18.047 -16.219 1 92.38 119 GLU B N 1
ATOM 5642 C CA . GLU B 1 119 ? 20.266 -17.688 -15.664 1 92.38 119 GLU B CA 1
ATOM 5643 C C . GLU B 1 119 ? 20.5 -18.375 -14.32 1 92.38 119 GLU B C 1
ATOM 5645 O O . GLU B 1 119 ? 21.625 -18.797 -14.023 1 92.38 119 GLU B O 1
ATOM 5650 N N . SER B 1 120 ? 19.469 -18.453 -13.594 1 95.25 120 SER B N 1
ATOM 5651 C CA . SER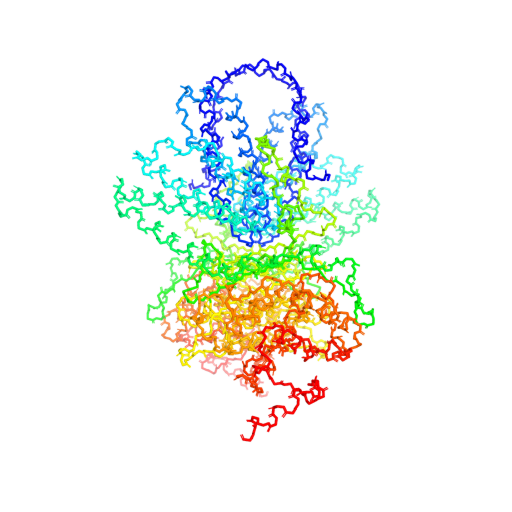 B 1 120 ? 19.594 -19.172 -12.32 1 95.25 120 SER B CA 1
ATOM 5652 C C . SER B 1 120 ? 19.969 -20.625 -12.539 1 95.25 120 SER B C 1
ATOM 5654 O O . SER B 1 120 ? 20.859 -21.141 -11.852 1 95.25 120 SER B O 1
ATOM 5656 N N . TYR B 1 121 ? 19.375 -21.266 -13.461 1 95.5 121 TYR B N 1
ATOM 5657 C CA . TYR B 1 121 ? 19.688 -22.641 -13.789 1 95.5 121 TYR B CA 1
ATOM 5658 C C . TYR B 1 121 ? 21.141 -22.797 -14.195 1 95.5 121 TYR B C 1
ATOM 5660 O O . TYR B 1 121 ? 21.812 -23.734 -13.766 1 95.5 121 TYR B O 1
ATOM 5668 N N . ILE B 1 122 ? 21.594 -21.906 -15.008 1 94.19 122 ILE B N 1
ATOM 5669 C CA . ILE B 1 122 ? 22.953 -21.953 -15.523 1 94.19 122 ILE B CA 1
ATOM 5670 C C . ILE B 1 122 ? 23.953 -21.891 -14.375 1 94.19 122 ILE B C 1
ATOM 5672 O O . ILE B 1 122 ? 24.906 -22.672 -14.32 1 94.19 122 ILE B O 1
ATOM 5676 N N . PHE B 1 123 ? 23.75 -21.016 -13.477 1 95 123 PHE B N 1
ATOM 5677 C CA . PHE B 1 123 ? 24.656 -20.875 -12.344 1 95 123 PHE B CA 1
ATOM 5678 C C . PHE B 1 123 ? 24.609 -22.125 -11.469 1 95 123 PHE B C 1
ATOM 5680 O O . PHE B 1 123 ? 25.656 -22.625 -11.039 1 95 123 PHE B O 1
ATOM 5687 N N . TYR B 1 124 ? 23.469 -22.641 -11.195 1 97.31 124 TYR B N 1
ATOM 5688 C CA . TYR B 1 124 ? 23.375 -23.828 -10.344 1 97.31 124 TYR B CA 1
ATOM 5689 C C . TYR B 1 124 ? 23.953 -25.047 -11.031 1 97.31 124 TYR B C 1
ATOM 5691 O O . TYR B 1 124 ? 24.594 -25.891 -10.391 1 97.31 124 TYR B O 1
ATOM 5699 N N . GLU B 1 125 ? 23.703 -25.156 -12.258 1 95.88 125 GLU B N 1
ATOM 5700 C CA . GLU B 1 125 ? 24.281 -26.266 -13.008 1 95.88 125 GLU B CA 1
ATOM 5701 C C . GLU B 1 125 ? 25.812 -26.219 -12.977 1 95.88 125 GLU B C 1
ATOM 5703 O O . GLU B 1 125 ? 26.469 -27.25 -12.875 1 95.88 125 GLU B O 1
ATOM 5708 N N . ALA B 1 126 ? 26.328 -25.016 -13.125 1 94.12 126 ALA B N 1
ATOM 5709 C CA . ALA B 1 126 ? 27.781 -24.844 -13.055 1 94.12 126 ALA B CA 1
ATOM 5710 C C . ALA B 1 126 ? 28.328 -25.281 -11.695 1 94.12 126 ALA B C 1
ATOM 5712 O O . ALA B 1 126 ? 29.391 -25.891 -11.617 1 94.12 126 ALA B O 1
ATOM 5713 N N . ILE B 1 127 ? 27.641 -24.984 -10.672 1 96 127 ILE B N 1
ATOM 5714 C CA . ILE B 1 127 ? 28.047 -25.391 -9.328 1 96 127 ILE B CA 1
ATOM 5715 C C . ILE B 1 127 ? 28.062 -26.906 -9.227 1 96 127 ILE B C 1
ATOM 5717 O O . ILE B 1 127 ? 28.984 -27.5 -8.648 1 96 127 ILE B O 1
ATOM 5721 N N . LEU B 1 128 ? 27.016 -27.531 -9.734 1 96.19 128 LEU B N 1
ATOM 5722 C CA . LEU B 1 128 ? 26.891 -28.984 -9.688 1 96.19 128 LEU B CA 1
ATOM 5723 C C . LEU B 1 128 ? 28 -29.641 -10.484 1 96.19 128 LEU B C 1
ATOM 5725 O O . LEU B 1 128 ? 28.672 -30.547 -9.984 1 96.19 128 LEU B O 1
ATOM 5729 N N . THR B 1 129 ? 28.219 -29.203 -11.719 1 95.12 129 THR B N 1
ATOM 5730 C CA . THR B 1 129 ? 29.156 -29.844 -12.633 1 95.12 129 THR B CA 1
ATOM 5731 C C . THR B 1 129 ? 30.594 -29.656 -12.148 1 95.12 129 THR B C 1
ATOM 5733 O O . THR B 1 129 ? 31.422 -30.562 -12.281 1 95.12 129 THR B O 1
ATOM 5736 N N . ARG B 1 130 ? 30.875 -28.516 -11.586 1 93.38 130 ARG B N 1
ATOM 5737 C CA . ARG B 1 130 ? 32.219 -28.219 -11.148 1 93.38 130 ARG B CA 1
ATOM 5738 C C . ARG B 1 130 ? 32.469 -28.688 -9.719 1 93.38 130 ARG B C 1
ATOM 5740 O O . ARG B 1 130 ? 33.594 -28.641 -9.219 1 93.38 130 ARG B O 1
ATOM 5747 N N . GLU B 1 131 ? 31.422 -29.109 -9.016 1 94 131 GLU B N 1
ATOM 5748 C CA . GLU B 1 131 ? 31.484 -29.672 -7.672 1 94 131 GLU B CA 1
ATOM 5749 C C . GLU B 1 131 ? 32.188 -28.719 -6.703 1 94 131 GLU B C 1
ATOM 5751 O O . GLU B 1 131 ? 33.125 -29.109 -6 1 94 131 GLU B O 1
ATOM 5756 N N . TYR B 1 132 ? 31.766 -27.531 -6.648 1 93 132 TYR B N 1
ATOM 5757 C CA . TYR B 1 132 ? 32.406 -26.484 -5.867 1 93 132 TYR B CA 1
ATOM 5758 C C . TYR B 1 132 ? 32.406 -26.828 -4.383 1 93 132 TYR B C 1
ATOM 5760 O O . TYR B 1 132 ? 33.281 -26.406 -3.643 1 93 132 TYR B O 1
ATOM 5768 N N . PHE B 1 133 ? 31.453 -27.609 -3.859 1 94.19 133 PHE B N 1
ATOM 5769 C CA . PHE B 1 133 ? 31.312 -27.859 -2.43 1 94.19 133 PHE B CA 1
ATOM 5770 C C . PHE B 1 133 ? 31.844 -29.234 -2.066 1 94.19 133 PHE B C 1
ATOM 5772 O O . PHE B 1 133 ? 31.656 -29.719 -0.943 1 94.19 133 PHE B O 1
ATOM 5779 N N . LYS B 1 134 ? 32.469 -29.875 -2.906 1 90.62 134 LYS B N 1
ATOM 5780 C CA . LYS B 1 134 ? 32.906 -31.25 -2.697 1 90.62 134 LYS B CA 1
ATOM 5781 C C . LYS B 1 134 ? 34 -31.312 -1.622 1 90.62 134 LYS B C 1
ATOM 5783 O O . LYS B 1 134 ? 33.938 -32.156 -0.734 1 90.62 134 LYS B O 1
ATOM 5788 N N . GLU B 1 135 ? 34.906 -30.406 -1.804 1 89.69 135 GLU B N 1
ATOM 5789 C CA . GLU B 1 135 ? 36.031 -30.422 -0.865 1 89.69 135 GLU B CA 1
ATOM 5790 C C . GLU B 1 135 ? 35.562 -29.969 0.524 1 89.69 135 GLU B C 1
ATOM 5792 O O . GLU B 1 135 ? 35.031 -28.875 0.681 1 89.69 135 GLU B O 1
ATOM 5797 N N . GLY B 1 136 ? 35.781 -30.828 1.534 1 86.5 136 GLY B N 1
ATOM 5798 C CA . GLY B 1 136 ? 35.469 -30.484 2.912 1 86.5 136 GLY B CA 1
ATOM 5799 C C . GLY B 1 136 ? 34.062 -30.812 3.309 1 86.5 136 GLY B C 1
ATOM 5800 O O . GLY B 1 136 ? 33.625 -30.516 4.426 1 86.5 136 GLY B O 1
ATOM 5801 N N . LEU B 1 137 ? 33.344 -31.438 2.527 1 87.88 137 LEU B N 1
ATOM 5802 C CA . LEU B 1 137 ? 31.922 -31.766 2.713 1 87.88 137 LEU B CA 1
ATOM 5803 C C . LEU B 1 137 ? 31.719 -32.562 3.994 1 87.88 137 LEU B C 1
ATOM 5805 O O . LEU B 1 137 ? 30.797 -32.281 4.766 1 87.88 137 LEU B O 1
ATOM 5809 N N . PHE B 1 138 ? 32.594 -33.469 4.34 1 88.06 138 PHE B N 1
ATOM 5810 C CA . PHE B 1 138 ? 32.375 -34.312 5.5 1 88.06 138 PHE B CA 1
ATOM 5811 C C . PHE B 1 138 ? 33.281 -33.906 6.648 1 88.06 138 PHE B C 1
ATOM 5813 O O . PHE B 1 138 ? 33.375 -34.594 7.668 1 88.06 138 PHE B O 1
ATOM 5820 N N . GLN B 1 139 ? 33.875 -32.75 6.445 1 89.44 139 GLN B N 1
ATOM 5821 C CA . GLN B 1 139 ? 34.75 -32.25 7.492 1 89.44 139 GLN B CA 1
ATOM 5822 C C . GLN B 1 139 ? 34.156 -31.031 8.195 1 89.44 139 GLN B C 1
ATOM 5824 O O . GLN B 1 139 ? 34.469 -30.75 9.344 1 89.44 139 GLN B O 1
ATOM 5829 N N . ASP B 1 140 ? 33.406 -30.375 7.488 1 90.25 140 ASP B N 1
ATOM 5830 C CA . ASP B 1 140 ? 32.812 -29.141 7.996 1 90.25 140 ASP B CA 1
ATOM 5831 C C . ASP B 1 140 ? 31.297 -29.125 7.805 1 90.25 140 ASP B C 1
ATOM 5833 O O . ASP B 1 140 ? 30.812 -29.109 6.672 1 90.25 140 ASP B O 1
ATOM 5837 N N . VAL B 1 141 ? 30.609 -29.031 8.914 1 90.38 141 VAL B N 1
ATOM 5838 C CA . VAL B 1 141 ? 29.156 -29.094 8.906 1 90.38 141 VAL B CA 1
ATOM 5839 C C . VAL B 1 141 ? 28.594 -27.906 8.125 1 90.38 141 VAL B C 1
ATOM 5841 O O . VAL B 1 141 ? 27.547 -28.016 7.473 1 90.38 141 VAL B O 1
ATOM 5844 N N . ASN B 1 142 ? 29.312 -26.75 8.156 1 90.94 142 ASN B N 1
ATOM 5845 C CA . ASN B 1 142 ? 28.875 -25.562 7.438 1 90.94 142 ASN B CA 1
ATOM 5846 C C . ASN B 1 142 ? 28.875 -25.781 5.926 1 90.94 142 ASN B C 1
ATOM 5848 O O . ASN B 1 142 ? 27.984 -25.312 5.223 1 90.94 142 ASN B O 1
ATOM 5852 N N . ILE B 1 143 ? 29.875 -26.453 5.441 1 92.88 143 ILE B N 1
ATOM 5853 C CA . ILE B 1 143 ? 29.969 -26.719 4.012 1 92.88 143 ILE B CA 1
ATOM 5854 C C . ILE B 1 143 ? 28.891 -27.719 3.598 1 92.88 143 ILE B C 1
ATOM 5856 O O . ILE B 1 143 ? 28.312 -27.594 2.518 1 92.88 143 ILE B O 1
ATOM 5860 N N . ALA B 1 144 ? 28.672 -28.672 4.473 1 93.38 144 ALA B N 1
ATOM 5861 C CA . ALA B 1 144 ? 27.594 -29.641 4.207 1 93.38 144 ALA B CA 1
ATOM 5862 C C . ALA B 1 144 ? 26.25 -28.938 4.07 1 93.38 144 ALA B C 1
ATOM 5864 O O . ALA B 1 144 ? 25.484 -29.234 3.156 1 93.38 144 ALA B O 1
ATOM 5865 N N . ASN B 1 145 ? 26.016 -28.016 4.992 1 93.44 145 ASN B N 1
ATOM 5866 C CA . ASN B 1 145 ? 24.766 -27.266 4.953 1 93.44 145 ASN B CA 1
ATOM 5867 C C . ASN B 1 145 ? 24.656 -26.422 3.686 1 93.44 145 ASN B C 1
ATOM 5869 O O . ASN B 1 145 ? 23.578 -26.297 3.115 1 93.44 145 ASN B O 1
ATOM 5873 N N . LYS B 1 146 ? 25.75 -25.828 3.279 1 94.38 146 LYS B N 1
ATOM 5874 C CA . LYS B 1 146 ? 25.75 -25.031 2.057 1 94.38 146 LYS B CA 1
ATOM 5875 C C . LYS B 1 146 ? 25.438 -25.906 0.837 1 94.38 146 LYS B C 1
ATOM 5877 O O . LYS B 1 146 ? 24.688 -25.484 -0.05 1 94.38 146 LYS B O 1
ATOM 5882 N N . GLN B 1 147 ? 26 -27.062 0.788 1 95.44 147 GLN B N 1
ATOM 5883 C CA . GLN B 1 147 ? 25.734 -27.984 -0.309 1 95.44 147 GLN B CA 1
ATOM 5884 C C . GLN B 1 147 ? 24.281 -28.422 -0.332 1 95.44 147 GLN B C 1
ATOM 5886 O O . GLN B 1 147 ? 23.656 -28.484 -1.397 1 95.44 147 GLN B O 1
ATOM 5891 N N . LEU B 1 148 ? 23.781 -28.719 0.844 1 95.44 148 LEU B N 1
ATOM 5892 C CA . LEU B 1 148 ? 22.391 -29.141 0.937 1 95.44 148 LEU B CA 1
ATOM 5893 C C . LEU B 1 148 ? 21.453 -28.016 0.512 1 95.44 148 LEU B C 1
ATOM 5895 O O . LEU B 1 148 ? 20.484 -28.266 -0.215 1 95.44 148 LEU B O 1
ATOM 5899 N N . ARG B 1 149 ? 21.703 -26.797 0.932 1 95.81 149 ARG B N 1
ATOM 5900 C CA . ARG B 1 149 ? 20.875 -25.641 0.553 1 95.81 149 ARG B CA 1
ATOM 5901 C C . ARG B 1 149 ? 20.922 -25.406 -0.954 1 95.81 149 ARG B C 1
ATOM 5903 O O . ARG B 1 149 ? 19.906 -25.109 -1.571 1 95.81 149 ARG B O 1
ATOM 5910 N N . PHE B 1 150 ? 22.172 -25.578 -1.453 1 96.44 150 PHE B N 1
ATOM 5911 C CA . PHE B 1 150 ? 22.344 -25.453 -2.896 1 96.44 150 PHE B CA 1
ATOM 5912 C C . PHE B 1 150 ? 21.484 -26.469 -3.637 1 96.44 150 PHE B C 1
ATOM 5914 O O . PHE B 1 150 ? 20.766 -26.125 -4.574 1 96.44 150 PHE B O 1
ATOM 5921 N N . LEU B 1 151 ? 21.547 -27.656 -3.254 1 97.44 151 LEU B N 1
ATOM 5922 C CA . LEU B 1 151 ? 20.781 -28.703 -3.92 1 97.44 151 LEU B CA 1
ATOM 5923 C C . LEU B 1 151 ? 19.281 -28.438 -3.826 1 97.44 151 LEU B C 1
ATOM 5925 O O . LEU B 1 151 ? 18.562 -28.578 -4.816 1 97.44 151 LEU B O 1
ATOM 5929 N N . ALA B 1 152 ? 18.828 -28.062 -2.682 1 96.62 152 ALA B N 1
ATOM 5930 C CA . ALA B 1 152 ? 17.406 -27.781 -2.48 1 96.62 152 ALA B CA 1
ATOM 5931 C C . ALA B 1 152 ? 16.938 -26.641 -3.391 1 96.62 152 ALA B C 1
ATOM 5933 O O . ALA B 1 152 ? 15.867 -26.734 -3.994 1 96.62 152 ALA B O 1
ATOM 5934 N N . ARG B 1 153 ? 17.703 -25.625 -3.494 1 97.25 153 ARG B N 1
ATOM 5935 C CA . ARG B 1 153 ? 17.359 -24.484 -4.34 1 97.25 153 ARG B CA 1
ATOM 5936 C C . ARG B 1 153 ? 17.391 -24.859 -5.812 1 97.25 153 ARG B C 1
ATOM 5938 O O . ARG B 1 153 ? 16.531 -24.422 -6.586 1 97.25 153 ARG B O 1
ATOM 5945 N N . PHE B 1 154 ? 18.391 -25.625 -6.191 1 97.69 154 PHE B N 1
ATOM 5946 C CA . PHE B 1 154 ? 18.5 -26.047 -7.582 1 97.69 154 PHE B CA 1
ATOM 5947 C C . PHE B 1 154 ? 17.328 -26.922 -7.98 1 97.69 154 PHE B C 1
ATOM 5949 O O . PHE B 1 154 ? 16.828 -26.828 -9.109 1 97.69 154 PHE B O 1
ATOM 5956 N N . ILE B 1 155 ? 16.875 -27.734 -7.094 1 97 155 ILE B N 1
ATOM 5957 C CA . ILE B 1 155 ? 15.703 -28.578 -7.352 1 97 155 ILE B CA 1
ATOM 5958 C C . ILE B 1 155 ? 14.5 -27.703 -7.684 1 97 155 ILE B C 1
ATOM 5960 O O . ILE B 1 155 ? 13.766 -27.984 -8.633 1 97 155 ILE B O 1
ATOM 5964 N N . MET B 1 156 ? 14.32 -26.672 -6.949 1 95.81 156 MET B N 1
ATOM 5965 C CA . MET B 1 156 ? 13.195 -25.766 -7.18 1 95.81 156 MET B CA 1
ATOM 5966 C C . MET B 1 156 ? 13.281 -25.141 -8.57 1 95.81 156 MET B C 1
ATOM 5968 O O . MET B 1 156 ? 12.281 -25.078 -9.281 1 95.81 156 MET B O 1
ATOM 5972 N N . VAL B 1 157 ? 14.445 -24.672 -8.906 1 95.75 157 VAL B N 1
ATOM 5973 C CA . VAL B 1 157 ? 14.648 -24.047 -10.211 1 95.75 157 VAL B CA 1
ATOM 5974 C C . VAL B 1 157 ? 14.336 -25.062 -11.32 1 95.75 157 VAL B C 1
ATOM 5976 O O . VAL B 1 157 ? 13.656 -24.734 -12.297 1 95.75 157 VAL B O 1
ATOM 5979 N N . CYS B 1 158 ? 14.797 -26.297 -11.102 1 93.69 158 CYS B N 1
ATOM 5980 C CA . CYS B 1 158 ? 14.562 -27.344 -12.086 1 93.69 158 CYS B CA 1
ATOM 5981 C C . CYS B 1 158 ? 13.078 -27.688 -12.164 1 93.69 158 CYS B C 1
ATOM 5983 O O . CYS B 1 158 ? 12.562 -28 -13.234 1 93.69 158 CYS B O 1
ATOM 5985 N N . LEU B 1 159 ? 12.422 -27.672 -11.078 1 91.25 159 LEU B N 1
ATOM 5986 C CA . LEU B 1 159 ? 10.992 -27.953 -11.047 1 91.25 159 LEU B CA 1
ATOM 5987 C C . LEU B 1 159 ? 10.203 -26.922 -11.836 1 91.25 159 LEU B C 1
ATOM 5989 O O . LEU B 1 159 ? 9.336 -27.266 -12.641 1 91.25 159 LEU B O 1
ATOM 5993 N N . VAL B 1 160 ? 10.523 -25.688 -11.617 1 91.62 160 VAL B N 1
ATOM 5994 C CA . VAL B 1 160 ? 9.812 -24.609 -12.281 1 91.62 160 VAL B CA 1
ATOM 5995 C C . VAL B 1 160 ? 10.133 -24.625 -13.773 1 91.62 160 VAL B C 1
ATOM 5997 O O . VAL B 1 160 ? 9.281 -24.297 -14.609 1 91.62 160 VAL B O 1
ATOM 6000 N N . LEU B 1 161 ? 11.344 -25.062 -14.086 1 89.06 161 LEU B N 1
ATOM 6001 C CA . LEU B 1 161 ? 11.75 -25.125 -15.484 1 89.06 161 LEU B CA 1
ATOM 6002 C C . LEU B 1 161 ? 11.289 -26.438 -16.125 1 89.06 161 LEU B C 1
ATOM 6004 O O . LEU B 1 161 ? 11.477 -26.641 -17.328 1 89.06 161 LEU B O 1
ATOM 6008 N N . ASN B 1 162 ? 10.695 -27.219 -15.391 1 83.88 162 ASN B N 1
ATOM 6009 C CA . ASN B 1 162 ? 10.195 -28.5 -15.852 1 83.88 162 ASN B CA 1
ATOM 6010 C C . ASN B 1 162 ? 11.312 -29.391 -16.406 1 83.88 162 ASN B C 1
ATOM 6012 O O . ASN B 1 162 ? 11.172 -29.984 -17.469 1 83.88 162 ASN B O 1
ATOM 6016 N N . ARG B 1 163 ? 12.484 -29.344 -15.695 1 87.38 163 ARG B N 1
ATOM 6017 C CA . ARG B 1 163 ? 13.578 -30.25 -15.984 1 87.38 163 ARG B CA 1
ATOM 6018 C C . ARG B 1 163 ? 13.5 -31.5 -15.102 1 87.38 163 ARG B C 1
ATOM 6020 O O . ARG B 1 163 ? 14.289 -31.656 -14.172 1 87.38 163 ARG B O 1
ATOM 6027 N N . ARG B 1 164 ? 12.789 -32.406 -15.477 1 84 164 ARG B N 1
ATOM 6028 C CA . ARG B 1 164 ? 12.391 -33.531 -14.633 1 84 164 ARG B CA 1
ATOM 6029 C C . ARG B 1 164 ? 13.562 -34.469 -14.391 1 84 164 ARG B C 1
ATOM 6031 O O . ARG B 1 164 ? 13.734 -35 -13.281 1 84 164 ARG B O 1
ATOM 6038 N N . GLU B 1 165 ? 14.305 -34.719 -15.406 1 87 165 GLU B N 1
ATOM 6039 C CA . GLU B 1 165 ? 15.445 -35.625 -15.227 1 87 165 GLU B CA 1
ATOM 6040 C C . GLU B 1 165 ? 16.422 -35.062 -14.203 1 87 165 GLU B C 1
ATOM 6042 O O . GLU B 1 165 ? 16.922 -35.812 -13.344 1 87 165 GLU B O 1
ATOM 6047 N N . MET B 1 166 ? 16.656 -33.844 -14.422 1 92.19 166 MET B N 1
ATOM 6048 C CA . MET B 1 166 ? 17.562 -33.188 -13.477 1 92.19 166 MET B CA 1
ATOM 6049 C C . MET B 1 166 ? 16.984 -33.219 -12.07 1 92.19 166 MET B C 1
ATOM 6051 O O . MET B 1 166 ? 17.719 -33.375 -11.094 1 92.19 166 MET B O 1
ATOM 6055 N N . VAL B 1 167 ? 15.68 -33.031 -11.906 1 93.5 167 VAL B N 1
ATOM 6056 C CA . VAL B 1 167 ? 15.023 -33.031 -10.609 1 93.5 167 VAL B CA 1
ATOM 6057 C C . VAL B 1 167 ? 15.25 -34.375 -9.93 1 93.5 167 VAL B C 1
ATOM 6059 O O . VAL B 1 167 ? 15.641 -34.438 -8.758 1 93.5 167 VAL B O 1
ATOM 6062 N N . GLN B 1 168 ? 15.094 -35.406 -10.625 1 91.94 168 GLN B N 1
ATOM 6063 C CA . GLN B 1 168 ? 15.25 -36.75 -10.062 1 91.94 168 GLN B CA 1
ATOM 6064 C C . GLN B 1 168 ? 16.688 -37 -9.625 1 91.94 168 GLN B C 1
ATOM 6066 O O . GLN B 1 168 ? 16.938 -37.531 -8.547 1 91.94 168 GLN B O 1
ATOM 6071 N N . GLN B 1 169 ? 17.531 -36.562 -10.469 1 96 169 GLN B N 1
ATOM 6072 C CA . GLN B 1 169 ? 18.938 -36.719 -10.141 1 96 169 GLN B CA 1
ATOM 6073 C C . GLN B 1 169 ? 19.281 -35.938 -8.859 1 96 169 GLN B C 1
ATOM 6075 O O . GLN B 1 169 ? 19.953 -36.5 -7.973 1 96 169 GLN B O 1
ATOM 6080 N N . LEU B 1 170 ? 18.844 -34.781 -8.797 1 97.44 170 LEU B N 1
ATOM 6081 C CA . LEU B 1 170 ? 19.172 -33.906 -7.668 1 97.44 170 LEU B CA 1
ATOM 6082 C C . LEU B 1 170 ? 18.516 -34.406 -6.387 1 97.44 170 LEU B C 1
ATOM 6084 O O . LEU B 1 170 ? 19.109 -34.344 -5.309 1 97.44 170 LEU B O 1
ATOM 6088 N N . VAL B 1 171 ? 17.266 -34.875 -6.465 1 96.62 171 VAL B N 1
ATOM 6089 C CA . VAL B 1 171 ? 16.562 -35.375 -5.293 1 96.62 171 VAL B CA 1
ATOM 6090 C C . VAL B 1 171 ? 17.281 -36.625 -4.738 1 96.62 171 VAL B C 1
ATOM 6092 O O . VAL B 1 171 ? 17.438 -36.75 -3.525 1 96.62 171 VAL B O 1
ATOM 6095 N N . ASN B 1 172 ? 17.688 -37.438 -5.582 1 96.5 172 ASN B N 1
ATOM 6096 C CA . ASN B 1 172 ? 18.453 -38.625 -5.148 1 96.5 172 ASN B CA 1
ATOM 6097 C C . ASN B 1 172 ? 19.766 -38.219 -4.488 1 96.5 172 ASN B C 1
ATOM 6099 O O . ASN B 1 172 ? 20.141 -38.781 -3.449 1 96.5 172 ASN B O 1
ATOM 6103 N N . GLN B 1 173 ? 20.406 -37.344 -5.152 1 96.44 173 GLN B N 1
ATOM 6104 C CA . GLN B 1 173 ? 21.656 -36.844 -4.578 1 96.44 173 GLN B CA 1
ATOM 6105 C C . GLN B 1 173 ? 21.422 -36.25 -3.201 1 96.44 173 GLN B C 1
ATOM 6107 O O . GLN B 1 173 ? 22.234 -36.406 -2.293 1 96.44 173 GLN B O 1
ATOM 6112 N N . LEU B 1 174 ? 20.406 -35.5 -3.039 1 97 174 LEU B N 1
ATOM 6113 C CA . LEU B 1 174 ? 20.062 -34.844 -1.776 1 97 174 LEU B CA 1
ATOM 6114 C C . LEU B 1 174 ? 19.781 -35.875 -0.692 1 97 174 LEU B C 1
ATOM 6116 O O . LEU B 1 174 ? 20.266 -35.75 0.434 1 97 174 LEU B O 1
ATOM 6120 N N . LYS B 1 175 ? 19.047 -36.844 -1.045 1 95.81 175 LYS B N 1
ATOM 6121 C CA . LYS B 1 175 ? 18.703 -37.906 -0.097 1 95.81 175 LYS B CA 1
ATOM 6122 C C . LYS B 1 175 ? 19.969 -38.625 0.4 1 95.81 175 LYS B C 1
ATOM 6124 O O . LYS B 1 175 ? 20.141 -38.812 1.605 1 95.81 175 LYS B O 1
ATOM 6129 N N . VAL B 1 176 ? 20.75 -39 -0.52 1 95.38 176 VAL B N 1
ATOM 6130 C CA . VAL B 1 176 ? 21.984 -39.719 -0.19 1 95.38 176 VAL B CA 1
ATOM 6131 C C . VAL B 1 176 ? 22.875 -38.812 0.683 1 95.38 176 VAL B C 1
ATOM 6133 O O . VAL B 1 176 ? 23.438 -39.281 1.676 1 95.38 176 VAL B O 1
ATOM 6136 N N . LEU B 1 177 ? 23 -37.625 0.264 1 94.69 177 LEU B N 1
ATOM 6137 C CA . LEU B 1 177 ? 23.875 -36.719 0.987 1 94.69 177 LEU B CA 1
ATOM 6138 C C . LEU B 1 177 ? 23.359 -36.469 2.406 1 94.69 177 LEU B C 1
ATOM 6140 O O . LEU B 1 177 ? 24.156 -36.406 3.348 1 94.69 177 LEU B O 1
ATOM 6144 N N . VAL B 1 178 ? 22.062 -36.312 2.621 1 95.25 178 VAL B N 1
ATOM 6145 C CA . VAL B 1 178 ? 21.5 -36.094 3.947 1 95.25 178 VAL B CA 1
ATOM 6146 C C . VAL B 1 178 ? 21.781 -37.312 4.824 1 95.25 178 VAL B C 1
ATOM 6148 O O . VAL B 1 178 ? 22.156 -37.188 5.996 1 95.25 178 VAL B O 1
ATOM 6151 N N . ASP B 1 179 ? 21.672 -38.5 4.289 1 92.75 179 ASP B N 1
ATOM 6152 C CA . ASP B 1 179 ? 21.938 -39.719 5.031 1 92.75 179 ASP B CA 1
ATOM 6153 C C . ASP B 1 179 ? 23.422 -39.812 5.402 1 92.75 179 ASP B C 1
ATOM 6155 O O . ASP B 1 179 ? 23.766 -40.219 6.52 1 92.75 179 ASP B O 1
ATOM 6159 N N . GLU B 1 180 ? 24.219 -39.469 4.461 1 92.44 180 GLU B N 1
ATOM 6160 C CA . GLU B 1 180 ? 25.641 -39.5 4.727 1 92.44 180 GLU B CA 1
ATOM 6161 C C . GLU B 1 180 ? 26.031 -38.5 5.797 1 92.44 180 GLU B C 1
ATOM 6163 O O . GLU B 1 180 ? 26.859 -38.781 6.66 1 92.44 180 GLU B O 1
ATOM 6168 N N . CYS B 1 181 ? 25.469 -37.375 5.676 1 92.5 181 CYS B N 1
ATOM 6169 C CA . CYS B 1 181 ? 25.75 -36.312 6.652 1 92.5 181 CYS B CA 1
ATOM 6170 C C . CYS B 1 181 ? 25.266 -36.719 8.039 1 92.5 181 CYS B C 1
ATOM 6172 O O . CYS B 1 181 ? 25.922 -36.438 9.039 1 92.5 181 CYS B O 1
ATOM 6174 N N . LYS B 1 182 ? 24.141 -37.375 8.117 1 90.5 182 LYS B N 1
ATOM 6175 C CA . LYS B 1 182 ? 23.625 -37.844 9.383 1 90.5 182 LYS B CA 1
ATOM 6176 C C . LYS B 1 182 ? 24.562 -38.844 10.023 1 90.5 182 LYS B C 1
ATOM 6178 O O . LYS B 1 182 ? 24.688 -38.906 11.25 1 90.5 182 LYS B O 1
ATOM 6183 N N . ARG B 1 183 ? 25.219 -39.625 9.242 1 88.75 183 ARG B N 1
ATOM 6184 C CA . ARG B 1 183 ? 26.141 -40.625 9.727 1 88.75 183 ARG B CA 1
ATOM 6185 C C . ARG B 1 183 ? 27.469 -40 10.156 1 88.75 183 ARG B C 1
ATOM 6187 O O . ARG B 1 183 ? 28.094 -40.438 11.117 1 88.75 183 ARG B O 1
ATOM 6194 N N . THR B 1 184 ? 27.828 -39.031 9.414 1 89.69 184 THR B N 1
ATOM 6195 C CA . THR B 1 184 ? 29.125 -38.406 9.641 1 89.69 184 THR B CA 1
ATOM 6196 C C . THR B 1 184 ? 29.047 -37.406 10.789 1 89.69 184 THR B C 1
ATOM 6198 O O . THR B 1 184 ? 30 -37.281 11.562 1 89.69 184 THR B O 1
ATOM 6201 N N . PHE B 1 185 ? 27.969 -36.656 10.797 1 90.56 185 PHE B N 1
ATOM 6202 C CA . PHE B 1 185 ? 27.828 -35.625 11.805 1 90.56 185 PHE B CA 1
ATOM 6203 C C . PHE B 1 185 ? 26.781 -36 12.844 1 90.56 185 PHE B C 1
ATOM 6205 O O . PHE B 1 185 ? 26.344 -37.156 12.875 1 90.56 185 PHE B O 1
ATOM 6212 N N . GLN B 1 186 ? 26.469 -35 13.789 1 82.25 186 GLN B N 1
ATOM 6213 C CA . GLN B 1 186 ? 25.438 -35.281 14.781 1 82.25 186 GLN B CA 1
ATOM 6214 C C . GLN B 1 186 ? 24.047 -35.25 14.156 1 82.25 186 GLN B C 1
ATOM 6216 O O . GLN B 1 186 ? 23.719 -34.344 13.391 1 82.25 186 GLN B O 1
ATOM 6221 N N . GLU B 1 187 ? 23.359 -36.188 14.5 1 74.06 187 GLU B N 1
ATOM 6222 C CA . GLU B 1 187 ? 22.016 -36.375 13.93 1 74.06 187 GLU B CA 1
ATOM 6223 C C . GLU B 1 187 ? 21.141 -35.156 14.188 1 74.06 187 GLU B C 1
ATOM 6225 O O . GLU B 1 187 ? 20.312 -34.781 13.336 1 74.06 187 GLU B O 1
ATOM 6230 N N . SER B 1 188 ? 21.312 -34.562 15.188 1 73.12 188 SER B N 1
ATOM 6231 C CA . SER B 1 188 ? 20.438 -33.5 15.617 1 73.12 188 SER B CA 1
ATOM 6232 C C . SER B 1 188 ? 20.547 -32.281 14.68 1 73.12 188 SER B C 1
ATOM 6234 O O . SER B 1 188 ? 19.578 -31.547 14.492 1 73.12 188 SER B O 1
ATOM 6236 N N . ASP B 1 189 ? 21.625 -32.281 14.023 1 78.69 189 ASP B N 1
ATOM 6237 C CA . ASP B 1 189 ? 21.875 -31.141 13.172 1 78.69 189 ASP B CA 1
ATOM 6238 C C . ASP B 1 189 ? 21.156 -31.25 11.836 1 78.69 189 ASP B C 1
ATOM 6240 O O . ASP B 1 189 ? 20.953 -30.266 11.141 1 78.69 189 ASP B O 1
ATOM 6244 N N . PHE B 1 190 ? 20.688 -32.469 11.609 1 85.69 190 PHE B N 1
ATOM 6245 C CA . PHE B 1 190 ? 20.203 -32.656 10.25 1 85.69 190 PHE B CA 1
ATOM 6246 C C . PHE B 1 190 ? 18.766 -33.156 10.258 1 85.69 190 PHE B C 1
ATOM 6248 O O . PHE B 1 190 ? 18.234 -33.562 9.227 1 85.69 190 PHE B O 1
ATOM 6255 N N . LYS B 1 191 ? 18.125 -33.031 11.43 1 87.56 191 LYS B N 1
ATOM 6256 C CA . LYS B 1 191 ? 16.703 -33.375 11.531 1 87.56 191 LYS B CA 1
ATOM 6257 C C . LYS B 1 191 ? 15.867 -32.5 10.609 1 87.56 191 LYS B C 1
ATOM 6259 O O . LYS B 1 191 ? 14.93 -32.969 9.969 1 87.56 191 LYS B O 1
ATOM 6264 N N . GLU B 1 192 ? 16.156 -31.266 10.555 1 91.19 192 GLU B N 1
ATOM 6265 C CA . GLU B 1 192 ? 15.43 -30.328 9.703 1 91.19 192 GLU B CA 1
ATOM 6266 C C . GLU B 1 192 ? 15.562 -30.703 8.227 1 91.19 192 GLU B C 1
ATOM 6268 O O . GLU B 1 192 ? 14.617 -30.547 7.453 1 91.19 192 GLU B O 1
ATOM 6273 N N . TRP B 1 193 ? 16.75 -31.203 7.887 1 93.56 193 TRP B N 1
ATOM 6274 C CA . TRP B 1 193 ? 16.969 -31.562 6.492 1 93.56 193 TRP B CA 1
ATOM 6275 C C . TRP B 1 193 ? 16.156 -32.812 6.121 1 93.56 193 TRP B C 1
ATOM 6277 O O . TRP B 1 193 ? 15.703 -32.938 4.98 1 93.56 193 TRP B O 1
ATOM 6287 N N . LYS B 1 194 ? 15.961 -33.656 7.027 1 92.38 194 LYS B N 1
ATOM 6288 C CA . LYS B 1 194 ? 15.078 -34.781 6.781 1 92.38 194 LYS B CA 1
ATOM 6289 C C . LYS B 1 194 ? 13.664 -34.312 6.457 1 92.38 194 LYS B C 1
ATOM 6291 O O . LYS B 1 194 ? 13.008 -34.875 5.578 1 92.38 194 LYS B O 1
ATOM 6296 N N . LEU B 1 195 ? 13.273 -33.375 7.172 1 92.69 195 LEU B N 1
ATOM 6297 C CA . LEU B 1 195 ? 11.945 -32.812 6.93 1 92.69 195 LEU B CA 1
ATOM 6298 C C . LEU B 1 195 ? 11.875 -32.156 5.547 1 92.69 195 LEU B C 1
ATOM 6300 O O . LEU B 1 195 ? 10.867 -32.281 4.855 1 92.69 195 LEU B O 1
ATOM 6304 N N . VAL B 1 196 ? 12.953 -31.5 5.18 1 93.94 196 VAL B N 1
ATOM 6305 C CA . VAL B 1 196 ? 13.008 -30.859 3.869 1 93.94 196 VAL B CA 1
ATOM 6306 C C . VAL B 1 196 ? 12.906 -31.922 2.775 1 93.94 196 VAL B C 1
ATOM 6308 O O . VAL B 1 196 ? 12.18 -31.75 1.795 1 93.94 196 VAL B O 1
ATOM 6311 N N . VAL B 1 197 ? 13.625 -33 2.959 1 95.06 197 VAL B N 1
ATOM 6312 C CA . VAL B 1 197 ? 13.602 -34.062 1.981 1 95.06 197 VAL B CA 1
ATOM 6313 C C . VAL B 1 197 ? 12.188 -34.656 1.891 1 95.06 197 VAL B C 1
ATOM 6315 O O . VAL B 1 197 ? 11.695 -34.938 0.796 1 95.06 197 VAL B O 1
ATOM 6318 N N . GLN B 1 198 ? 11.586 -34.781 2.965 1 93.94 198 GLN B N 1
ATOM 6319 C CA . GLN B 1 198 ? 10.219 -35.281 2.988 1 93.94 198 GLN B CA 1
ATOM 6320 C C . GLN B 1 198 ? 9.258 -34.344 2.264 1 93.94 198 GLN B C 1
ATOM 6322 O O . GLN B 1 198 ? 8.375 -34.812 1.528 1 93.94 198 GLN B O 1
ATOM 6327 N N . GLU B 1 199 ? 9.398 -33.125 2.48 1 93.62 199 GLU B N 1
ATOM 6328 C CA . GLU B 1 199 ? 8.562 -32.125 1.809 1 93.62 199 GLU B CA 1
ATOM 6329 C C . GLU B 1 199 ? 8.742 -32.188 0.295 1 93.62 199 GLU B C 1
ATOM 6331 O O . GLU B 1 199 ? 7.77 -32.094 -0.457 1 93.62 199 GLU B O 1
ATOM 6336 N N . ILE B 1 200 ? 9.969 -32.312 -0.068 1 94.69 200 ILE B N 1
ATOM 6337 C CA . ILE B 1 200 ? 10.273 -32.375 -1.493 1 94.69 200 ILE B CA 1
ATOM 6338 C C . ILE B 1 200 ? 9.656 -33.625 -2.104 1 94.69 200 ILE B C 1
ATOM 6340 O O . ILE B 1 200 ? 9.055 -33.562 -3.18 1 94.69 200 ILE B O 1
ATOM 6344 N N . LEU B 1 201 ? 9.758 -34.719 -1.397 1 93.19 201 LEU B N 1
ATOM 6345 C CA . LEU B 1 201 ? 9.219 -35.969 -1.898 1 93.19 201 LEU B CA 1
ATOM 6346 C C . LEU B 1 201 ? 7.695 -35.906 -1.982 1 93.19 201 LEU B C 1
ATOM 6348 O O . LEU B 1 201 ? 7.105 -36.406 -2.951 1 93.19 201 LEU B O 1
ATOM 6352 N N . ARG B 1 202 ? 7.078 -35.312 -0.99 1 91.69 202 ARG B N 1
ATOM 6353 C CA . ARG B 1 202 ? 5.629 -35.156 -1.007 1 91.69 202 ARG B CA 1
ATOM 6354 C C . ARG B 1 202 ? 5.195 -34.25 -2.166 1 91.69 202 ARG B C 1
ATOM 6356 O O . ARG B 1 202 ? 4.176 -34.531 -2.809 1 91.69 202 ARG B O 1
ATOM 6363 N N . PHE B 1 203 ? 5.945 -33.25 -2.369 1 92.81 203 PHE B N 1
ATOM 6364 C CA . PHE B 1 203 ? 5.668 -32.312 -3.455 1 92.81 203 PHE B CA 1
ATOM 6365 C C . PHE B 1 203 ? 5.773 -33 -4.809 1 92.81 203 PHE B C 1
ATOM 6367 O O . PHE B 1 203 ? 4.906 -32.844 -5.668 1 92.81 203 PHE B O 1
ATOM 6374 N N . LEU B 1 204 ? 6.816 -33.781 -4.957 1 90.12 204 LEU B N 1
ATOM 6375 C CA . LEU B 1 204 ? 7.043 -34.5 -6.215 1 90.12 204 LEU B CA 1
ATOM 6376 C C . LEU B 1 204 ? 5.969 -35.562 -6.445 1 90.12 204 LEU B C 1
ATOM 6378 O O . LEU B 1 204 ? 5.543 -35.781 -7.582 1 90.12 204 LEU B O 1
ATOM 6382 N N . LYS B 1 205 ? 5.578 -36.125 -5.418 1 86.31 205 LYS B N 1
ATOM 6383 C CA . LYS B 1 205 ? 4.516 -37.125 -5.52 1 86.31 205 LYS B CA 1
ATOM 6384 C C . LYS B 1 205 ? 3.211 -36.5 -5.988 1 86.31 205 LYS B C 1
ATOM 6386 O O . LYS B 1 205 ? 2.494 -37.062 -6.809 1 86.31 205 LYS B O 1
ATOM 6391 N N . ALA B 1 206 ? 2.941 -35.344 -5.461 1 83.75 206 ALA B N 1
ATOM 6392 C CA . ALA B 1 206 ? 1.725 -34.625 -5.836 1 83.75 206 ALA B CA 1
ATOM 6393 C C . ALA B 1 206 ? 1.799 -34.156 -7.281 1 83.75 206 ALA B C 1
ATOM 6395 O O . ALA B 1 206 ? 0.78 -34.094 -7.973 1 83.75 206 ALA B O 1
ATOM 6396 N N . GLU B 1 207 ? 2.965 -33.875 -7.707 1 79.06 207 GLU B N 1
ATOM 6397 C CA . GLU B 1 207 ? 3.164 -33.312 -9.047 1 79.06 207 GLU B CA 1
ATOM 6398 C C . GLU B 1 207 ? 3.242 -34.438 -10.086 1 79.06 207 GLU B C 1
ATOM 6400 O O . GLU B 1 207 ? 2.938 -34.219 -11.258 1 79.06 207 GLU B O 1
ATOM 6405 N N . THR B 1 208 ? 3.859 -35.562 -9.758 1 64.69 208 THR B N 1
ATOM 6406 C CA . THR B 1 208 ? 4.125 -36.688 -10.648 1 64.69 208 THR B CA 1
ATOM 6407 C C . THR B 1 208 ? 2.838 -37.188 -11.305 1 64.69 208 THR B C 1
ATOM 6409 O O . THR B 1 208 ? 2.855 -37.625 -12.453 1 64.69 208 THR B O 1
ATOM 6412 N N . ALA B 1 209 ? 1.871 -37 -10.562 1 57.38 209 ALA B N 1
ATOM 6413 C CA . ALA B 1 209 ? 0.616 -37.375 -11.203 1 57.38 209 ALA B CA 1
ATOM 6414 C C . ALA B 1 209 ? 0.411 -36.625 -12.5 1 57.38 209 ALA B C 1
ATOM 6416 O O . ALA B 1 209 ? -0.372 -37.031 -13.359 1 57.38 209 ALA B O 1
ATOM 6417 N N . PHE B 1 210 ? 1.369 -35.5 -12.695 1 56.84 210 PHE B N 1
ATOM 6418 C CA . PHE B 1 210 ? 1.24 -34.562 -13.812 1 56.84 210 PHE B CA 1
ATOM 6419 C C . PHE B 1 210 ? 2.385 -34.75 -14.805 1 56.84 210 PHE B C 1
ATOM 6421 O O . PHE B 1 210 ? 2.412 -34.094 -15.852 1 56.84 210 PHE B O 1
ATOM 6428 N N . MET B 1 211 ? 3.52 -35.469 -14.547 1 53.72 211 MET B N 1
ATOM 6429 C CA . MET B 1 211 ? 4.816 -35.406 -15.211 1 53.72 211 MET B CA 1
ATOM 6430 C C . MET B 1 211 ? 4.676 -35.688 -16.703 1 53.72 211 MET B C 1
ATOM 6432 O O . MET B 1 211 ? 5.355 -35.062 -17.516 1 53.72 211 MET B O 1
ATOM 6436 N N . ASN B 1 212 ? 4.023 -36.719 -17.062 1 52.75 212 ASN B N 1
ATOM 6437 C CA . ASN B 1 212 ? 4.113 -37.031 -18.484 1 52.75 212 ASN B CA 1
ATOM 6438 C C . ASN B 1 212 ? 3.021 -36.312 -19.297 1 52.75 212 ASN B C 1
ATOM 6440 O O . ASN B 1 212 ? 2.568 -36.844 -20.312 1 52.75 212 ASN B O 1
ATOM 6444 N N . ILE B 1 213 ? 2.703 -35.031 -18.688 1 64.06 213 ILE B N 1
ATOM 6445 C CA . ILE B 1 213 ? 1.482 -34.438 -19.234 1 64.06 213 ILE B CA 1
ATOM 6446 C C . ILE B 1 213 ? 1.797 -33.062 -19.844 1 64.06 213 ILE B C 1
ATOM 6448 O O . ILE B 1 213 ? 2.943 -32.625 -19.812 1 64.06 213 ILE B O 1
ATOM 6452 N N . ARG B 1 214 ? 0.937 -32.438 -20.547 1 75.44 214 ARG B N 1
ATOM 6453 C CA . ARG B 1 214 ? 0.945 -31.125 -21.156 1 75.44 214 ARG B CA 1
ATOM 6454 C C . ARG B 1 214 ? 1.449 -30.062 -20.172 1 75.44 214 ARG B C 1
ATOM 6456 O O . ARG B 1 214 ? 1.09 -30.094 -18.984 1 75.44 214 ARG B O 1
ATOM 6463 N N . PRO B 1 215 ? 2.502 -29.312 -20.625 1 81.19 215 PRO B N 1
ATOM 6464 C CA . PRO B 1 215 ? 2.973 -28.25 -19.734 1 81.19 215 PRO B CA 1
ATOM 6465 C C . PRO B 1 215 ? 1.84 -27.344 -19.25 1 81.19 215 PRO B C 1
ATOM 6467 O O . PRO B 1 215 ? 0.872 -27.109 -19.969 1 81.19 215 PRO B O 1
ATOM 6470 N N . LEU B 1 216 ? 1.999 -26.875 -18.062 1 88.94 216 LEU B N 1
ATOM 6471 C CA . LEU B 1 216 ? 1.019 -25.969 -17.469 1 88.94 216 LEU B CA 1
ATOM 6472 C C . LEU B 1 216 ? 1.052 -24.609 -18.141 1 88.94 216 LEU B C 1
ATOM 6474 O O . LEU B 1 216 ? 0.031 -23.922 -18.203 1 88.94 216 LEU B O 1
ATOM 6478 N N . ARG B 1 217 ? 2.18 -24.25 -18.625 1 92.88 217 ARG B N 1
ATOM 6479 C CA . ARG B 1 217 ? 2.393 -22.938 -19.219 1 92.88 217 ARG B CA 1
ATOM 6480 C C . ARG B 1 217 ? 1.71 -22.844 -20.578 1 92.88 217 ARG B C 1
ATOM 6482 O O . ARG B 1 217 ? 1.361 -23.875 -21.172 1 92.88 217 ARG B O 1
ATOM 6489 N N . TYR B 1 218 ? 1.456 -21.641 -20.984 1 92.69 218 TYR B N 1
ATOM 6490 C CA . TYR B 1 218 ? 0.907 -21.375 -22.312 1 92.69 218 TYR B CA 1
ATOM 6491 C C . TYR B 1 218 ? 1.936 -21.688 -23.391 1 92.69 218 TYR B C 1
ATOM 6493 O O . TYR B 1 218 ? 2.986 -21.047 -23.469 1 92.69 218 TYR B O 1
ATOM 6501 N N . SER B 1 219 ? 1.608 -22.672 -24.188 1 88.5 219 SER B N 1
ATOM 6502 C CA . SER B 1 219 ? 2.527 -23.125 -25.219 1 88.5 219 SER B CA 1
ATOM 6503 C C . SER B 1 219 ? 2.047 -22.703 -26.609 1 88.5 219 SER B C 1
ATOM 6505 O O . SER B 1 219 ? 0.909 -22.984 -26.984 1 88.5 219 SER B O 1
ATOM 6507 N N . LEU B 1 220 ? 2.92 -22.156 -27.406 1 86.25 220 LEU B N 1
ATOM 6508 C CA . LEU B 1 220 ? 2.551 -21.719 -28.75 1 86.25 220 LEU B CA 1
ATOM 6509 C C . LEU B 1 220 ? 2.393 -22.922 -29.688 1 86.25 220 LEU B C 1
ATOM 6511 O O . LEU B 1 220 ? 1.826 -22.797 -30.766 1 86.25 220 LEU B O 1
ATOM 6515 N N . VAL B 1 221 ? 2.855 -24.016 -29.219 1 82.88 221 VAL B N 1
ATOM 6516 C CA . VAL B 1 221 ? 2.752 -25.234 -30.016 1 82.88 221 VAL B CA 1
ATOM 6517 C C . VAL B 1 221 ? 1.425 -25.922 -29.719 1 82.88 221 VAL B C 1
ATOM 6519 O O . VAL B 1 221 ? 0.786 -26.469 -30.625 1 82.88 221 VAL B O 1
ATOM 6522 N N . LEU B 1 222 ? 1.04 -25.844 -28.469 1 85.31 222 LEU B N 1
ATOM 6523 C CA . LEU B 1 222 ? -0.122 -26.625 -28.047 1 85.31 222 LEU B CA 1
ATOM 6524 C C . LEU B 1 222 ? -1.358 -25.734 -27.953 1 85.31 222 LEU B C 1
ATOM 6526 O O . LEU B 1 222 ? -2.488 -26.219 -28.031 1 85.31 222 LEU B O 1
ATOM 6530 N N . ASP B 1 223 ? -1.144 -24.438 -27.781 1 89.75 223 ASP B N 1
ATOM 6531 C CA . ASP B 1 223 ? -2.236 -23.484 -27.609 1 89.75 223 ASP B CA 1
ATOM 6532 C C . ASP B 1 223 ? -2.373 -22.562 -28.828 1 89.75 223 ASP B C 1
ATOM 6534 O O . ASP B 1 223 ? -1.46 -22.484 -29.656 1 89.75 223 ASP B O 1
ATOM 6538 N N . SER B 1 224 ? -3.516 -21.969 -28.891 1 89.06 224 SER B N 1
ATOM 6539 C CA . SER B 1 224 ? -3.734 -21.031 -29.984 1 89.06 224 SER B CA 1
ATOM 6540 C C . SER B 1 224 ? -2.828 -19.812 -29.859 1 89.06 224 SER B C 1
ATOM 6542 O O . SER B 1 224 ? -2.609 -19.312 -28.766 1 89.06 224 SER B O 1
ATOM 6544 N N . HIS B 1 225 ? -2.336 -19.453 -30.984 1 88.75 225 HIS B N 1
ATOM 6545 C CA . HIS B 1 225 ? -1.542 -18.234 -30.969 1 88.75 225 HIS B CA 1
ATOM 6546 C C . HIS B 1 225 ? -2.385 -17.031 -30.547 1 88.75 225 HIS B C 1
ATOM 6548 O O . HIS B 1 225 ? -3.529 -16.891 -30.984 1 88.75 225 HIS B O 1
ATOM 6554 N N . PRO B 1 226 ? -1.84 -16.156 -29.766 1 88.88 226 PRO B N 1
ATOM 6555 C CA . PRO B 1 226 ? -2.604 -15.031 -29.234 1 88.88 226 PRO B CA 1
ATOM 6556 C C . PRO B 1 226 ? -3.176 -14.141 -30.328 1 88.88 226 PRO B C 1
ATOM 6558 O O . PRO B 1 226 ? -4.266 -13.578 -30.172 1 88.88 226 PRO B O 1
ATOM 6561 N N . ASP B 1 227 ? -2.48 -14.055 -31.438 1 87.81 227 ASP B N 1
ATOM 6562 C CA . ASP B 1 227 ? -2.914 -13.195 -32.531 1 87.81 227 ASP B CA 1
ATOM 6563 C C . ASP B 1 227 ? -4.113 -13.805 -33.25 1 87.81 227 ASP B C 1
ATOM 6565 O O . ASP B 1 227 ? -4.801 -13.109 -34 1 87.81 227 ASP B O 1
ATOM 6569 N N . THR B 1 228 ? -4.355 -15.047 -33.031 1 90.19 228 THR B N 1
ATOM 6570 C CA . THR B 1 228 ? -5.434 -15.727 -33.75 1 90.19 228 THR B CA 1
ATOM 6571 C C . THR B 1 228 ? -6.68 -15.828 -32.875 1 90.19 228 THR B C 1
ATOM 6573 O O . THR B 1 228 ? -7.711 -16.344 -33.312 1 90.19 228 THR B O 1
ATOM 6576 N N . LEU B 1 229 ? -6.59 -15.359 -31.656 1 92.5 229 LEU B N 1
ATOM 6577 C CA . LEU B 1 229 ? -7.742 -15.438 -30.766 1 92.5 229 LEU B CA 1
ATOM 6578 C C . LEU B 1 229 ? -8.867 -14.531 -31.25 1 92.5 229 LEU B C 1
ATOM 6580 O O . LEU B 1 229 ? -8.633 -13.391 -31.641 1 92.5 229 LEU B O 1
ATOM 6584 N N . PRO B 1 230 ? -10.031 -15.148 -31.281 1 91.12 230 PRO B N 1
ATOM 6585 C CA . PRO B 1 230 ? -11.156 -14.328 -31.734 1 91.12 230 PRO B CA 1
ATOM 6586 C C . PRO B 1 230 ? -11.391 -13.109 -30.844 1 91.12 230 PRO B C 1
ATOM 6588 O O . PRO B 1 230 ? -11.25 -13.188 -29.625 1 91.12 230 PRO B O 1
ATOM 6591 N N . HIS B 1 231 ? -11.789 -12.078 -31.531 1 89.56 231 HIS B N 1
ATOM 6592 C CA . HIS B 1 231 ? -12.047 -10.844 -30.797 1 89.56 231 HIS B CA 1
ATOM 6593 C C . HIS B 1 231 ? -13.539 -10.68 -30.516 1 89.56 231 HIS B C 1
ATOM 6595 O O . HIS B 1 231 ? -14.383 -11.156 -31.281 1 89.56 231 HIS B O 1
ATOM 6601 N N . VAL B 1 232 ? -13.758 -10.07 -29.406 1 93.62 232 VAL B N 1
ATOM 6602 C CA . VAL B 1 232 ? -15.133 -9.75 -29.031 1 93.62 232 VAL B CA 1
ATOM 6603 C C . VAL B 1 232 ? -15.633 -8.57 -29.859 1 93.62 232 VAL B C 1
ATOM 6605 O O . VAL B 1 232 ? -14.867 -7.66 -30.188 1 93.62 232 VAL B O 1
ATOM 6608 N N . ALA B 1 233 ? -16.906 -8.617 -30.203 1 90.81 233 ALA B N 1
ATOM 6609 C CA . ALA B 1 233 ? -17.516 -7.57 -31.031 1 90.81 233 ALA B CA 1
ATOM 6610 C C . ALA B 1 233 ? -17.391 -6.203 -30.359 1 90.81 233 ALA B C 1
ATOM 6612 O O . ALA B 1 233 ? -17.516 -6.082 -29.141 1 90.81 233 ALA B O 1
ATOM 6613 N N . ALA B 1 234 ? -17.219 -5.211 -31.188 1 90.88 234 ALA B N 1
ATOM 6614 C CA . ALA B 1 234 ? -17.094 -3.836 -30.719 1 90.88 234 ALA B CA 1
ATOM 6615 C C . ALA B 1 234 ? -18.359 -3.363 -30.031 1 90.88 234 ALA B C 1
ATOM 6617 O O . ALA B 1 234 ? -18.328 -2.469 -29.172 1 90.88 234 ALA B O 1
ATOM 6618 N N . ALA B 1 235 ? -19.453 -4.008 -30.422 1 91.31 235 ALA B N 1
ATOM 6619 C CA . ALA B 1 235 ? -20.75 -3.645 -29.844 1 91.31 235 ALA B CA 1
ATOM 6620 C C . ALA B 1 235 ? -20.797 -3.996 -28.359 1 91.31 235 ALA B C 1
ATOM 6622 O O . ALA B 1 235 ? -21.516 -3.354 -27.594 1 91.31 235 ALA B O 1
ATOM 6623 N N . ILE B 1 236 ? -20.062 -4.988 -27.984 1 91.56 236 ILE B N 1
ATOM 6624 C CA . ILE B 1 236 ? -20.031 -5.422 -26.594 1 91.56 236 ILE B CA 1
ATOM 6625 C C . ILE B 1 236 ? -19.078 -4.539 -25.797 1 91.56 236 ILE B C 1
ATOM 6627 O O . ILE B 1 236 ? -19.422 -4.027 -24.734 1 91.56 236 ILE B O 1
ATOM 6631 N N . THR B 1 237 ? -17.875 -4.41 -26.359 1 91.25 237 THR B N 1
ATOM 6632 C CA . THR B 1 237 ? -16.906 -3.547 -25.688 1 91.25 237 THR B CA 1
ATOM 6633 C C . THR B 1 237 ? -15.789 -3.141 -26.656 1 91.25 237 THR B C 1
ATOM 6635 O O . THR B 1 237 ? -15.461 -3.885 -27.578 1 91.25 237 THR B O 1
ATOM 6638 N N . LYS B 1 238 ? -15.258 -1.971 -26.391 1 90.38 238 LYS B N 1
ATOM 6639 C CA . LYS B 1 238 ? -14.117 -1.479 -27.156 1 90.38 238 LYS B CA 1
ATOM 6640 C C . LYS B 1 238 ? -12.836 -1.528 -26.312 1 90.38 238 LYS B C 1
ATOM 6642 O O . LYS B 1 238 ? -11.734 -1.368 -26.844 1 90.38 238 LYS B O 1
ATOM 6647 N N . ARG B 1 239 ? -13.016 -1.789 -25.109 1 94.12 239 ARG B N 1
ATOM 6648 C CA . ARG B 1 239 ? -11.883 -1.836 -24.188 1 94.12 239 ARG B CA 1
ATOM 6649 C C . ARG B 1 239 ? -11.289 -3.238 -24.125 1 94.12 239 ARG B C 1
ATOM 6651 O O . ARG B 1 239 ? -12.016 -4.223 -23.984 1 94.12 239 ARG B O 1
ATOM 6658 N N . HIS B 1 240 ? -9.922 -3.35 -24.281 1 94.56 240 HIS B N 1
ATOM 6659 C CA . HIS B 1 240 ? -9.211 -4.617 -24.188 1 94.56 240 HIS B CA 1
ATOM 6660 C C . HIS B 1 240 ? -8.156 -4.574 -23.078 1 94.56 240 HIS B C 1
ATOM 6662 O O . HIS B 1 240 ? -7.199 -3.803 -23.156 1 94.56 240 HIS B O 1
ATOM 6668 N N . LEU B 1 241 ? -8.32 -5.41 -22.109 1 97.31 241 LEU B N 1
ATOM 6669 C CA . LEU B 1 241 ? -7.422 -5.441 -20.969 1 97.31 241 LEU B CA 1
ATOM 6670 C C . LEU B 1 241 ? -6.434 -6.594 -21.078 1 97.31 241 LEU B C 1
ATOM 6672 O O . LEU B 1 241 ? -6.723 -7.605 -21.719 1 97.31 241 LEU B O 1
ATOM 6676 N N . LYS B 1 242 ? -5.289 -6.398 -20.531 1 97.19 242 LYS B N 1
ATOM 6677 C CA . LYS B 1 242 ? -4.238 -7.41 -20.469 1 97.19 242 LYS B CA 1
ATOM 6678 C C . LYS B 1 242 ? -3.871 -7.754 -19.031 1 97.19 242 LYS B C 1
ATOM 6680 O O . LYS B 1 242 ? -3.848 -6.879 -18.172 1 97.19 242 LYS B O 1
ATOM 6685 N N . LEU B 1 243 ? -3.619 -8.984 -18.812 1 98.31 243 LEU B N 1
ATOM 6686 C CA . LEU B 1 243 ? -3.156 -9.391 -17.484 1 98.31 243 LEU B CA 1
ATOM 6687 C C . LEU B 1 243 ? -1.758 -8.852 -17.219 1 98.31 243 LEU B C 1
ATOM 6689 O O . LEU B 1 243 ? -0.787 -9.281 -17.844 1 98.31 243 LEU B O 1
ATOM 6693 N N . ARG B 1 244 ? -1.677 -7.93 -16.25 1 97.44 244 ARG B N 1
ATOM 6694 C CA . ARG B 1 244 ? -0.396 -7.289 -15.977 1 97.44 244 ARG B CA 1
ATOM 6695 C C . ARG B 1 244 ? 0.188 -7.777 -14.656 1 97.44 244 ARG B C 1
ATOM 6697 O O . ARG B 1 244 ? 1.407 -7.891 -14.516 1 97.44 244 ARG B O 1
ATOM 6704 N N . ASP B 1 245 ? -0.667 -8 -13.719 1 97.75 245 ASP B N 1
ATOM 6705 C CA . ASP B 1 245 ? -0.226 -8.398 -12.391 1 97.75 245 ASP B CA 1
ATOM 6706 C C . ASP B 1 245 ? -1.107 -9.516 -11.836 1 97.75 245 ASP B C 1
ATOM 6708 O O . ASP B 1 245 ? -2.289 -9.609 -12.172 1 97.75 245 ASP B O 1
ATOM 6712 N N . ALA B 1 246 ? -0.498 -10.344 -11.016 1 98.44 246 ALA B N 1
ATOM 6713 C CA . ALA B 1 246 ? -1.222 -11.406 -10.32 1 98.44 246 ALA B CA 1
ATOM 6714 C C . ALA B 1 246 ? -0.729 -11.57 -8.891 1 98.44 246 ALA B C 1
ATOM 6716 O O . ALA B 1 246 ? 0.472 -11.469 -8.625 1 98.44 246 ALA B O 1
ATOM 6717 N N . VAL B 1 247 ? -1.638 -11.695 -7.984 1 98.31 247 VAL B N 1
ATOM 6718 C CA . VAL B 1 247 ? -1.339 -12.031 -6.598 1 98.31 247 VAL B CA 1
ATOM 6719 C C . VAL B 1 247 ? -1.81 -13.461 -6.301 1 98.31 247 VAL B C 1
ATOM 6721 O O . VAL B 1 247 ? -2.992 -13.773 -6.457 1 98.31 247 VAL B O 1
ATOM 6724 N N . LEU B 1 248 ? -0.904 -14.32 -5.902 1 97.88 248 LEU B N 1
ATOM 6725 C CA . LEU B 1 248 ? -1.213 -15.727 -5.652 1 97.88 248 LEU B CA 1
ATOM 6726 C C . LEU B 1 248 ? -0.963 -16.094 -4.195 1 97.88 248 LEU B C 1
ATOM 6728 O O . LEU B 1 248 ? 0.125 -15.844 -3.666 1 97.88 248 LEU B O 1
ATOM 6732 N N . SER B 1 249 ? -1.918 -16.625 -3.549 1 95.19 249 SER B N 1
ATOM 6733 C CA . SER B 1 249 ? -1.772 -17.047 -2.16 1 95.19 249 SER B CA 1
ATOM 6734 C C . SER B 1 249 ? -2.625 -18.281 -1.864 1 95.19 249 SER B C 1
ATOM 6736 O O . SER B 1 249 ? -3.734 -18.406 -2.385 1 95.19 249 SER B O 1
ATOM 6738 N N . SER B 1 250 ? -2.111 -19.172 -1.113 1 92.56 250 SER B N 1
ATOM 6739 C CA . SER B 1 250 ? -2.832 -20.375 -0.708 1 92.56 250 SER B CA 1
ATOM 6740 C C . SER B 1 250 ? -2.568 -20.719 0.756 1 92.56 250 SER B C 1
ATOM 6742 O O . SER B 1 250 ? -1.497 -20.406 1.284 1 92.56 250 SER B O 1
ATOM 6744 N N . PHE B 1 251 ? -3.576 -21.25 1.395 1 87.06 251 PHE B N 1
ATOM 6745 C CA . PHE B 1 251 ? -3.428 -21.734 2.764 1 87.06 251 PHE B CA 1
ATOM 6746 C C . PHE B 1 251 ? -4.336 -22.922 3.021 1 87.06 251 PHE B C 1
ATOM 6748 O O . PHE B 1 251 ? -5.5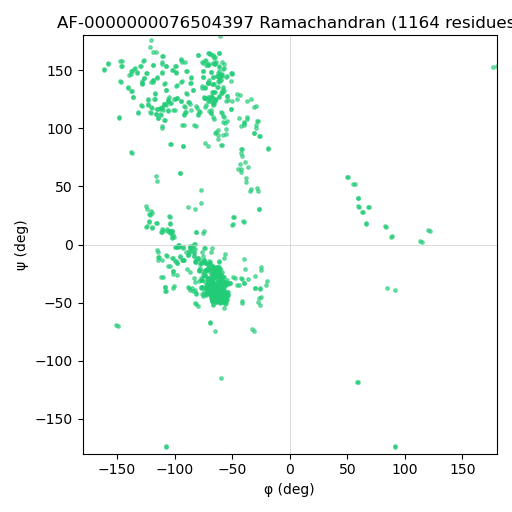62 -22.781 3.047 1 87.06 251 PHE B O 1
ATOM 6755 N N . HIS B 1 252 ? -3.787 -24.031 3.152 1 85.44 252 HIS B N 1
ATOM 6756 C CA . HIS B 1 252 ? -4.453 -25.266 3.555 1 85.44 252 HIS B CA 1
ATOM 6757 C C . HIS B 1 252 ? -3.729 -25.922 4.719 1 85.44 252 HIS B C 1
ATOM 6759 O O . HIS B 1 252 ? -2.5 -25.859 4.812 1 85.44 252 HIS B O 1
ATOM 6765 N N . PRO B 1 253 ? -4.52 -26.453 5.633 1 81.31 253 PRO B N 1
ATOM 6766 C CA . PRO B 1 253 ? -3.816 -27.25 6.633 1 81.31 253 PRO B CA 1
ATOM 6767 C C . PRO B 1 253 ? -3.025 -28.406 6.02 1 81.31 253 PRO B C 1
ATOM 6769 O O . PRO B 1 253 ? -3.533 -29.109 5.141 1 81.31 253 PRO B O 1
ATOM 6772 N N . ASN B 1 254 ? -1.841 -28.594 6.363 1 81.5 254 ASN B N 1
ATOM 6773 C CA . ASN B 1 254 ? -0.972 -29.656 5.867 1 81.5 254 ASN B CA 1
ATOM 6774 C C . ASN B 1 254 ? -0.79 -29.562 4.355 1 81.5 254 ASN B C 1
ATOM 6776 O O . ASN B 1 254 ? -0.748 -30.594 3.672 1 81.5 254 ASN B O 1
ATOM 6780 N N . GLU B 1 255 ? -0.806 -28.469 3.938 1 87.06 255 GLU B N 1
ATOM 6781 C CA . GLU B 1 255 ? -0.654 -28.234 2.504 1 87.06 255 GLU B CA 1
ATOM 6782 C C . GLU B 1 255 ? 0.708 -28.719 2.012 1 87.06 255 GLU B C 1
ATOM 6784 O O . GLU B 1 255 ? 1.713 -28.578 2.711 1 87.06 255 GLU B O 1
ATOM 6789 N N . VAL B 1 256 ? 0.66 -29.391 0.876 1 91.06 256 VAL B N 1
ATOM 6790 C CA . VAL B 1 256 ? 1.904 -29.797 0.227 1 91.06 256 VAL B CA 1
ATOM 6791 C C . VAL B 1 256 ? 2.65 -28.562 -0.263 1 91.06 256 VAL B C 1
ATOM 6793 O O . VAL B 1 256 ? 2.105 -27.75 -1.027 1 91.06 256 VAL B O 1
ATOM 6796 N N . LYS B 1 257 ? 3.838 -28.438 0.213 1 92.38 257 LYS B N 1
ATOM 6797 C CA . LYS B 1 257 ? 4.613 -27.266 -0.159 1 92.38 257 LYS B CA 1
ATOM 6798 C C . LYS B 1 257 ? 6.102 -27.594 -0.258 1 92.38 257 LYS B C 1
ATOM 6800 O O . LYS B 1 257 ? 6.555 -28.594 0.276 1 92.38 257 LYS B O 1
ATOM 6805 N N . TYR B 1 258 ? 6.73 -26.875 -1.013 1 91.75 258 TYR B N 1
ATOM 6806 C CA . TYR B 1 258 ? 8.188 -26.844 -1.123 1 91.75 258 TYR B CA 1
ATOM 6807 C C . TYR B 1 258 ? 8.703 -25.406 -1.093 1 91.75 258 TYR B C 1
ATOM 6809 O O . TYR B 1 258 ? 8.406 -24.625 -1.988 1 91.75 258 TYR B O 1
ATOM 6817 N N . SER B 1 259 ? 9.438 -25.062 -0.037 1 89.5 259 SER B N 1
ATOM 6818 C CA . SER B 1 259 ? 9.867 -23.688 0.209 1 89.5 259 SER B CA 1
ATOM 6819 C C . SER B 1 259 ? 8.664 -22.75 0.319 1 89.5 259 SER B C 1
ATOM 6821 O O . SER B 1 259 ? 7.766 -22.984 1.129 1 89.5 259 SER B O 1
ATOM 6823 N N . GLU B 1 260 ? 8.555 -21.828 -0.519 1 86.94 260 GLU B N 1
ATOM 6824 C CA . GLU B 1 260 ? 7.457 -20.859 -0.418 1 86.94 260 GLU B CA 1
ATOM 6825 C C . GLU B 1 260 ? 6.379 -21.141 -1.455 1 86.94 260 GLU B C 1
ATOM 6827 O O . GLU B 1 260 ? 5.379 -20.422 -1.533 1 86.94 260 GLU B O 1
ATOM 6832 N N . LEU B 1 261 ? 6.461 -22.281 -2.082 1 92.56 261 LEU B N 1
ATOM 6833 C CA . LEU B 1 261 ? 5.484 -22.594 -3.121 1 92.56 261 LEU B CA 1
ATOM 6834 C C . LEU B 1 261 ? 4.625 -23.781 -2.717 1 92.56 261 LEU B C 1
ATOM 6836 O O . LEU B 1 261 ? 5.145 -24.875 -2.498 1 92.56 261 LEU B O 1
ATOM 6840 N N . THR B 1 262 ? 3.443 -23.547 -2.582 1 94.19 262 THR B N 1
ATOM 6841 C CA . THR B 1 262 ? 2.502 -24.641 -2.432 1 94.19 262 THR B CA 1
ATOM 6842 C C . THR B 1 262 ? 2.178 -25.266 -3.787 1 94.19 262 THR B C 1
ATOM 6844 O O . THR B 1 262 ? 2.441 -24.672 -4.832 1 94.19 262 THR B O 1
ATOM 6847 N N . ILE B 1 263 ? 1.635 -26.422 -3.768 1 92.94 263 ILE B N 1
ATOM 6848 C CA . ILE B 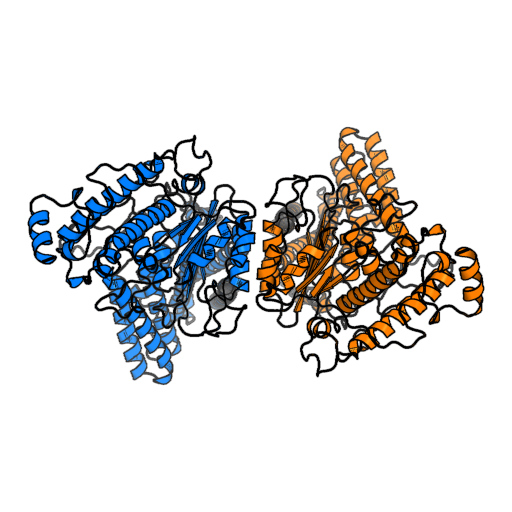1 263 ? 1.349 -27.125 -5.012 1 92.94 263 ILE B CA 1
ATOM 6849 C C . ILE B 1 263 ? 0.354 -26.312 -5.844 1 92.94 263 ILE B C 1
ATOM 6851 O O . ILE B 1 263 ? 0.482 -26.234 -7.066 1 92.94 263 ILE B O 1
ATOM 6855 N N . ASP B 1 264 ? -0.644 -25.719 -5.246 1 94.19 264 ASP B N 1
ATOM 6856 C CA . ASP B 1 264 ? -1.649 -24.938 -5.961 1 94.19 264 ASP B CA 1
ATOM 6857 C C . ASP B 1 264 ? -1.041 -23.672 -6.559 1 94.19 264 ASP B C 1
ATOM 6859 O O . ASP B 1 264 ? -1.288 -23.344 -7.723 1 94.19 264 ASP B O 1
ATOM 6863 N N . THR B 1 265 ? -0.277 -22.938 -5.719 1 96.12 265 THR B N 1
ATOM 6864 C CA . THR B 1 265 ? 0.348 -21.719 -6.234 1 96.12 265 THR B CA 1
ATOM 6865 C C . THR B 1 265 ? 1.388 -22.062 -7.297 1 96.12 265 THR B C 1
ATOM 6867 O O . THR B 1 265 ? 1.585 -21.297 -8.242 1 96.12 265 THR B O 1
ATOM 6870 N N . PHE B 1 266 ? 2.023 -23.234 -7.086 1 94.44 266 PHE B N 1
ATOM 6871 C CA . PHE B 1 266 ? 2.994 -23.688 -8.07 1 94.44 266 PHE B CA 1
ATOM 6872 C C . PHE B 1 266 ? 2.33 -23.906 -9.422 1 94.44 266 PHE B C 1
ATOM 6874 O O . PHE B 1 266 ? 2.852 -23.469 -10.453 1 94.44 266 PHE B O 1
ATOM 6881 N N . ARG B 1 267 ? 1.269 -24.5 -9.469 1 93.69 267 ARG B N 1
ATOM 6882 C CA . ARG B 1 267 ? 0.527 -24.766 -10.695 1 93.69 267 ARG B CA 1
ATOM 6883 C C . ARG B 1 267 ? 0.006 -23.469 -11.312 1 93.69 267 ARG B C 1
ATOM 6885 O O . ARG B 1 267 ? 0.168 -23.234 -12.516 1 93.69 267 ARG B O 1
ATOM 6892 N N . MET B 1 268 ? -0.61 -22.641 -10.5 1 96.56 268 MET B N 1
ATOM 6893 C CA . MET B 1 268 ? -1.2 -21.391 -10.992 1 96.56 268 MET B CA 1
ATOM 6894 C C . MET B 1 268 ? -0.126 -20.469 -11.539 1 96.56 268 MET B C 1
ATOM 6896 O O . MET B 1 268 ? -0.33 -19.812 -12.562 1 96.56 268 MET B O 1
ATOM 6900 N N . LEU B 1 269 ? 0.99 -20.453 -10.836 1 96 269 LEU B N 1
ATOM 6901 C CA . LEU B 1 269 ? 2.107 -19.609 -11.258 1 96 269 LEU B CA 1
ATOM 6902 C C . LEU B 1 269 ? 2.527 -19.953 -12.688 1 96 269 LEU B C 1
ATOM 6904 O O . LEU B 1 269 ? 2.682 -19.047 -13.516 1 96 269 LEU B O 1
ATOM 6908 N N . GLN B 1 270 ? 2.674 -21.141 -12.992 1 94.06 270 GLN B N 1
ATOM 6909 C CA . GLN B 1 270 ? 3.107 -21.578 -14.312 1 94.06 270 GLN B CA 1
ATOM 6910 C C . GLN B 1 270 ? 2.014 -21.375 -15.352 1 94.06 270 GLN B C 1
ATOM 6912 O O . GLN B 1 270 ? 2.301 -21.016 -16.5 1 94.06 270 GLN B O 1
ATOM 6917 N N . CYS B 1 271 ? 0.804 -21.531 -14.93 1 95.5 271 CYS B N 1
ATOM 6918 C CA . CYS B 1 271 ? -0.336 -21.406 -15.836 1 95.5 271 CYS B CA 1
ATOM 6919 C C . CYS B 1 271 ? -0.418 -19.984 -16.406 1 95.5 271 CYS B C 1
ATOM 6921 O O . CYS B 1 271 ? -0.996 -19.781 -17.469 1 95.5 271 CYS B O 1
ATOM 6923 N N . LEU B 1 272 ? 0.22 -19.016 -15.758 1 97.31 272 LEU B N 1
ATOM 6924 C CA . LEU B 1 272 ? 0.114 -17.609 -16.141 1 97.31 272 LEU B CA 1
ATOM 6925 C C . LEU B 1 272 ? 1.375 -17.156 -16.859 1 97.31 272 LEU B C 1
ATOM 6927 O O . LEU B 1 272 ? 1.641 -15.953 -16.953 1 97.31 272 LEU B O 1
ATOM 6931 N N . GLU B 1 273 ? 2.139 -18.109 -17.344 1 95.56 273 GLU B N 1
ATOM 6932 C CA . GLU B 1 273 ? 3.377 -17.766 -18.031 1 95.56 273 GLU B CA 1
ATOM 6933 C C . GLU B 1 273 ? 3.451 -18.422 -19.422 1 95.56 273 GLU B C 1
ATOM 6935 O O . GLU B 1 273 ? 2.787 -19.422 -19.656 1 95.56 273 GLU B O 1
ATOM 6940 N N . TRP B 1 274 ? 4.273 -17.828 -20.25 1 92.5 274 TRP B N 1
ATOM 6941 C CA . TRP B 1 274 ? 4.613 -18.422 -21.547 1 92.5 274 TRP B CA 1
ATOM 6942 C C . TRP B 1 274 ? 5.605 -19.562 -21.375 1 92.5 274 TRP B C 1
ATOM 6944 O O . TRP B 1 274 ? 6.523 -19.484 -20.547 1 92.5 274 TRP B O 1
ATOM 6954 N N . GLU B 1 275 ? 5.301 -20.656 -22.078 1 87.81 275 GLU B N 1
ATOM 6955 C CA . GLU B 1 275 ? 6.312 -21.703 -22.156 1 87.81 275 GLU B CA 1
ATOM 6956 C C . GLU B 1 275 ? 7.516 -21.25 -22.984 1 87.81 275 GLU B C 1
ATOM 6958 O O . GLU B 1 275 ? 7.355 -20.719 -24.078 1 87.81 275 GLU B O 1
ATOM 6963 N N . PRO B 1 276 ? 8.688 -21.406 -22.359 1 73.44 276 PRO B N 1
ATOM 6964 C CA . PRO B 1 276 ? 9.852 -21 -23.141 1 73.44 276 PRO B CA 1
ATOM 6965 C C . PRO B 1 276 ? 10.07 -21.875 -24.391 1 73.44 276 PRO B C 1
ATOM 6967 O O . PRO B 1 276 ? 9.727 -23.062 -24.375 1 73.44 276 PRO B O 1
ATOM 6970 N N . SER B 1 277 ? 9.727 -21.734 -25.672 1 59.16 277 SER B N 1
ATOM 6971 C CA . SER B 1 277 ? 9.727 -22.453 -26.938 1 59.16 277 SER B CA 1
ATOM 6972 C C . SER B 1 277 ? 10.836 -23.5 -26.984 1 59.16 277 SER B C 1
ATOM 6974 O O . SER B 1 277 ? 10.672 -24.547 -27.594 1 59.16 277 SER B O 1
ATOM 6976 N N . GLY B 1 278 ? 11.984 -23.25 -26.625 1 45.69 278 GLY B N 1
ATOM 6977 C CA . GLY B 1 278 ? 13.062 -24.109 -27.078 1 45.69 278 GLY B CA 1
ATOM 6978 C C . GLY B 1 278 ? 12.961 -25.531 -26.547 1 45.69 278 GLY B C 1
ATOM 6979 O O . GLY B 1 278 ? 13 -26.484 -27.312 1 45.69 278 GLY B O 1
ATOM 6980 N N . LEU B 1 279 ? 13.203 -25.969 -25.375 1 43.31 279 LEU B N 1
ATOM 6981 C CA . LEU B 1 279 ? 13.562 -27.297 -24.906 1 43.31 279 LEU B CA 1
ATOM 6982 C C . LEU B 1 279 ? 12.32 -28.188 -24.797 1 43.31 279 LEU B C 1
ATOM 6984 O O . LEU B 1 279 ? 12.391 -29.391 -25.062 1 43.31 279 LEU B O 1
ATOM 6988 N N . PHE B 1 280 ? 11.281 -27.781 -24.109 1 44.12 280 PHE B N 1
ATOM 6989 C CA . PHE B 1 280 ? 10.414 -28.766 -23.469 1 44.12 280 PHE B CA 1
ATOM 6990 C C . PHE B 1 280 ? 9.508 -29.438 -24.5 1 44.12 280 PHE B C 1
ATOM 6992 O O . PHE B 1 280 ? 9.109 -30.594 -24.312 1 44.12 280 PHE B O 1
ATOM 6999 N N . TYR B 1 281 ? 8.953 -28.75 -25.406 1 42.94 281 TYR B N 1
ATOM 7000 C CA . TYR B 1 281 ? 8.031 -29.609 -26.141 1 42.94 281 TYR B CA 1
ATOM 7001 C C . TYR B 1 281 ? 8.773 -30.516 -27.109 1 42.94 281 TYR B C 1
ATOM 7003 O O . TYR B 1 281 ? 8.953 -30.156 -28.281 1 42.94 281 TYR B O 1
ATOM 7011 N N . GLN B 1 282 ? 9.961 -31.016 -26.781 1 39.03 282 GLN B N 1
ATOM 7012 C CA . GLN B 1 282 ? 10.422 -32.062 -27.672 1 39.03 282 GLN B CA 1
ATOM 7013 C C . GLN B 1 282 ? 9.422 -33.219 -27.734 1 39.03 282 GLN B C 1
ATOM 7015 O O . GLN B 1 282 ? 9.109 -33.844 -26.703 1 39.03 282 GLN B O 1
ATOM 7020 N N . SER B 1 283 ? 8.516 -33.344 -28.609 1 35.31 283 SER B N 1
ATOM 7021 C CA . SER B 1 283 ? 7.773 -34.562 -28.859 1 35.31 283 SER B CA 1
ATOM 7022 C C . SER B 1 283 ? 8.641 -35.812 -28.625 1 35.31 283 SER B C 1
ATOM 7024 O O . SER B 1 283 ? 9.852 -35.781 -28.844 1 35.31 283 SER B O 1
ATOM 7026 N N . SER B 1 284 ? 8.258 -36.781 -27.797 1 34.34 284 SER B N 1
ATOM 7027 C CA . SER B 1 284 ? 8.883 -38.062 -27.484 1 34.34 284 SER B CA 1
ATOM 7028 C C . SER B 1 284 ? 9.656 -38.594 -28.672 1 34.34 284 SER B C 1
ATOM 7030 O O . SER B 1 284 ? 10.32 -39.625 -28.578 1 34.34 284 SER B O 1
ATOM 7032 N N . GLY B 1 285 ? 9.195 -38.438 -29.938 1 32.03 285 GLY B N 1
ATOM 7033 C CA . GLY B 1 285 ? 9.742 -39.312 -30.969 1 32.03 285 GLY B CA 1
ATOM 7034 C C . GLY B 1 285 ? 11.203 -39.031 -31.266 1 32.03 285 GLY B C 1
ATOM 7035 O O . GLY B 1 285 ? 11.797 -39.625 -32.156 1 32.03 285 GLY B O 1
ATOM 7036 N N . SER B 1 286 ? 11.641 -37.844 -31.266 1 32.38 286 SER B N 1
ATOM 7037 C CA . SER B 1 286 ? 12.992 -37.844 -31.828 1 32.38 286 SER B CA 1
ATOM 7038 C C . SER B 1 286 ? 14 -38.438 -30.859 1 32.38 286 SER B C 1
ATOM 7040 O O . SER B 1 286 ? 14.172 -37.938 -29.734 1 32.38 286 SER B O 1
ATOM 7042 N N . LYS B 1 287 ? 14.164 -39.812 -30.906 1 32.97 287 LYS B N 1
ATOM 7043 C CA . LYS B 1 287 ? 15.242 -40.688 -30.438 1 32.97 287 LYS B CA 1
ATOM 7044 C C . LYS B 1 287 ? 16.578 -39.938 -30.438 1 32.97 287 LYS B C 1
ATOM 7046 O O . LYS B 1 287 ? 16.984 -39.375 -31.453 1 32.97 287 LYS B O 1
ATOM 7051 N N . LEU B 1 288 ? 17.062 -39.594 -29.359 1 32.72 288 LEU B N 1
ATOM 7052 C CA . LEU B 1 288 ? 18.5 -39.438 -29.312 1 32.72 288 LEU B CA 1
ATOM 7053 C C . LEU B 1 288 ? 19.203 -40.562 -30.078 1 32.72 288 LEU B C 1
ATOM 7055 O O . LEU B 1 288 ? 19.078 -41.719 -29.719 1 32.72 288 LEU B O 1
ATOM 7059 N N . SER B 1 289 ? 19.297 -40.656 -31.375 1 28.7 289 SER B N 1
ATOM 7060 C CA . SER B 1 289 ? 20.328 -41.531 -31.953 1 28.7 289 SER B CA 1
ATOM 7061 C C . SER B 1 289 ? 21.562 -41.594 -31.062 1 28.7 289 SER B C 1
ATOM 7063 O O . SER B 1 289 ? 21.969 -40.562 -30.5 1 28.7 289 SER B O 1
ATOM 7065 N N . GLN B 1 290 ? 21.969 -42.844 -30.5 1 26.19 290 GLN B N 1
ATOM 7066 C CA . GLN B 1 290 ? 23.078 -43.406 -29.734 1 26.19 290 GLN B CA 1
ATOM 7067 C C . GLN B 1 290 ? 24.406 -42.875 -30.234 1 26.19 290 GLN B C 1
ATOM 7069 O O . GLN B 1 290 ? 25.469 -43.312 -29.797 1 26.19 290 GLN B O 1
ATOM 7074 N N . ASN B 1 291 ? 24.641 -42.5 -31.484 1 27.23 291 ASN B N 1
ATOM 7075 C CA . ASN B 1 291 ? 26.047 -42.25 -31.766 1 27.23 291 ASN B CA 1
ATOM 7076 C C . ASN B 1 291 ? 26.672 -41.312 -30.734 1 27.23 291 ASN B C 1
ATOM 7078 O O . ASN B 1 291 ? 26.031 -40.375 -30.266 1 27.23 291 ASN B O 1
ATOM 7082 N N . GLY B 1 292 ? 27.734 -41.75 -29.891 1 28.81 292 GLY B N 1
ATOM 7083 C CA . GLY B 1 292 ? 28.75 -41.375 -28.922 1 28.81 292 GLY B CA 1
ATOM 7084 C C . GLY B 1 292 ? 29.172 -39.938 -29.047 1 28.81 292 GLY B C 1
ATOM 7085 O O . GLY B 1 292 ? 30.25 -39.531 -28.594 1 28.81 292 GLY B O 1
ATOM 7086 N N . ALA B 1 293 ? 28.969 -39.344 -30.172 1 30.53 293 ALA B N 1
ATOM 7087 C CA . ALA B 1 293 ? 29.734 -38.094 -30.172 1 30.53 293 ALA B CA 1
ATOM 7088 C C . ALA B 1 293 ? 29.375 -37.219 -28.969 1 30.53 293 ALA B C 1
ATOM 7090 O O . ALA B 1 293 ? 28.219 -36.906 -28.766 1 30.53 293 ALA B O 1
ATOM 7091 N N . THR B 1 294 ? 30.156 -37.281 -27.828 1 30.31 294 THR B N 1
ATOM 7092 C CA . THR B 1 294 ? 30.516 -36.688 -26.531 1 30.31 294 THR B CA 1
ATOM 7093 C C . THR B 1 294 ? 30.328 -35.188 -26.562 1 30.31 294 THR B C 1
ATOM 7095 O O . THR B 1 294 ? 30.672 -34.5 -25.594 1 30.31 294 THR B O 1
ATOM 7098 N N . GLY B 1 295 ? 30.438 -34.625 -27.734 1 30.22 295 GLY B N 1
ATOM 7099 C CA . GLY B 1 295 ? 30.609 -33.188 -27.5 1 30.22 295 GLY B CA 1
ATOM 7100 C C . GLY B 1 295 ? 29.484 -32.594 -26.672 1 30.22 295 GLY B C 1
ATOM 7101 O O . GLY B 1 295 ? 28.328 -33 -26.797 1 30.22 295 GLY B O 1
ATOM 7102 N N . THR B 1 296 ? 29.734 -32.312 -25.375 1 31.75 296 THR B N 1
ATOM 7103 C CA . THR B 1 296 ? 29.047 -31.406 -24.469 1 31.75 296 THR B CA 1
ATOM 7104 C C . THR B 1 296 ? 28.375 -30.266 -25.219 1 31.75 296 THR B C 1
ATOM 7106 O O . THR B 1 296 ? 29.031 -29.281 -25.578 1 31.75 296 THR B O 1
ATOM 7109 N N . SER B 1 297 ? 27.953 -30.469 -26.406 1 29.36 297 SER B N 1
ATOM 7110 C CA . SER B 1 297 ? 27.312 -29.312 -27.031 1 29.36 297 SER B CA 1
ATOM 7111 C C . SER B 1 297 ? 26.438 -28.562 -26.016 1 29.36 297 SER B C 1
ATOM 7113 O O . SER B 1 297 ? 25.688 -29.172 -25.266 1 29.36 297 SER B O 1
ATOM 7115 N N . ARG B 1 298 ? 26.922 -27.484 -25.531 1 36.31 298 ARG B N 1
ATOM 7116 C CA . ARG B 1 298 ? 26.156 -26.359 -24.984 1 36.31 298 ARG B CA 1
ATOM 7117 C C . ARG B 1 298 ? 24.766 -26.281 -25.625 1 36.31 298 ARG B C 1
ATOM 7119 O O . ARG B 1 298 ? 24.625 -25.812 -26.75 1 36.31 298 ARG B O 1
ATOM 7126 N N . ILE B 1 299 ? 24.062 -27.359 -25.75 1 36.22 299 ILE B N 1
ATOM 7127 C CA . ILE B 1 299 ? 22.672 -27.078 -26.078 1 36.22 299 ILE B CA 1
ATOM 7128 C C . ILE B 1 299 ? 22.328 -25.625 -25.734 1 36.22 299 ILE B C 1
ATOM 7130 O O . ILE B 1 299 ? 22.438 -25.219 -24.562 1 36.22 299 ILE B O 1
ATOM 7134 N N . SER B 1 300 ? 22.625 -24.719 -26.547 1 37.03 300 SER B N 1
ATOM 7135 C CA . SER B 1 300 ? 22.328 -23.297 -26.406 1 37.03 300 SER B CA 1
ATOM 7136 C C . SER B 1 300 ? 21 -23.094 -25.672 1 37.03 300 SER B C 1
ATOM 7138 O O . SER B 1 300 ? 19.922 -23.219 -26.281 1 37.03 300 SER B O 1
ATOM 7140 N N . TYR B 1 301 ? 20.766 -23.688 -24.672 1 38.22 301 TYR B N 1
ATOM 7141 C CA . TYR B 1 301 ? 19.672 -23.312 -23.781 1 38.22 301 TYR B CA 1
ATOM 7142 C C . TYR B 1 301 ? 19.234 -21.875 -24.016 1 38.22 301 TYR B C 1
ATOM 7144 O O . TYR B 1 301 ? 18.125 -21.5 -23.625 1 38.22 301 TYR B O 1
ATOM 7152 N N . ILE B 1 302 ? 20.234 -20.969 -24.438 1 41 302 ILE B N 1
ATOM 7153 C CA . ILE B 1 302 ? 19.906 -19.594 -24.766 1 41 302 ILE B CA 1
ATOM 7154 C C . ILE B 1 302 ? 18.906 -19.547 -25.906 1 41 302 ILE B C 1
ATOM 7156 O O . ILE B 1 302 ? 18.188 -18.547 -26.078 1 41 302 ILE B O 1
ATOM 7160 N N . GLN B 1 303 ? 19.031 -20.469 -26.844 1 40.47 303 GLN B N 1
ATOM 7161 C CA . GLN B 1 303 ? 18.125 -20.359 -27.984 1 40.47 303 GLN B CA 1
ATOM 7162 C C . GLN B 1 303 ? 16.672 -20.453 -27.531 1 40.47 303 GLN B C 1
ATOM 7164 O O . GLN B 1 303 ? 15.75 -20.125 -28.281 1 40.47 303 GLN B O 1
ATOM 7169 N N . ASP B 1 304 ? 16.422 -21.203 -26.547 1 46.12 304 ASP B N 1
ATOM 7170 C CA . ASP B 1 304 ? 15.078 -21.5 -26.078 1 46.12 304 ASP B CA 1
ATOM 7171 C C . ASP B 1 304 ? 14.477 -20.312 -25.328 1 46.12 304 ASP B C 1
ATOM 7173 O O . ASP B 1 304 ? 13.641 -20.5 -24.438 1 46.12 304 ASP B O 1
ATOM 7177 N N . ILE B 1 305 ? 15.164 -19.219 -25.469 1 49.22 305 ILE B N 1
ATOM 7178 C CA . ILE B 1 305 ? 14.719 -18.016 -24.766 1 49.22 305 ILE B CA 1
ATOM 7179 C C . ILE B 1 305 ? 13.352 -17.578 -25.297 1 49.22 305 ILE B C 1
ATOM 7181 O O . ILE B 1 305 ? 13.008 -17.859 -26.438 1 49.22 305 ILE B O 1
ATOM 7185 N N . ALA B 1 306 ? 12.656 -16.828 -24.422 1 57.72 306 ALA B N 1
ATOM 7186 C CA . ALA B 1 306 ? 11.359 -16.172 -24.547 1 57.72 306 ALA B CA 1
ATOM 7187 C C . ALA B 1 306 ? 11.234 -15.461 -25.891 1 57.72 306 ALA B C 1
ATOM 7189 O O . ALA B 1 306 ? 12.188 -14.812 -26.344 1 57.72 306 ALA B O 1
ATOM 7190 N N . ASP B 1 307 ? 10.375 -16.047 -26.766 1 67 307 ASP B N 1
ATOM 7191 C CA . ASP B 1 307 ? 9.969 -15.32 -27.969 1 67 307 ASP B CA 1
ATOM 7192 C C . ASP B 1 307 ? 9.742 -13.844 -27.641 1 67 307 ASP B C 1
ATOM 7194 O O . ASP B 1 307 ? 8.82 -13.5 -26.906 1 67 307 ASP B O 1
ATOM 7198 N N . PRO B 1 308 ? 10.703 -13.008 -28.078 1 71.25 308 PRO B N 1
ATOM 7199 C CA . PRO B 1 308 ? 10.586 -11.586 -27.75 1 71.25 308 PRO B CA 1
ATOM 7200 C C . PRO B 1 308 ? 9.32 -10.945 -28.328 1 71.25 308 PRO B C 1
ATOM 7202 O O . PRO B 1 308 ? 8.953 -9.836 -27.938 1 71.25 308 PRO B O 1
ATOM 7205 N N . THR B 1 309 ? 8.727 -11.656 -29.25 1 78.12 309 THR B N 1
ATOM 7206 C CA . THR B 1 309 ? 7.535 -11.086 -29.875 1 78.12 309 THR B CA 1
ATOM 7207 C C . THR B 1 309 ? 6.312 -11.266 -28.969 1 78.12 309 THR B C 1
ATOM 7209 O O . THR B 1 309 ? 5.285 -10.617 -29.188 1 78.12 309 THR B O 1
ATOM 7212 N N . LEU B 1 310 ? 6.539 -12.07 -28 1 85.44 310 LEU B N 1
ATOM 7213 C CA . LEU B 1 310 ? 5.426 -12.312 -27.094 1 85.44 310 LEU B CA 1
ATOM 7214 C C . LEU B 1 310 ? 5.367 -11.242 -26.016 1 85.44 310 LEU B C 1
ATOM 7216 O O . LEU B 1 310 ? 6.402 -10.711 -25.609 1 85.44 310 LEU B O 1
ATOM 7220 N N . PRO B 1 311 ? 4.191 -10.906 -25.672 1 87.75 311 PRO B N 1
ATOM 7221 C CA . PRO B 1 311 ? 4.094 -9.961 -24.562 1 87.75 311 PRO B CA 1
ATOM 7222 C C . PRO B 1 311 ? 4.781 -10.469 -23.297 1 87.75 311 PRO B C 1
ATOM 7224 O O . PRO B 1 311 ? 4.957 -11.672 -23.125 1 87.75 311 PRO B O 1
ATOM 7227 N N . ALA B 1 312 ? 5.176 -9.562 -22.453 1 91.12 312 ALA B N 1
ATOM 7228 C CA . ALA B 1 312 ? 5.801 -9.914 -21.188 1 91.12 312 ALA B CA 1
ATOM 7229 C C . ALA B 1 312 ? 4.832 -10.688 -20.297 1 91.12 312 ALA B C 1
ATOM 7231 O O . ALA B 1 312 ? 3.623 -10.453 -20.328 1 91.12 312 ALA B O 1
ATOM 7232 N N . ASN B 1 313 ? 5.398 -11.625 -19.547 1 95 313 ASN B N 1
ATOM 7233 C CA . ASN B 1 313 ? 4.602 -12.305 -18.531 1 95 313 ASN B CA 1
ATOM 7234 C C . ASN B 1 313 ? 4.082 -11.328 -17.484 1 95 313 ASN B C 1
ATOM 7236 O O . ASN B 1 313 ? 4.723 -10.32 -17.188 1 95 313 ASN B O 1
ATOM 7240 N N . PRO B 1 314 ? 2.883 -11.562 -17 1 96.62 314 PRO B N 1
ATOM 7241 C CA . PRO B 1 314 ? 2.416 -10.734 -15.891 1 96.62 314 PRO B CA 1
ATOM 7242 C C . PRO B 1 314 ? 3.305 -10.844 -14.656 1 96.62 314 PRO B C 1
ATOM 7244 O O . PRO B 1 314 ? 3.787 -11.938 -14.336 1 96.62 314 PRO B O 1
ATOM 7247 N N . ARG B 1 315 ? 3.525 -9.766 -13.977 1 95.75 315 ARG B N 1
ATOM 7248 C CA . ARG B 1 315 ? 4.242 -9.805 -12.703 1 95.75 315 ARG B CA 1
ATOM 7249 C C . ARG B 1 315 ? 3.439 -10.547 -11.641 1 95.75 315 ARG B C 1
ATOM 7251 O O . ARG B 1 315 ? 2.211 -10.461 -11.617 1 95.75 315 ARG B O 1
ATOM 7258 N N . LYS B 1 316 ? 4.156 -11.242 -10.82 1 95.5 316 LYS B N 1
ATOM 7259 C CA . LYS B 1 316 ? 3.438 -12.047 -9.836 1 95.5 316 LYS B CA 1
ATOM 7260 C C . LYS B 1 316 ? 3.953 -11.773 -8.422 1 95.5 316 LYS B C 1
ATOM 7262 O O . LYS B 1 316 ? 5.156 -11.594 -8.219 1 95.5 316 LYS B O 1
ATOM 7267 N N . ALA B 1 317 ? 3.061 -11.688 -7.504 1 96.19 317 ALA B N 1
ATOM 7268 C CA . ALA B 1 317 ? 3.35 -11.711 -6.07 1 96.19 317 ALA B CA 1
ATOM 7269 C C . ALA B 1 317 ? 2.832 -12.992 -5.426 1 96.19 317 ALA B C 1
ATOM 7271 O O . ALA B 1 317 ? 1.634 -13.117 -5.164 1 96.19 317 ALA B O 1
ATOM 7272 N N . VAL B 1 318 ? 3.756 -13.898 -5.199 1 95.94 318 VAL B N 1
ATOM 7273 C CA . VAL B 1 318 ? 3.393 -15.141 -4.523 1 95.94 318 VAL B CA 1
ATOM 7274 C C . VAL B 1 318 ? 3.576 -14.977 -3.016 1 95.94 318 VAL B C 1
ATOM 7276 O O . VAL B 1 318 ? 4.703 -14.859 -2.527 1 95.94 318 VAL B O 1
ATOM 7279 N N . LEU B 1 319 ? 2.508 -15.023 -2.285 1 94.25 319 LEU B N 1
ATOM 7280 C CA . LEU B 1 319 ? 2.545 -14.758 -0.851 1 94.25 319 LEU B CA 1
ATOM 7281 C C . LEU B 1 319 ? 2.236 -16.016 -0.055 1 94.25 319 LEU B C 1
ATOM 7283 O O . LEU B 1 319 ? 1.117 -16.531 -0.109 1 94.25 319 LEU B O 1
ATOM 7287 N N . TYR B 1 320 ? 3.197 -16.484 0.611 1 91.12 320 TYR B N 1
ATOM 7288 C CA . TYR B 1 320 ? 2.986 -17.641 1.475 1 91.12 320 TYR B CA 1
ATOM 7289 C C . TYR B 1 320 ? 2.635 -17.219 2.893 1 91.12 320 TYR B C 1
ATOM 7291 O O . TYR B 1 320 ? 3.461 -16.609 3.588 1 91.12 320 TYR B O 1
ATOM 7299 N N . ARG B 1 321 ? 1.534 -17.422 3.32 1 86.94 321 ARG B N 1
ATOM 7300 C CA . ARG B 1 321 ? 1.018 -17.125 4.652 1 86.94 321 ARG B CA 1
ATOM 7301 C C . ARG B 1 321 ? 1.307 -15.672 5.035 1 86.94 321 ARG B C 1
ATOM 7303 O O . ARG B 1 321 ? 1.88 -15.406 6.094 1 86.94 321 ARG B O 1
ATOM 7310 N N . PRO B 1 322 ? 0.833 -14.773 4.246 1 90.44 322 PRO B N 1
ATOM 7311 C CA . PRO B 1 322 ? 1.044 -13.359 4.574 1 90.44 322 PRO B CA 1
ATOM 7312 C C . PRO B 1 322 ? 0.14 -12.875 5.707 1 90.44 322 PRO B C 1
ATOM 7314 O O . PRO B 1 322 ? -0.934 -13.445 5.93 1 90.44 322 PRO B O 1
ATOM 7317 N N . SER B 1 323 ? 0.638 -11.906 6.488 1 90.88 323 SER B N 1
ATOM 7318 C CA . SER B 1 323 ? -0.321 -11.156 7.297 1 90.88 323 SER B CA 1
ATOM 7319 C C . SER B 1 323 ? -1.334 -10.43 6.422 1 90.88 323 SER B C 1
ATOM 7321 O O . SER B 1 323 ? -1.045 -10.109 5.266 1 90.88 323 SER B O 1
ATOM 7323 N N . LEU B 1 324 ? -2.453 -10.219 6.957 1 92.38 324 LEU B N 1
ATOM 7324 C CA . LEU B 1 324 ? -3.494 -9.609 6.137 1 92.38 324 LEU B CA 1
ATOM 7325 C C . LEU B 1 324 ? -3.162 -8.156 5.82 1 92.38 324 LEU B C 1
ATOM 7327 O O . LEU B 1 324 ? -3.516 -7.652 4.75 1 92.38 324 LEU B O 1
ATOM 7331 N N . THR B 1 325 ? -2.488 -7.449 6.766 1 93.75 325 THR B N 1
ATOM 7332 C CA . THR B 1 325 ? -2.068 -6.086 6.461 1 93.75 325 THR B CA 1
ATOM 7333 C C . THR B 1 325 ? -1.055 -6.074 5.316 1 93.75 325 THR B C 1
ATOM 7335 O O . THR B 1 325 ? -1.076 -5.18 4.469 1 93.75 325 THR B O 1
ATOM 7338 N N . HIS B 1 326 ? -0.166 -7.059 5.312 1 93.81 326 HIS B N 1
ATOM 7339 C CA . HIS B 1 326 ? 0.782 -7.184 4.211 1 93.81 326 HIS B CA 1
ATOM 7340 C C . HIS B 1 326 ? 0.068 -7.496 2.902 1 93.81 326 HIS B C 1
ATOM 7342 O O . HIS B 1 326 ? 0.374 -6.898 1.866 1 93.81 326 HIS B O 1
ATOM 7348 N N . PHE B 1 327 ? -0.83 -8.383 2.986 1 95.56 327 PHE B N 1
ATOM 7349 C CA . PHE B 1 327 ? -1.63 -8.75 1.822 1 95.56 327 PHE B CA 1
ATOM 7350 C C . PHE B 1 327 ? -2.316 -7.523 1.231 1 95.56 327 PHE B C 1
ATOM 7352 O O . PHE B 1 327 ? -2.262 -7.297 0.021 1 95.56 327 PHE B O 1
ATOM 7359 N N . ILE B 1 328 ? -2.934 -6.715 2.041 1 96.62 328 ILE B N 1
ATOM 7360 C CA . ILE B 1 328 ? -3.662 -5.523 1.614 1 96.62 328 ILE B CA 1
ATOM 7361 C C . ILE B 1 328 ? -2.686 -4.5 1.035 1 96.62 328 ILE B C 1
ATOM 7363 O O . ILE B 1 328 ? -2.99 -3.838 0.042 1 96.62 328 ILE B O 1
ATOM 7367 N N . ALA B 1 329 ? -1.559 -4.332 1.681 1 96.5 329 ALA B N 1
ATOM 7368 C CA . ALA B 1 329 ? -0.55 -3.396 1.187 1 96.5 329 ALA B CA 1
ATOM 7369 C C . ALA B 1 329 ? -0.086 -3.781 -0.215 1 96.5 329 ALA B C 1
ATOM 7371 O O . ALA B 1 329 ? 0.098 -2.914 -1.073 1 96.5 329 ALA B O 1
ATOM 7372 N N . VAL B 1 330 ? 0.121 -5.07 -0.446 1 96.81 330 VAL B N 1
ATOM 7373 C CA . VAL B 1 330 ? 0.533 -5.551 -1.76 1 96.81 330 VAL B CA 1
ATOM 7374 C C . VAL B 1 330 ? -0.554 -5.246 -2.787 1 96.81 330 VAL B C 1
ATOM 7376 O O . VAL B 1 330 ? -0.271 -4.699 -3.855 1 96.81 330 VAL B O 1
ATOM 7379 N N . LEU B 1 331 ? -1.783 -5.539 -2.447 1 97.62 331 LEU B N 1
ATOM 7380 C CA . LEU B 1 331 ? -2.902 -5.285 -3.348 1 97.62 331 LEU B CA 1
ATOM 7381 C C . LEU B 1 331 ? -3.006 -3.799 -3.678 1 97.62 331 LEU B C 1
ATOM 7383 O O . LEU B 1 331 ? -3.17 -3.43 -4.844 1 97.62 331 LEU B O 1
ATOM 7387 N N . ALA B 1 332 ? -2.916 -2.992 -2.648 1 97.62 332 ALA B N 1
ATOM 7388 C CA . ALA B 1 332 ? -3.066 -1.549 -2.816 1 97.62 332 ALA B CA 1
ATOM 7389 C C . ALA B 1 332 ? -1.974 -0.986 -3.723 1 97.62 332 ALA B C 1
ATOM 7391 O O . ALA B 1 332 ? -2.248 -0.162 -4.598 1 97.62 332 ALA B O 1
ATOM 7392 N N . THR B 1 333 ? -0.786 -1.406 -3.525 1 95.62 333 THR B N 1
ATOM 7393 C CA . THR B 1 333 ? 0.338 -0.936 -4.328 1 95.62 333 THR B CA 1
ATOM 7394 C C . THR B 1 333 ? 0.172 -1.348 -5.785 1 95.62 333 THR B C 1
ATOM 7396 O O . THR B 1 333 ? 0.367 -0.534 -6.691 1 95.62 333 THR B O 1
ATOM 7399 N N . ILE B 1 334 ? -0.185 -2.58 -6.016 1 96.62 334 ILE B N 1
ATOM 7400 C CA . ILE B 1 334 ? -0.351 -3.084 -7.375 1 96.62 334 ILE B CA 1
ATOM 7401 C C . ILE B 1 334 ? -1.48 -2.33 -8.07 1 96.62 334 ILE B C 1
ATOM 7403 O O . ILE B 1 334 ? -1.354 -1.945 -9.234 1 96.62 334 ILE B O 1
ATOM 7407 N N . CYS B 1 335 ? -2.555 -2.078 -7.379 1 96.19 335 CYS B N 1
ATOM 7408 C CA . CYS B 1 335 ? -3.689 -1.365 -7.957 1 96.19 335 CYS B CA 1
ATOM 7409 C C . CYS B 1 335 ? -3.299 0.052 -8.359 1 96.19 335 CYS B C 1
ATOM 7411 O O . CYS B 1 335 ? -3.717 0.543 -9.406 1 96.19 335 CYS B O 1
ATOM 7413 N N . GLU B 1 336 ? -2.512 0.703 -7.48 1 95.06 336 GLU B N 1
ATOM 7414 C CA . GLU B 1 336 ? -2.07 2.066 -7.762 1 95.06 336 GLU B CA 1
ATOM 7415 C C . GLU B 1 336 ? -1.144 2.107 -8.969 1 95.06 336 GLU B C 1
ATOM 7417 O O . GLU B 1 336 ? -1.196 3.047 -9.766 1 95.06 336 GLU B O 1
ATOM 7422 N N . GLU B 1 337 ? -0.358 1.102 -9.172 1 94.12 337 GLU B N 1
ATOM 7423 C CA . GLU B 1 337 ? 0.664 1.1 -10.211 1 94.12 337 GLU B CA 1
ATOM 7424 C C . GLU B 1 337 ? 0.165 0.404 -11.477 1 94.12 337 GLU B C 1
ATOM 7426 O O . GLU B 1 337 ? 0.872 0.354 -12.484 1 94.12 337 GLU B O 1
ATOM 7431 N N . LEU B 1 338 ? -1.047 -0.11 -11.445 1 96.06 338 LEU B N 1
ATOM 7432 C CA . LEU B 1 338 ? -1.605 -0.852 -12.57 1 96.06 338 LEU B CA 1
ATOM 7433 C C . LEU B 1 338 ? -1.761 0.049 -13.797 1 96.06 338 LEU B C 1
ATOM 7435 O O . LEU B 1 338 ? -2.363 1.122 -13.703 1 96.06 338 LEU B O 1
ATOM 7439 N N . PRO B 1 339 ? -1.212 -0.325 -14.867 1 95.38 339 PRO B N 1
ATOM 7440 C CA . PRO B 1 339 ? -1.403 0.465 -16.094 1 95.38 339 PRO B CA 1
ATOM 7441 C C . PRO B 1 339 ? -2.867 0.545 -16.516 1 95.38 339 PRO B C 1
ATOM 7443 O O . PRO B 1 339 ? -3.684 -0.275 -16.094 1 95.38 339 PRO B O 1
ATOM 7446 N N . SER B 1 340 ? -3.232 1.452 -17.406 1 94.62 340 SER B N 1
ATOM 7447 C CA . SER B 1 340 ? -4.613 1.713 -17.812 1 94.62 340 SER B CA 1
ATOM 7448 C C . SER B 1 340 ? -5.199 0.533 -18.578 1 94.62 340 SER B C 1
ATOM 7450 O O . SER B 1 340 ? -6.414 0.314 -18.547 1 94.62 340 SER B O 1
ATOM 7452 N N . ASP B 1 341 ? -4.336 -0.269 -19.203 1 96.06 341 ASP B N 1
ATOM 7453 C CA . ASP B 1 341 ? -4.824 -1.412 -19.969 1 96.06 341 ASP B CA 1
ATOM 7454 C C . ASP B 1 341 ? -4.633 -2.713 -19.188 1 96.06 341 ASP B C 1
ATOM 7456 O O . ASP B 1 341 ? -4.699 -3.801 -19.766 1 96.06 341 ASP B O 1
ATOM 7460 N N . GLY B 1 342 ? -4.312 -2.523 -17.953 1 97.69 342 GLY B N 1
ATOM 7461 C CA . GLY B 1 342 ? -3.992 -3.707 -17.172 1 97.69 342 GLY B CA 1
ATOM 7462 C C . GLY B 1 342 ? -5.141 -4.18 -16.297 1 97.69 342 GLY B C 1
ATOM 7463 O O . GLY B 1 342 ? -6.012 -3.387 -15.93 1 97.69 342 GLY B O 1
ATOM 7464 N N . ILE B 1 343 ? -5.141 -5.477 -15.992 1 98.5 343 ILE B N 1
ATOM 7465 C CA . ILE B 1 343 ? -6.043 -6.074 -15.016 1 98.5 343 ILE B CA 1
ATOM 7466 C C . ILE B 1 343 ? -5.242 -6.859 -13.984 1 98.5 343 ILE B C 1
ATOM 7468 O O . ILE B 1 343 ? -4.195 -7.434 -14.305 1 98.5 343 ILE B O 1
ATOM 7472 N N . LEU B 1 344 ? -5.727 -6.797 -12.727 1 98.62 344 LEU B N 1
ATOM 7473 C CA . LEU B 1 344 ? -5.117 -7.535 -11.625 1 98.62 344 LEU B CA 1
ATOM 7474 C C . LEU B 1 344 ? -5.867 -8.836 -11.359 1 98.62 344 LEU B C 1
ATOM 7476 O O . LEU B 1 344 ? -7.09 -8.828 -11.211 1 98.62 344 LEU B O 1
ATOM 7480 N N . LEU B 1 345 ? -5.133 -9.961 -11.359 1 98.88 345 LEU B N 1
ATOM 7481 C CA . LEU B 1 345 ? -5.695 -11.25 -10.969 1 98.88 345 LEU B CA 1
ATOM 7482 C C . LEU B 1 345 ? -5.309 -11.594 -9.539 1 98.88 345 LEU B C 1
ATOM 7484 O O . LEU B 1 345 ? -4.133 -11.531 -9.172 1 98.88 345 LEU B O 1
ATOM 7488 N N . VAL B 1 346 ? -6.281 -11.875 -8.711 1 98.75 346 VAL B N 1
ATOM 7489 C CA . VAL B 1 346 ? -6.035 -12.352 -7.352 1 98.75 346 VAL B CA 1
ATOM 7490 C C . VAL B 1 346 ? -6.512 -13.797 -7.219 1 98.75 346 VAL B C 1
ATOM 7492 O O . VAL B 1 346 ? -7.691 -14.094 -7.43 1 98.75 346 VAL B O 1
ATOM 7495 N N . TYR B 1 347 ? -5.617 -14.648 -6.953 1 98.56 347 TYR B N 1
ATOM 7496 C CA . TYR B 1 347 ? -5.906 -16.062 -6.758 1 98.56 347 TYR B CA 1
ATOM 7497 C C . TYR B 1 347 ? -5.766 -16.453 -5.289 1 98.56 347 TYR B C 1
ATOM 7499 O O . TYR B 1 347 ? -4.688 -16.312 -4.703 1 98.56 347 TYR B O 1
ATOM 7507 N N . LEU B 1 348 ? -6.836 -16.953 -4.684 1 96.62 348 LEU B N 1
ATOM 7508 C CA . LEU B 1 348 ? -6.859 -17.422 -3.305 1 96.62 348 LEU B CA 1
ATOM 7509 C C . LEU B 1 348 ? -7.32 -18.875 -3.229 1 96.62 348 LEU B C 1
ATOM 7511 O O . LEU B 1 348 ? -8.398 -19.219 -3.725 1 96.62 348 LEU B O 1
ATOM 7515 N N . SER B 1 349 ? -6.523 -19.734 -2.713 1 94.81 349 SER B N 1
ATOM 7516 C CA . SER B 1 349 ? -6.891 -21.125 -2.479 1 94.81 349 SER B CA 1
ATOM 7517 C C . SER B 1 349 ? -6.766 -21.484 -1.001 1 94.81 349 SER B C 1
ATOM 7519 O O . SER B 1 349 ? -5.672 -21.438 -0.436 1 94.81 349 SER B O 1
ATOM 7521 N N . ALA B 1 350 ? -7.867 -21.781 -0.34 1 90.31 350 ALA B N 1
ATOM 7522 C CA . ALA B 1 350 ? -7.844 -22.078 1.087 1 90.31 350 ALA B CA 1
ATOM 7523 C C . ALA B 1 350 ? -8.922 -23.109 1.442 1 90.31 350 ALA B C 1
ATOM 7525 O O . ALA B 1 350 ? -9.859 -23.312 0.673 1 90.31 350 ALA B O 1
ATOM 7526 N N . SER B 1 351 ? -8.672 -23.766 2.564 1 81.25 351 SER B N 1
ATOM 7527 C CA . SER B 1 351 ? -9.656 -24.734 3.037 1 81.25 351 SER B CA 1
ATOM 7528 C C . SER B 1 351 ? -10.727 -24.047 3.889 1 81.25 351 SER B C 1
ATOM 7530 O O . SER B 1 351 ? -10.469 -23.016 4.508 1 81.25 351 SER B O 1
ATOM 7532 N N . GLY B 1 352 ? -11.961 -24.453 3.686 1 67.44 352 GLY B N 1
ATOM 7533 C CA . GLY B 1 352 ? -13.016 -23.969 4.57 1 67.44 352 GLY B CA 1
ATOM 7534 C C . GLY B 1 352 ? -12.961 -24.594 5.949 1 67.44 352 GLY B C 1
ATOM 7535 O O . GLY B 1 352 ? -12.406 -25.688 6.129 1 67.44 352 GLY B O 1
ATOM 7536 N N . TYR B 1 353 ? -12.805 -23.938 7.117 1 54.31 353 TYR B N 1
ATOM 7537 C CA . TYR B 1 353 ? -12.898 -24.562 8.422 1 54.31 353 TYR B CA 1
ATOM 7538 C C . TYR B 1 353 ? -14.273 -25.203 8.625 1 54.31 353 TYR B C 1
ATOM 7540 O O . TYR B 1 353 ? -15.289 -24.5 8.641 1 54.31 353 TYR B O 1
ATOM 7548 N N . CYS B 1 354 ? -14.562 -26.406 8.219 1 44.22 354 CYS B N 1
ATOM 7549 C CA . CYS B 1 354 ? -15.797 -27.062 8.625 1 44.22 354 CYS B CA 1
ATOM 7550 C C . CYS B 1 354 ? -16.094 -26.812 10.102 1 44.22 354 CYS B C 1
ATOM 7552 O O . CYS B 1 354 ? -17.234 -26.969 10.547 1 44.22 354 CYS B O 1
ATOM 7554 N N . GLY B 1 355 ? -15.172 -27.016 11.109 1 38.56 355 GLY B N 1
ATOM 7555 C CA . GLY B 1 355 ? -15.539 -27.234 12.5 1 38.56 355 GLY B CA 1
ATOM 7556 C C . GLY B 1 355 ? -16.125 -26 13.164 1 38.56 355 GLY B C 1
ATOM 7557 O O . GLY B 1 355 ? -16.641 -26.094 14.281 1 38.56 355 GLY B O 1
ATOM 7558 N N . SER B 1 356 ? -15.328 -24.938 13.383 1 39.59 356 SER B N 1
ATOM 7559 C CA . SER B 1 356 ? -15.797 -24.078 14.469 1 39.59 356 SER B CA 1
ATOM 7560 C C . SER B 1 356 ? -17.125 -23.406 14.109 1 39.59 356 SER B C 1
ATOM 7562 O O . SER B 1 356 ? -17.266 -22.875 13.008 1 39.59 356 SER B O 1
ATOM 7564 N N . ALA B 1 357 ? -18.188 -23.797 14.695 1 37.91 357 ALA B N 1
ATOM 7565 C CA . ALA B 1 357 ? -19.578 -23.344 14.766 1 37.91 357 ALA B CA 1
ATOM 7566 C C . ALA B 1 357 ? -19.656 -21.828 14.547 1 37.91 357 ALA B C 1
ATOM 7568 O O . ALA B 1 357 ? -20.703 -21.312 14.125 1 37.91 357 ALA B O 1
ATOM 7569 N N . GLN B 1 358 ? -18.828 -21.047 15.273 1 41.56 358 GLN B N 1
ATOM 7570 C CA . GLN B 1 358 ? -19 -19.609 15.305 1 41.56 358 GLN B CA 1
ATOM 7571 C C . GLN B 1 358 ? -18.375 -18.938 14.086 1 41.56 358 GLN B C 1
ATOM 7573 O O . GLN B 1 358 ? -17.672 -17.938 14.211 1 41.56 358 GLN B O 1
ATOM 7578 N N . ASN B 1 359 ? -17.938 -19.562 13.039 1 45.41 359 ASN B N 1
ATOM 7579 C CA . ASN B 1 359 ? -17.391 -19.062 11.789 1 45.41 359 ASN B CA 1
ATOM 7580 C C . ASN B 1 359 ? -18.172 -17.844 11.273 1 45.41 359 ASN B C 1
ATOM 7582 O O . ASN B 1 359 ? -19.375 -17.938 11.023 1 45.41 359 ASN B O 1
ATOM 7586 N N . GLU B 1 360 ? -17.875 -16.703 11.766 1 51.22 360 GLU B N 1
ATOM 7587 C CA . GLU B 1 360 ? -18.469 -15.562 11.07 1 51.22 360 GLU B CA 1
ATOM 7588 C C . GLU B 1 360 ? -18.641 -15.859 9.586 1 51.22 360 GLU B C 1
ATOM 7590 O O . GLU B 1 360 ? -17.703 -16.281 8.914 1 51.22 360 GLU B O 1
ATOM 7595 N N . SER B 1 361 ? -19.672 -16.281 9.023 1 61.78 361 SER B N 1
ATOM 7596 C CA . SER B 1 361 ? -20.188 -16.641 7.703 1 61.78 361 SER B CA 1
ATOM 7597 C C . SER B 1 361 ? -19.641 -15.695 6.625 1 61.78 361 SER B C 1
ATOM 7599 O O . SER B 1 361 ? -19.547 -14.484 6.84 1 61.78 361 SER B O 1
ATOM 7601 N N . GLY B 1 362 ? -18.719 -16.188 5.703 1 80.69 362 GLY B N 1
ATOM 7602 C CA . GLY B 1 362 ? -18.531 -15.523 4.426 1 80.69 362 GLY B CA 1
ATOM 7603 C C . GLY B 1 362 ? -17.109 -15.039 4.219 1 80.69 362 GLY B C 1
ATOM 7604 O O . GLY B 1 362 ? -16.875 -14.094 3.463 1 80.69 362 GLY B O 1
ATOM 7605 N N . CYS B 1 363 ? -16.156 -15.562 5.156 1 86.75 363 CYS B N 1
ATOM 7606 C CA . CYS B 1 363 ? -14.773 -15.133 4.973 1 86.75 363 CYS B CA 1
ATOM 7607 C C . CYS B 1 363 ? -13.867 -16.328 4.684 1 86.75 363 CYS B C 1
ATOM 7609 O O . CYS B 1 363 ? -14.312 -17.484 4.734 1 86.75 363 CYS B O 1
ATOM 7611 N N . ILE B 1 364 ? -12.664 -16.109 4.215 1 88.81 364 ILE B N 1
ATOM 7612 C CA . ILE B 1 364 ? -11.633 -17.109 3.971 1 88.81 364 ILE B CA 1
ATOM 7613 C C . ILE B 1 364 ? -10.562 -17.016 5.055 1 88.81 364 ILE B C 1
ATOM 7615 O O . ILE B 1 364 ? -9.977 -15.945 5.273 1 88.81 364 ILE B O 1
ATOM 7619 N N . HIS B 1 365 ? -10.289 -18 5.73 1 83 365 HIS B N 1
ATOM 7620 C CA . HIS B 1 365 ? -9.289 -18.016 6.793 1 83 365 HIS B CA 1
ATOM 7621 C C . HIS B 1 365 ? -7.887 -18.188 6.227 1 83 365 HIS B C 1
ATOM 7623 O O . HIS B 1 365 ? -7.617 -19.125 5.484 1 83 365 HIS B O 1
ATOM 7629 N N . PHE B 1 366 ? -7.066 -17.203 6.48 1 77.25 366 PHE B N 1
ATOM 7630 C CA . PHE B 1 366 ? -5.676 -17.234 6.055 1 77.25 366 PHE B CA 1
ATOM 7631 C C . PHE B 1 366 ? -4.738 -17.234 7.258 1 77.25 366 PHE B C 1
ATOM 7633 O O . PHE B 1 366 ? -4.359 -16.172 7.754 1 77.25 366 PHE B O 1
ATOM 7640 N N . GLY B 1 367 ? -4.75 -18.188 8.219 1 66.62 367 GLY B N 1
ATOM 7641 C CA . GLY B 1 367 ? -3.848 -18.281 9.352 1 66.62 367 GLY B CA 1
ATOM 7642 C C . GLY B 1 367 ? -4.184 -19.438 10.289 1 66.62 367 GLY B C 1
ATOM 7643 O O . GLY B 1 367 ? -5.246 -20.047 10.172 1 66.62 367 GLY B O 1
ATOM 7644 N N . PRO B 1 368 ? -3.062 -19.844 10.922 1 58.88 368 PRO B N 1
ATOM 7645 C CA . PRO B 1 368 ? -3.246 -21 11.789 1 58.88 368 PRO B CA 1
ATOM 7646 C C . PRO B 1 368 ? -4.242 -20.734 12.922 1 58.88 368 PRO B C 1
ATOM 7648 O O . PRO B 1 368 ? -4.75 -21.688 13.531 1 58.88 368 PRO B O 1
ATOM 7651 N N . ARG B 1 369 ? -4.152 -19.5 13.531 1 55.38 369 ARG B N 1
ATOM 7652 C CA . ARG B 1 369 ? -4.902 -19.266 14.766 1 55.38 369 ARG B CA 1
ATOM 7653 C C . ARG B 1 369 ? -6.309 -18.766 14.461 1 55.38 369 ARG B C 1
ATOM 7655 O O . ARG B 1 369 ? -6.555 -18.188 13.406 1 55.38 369 ARG B O 1
ATOM 7662 N N . GLY B 1 370 ? -7.293 -19.375 14.867 1 51.44 370 GLY B N 1
ATOM 7663 C CA . GLY B 1 370 ? -8.742 -19.25 14.828 1 51.44 370 GLY B CA 1
ATOM 7664 C C . GLY B 1 370 ? -9.227 -17.828 14.984 1 51.44 370 GLY B C 1
ATOM 7665 O O . GLY B 1 370 ? -10.43 -17.562 15.039 1 51.44 370 GLY B O 1
ATOM 7666 N N . ASP B 1 371 ? -8.336 -16.953 15.57 1 55.34 371 ASP B N 1
ATOM 7667 C CA . ASP B 1 371 ? -9.133 -15.82 16.047 1 55.34 371 ASP B CA 1
ATOM 7668 C C . ASP B 1 371 ? -9.719 -15.031 14.875 1 55.34 371 ASP B C 1
ATOM 7670 O O . ASP B 1 371 ? -9.047 -14.812 13.867 1 55.34 371 ASP B O 1
ATOM 7674 N N . ARG B 1 372 ? -10.891 -14.656 14.977 1 60 372 ARG B N 1
ATOM 7675 C CA . ARG B 1 372 ? -11.812 -13.875 14.156 1 60 372 ARG B CA 1
ATOM 7676 C C . ARG B 1 372 ? -11.172 -12.562 13.719 1 60 372 ARG B C 1
ATOM 7678 O O . ARG B 1 372 ? -10.172 -12.125 14.297 1 60 372 ARG B O 1
ATOM 7685 N N . GLY B 1 373 ? -11.406 -12 12.641 1 64.31 373 GLY B N 1
ATOM 7686 C CA . GLY B 1 373 ? -11.336 -10.672 12.039 1 64.31 373 GLY B CA 1
ATOM 7687 C C . GLY B 1 373 ? -9.961 -10.336 11.5 1 64.31 373 GLY B C 1
ATOM 7688 O O . GLY B 1 373 ? -9.805 -10.062 10.312 1 64.31 373 GLY B O 1
ATOM 7689 N N . SER B 1 374 ? -8.844 -10.82 12.305 1 77.06 374 SER B N 1
ATOM 7690 C CA . SER B 1 374 ? -7.531 -10.344 11.883 1 77.06 374 SER B CA 1
ATOM 7691 C C . SER B 1 374 ? -6.867 -11.32 10.922 1 77.06 374 SER B C 1
ATOM 7693 O O . SER B 1 374 ? -5.988 -10.938 10.148 1 77.06 374 SER B O 1
ATOM 7695 N N . ASN B 1 375 ? -7.367 -12.508 10.797 1 80.81 375 ASN B N 1
ATOM 7696 C CA . ASN B 1 375 ? -6.727 -13.484 9.93 1 80.81 375 ASN B CA 1
ATOM 7697 C C . ASN B 1 375 ? -7.684 -13.992 8.852 1 80.81 375 ASN B C 1
ATOM 7699 O O . ASN B 1 375 ? -7.477 -15.07 8.289 1 80.81 375 ASN B O 1
ATOM 7703 N N . CYS B 1 376 ? -8.664 -13.25 8.633 1 88.25 376 CYS B N 1
ATOM 7704 C CA . CYS B 1 376 ? -9.656 -13.656 7.645 1 88.25 376 CYS B CA 1
ATOM 7705 C C . CYS B 1 376 ? -9.766 -12.633 6.523 1 88.25 376 CYS B C 1
ATOM 7707 O O . CYS B 1 376 ? -9.695 -11.422 6.773 1 88.25 376 CYS B O 1
ATOM 7709 N N . ILE B 1 377 ? -9.898 -13.141 5.359 1 92.44 377 ILE B N 1
ATOM 7710 C CA . ILE B 1 377 ? -10.156 -12.281 4.211 1 92.44 377 ILE B CA 1
ATOM 7711 C C . ILE B 1 377 ? -11.656 -12.195 3.953 1 92.44 377 ILE B C 1
ATOM 7713 O O . ILE B 1 377 ? -12.328 -13.227 3.805 1 92.44 377 ILE B O 1
ATOM 7717 N N . TYR B 1 378 ? -12.195 -11.008 3.945 1 92.69 378 TYR B N 1
ATOM 7718 C CA . TYR B 1 378 ? -13.609 -10.758 3.713 1 92.69 378 TYR B CA 1
ATOM 7719 C C . TYR B 1 378 ? -13.836 -10.148 2.334 1 92.69 378 TYR B C 1
ATOM 7721 O O . TYR B 1 378 ? -12.93 -9.555 1.756 1 92.69 378 TYR B O 1
ATOM 7729 N N . PRO B 1 379 ? -15.062 -10.375 1.767 1 94.19 379 PRO B N 1
ATOM 7730 C CA . PRO B 1 379 ? -15.383 -9.695 0.508 1 94.19 379 PRO B CA 1
ATOM 7731 C C . PRO B 1 379 ? -15.148 -8.188 0.576 1 94.19 379 PRO B C 1
ATOM 7733 O O . PRO B 1 379 ? -14.695 -7.59 -0.401 1 94.19 379 PRO B O 1
ATOM 7736 N N . SER B 1 380 ? -15.375 -7.59 1.759 1 92.56 380 SER B N 1
ATOM 7737 C CA . SER B 1 380 ? -15.242 -6.148 1.943 1 92.56 380 SER B CA 1
ATOM 7738 C C . SER B 1 380 ? -13.797 -5.703 1.757 1 92.56 380 SER B C 1
ATOM 7740 O O . SER B 1 380 ? -13.531 -4.535 1.458 1 92.56 380 SER B O 1
ATOM 7742 N N . ASP B 1 381 ? -12.867 -6.609 1.94 1 95.12 381 ASP B N 1
ATOM 7743 C CA . ASP B 1 381 ? -11.453 -6.273 1.796 1 95.12 381 ASP B CA 1
ATOM 7744 C C . ASP B 1 381 ? -11.117 -5.945 0.345 1 95.12 381 ASP B C 1
ATOM 7746 O O . ASP B 1 381 ? -10.117 -5.273 0.074 1 95.12 381 ASP B O 1
ATOM 7750 N N . PHE B 1 382 ? -11.969 -6.363 -0.579 1 96.75 382 PHE B N 1
ATOM 7751 C CA . PHE B 1 382 ? -11.648 -6.199 -1.992 1 96.75 382 PHE B CA 1
ATOM 7752 C C . PHE B 1 382 ? -12.406 -5.016 -2.582 1 96.75 382 PHE B C 1
ATOM 7754 O O . PHE B 1 382 ? -12.078 -4.543 -3.674 1 96.75 382 PHE B O 1
ATOM 7761 N N . VAL B 1 383 ? -13.375 -4.465 -1.893 1 95.06 383 VAL B N 1
ATOM 7762 C CA . VAL B 1 383 ? -14.281 -3.453 -2.43 1 95.06 383 VAL B CA 1
ATOM 7763 C C . VAL B 1 383 ? -13.492 -2.209 -2.826 1 95.06 383 VAL B C 1
ATOM 7765 O O . VAL B 1 383 ? -13.672 -1.676 -3.924 1 95.06 383 VAL B O 1
ATOM 7768 N N . PRO B 1 384 ? -12.531 -1.759 -1.978 1 94.31 384 PRO B N 1
ATOM 7769 C CA . PRO B 1 384 ? -11.781 -0.565 -2.375 1 94.31 384 PRO B CA 1
ATOM 7770 C C . PRO B 1 384 ? -10.984 -0.769 -3.662 1 94.31 384 PRO B C 1
ATOM 7772 O O . PRO B 1 384 ? -10.703 0.195 -4.375 1 94.31 384 PRO B O 1
ATOM 7775 N N . PHE B 1 385 ? -10.664 -1.989 -4.004 1 96.69 385 PHE B N 1
ATOM 7776 C CA . PHE B 1 385 ? -9.773 -2.268 -5.125 1 96.69 385 PHE B CA 1
ATOM 7777 C C . PHE B 1 385 ? -10.57 -2.486 -6.406 1 96.69 385 PHE B C 1
ATOM 7779 O O . PHE B 1 385 ? -9.992 -2.65 -7.48 1 96.69 385 PHE B O 1
ATOM 7786 N N . THR B 1 386 ? -11.914 -2.439 -6.301 1 96.31 386 THR B N 1
ATOM 7787 C CA . THR B 1 386 ? -12.758 -2.555 -7.484 1 96.31 386 THR B CA 1
ATOM 7788 C C . THR B 1 386 ? -12.719 -1.267 -8.305 1 96.31 386 THR B C 1
ATOM 7790 O O . THR B 1 386 ? -13.359 -1.173 -9.352 1 96.31 386 THR B O 1
ATOM 7793 N N . ARG B 1 387 ? -12 -0.253 -7.816 1 94.88 387 ARG B N 1
ATOM 7794 C CA . ARG B 1 387 ? -11.812 0.974 -8.578 1 94.88 387 ARG B CA 1
ATOM 7795 C C . ARG B 1 387 ? -10.922 0.73 -9.789 1 94.88 387 ARG B C 1
ATOM 7797 O O . ARG B 1 387 ? -10.836 1.571 -10.688 1 94.88 387 ARG B O 1
ATOM 7804 N N . ARG B 1 388 ? -10.195 -0.397 -9.828 1 96.31 388 ARG B N 1
ATOM 7805 C CA . ARG B 1 388 ? -9.406 -0.889 -10.961 1 96.31 388 ARG B CA 1
ATOM 7806 C C . ARG B 1 388 ? -9.922 -2.246 -11.43 1 96.31 388 ARG B C 1
ATOM 7808 O O . ARG B 1 388 ? -10.578 -2.965 -10.68 1 96.31 388 ARG B O 1
ATOM 7815 N N . PRO B 1 389 ? -9.688 -2.607 -12.75 1 97.38 389 PRO B N 1
ATOM 7816 C CA . PRO B 1 389 ? -10.117 -3.93 -13.211 1 97.38 389 PRO B CA 1
ATOM 7817 C C . PRO B 1 389 ? -9.555 -5.066 -12.359 1 97.38 389 PRO B C 1
ATOM 7819 O O . PRO B 1 389 ? -8.344 -5.125 -12.133 1 97.38 389 PRO B O 1
ATOM 7822 N N . LEU B 1 390 ? -10.453 -5.918 -11.906 1 98.31 390 LEU B N 1
ATOM 7823 C CA . LEU B 1 390 ? -10.094 -6.961 -10.945 1 98.31 390 LEU B CA 1
ATOM 7824 C C . LEU B 1 390 ? -10.734 -8.289 -11.328 1 98.31 390 LEU B C 1
ATOM 7826 O O . LEU B 1 390 ? -11.922 -8.352 -11.633 1 98.31 390 LEU B O 1
ATOM 7830 N N . LEU B 1 391 ? -9.93 -9.359 -11.445 1 98.75 391 LEU B N 1
ATOM 7831 C CA . LEU B 1 391 ? -10.383 -10.734 -11.594 1 98.75 391 LEU B CA 1
ATOM 7832 C C . LEU B 1 391 ? -10.062 -11.547 -10.336 1 98.75 391 LEU B C 1
ATOM 7834 O O . LEU B 1 391 ? -8.898 -11.711 -9.977 1 98.75 391 LEU B O 1
ATOM 7838 N N . LEU B 1 392 ? -11.062 -12.047 -9.68 1 98.62 392 LEU B N 1
ATOM 7839 C CA . LEU B 1 392 ? -10.891 -12.852 -8.477 1 98.62 392 LEU B CA 1
ATOM 7840 C C . LEU B 1 392 ? -11.109 -14.336 -8.773 1 98.62 392 LEU B C 1
ATOM 7842 O O . LEU B 1 392 ? -12.141 -14.719 -9.328 1 98.62 392 LEU B O 1
ATOM 7846 N N . VAL B 1 393 ? -10.117 -15.125 -8.508 1 98.75 393 VAL B N 1
ATOM 7847 C CA . VAL B 1 393 ? -10.242 -16.578 -8.523 1 98.75 393 VAL B CA 1
ATOM 7848 C C . VAL B 1 393 ? -10.172 -17.109 -7.094 1 98.75 393 VAL B C 1
ATOM 7850 O O . VAL B 1 393 ? -9.094 -17.203 -6.508 1 98.75 393 VAL B O 1
ATOM 7853 N N . ILE B 1 394 ? -11.297 -17.547 -6.578 1 97.5 394 ILE B N 1
ATOM 7854 C CA . ILE B 1 394 ? -11.367 -17.953 -5.176 1 97.5 394 ILE B CA 1
ATOM 7855 C C . ILE B 1 394 ? -11.695 -19.453 -5.086 1 97.5 394 ILE B C 1
ATOM 7857 O O . ILE B 1 394 ? -12.773 -19.875 -5.496 1 97.5 394 ILE B O 1
ATOM 7861 N N . ASP B 1 395 ? -10.781 -20.172 -4.645 1 96.38 395 ASP B N 1
ATOM 7862 C CA . ASP B 1 395 ? -10.914 -21.609 -4.406 1 96.38 395 ASP B CA 1
ATOM 7863 C C . ASP B 1 395 ? -11.07 -21.906 -2.916 1 96.38 395 ASP B C 1
ATOM 7865 O O . ASP B 1 395 ? -10.086 -22.156 -2.219 1 96.38 395 ASP B O 1
ATOM 7869 N N . ASN B 1 396 ? -12.281 -21.859 -2.477 1 93 396 ASN B N 1
ATOM 7870 C CA . ASN B 1 396 ? -12.656 -22.031 -1.077 1 93 396 ASN B CA 1
ATOM 7871 C C . ASN B 1 396 ? -14.109 -22.453 -0.935 1 93 396 ASN B C 1
ATOM 7873 O O . ASN B 1 396 ? -14.945 -22.125 -1.771 1 93 396 ASN B O 1
ATOM 7877 N N . ASP B 1 397 ? -14.453 -23.125 0.17 1 90.31 397 ASP B N 1
ATOM 7878 C CA . ASP B 1 397 ? -15.82 -23.594 0.409 1 90.31 397 ASP B CA 1
ATOM 7879 C C . ASP B 1 397 ? -16.781 -22.422 0.563 1 90.31 397 ASP B C 1
ATOM 7881 O O . ASP B 1 397 ? -17.984 -22.547 0.286 1 90.31 397 ASP B O 1
ATOM 7885 N N . ASN B 1 398 ? -16.266 -21.266 0.945 1 89.56 398 ASN B N 1
ATOM 7886 C CA . ASN B 1 398 ? -17.094 -20.078 1.131 1 89.56 398 ASN B CA 1
ATOM 7887 C C . ASN B 1 398 ? -16.938 -19.094 -0.023 1 89.56 398 ASN B C 1
ATOM 7889 O O . ASN B 1 398 ? -17.172 -17.891 0.142 1 89.56 398 ASN B O 1
ATOM 7893 N N . SER B 1 399 ? -16.531 -19.578 -1.157 1 93.81 399 SER B N 1
ATOM 7894 C CA . SER B 1 399 ? -16.234 -18.703 -2.281 1 93.81 399 SER B CA 1
ATOM 7895 C C . SER B 1 399 ? -17.453 -17.906 -2.711 1 93.81 399 SER B C 1
ATOM 7897 O O . SER B 1 399 ? -17.344 -16.75 -3.098 1 93.81 399 SER B O 1
ATOM 7899 N N . LYS B 1 400 ? -18.672 -18.438 -2.576 1 93.38 400 LYS B N 1
ATOM 7900 C CA . LYS B 1 400 ? -19.906 -17.797 -3.066 1 93.38 400 LYS B CA 1
ATOM 7901 C C . LYS B 1 400 ? -20.25 -16.562 -2.242 1 93.38 400 LYS B C 1
ATOM 7903 O O . LYS B 1 400 ? -21.016 -15.703 -2.695 1 93.38 400 LYS B O 1
ATOM 7908 N N . ALA B 1 401 ? -19.719 -16.484 -1 1 92.94 401 ALA B N 1
ATOM 7909 C CA . ALA B 1 401 ? -19.938 -15.305 -0.165 1 92.94 401 ALA B CA 1
ATOM 7910 C C . ALA B 1 401 ? -19.359 -14.055 -0.819 1 92.94 401 ALA B C 1
ATOM 7912 O O . ALA B 1 401 ? -19.781 -12.938 -0.528 1 92.94 401 ALA B O 1
ATOM 7913 N N . PHE B 1 402 ? -18.484 -14.219 -1.721 1 96.19 402 PHE B N 1
ATOM 7914 C CA . PHE B 1 402 ? -17.766 -13.102 -2.328 1 96.19 402 PHE B CA 1
ATOM 7915 C C . PHE B 1 402 ? -18.594 -12.477 -3.447 1 96.19 402 PHE B C 1
ATOM 7917 O O . PHE B 1 402 ? -18.25 -11.414 -3.965 1 96.19 402 PHE B O 1
ATOM 7924 N N . LYS B 1 403 ? -19.734 -13.086 -3.809 1 96.38 403 LYS B N 1
ATOM 7925 C CA . LYS B 1 403 ? -20.625 -12.547 -4.84 1 96.38 403 LYS B CA 1
ATOM 7926 C C . LYS B 1 403 ? -21.141 -11.164 -4.457 1 96.38 403 LYS B C 1
ATOM 7928 O O . LYS B 1 403 ? -21.484 -10.359 -5.328 1 96.38 403 LYS B O 1
ATOM 7933 N N . VAL B 1 404 ? -21.094 -10.867 -3.178 1 95.12 404 VAL B N 1
ATOM 7934 C CA . VAL B 1 404 ? -21.641 -9.617 -2.654 1 95.12 404 VAL B CA 1
ATOM 7935 C C . VAL B 1 404 ? -20.828 -8.438 -3.186 1 95.12 404 VAL B C 1
ATOM 7937 O O . VAL B 1 404 ? -21.328 -7.309 -3.244 1 95.12 404 VAL B O 1
ATOM 7940 N N . ILE B 1 405 ? -19.641 -8.688 -3.586 1 95.75 405 ILE B N 1
ATOM 7941 C CA . ILE B 1 405 ? -18.766 -7.633 -4.102 1 95.75 405 ILE B CA 1
ATOM 7942 C C . ILE B 1 405 ? -19.406 -7.004 -5.34 1 95.75 405 ILE B C 1
ATOM 7944 O O . ILE B 1 405 ? -19.266 -5.797 -5.57 1 95.75 405 ILE B O 1
ATOM 7948 N N . ALA B 1 406 ? -20.094 -7.812 -6.148 1 94.94 406 ALA B N 1
ATOM 7949 C CA . ALA B 1 406 ? 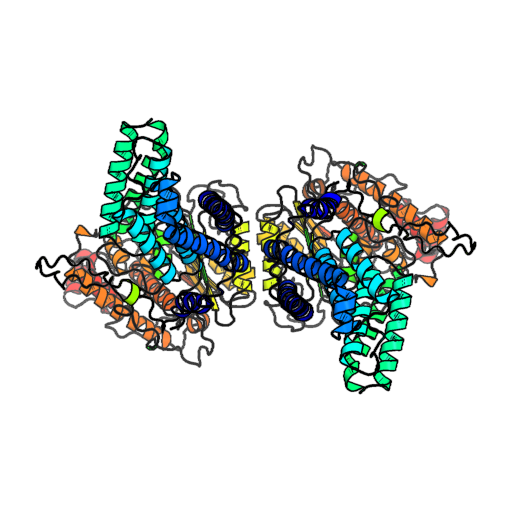-20.672 -7.352 -7.402 1 94.94 406 ALA B CA 1
ATOM 7950 C C . ALA B 1 406 ? -21.688 -6.234 -7.16 1 94.94 406 ALA B C 1
ATOM 7952 O O . ALA B 1 406 ? -21.875 -5.363 -8.016 1 94.94 406 ALA B O 1
ATOM 7953 N N . GLU B 1 407 ? -22.234 -6.211 -6.043 1 91.88 407 GLU B N 1
ATOM 7954 C CA . GLU B 1 407 ? -23.219 -5.188 -5.711 1 91.88 407 GLU B CA 1
ATOM 7955 C C . GLU B 1 407 ? -22.562 -3.998 -5.012 1 91.88 407 GLU B C 1
ATOM 7957 O O . GLU B 1 407 ? -23.156 -2.924 -4.914 1 91.88 407 GLU B O 1
ATOM 7962 N N . ALA B 1 408 ? -21.391 -4.148 -4.59 1 91.25 408 ALA B N 1
ATOM 7963 C CA . ALA B 1 408 ? -20.75 -3.131 -3.762 1 91.25 408 ALA B CA 1
ATOM 7964 C C . ALA B 1 408 ? -19.609 -2.445 -4.512 1 91.25 408 ALA B C 1
ATOM 7966 O O . ALA B 1 408 ? -18.859 -1.665 -3.928 1 91.25 408 ALA B O 1
ATOM 7967 N N . GLU B 1 409 ? -19.547 -2.629 -5.746 1 91.94 409 GLU B N 1
ATOM 7968 C CA . GLU B 1 409 ? -18.438 -2.131 -6.543 1 91.94 409 GLU B CA 1
ATOM 7969 C C . GLU B 1 409 ? -18.359 -0.607 -6.488 1 91.94 409 GLU B C 1
ATOM 7971 O O . GLU B 1 409 ? -19.375 0.07 -6.367 1 91.94 409 GLU B O 1
ATOM 7976 N N . LYS B 1 410 ? -17.188 0.037 -6.562 1 88.94 410 LYS B N 1
ATOM 7977 C CA . LYS B 1 410 ? -17 1.481 -6.453 1 88.94 410 LYS B CA 1
ATOM 7978 C C . LYS B 1 410 ? -16.516 2.076 -7.77 1 88.94 410 LYS B C 1
ATOM 7980 O O . LYS B 1 410 ? -16.562 3.293 -7.965 1 88.94 410 LYS B O 1
ATOM 7985 N N . GLY B 1 411 ? -16.125 1.29 -8.719 1 88.25 411 GLY B N 1
ATOM 7986 C CA . GLY B 1 411 ? -15.609 1.818 -9.969 1 88.25 411 GLY B CA 1
ATOM 7987 C C . GLY B 1 411 ? -15.859 0.903 -11.156 1 88.25 411 GLY B C 1
ATOM 7988 O O . GLY B 1 411 ? -16.641 1.237 -12.055 1 88.25 411 GLY B O 1
ATOM 7989 N N . GLU B 1 412 ? -15.164 -0.191 -11.102 1 91.94 412 GLU B N 1
ATOM 7990 C CA . GLU B 1 412 ? -15.242 -1.174 -12.172 1 91.94 412 GLU B CA 1
ATOM 7991 C C . GLU B 1 412 ? -15.938 -2.449 -11.703 1 91.94 412 GLU B C 1
ATOM 7993 O O . GLU B 1 412 ? -15.828 -2.826 -10.539 1 91.94 412 GLU B O 1
ATOM 7998 N N . SER B 1 413 ? -16.641 -3.076 -12.68 1 94.81 413 SER B N 1
ATOM 7999 C CA . SER B 1 413 ? -17.234 -4.367 -12.367 1 94.81 413 SER B CA 1
ATOM 8000 C C . SER B 1 413 ? -16.188 -5.457 -12.234 1 94.81 413 SER B C 1
ATOM 8002 O O . SER B 1 413 ? -15.227 -5.496 -13.016 1 94.81 413 SER B O 1
ATOM 8004 N N . VAL B 1 414 ? -16.406 -6.281 -11.273 1 97.25 414 VAL B N 1
ATOM 8005 C CA . VAL B 1 414 ? -15.43 -7.324 -10.961 1 97.25 414 VAL B CA 1
ATOM 8006 C C . VAL B 1 414 ? -15.812 -8.617 -11.68 1 97.25 414 VAL B C 1
ATOM 8008 O O . VAL B 1 414 ? -17 -8.914 -11.852 1 97.25 414 VAL B O 1
ATOM 8011 N N . ALA B 1 415 ? -14.828 -9.336 -12.203 1 98.44 415 ALA B N 1
ATOM 8012 C CA . ALA B 1 415 ? -15 -10.703 -12.68 1 98.44 415 ALA B CA 1
ATOM 8013 C C . ALA B 1 415 ? -14.555 -11.711 -11.625 1 98.44 415 ALA B C 1
ATOM 8015 O O . ALA B 1 415 ? -13.531 -11.516 -10.969 1 98.44 415 ALA B O 1
ATOM 8016 N N . MET B 1 416 ? -15.336 -12.781 -11.43 1 98.69 416 MET B N 1
ATOM 8017 C CA . MET B 1 416 ? -14.992 -13.75 -10.391 1 98.69 416 MET B CA 1
ATOM 8018 C C . MET B 1 416 ? -15.188 -15.18 -10.891 1 98.69 416 MET B C 1
ATOM 8020 O O . MET B 1 416 ? -16.172 -15.469 -11.57 1 98.69 416 MET B O 1
ATOM 8024 N N . LEU B 1 417 ? -14.242 -15.992 -10.68 1 98.75 417 LEU B N 1
ATOM 8025 C CA . LEU B 1 417 ? -14.352 -17.438 -10.766 1 98.75 417 LEU B CA 1
ATOM 8026 C C . LEU B 1 417 ? -14.352 -18.062 -9.375 1 98.75 417 LEU B C 1
ATOM 8028 O O . LEU B 1 417 ? -13.352 -18 -8.664 1 98.75 417 LEU B O 1
ATOM 8032 N N . LEU B 1 418 ? -15.461 -18.703 -8.984 1 98.12 418 LEU B N 1
ATOM 8033 C CA . LEU B 1 418 ? -15.672 -19.172 -7.621 1 98.12 418 LEU B CA 1
ATOM 8034 C C . LEU B 1 418 ? -15.805 -20.688 -7.578 1 98.12 418 LEU B C 1
ATOM 8036 O O . LEU B 1 418 ? -16.578 -21.266 -8.344 1 98.12 418 LEU B O 1
ATOM 8040 N N . SER B 1 419 ? -15.07 -21.297 -6.727 1 97.31 419 SER B N 1
ATOM 8041 C CA . SER B 1 419 ? -15.109 -22.75 -6.566 1 97.31 419 SER B CA 1
ATOM 8042 C C . SER B 1 419 ? -16.422 -23.203 -5.957 1 97.31 419 SER B C 1
ATOM 8044 O O . SER B 1 419 ? -17.188 -22.391 -5.434 1 97.31 419 SER B O 1
ATOM 8046 N N . PRO B 1 420 ? -16.734 -24.531 -6.059 1 95.38 420 PRO B N 1
ATOM 8047 C CA . PRO B 1 420 ? -17.891 -25.078 -5.348 1 95.38 420 PRO B CA 1
ATOM 8048 C C . PRO B 1 420 ? -17.734 -25.016 -3.83 1 95.38 420 PRO B C 1
ATOM 8050 O O . PRO B 1 420 ? -16.625 -24.859 -3.328 1 95.38 420 PRO B O 1
ATOM 8053 N N . SER B 1 421 ? -18.844 -25.125 -3.172 1 92.44 421 SER B N 1
ATOM 8054 C CA . SER B 1 421 ? -18.828 -25.141 -1.714 1 92.44 421 SER B CA 1
ATOM 8055 C C . SER B 1 421 ? -18.359 -26.5 -1.188 1 92.44 421 SER B C 1
ATOM 8057 O O . SER B 1 421 ? -17.875 -26.594 -0.056 1 92.44 421 SER B O 1
ATOM 8059 N N . CYS B 1 422 ? -18.547 -27.484 -2.111 1 91.12 422 CYS B N 1
ATOM 8060 C CA . CYS B 1 422 ? -18.109 -28.844 -1.781 1 91.12 422 CYS B CA 1
ATOM 8061 C C . CYS B 1 422 ? -17.375 -29.484 -2.957 1 91.12 422 CYS B C 1
ATOM 8063 O O . CYS B 1 422 ? -17.625 -29.109 -4.109 1 91.12 422 CYS B O 1
ATOM 8065 N N . SER B 1 423 ? -16.484 -30.359 -2.637 1 88.44 423 SER B N 1
ATOM 8066 C CA . SER B 1 423 ? -15.781 -31.109 -3.668 1 88.44 423 SER B CA 1
ATOM 8067 C C . SER B 1 423 ? -16.234 -32.562 -3.701 1 88.44 423 SER B C 1
ATOM 8069 O O . SER B 1 423 ? -16.469 -33.156 -2.654 1 88.44 423 SER B O 1
ATOM 8071 N N . PRO B 1 424 ? -16.391 -33.062 -4.902 1 88.94 424 PRO B N 1
ATOM 8072 C CA . PRO B 1 424 ? -16.75 -34.469 -4.977 1 88.94 424 PRO B CA 1
ATOM 8073 C C . PRO B 1 424 ? -15.695 -35.375 -4.336 1 88.94 424 PRO B C 1
ATOM 8075 O O . PRO B 1 424 ? -14.508 -35.031 -4.312 1 88.94 424 PRO B O 1
ATOM 8078 N N . ALA B 1 425 ? -16.156 -36.5 -3.732 1 80.25 425 ALA B N 1
ATOM 8079 C CA . ALA B 1 425 ? -15.258 -37.469 -3.119 1 80.25 425 ALA B CA 1
ATOM 8080 C C . ALA B 1 425 ? -14.391 -38.156 -4.172 1 80.25 425 ALA B C 1
ATOM 8082 O O . ALA B 1 425 ? -14.883 -38.562 -5.227 1 80.25 425 ALA B O 1
ATOM 8083 N N . LEU B 1 426 ? -13.148 -38 -4.02 1 73.19 426 LEU B N 1
ATOM 8084 C CA . LEU B 1 426 ? -12.234 -38.656 -4.941 1 73.19 426 LEU B CA 1
ATOM 8085 C C . LEU B 1 426 ? -11.836 -40.031 -4.418 1 73.19 426 LEU B C 1
ATOM 8087 O O . LEU B 1 426 ? -11.836 -40.25 -3.207 1 73.19 426 LEU B O 1
ATOM 8091 N N . SER B 1 427 ? -12.125 -41.281 -5.105 1 57.62 427 SER B N 1
ATOM 8092 C CA . SER B 1 427 ? -11.867 -42.656 -4.691 1 57.62 427 SER B CA 1
ATOM 8093 C C . SER B 1 427 ? -10.617 -42.75 -3.822 1 57.62 427 SER B C 1
ATOM 8095 O O . SER B 1 427 ? -10.602 -43.438 -2.807 1 57.62 427 SER B O 1
ATOM 8097 N N . ASP B 1 428 ? -9.461 -42.656 -4.309 1 52.62 428 ASP B N 1
ATOM 8098 C CA . ASP B 1 428 ? -8.234 -42.969 -3.584 1 52.62 428 ASP B CA 1
ATOM 8099 C C . ASP B 1 428 ? -7.793 -41.812 -2.705 1 52.62 428 ASP B C 1
ATOM 8101 O O . ASP B 1 428 ? -6.785 -41.906 -2 1 52.62 428 ASP B O 1
ATOM 8105 N N . CYS B 1 429 ? -7.883 -40.562 -3.086 1 49.97 429 CYS B N 1
ATOM 8106 C CA . CYS B 1 429 ? -6.918 -39.531 -2.729 1 49.97 429 CYS B CA 1
ATOM 8107 C C . CYS B 1 429 ? -7.348 -38.812 -1.459 1 49.97 429 CYS B C 1
ATOM 8109 O O . CYS B 1 429 ? -8.508 -38.406 -1.333 1 49.97 429 CYS B O 1
ATOM 8111 N N . SER B 1 430 ? -6.77 -39.125 -0.436 1 46.91 430 SER B N 1
ATOM 8112 C CA . SER B 1 430 ? -6.762 -38.188 0.693 1 46.91 430 SER B CA 1
ATOM 8113 C C . SER B 1 430 ? -6.844 -36.75 0.223 1 46.91 430 SER B C 1
ATOM 8115 O O . SER B 1 430 ? -6.055 -36.312 -0.619 1 46.91 430 SER B O 1
ATOM 8117 N N . HIS B 1 431 ? -8.016 -36.156 0.281 1 49.47 431 HIS B N 1
ATOM 8118 C CA . HIS B 1 431 ? -8.5 -34.875 -0.201 1 49.47 431 HIS B CA 1
ATOM 8119 C C . HIS B 1 431 ? -7.367 -33.844 -0.323 1 49.47 431 HIS B C 1
ATOM 8121 O O . HIS B 1 431 ? -7.379 -33 -1.221 1 49.47 431 HIS B O 1
ATOM 8127 N N . ASN B 1 432 ? -6.391 -33.938 0.748 1 56.56 432 ASN B N 1
ATOM 8128 C CA . ASN B 1 432 ? -5.508 -32.781 0.91 1 56.56 432 ASN B CA 1
ATOM 8129 C C . ASN B 1 432 ? -4.121 -33.062 0.344 1 56.56 432 ASN B C 1
ATOM 8131 O O . ASN B 1 432 ? -3.281 -32.156 0.284 1 56.56 432 ASN B O 1
ATOM 8135 N N . SER B 1 433 ? -3.975 -34.281 -0.462 1 64.75 433 SER B N 1
ATOM 8136 C CA . SER B 1 433 ? -2.578 -34.594 -0.736 1 64.75 433 SER B CA 1
ATOM 8137 C C . SER B 1 433 ? -2.162 -34.094 -2.121 1 64.75 433 SER B C 1
ATOM 8139 O O . SER B 1 433 ? -0.974 -33.906 -2.385 1 64.75 433 SER B O 1
ATOM 8141 N N . ASN B 1 434 ? -3.213 -33.781 -2.971 1 74.38 434 ASN B N 1
ATOM 8142 C CA . ASN B 1 434 ? -2.795 -33.438 -4.324 1 74.38 434 ASN B CA 1
ATOM 8143 C C . ASN B 1 434 ? -3.219 -32 -4.684 1 74.38 434 ASN B C 1
ATOM 8145 O O . ASN B 1 434 ? -3.207 -31.625 -5.855 1 74.38 434 ASN B O 1
ATOM 8149 N N . GLY B 1 435 ? -3.586 -31.25 -3.756 1 85.75 435 GLY B N 1
ATOM 8150 C CA . GLY B 1 435 ? -4.035 -29.891 -4.062 1 85.75 435 GLY B CA 1
ATOM 8151 C C . GLY B 1 435 ? -5.535 -29.797 -4.289 1 85.75 435 GLY B C 1
ATOM 8152 O O . GLY B 1 435 ? -6.258 -30.781 -4.086 1 85.75 435 GLY B O 1
ATOM 8153 N N . SER B 1 436 ? -6.02 -28.656 -4.707 1 90 436 SER B N 1
ATOM 8154 C CA . SER B 1 436 ? -7.441 -28.406 -4.91 1 90 436 SER B CA 1
ATOM 8155 C C . SER B 1 436 ? -7.898 -28.891 -6.281 1 90 436 SER B C 1
ATOM 8157 O O . SER B 1 436 ? -7.215 -28.656 -7.285 1 90 436 SER B O 1
ATOM 8159 N N . LEU B 1 437 ? -9.031 -29.625 -6.273 1 91.62 437 LEU B N 1
ATOM 8160 C CA . LEU B 1 437 ? -9.586 -30.109 -7.531 1 91.62 437 LEU B CA 1
ATOM 8161 C C . LEU B 1 437 ? -9.961 -28.953 -8.445 1 91.62 437 LEU B C 1
ATOM 8163 O O . LEU B 1 437 ? -9.742 -29.016 -9.656 1 91.62 437 LEU B O 1
ATOM 8167 N N . PHE B 1 438 ? -10.547 -27.938 -7.879 1 95.38 438 PHE B N 1
ATOM 8168 C CA . PHE B 1 438 ? -10.938 -26.766 -8.664 1 95.38 438 PHE B CA 1
ATOM 8169 C C . PHE B 1 438 ? -9.727 -26.141 -9.336 1 95.38 438 PHE B C 1
ATOM 8171 O O . PHE B 1 438 ? -9.758 -25.844 -10.531 1 95.38 438 PHE B O 1
ATOM 8178 N N . THR B 1 439 ? -8.656 -25.922 -8.547 1 95.38 439 THR B N 1
ATOM 8179 C CA . THR B 1 439 ? -7.426 -25.375 -9.094 1 95.38 439 THR B CA 1
ATOM 8180 C C . THR B 1 439 ? -6.855 -26.281 -10.18 1 95.38 439 THR B C 1
ATOM 8182 O O . THR B 1 439 ? -6.332 -25.797 -11.188 1 95.38 439 THR B O 1
ATOM 8185 N N . MET B 1 440 ? -6.988 -27.562 -10.031 1 92.94 440 MET B N 1
ATOM 8186 C CA . MET B 1 440 ? -6.492 -28.5 -11.031 1 92.94 440 MET B CA 1
ATOM 8187 C C . MET B 1 440 ? -7.266 -28.359 -12.336 1 92.94 440 MET B C 1
ATOM 8189 O O . MET B 1 440 ? -6.684 -28.422 -13.422 1 92.94 440 MET B O 1
ATOM 8193 N N . PHE B 1 441 ? -8.539 -28.219 -12.242 1 95.62 441 PHE B N 1
ATOM 8194 C CA . PHE B 1 441 ? -9.344 -28.016 -13.445 1 95.62 441 PHE B CA 1
ATOM 8195 C C . PHE B 1 441 ? -8.914 -26.75 -14.18 1 95.62 441 PHE B C 1
ATOM 8197 O O . PHE B 1 441 ? -8.898 -26.719 -15.414 1 95.62 441 PHE B O 1
ATOM 8204 N N . LEU B 1 442 ? -8.586 -25.719 -13.43 1 97.5 442 LEU B N 1
ATOM 8205 C CA . LEU B 1 442 ? -8.203 -24.453 -14.039 1 97.5 442 LEU B CA 1
ATOM 8206 C C . LEU B 1 442 ? -6.809 -24.547 -14.656 1 97.5 442 LEU B C 1
ATOM 8208 O O . LEU B 1 442 ? -6.5 -23.828 -15.609 1 97.5 442 LEU B O 1
ATOM 8212 N N . THR B 1 443 ? -5.957 -25.438 -14.156 1 95 443 THR B N 1
ATOM 8213 C CA . THR B 1 443 ? -4.559 -25.438 -14.57 1 95 443 THR B CA 1
ATOM 8214 C C . THR B 1 443 ? -4.262 -26.641 -15.461 1 95 443 THR B C 1
ATOM 8216 O O . THR B 1 443 ? -3.521 -26.516 -16.438 1 95 443 THR B O 1
ATOM 8219 N N . ALA B 1 444 ? -4.809 -27.75 -15.141 1 91.62 444 ALA B N 1
ATOM 8220 C CA . ALA B 1 444 ? -4.668 -29 -15.883 1 91.62 444 ALA B CA 1
ATOM 8221 C C . ALA B 1 444 ? -6.004 -29.719 -16 1 91.62 444 ALA B C 1
ATOM 8223 O O . ALA B 1 444 ? -6.203 -30.766 -15.383 1 91.62 444 ALA B O 1
ATOM 8224 N N . PRO B 1 445 ? -6.836 -29.266 -16.922 1 95 445 PRO B N 1
ATOM 8225 C CA . PRO B 1 445 ? -8.227 -29.703 -16.953 1 95 445 PRO B CA 1
ATOM 8226 C C . PRO B 1 445 ? -8.367 -31.203 -17.266 1 95 445 PRO B C 1
ATOM 8228 O O . PRO B 1 445 ? -9.188 -31.891 -16.656 1 95 445 PRO B O 1
ATOM 8231 N N . LEU B 1 446 ? -7.609 -31.75 -18.188 1 92.75 446 LEU B N 1
ATOM 8232 C CA . LEU B 1 446 ? -7.746 -33.156 -18.531 1 92.75 446 LEU B CA 1
ATOM 8233 C C . LEU B 1 446 ? -7.285 -34.062 -17.375 1 92.75 446 LEU B C 1
ATOM 8235 O O . LEU B 1 446 ? -7.887 -35.094 -17.109 1 92.75 446 LEU B O 1
ATOM 8239 N N . GLN B 1 447 ? -6.227 -33.594 -16.797 1 88.75 447 GLN B N 1
ATOM 8240 C CA . GLN B 1 447 ? -5.75 -34.344 -15.633 1 88.75 447 GLN B CA 1
ATOM 8241 C C . GLN B 1 447 ? -6.789 -34.344 -14.516 1 88.75 447 GLN B C 1
ATOM 8243 O O . GLN B 1 447 ? -6.965 -35.344 -13.82 1 88.75 447 GLN B O 1
ATOM 8248 N N . ALA B 1 448 ? -7.324 -33.219 -14.258 1 91.38 448 ALA B N 1
ATOM 8249 C CA . ALA B 1 448 ? -8.375 -33.125 -13.25 1 91.38 448 ALA B CA 1
ATOM 8250 C C . ALA B 1 448 ? -9.547 -34.062 -13.594 1 91.38 448 ALA B C 1
ATOM 8252 O O . ALA B 1 448 ? -10.117 -34.688 -12.703 1 91.38 448 ALA B O 1
ATOM 8253 N N . PHE B 1 449 ? -9.906 -34.125 -14.852 1 93.44 449 PHE B N 1
ATOM 8254 C CA . PHE B 1 449 ? -10.969 -35 -15.344 1 93.44 449 PHE B CA 1
ATOM 8255 C C . PHE B 1 449 ? -10.641 -36.438 -15.055 1 93.44 449 PHE B C 1
ATOM 8257 O O . PHE B 1 449 ? -11.484 -37.188 -14.555 1 93.44 449 PHE B O 1
ATOM 8264 N N . CYS B 1 450 ? -9.438 -36.812 -15.359 1 89.69 450 CYS B N 1
ATOM 8265 C CA . CYS B 1 450 ? -8.992 -38.188 -15.117 1 89.69 450 CYS B CA 1
ATOM 8266 C C . CYS B 1 450 ? -8.984 -38.5 -13.625 1 89.69 450 CYS B C 1
ATOM 8268 O O . CYS B 1 450 ? -9.367 -39.594 -13.219 1 89.69 450 CYS B O 1
ATOM 8270 N N . MET B 1 451 ? -8.539 -37.531 -12.867 1 87.25 451 MET B N 1
ATOM 8271 C CA . MET B 1 451 ? -8.523 -37.719 -11.414 1 87.25 451 MET B CA 1
ATOM 8272 C C . MET B 1 451 ? -9.938 -37.906 -10.875 1 87.25 451 MET B C 1
ATOM 8274 O O . MET B 1 451 ? -10.148 -38.719 -9.961 1 87.25 451 MET B O 1
ATOM 8278 N N . LEU B 1 452 ? -10.797 -37.125 -11.344 1 90.19 452 LEU B N 1
ATOM 8279 C CA . LEU B 1 452 ? -12.203 -37.25 -10.953 1 90.19 452 LEU B CA 1
ATOM 8280 C C . LEU B 1 452 ? -12.727 -38.656 -11.242 1 90.19 452 LEU B C 1
ATOM 8282 O O . LEU B 1 452 ? -13.562 -39.156 -10.5 1 90.19 452 LEU B O 1
ATOM 8286 N N . LEU B 1 453 ? -12.234 -39.312 -12.297 1 89.75 453 LEU B N 1
ATOM 8287 C CA . LEU B 1 453 ? -12.664 -40.656 -12.719 1 89.75 453 LEU B CA 1
ATOM 8288 C C . LEU B 1 453 ? -11.898 -41.719 -11.961 1 89.75 453 LEU B C 1
ATOM 8290 O O . LEU B 1 453 ? -12.164 -42.906 -12.148 1 89.75 453 LEU B O 1
ATOM 8294 N N . GLY B 1 454 ? -10.93 -41.281 -11.164 1 83.62 454 GLY B N 1
ATOM 8295 C CA . GLY B 1 454 ? -10.141 -42.219 -10.391 1 83.62 454 GLY B CA 1
ATOM 8296 C C . GLY B 1 454 ? -9 -42.812 -11.195 1 83.62 454 GLY B C 1
ATOM 8297 O O . GLY B 1 454 ? -8.508 -43.906 -10.859 1 83.62 454 GLY B O 1
ATOM 8298 N N . LEU B 1 455 ? -8.719 -42.219 -12.273 1 82.44 455 LEU B N 1
ATOM 8299 C CA . LEU B 1 455 ? -7.629 -42.719 -13.109 1 82.44 455 LEU B CA 1
ATOM 8300 C C . LEU B 1 455 ? -6.293 -42.125 -12.672 1 82.44 455 LEU B C 1
ATOM 8302 O O . LEU B 1 455 ? -6.188 -40.938 -12.43 1 82.44 455 LEU B O 1
ATOM 8306 N N . SER B 1 456 ? -5.41 -42.938 -12.328 1 71.38 456 SER B N 1
ATOM 8307 C CA . SER B 1 456 ? -4.074 -42.5 -11.953 1 71.38 456 SER B CA 1
ATOM 8308 C C . SER B 1 456 ? -3.141 -42.469 -13.164 1 71.38 456 SER B C 1
ATOM 8310 O O . SER B 1 456 ? -3.467 -43.031 -14.219 1 71.38 456 SER B O 1
ATOM 8312 N N . GLY B 1 457 ? -2.094 -41.719 -13.133 1 65.62 457 GLY B N 1
ATOM 8313 C CA . GLY B 1 457 ? -1.129 -41.531 -14.211 1 65.62 457 GLY B CA 1
ATOM 8314 C C . GLY B 1 457 ? -0.651 -42.844 -14.797 1 65.62 457 GLY B C 1
ATOM 8315 O O . GLY B 1 457 ? -0.446 -42.969 -16.016 1 65.62 457 GLY B O 1
ATOM 8316 N N . THR B 1 458 ? -0.649 -43.875 -14.016 1 65.56 458 THR B N 1
ATOM 8317 C CA . THR B 1 458 ? -0.15 -45.156 -14.477 1 65.56 458 THR B CA 1
ATOM 8318 C C . THR B 1 458 ? -1.218 -45.906 -15.273 1 65.56 458 THR B C 1
ATOM 8320 O O . THR B 1 458 ? -0.899 -46.781 -16.078 1 65.56 458 THR B O 1
ATOM 8323 N N . ASP B 1 459 ? -2.301 -45.5 -15.164 1 70.81 459 ASP B N 1
ATOM 8324 C CA . ASP B 1 459 ? -3.424 -46.188 -15.781 1 70.81 459 ASP B CA 1
ATOM 8325 C C . ASP B 1 459 ? -3.764 -45.594 -17.141 1 70.81 459 ASP B C 1
ATOM 8327 O O . ASP B 1 459 ? -4.508 -46.188 -17.922 1 70.81 459 ASP B O 1
ATOM 8331 N N . ILE B 1 460 ? -3.152 -44.531 -17.359 1 75.75 460 ILE B N 1
ATOM 8332 C CA . ILE B 1 460 ? -3.605 -43.812 -18.547 1 75.75 460 ILE B CA 1
ATOM 8333 C C . ILE B 1 460 ? -2.637 -44.062 -19.703 1 75.75 460 ILE B C 1
ATOM 8335 O O . ILE B 1 460 ? -1.432 -43.844 -19.562 1 75.75 460 ILE B O 1
ATOM 8339 N N . ASP B 1 461 ? -3.191 -44.719 -20.719 1 81.12 461 ASP B N 1
ATOM 8340 C CA . ASP B 1 461 ? -2.439 -44.844 -21.969 1 81.12 461 ASP B CA 1
ATOM 8341 C C . ASP B 1 461 ? -2.09 -43.5 -22.562 1 81.12 461 ASP B C 1
ATOM 8343 O O . ASP B 1 461 ? -2.965 -42.656 -22.734 1 81.12 461 ASP B O 1
ATOM 8347 N N . LEU B 1 462 ? -0.888 -43.281 -22.906 1 80.94 462 LEU B N 1
ATOM 8348 C CA . LEU B 1 462 ? -0.381 -42 -23.375 1 80.94 462 LEU B CA 1
ATOM 8349 C C . LEU B 1 462 ? -1.045 -41.594 -24.688 1 80.94 462 LEU B C 1
ATOM 8351 O O . LEU B 1 462 ? -1.303 -40.406 -24.922 1 80.94 462 LEU B O 1
ATOM 8355 N N . ASP B 1 463 ? -1.252 -42.594 -25.469 1 85.31 463 ASP B N 1
ATOM 8356 C CA . ASP B 1 463 ? -1.884 -42.312 -26.75 1 85.31 463 ASP B CA 1
ATOM 8357 C C . ASP B 1 463 ? -3.316 -41.812 -26.562 1 85.31 463 ASP B C 1
ATOM 8359 O O . ASP B 1 463 ? -3.742 -40.844 -27.203 1 85.31 463 ASP B O 1
ATOM 8363 N N . THR B 1 464 ? -3.982 -42.5 -25.688 1 89.12 464 THR B N 1
ATOM 8364 C CA . THR B 1 464 ? -5.352 -42.094 -25.375 1 89.12 464 THR B CA 1
ATOM 8365 C C . THR B 1 464 ? -5.371 -40.688 -24.766 1 89.12 464 THR B C 1
ATOM 8367 O O . THR B 1 464 ? -6.238 -39.875 -25.094 1 89.12 464 THR B O 1
ATOM 8370 N N . PHE B 1 465 ? -4.445 -40.5 -23.953 1 88.81 465 PHE B N 1
ATOM 8371 C CA . PHE B 1 465 ? -4.375 -39.219 -23.281 1 88.81 465 PHE B CA 1
ATOM 8372 C C . PHE B 1 465 ? -4.113 -38.094 -24.281 1 88.81 465 PHE B C 1
ATOM 8374 O O . PHE B 1 465 ? -4.738 -37.031 -24.219 1 88.81 465 PHE B O 1
ATOM 8381 N N . ASN B 1 466 ? -3.209 -38.281 -25.203 1 87.81 466 ASN B N 1
ATOM 8382 C CA . ASN B 1 466 ? -2.873 -37.281 -26.203 1 87.81 466 ASN B CA 1
ATOM 8383 C C . ASN B 1 466 ? -4.059 -37 -27.109 1 87.81 466 ASN B C 1
ATOM 8385 O O . ASN B 1 466 ? -4.285 -35.844 -27.5 1 87.81 466 ASN B O 1
ATOM 8389 N N . LYS B 1 467 ? -4.707 -38.031 -27.453 1 91.62 467 LYS B N 1
ATOM 8390 C CA . LYS B 1 467 ? -5.902 -37.844 -28.281 1 91.62 467 LYS B CA 1
ATOM 8391 C C . LYS B 1 467 ? -6.969 -37.062 -27.531 1 91.62 467 LYS B C 1
ATOM 8393 O O . LYS B 1 467 ? -7.625 -36.188 -28.109 1 91.62 467 LYS B O 1
ATOM 8398 N N . ALA B 1 468 ? -7.129 -37.438 -26.281 1 93.38 468 ALA B N 1
ATOM 8399 C CA . ALA B 1 468 ? -8.086 -36.719 -25.438 1 93.38 468 ALA B CA 1
ATOM 8400 C C . ALA B 1 468 ? -7.699 -35.25 -25.297 1 93.38 468 ALA B C 1
ATOM 8402 O O . ALA B 1 468 ? -8.562 -34.375 -25.297 1 93.38 468 ALA B O 1
ATOM 8403 N N . GLU B 1 469 ? -6.426 -35 -25.141 1 92.31 469 GLU B N 1
ATOM 8404 C CA . GLU B 1 469 ? -5.922 -33.625 -25.016 1 92.31 469 GLU B CA 1
ATOM 8405 C C . GLU B 1 469 ? -6.195 -32.812 -26.266 1 92.31 469 GLU B C 1
ATOM 8407 O O . GLU B 1 469 ? -6.508 -31.641 -26.203 1 92.31 469 GLU B O 1
ATOM 8412 N N . MET B 1 470 ? -6.012 -33.406 -27.375 1 92.06 470 MET B N 1
ATOM 8413 C CA . MET B 1 470 ? -6.277 -32.75 -28.641 1 92.06 470 MET B CA 1
ATOM 8414 C C . MET B 1 470 ? -7.762 -32.406 -28.781 1 92.06 470 MET B C 1
ATOM 8416 O O . MET B 1 470 ? -8.117 -31.328 -29.234 1 92.06 470 MET B O 1
ATOM 8420 N N . LEU B 1 471 ? -8.555 -33.375 -28.438 1 94.75 471 LEU B N 1
ATOM 8421 C CA . LEU B 1 471 ? -10 -33.156 -28.484 1 94.75 471 LEU B CA 1
ATOM 8422 C C . LEU B 1 471 ? -10.414 -32.031 -27.562 1 94.75 471 LEU B C 1
ATOM 8424 O O . LEU B 1 471 ? -11.18 -31.156 -27.969 1 94.75 471 LEU B O 1
ATOM 8428 N N . LEU B 1 472 ? -9.914 -32.094 -26.359 1 95.81 472 LEU B N 1
ATOM 8429 C CA . LEU B 1 472 ? -10.273 -31.078 -25.391 1 95.81 472 LEU B CA 1
ATOM 8430 C C . LEU B 1 472 ? -9.805 -29.703 -25.859 1 95.81 472 LEU B C 1
ATOM 8432 O O . LEU B 1 472 ? -10.562 -28.734 -25.781 1 95.81 472 LEU B O 1
ATOM 8436 N N . SER B 1 473 ? -8.578 -29.578 -26.328 1 93.5 473 SER B N 1
ATOM 8437 C CA . SER B 1 473 ? -8.023 -28.312 -26.797 1 93.5 473 SER B CA 1
ATOM 8438 C C . SER B 1 473 ? -8.844 -27.734 -27.938 1 93.5 473 SER B C 1
ATOM 8440 O O . SER B 1 473 ? -9.148 -26.531 -27.938 1 93.5 473 SER B O 1
ATOM 8442 N N . SER B 1 474 ? -9.164 -28.594 -28.844 1 93.38 474 SER B N 1
ATOM 8443 C CA . SER B 1 474 ? -9.984 -28.156 -29.984 1 93.38 474 SER B CA 1
ATOM 8444 C C . SER B 1 474 ? -11.367 -27.719 -29.516 1 93.38 474 SER B C 1
ATOM 8446 O O . SER B 1 474 ? -11.906 -26.719 -30 1 93.38 474 SER B O 1
ATOM 8448 N N . SER B 1 475 ? -11.945 -28.453 -28.609 1 95.44 475 SER B N 1
ATOM 8449 C CA . SER B 1 475 ? -13.266 -28.141 -28.078 1 95.44 475 SER B CA 1
ATOM 8450 C C . SER B 1 475 ? -13.258 -26.797 -27.344 1 95.44 475 SER B C 1
ATOM 8452 O O . SER B 1 475 ? -14.164 -25.984 -27.516 1 95.44 475 SER B O 1
ATOM 8454 N N . LEU B 1 476 ? -12.273 -26.594 -26.5 1 96 476 LEU B N 1
ATOM 8455 C CA . LEU B 1 476 ? -12.172 -25.344 -25.75 1 96 476 LEU B CA 1
ATOM 8456 C C . LEU B 1 476 ? -12.008 -24.156 -26.703 1 96 476 LEU B C 1
ATOM 8458 O O . LEU B 1 476 ? -12.562 -23.078 -26.453 1 96 476 LEU B O 1
ATOM 8462 N N . ASN B 1 477 ? -11.258 -24.328 -27.75 1 93.62 477 ASN B N 1
ATOM 8463 C CA . ASN B 1 477 ? -11.102 -23.266 -28.75 1 93.62 477 ASN B CA 1
ATOM 8464 C C . ASN B 1 477 ? -12.438 -22.906 -29.391 1 93.62 477 ASN B C 1
ATOM 8466 O O . ASN B 1 477 ? -12.727 -21.734 -29.625 1 93.62 477 ASN B O 1
ATOM 8470 N N . ASN B 1 478 ? -13.164 -23.938 -29.688 1 93.81 478 ASN B N 1
ATOM 8471 C CA . ASN B 1 478 ? -14.484 -23.703 -30.266 1 93.81 478 ASN B CA 1
ATOM 8472 C C . ASN B 1 478 ? -15.414 -23.016 -29.266 1 93.81 478 ASN B C 1
ATOM 8474 O O . ASN B 1 478 ? -16.219 -22.172 -29.641 1 93.81 478 ASN B O 1
ATOM 8478 N N . TRP B 1 479 ? -15.352 -23.453 -28.031 1 95.75 479 TRP B N 1
ATOM 8479 C CA . TRP B 1 479 ? -16.125 -22.797 -27 1 95.75 479 TRP B CA 1
ATOM 8480 C C . TRP B 1 479 ? -15.742 -21.328 -26.875 1 95.75 479 TRP B C 1
ATOM 8482 O O . TRP B 1 479 ? -16.609 -20.469 -26.703 1 95.75 479 TRP B O 1
ATOM 8492 N N . GLY B 1 480 ? -14.438 -21.031 -26.953 1 95.06 480 GLY B N 1
ATOM 8493 C CA . GLY B 1 480 ? -13.953 -19.656 -26.906 1 95.06 480 GLY B CA 1
ATOM 8494 C C . GLY B 1 480 ? -14.453 -18.812 -28.062 1 95.06 480 GLY B C 1
ATOM 8495 O O . GLY B 1 480 ? -14.805 -17.641 -27.875 1 95.06 480 GLY B O 1
ATOM 8496 N N . LEU B 1 481 ? -14.461 -19.422 -29.219 1 93.81 481 LEU B N 1
ATOM 8497 C CA . LEU B 1 481 ? -14.969 -18.734 -30.406 1 93.81 481 LEU B CA 1
ATOM 8498 C C . LEU B 1 481 ? -16.453 -18.406 -30.25 1 93.81 481 LEU B C 1
ATOM 8500 O O . LEU B 1 481 ? -16.891 -17.297 -30.562 1 93.81 481 LEU B O 1
ATOM 8504 N N . ALA B 1 482 ? -17.188 -19.375 -29.75 1 94.25 482 ALA B N 1
ATOM 8505 C CA . ALA B 1 482 ? -18.625 -19.172 -29.531 1 94.25 482 ALA B CA 1
ATOM 8506 C C . ALA B 1 482 ? -18.875 -18.062 -28.516 1 94.25 482 ALA B C 1
ATOM 8508 O O . ALA B 1 482 ? -19.797 -17.266 -28.688 1 94.25 482 ALA B O 1
ATOM 8509 N N . LEU B 1 483 ? -18.125 -18.016 -27.469 1 94.19 483 LEU B N 1
ATOM 8510 C CA . LEU B 1 483 ? -18.25 -16.984 -26.438 1 94.19 483 LEU B CA 1
ATOM 8511 C C . LEU B 1 483 ? -17.938 -15.609 -26.984 1 94.19 483 LEU B C 1
ATOM 8513 O O . LEU B 1 483 ? -18.641 -14.641 -26.703 1 94.19 483 LEU B O 1
ATOM 8517 N N . ALA B 1 484 ? -16.891 -15.492 -27.781 1 93.88 484 ALA B N 1
ATOM 8518 C CA . ALA B 1 484 ? -16.422 -14.227 -28.344 1 93.88 484 ALA B CA 1
ATOM 8519 C C . ALA B 1 484 ? -17.438 -13.664 -29.328 1 93.88 484 ALA B C 1
ATOM 8521 O O . ALA B 1 484 ? -17.531 -12.445 -29.5 1 93.88 484 ALA B O 1
ATOM 8522 N N . THR B 1 485 ? -18.156 -14.562 -29.922 1 92.25 485 THR B N 1
ATOM 8523 C CA . THR B 1 485 ? -19.094 -14.133 -30.969 1 92.25 485 THR B CA 1
ATOM 8524 C C . THR B 1 485 ? -20.5 -13.984 -30.406 1 92.25 485 THR B C 1
ATOM 8526 O O . THR B 1 485 ? -21.438 -13.641 -31.125 1 92.25 485 THR B O 1
ATOM 8529 N N . SER B 1 486 ? -20.641 -14.281 -29.156 1 92.56 486 SER B N 1
ATOM 8530 C CA . SER B 1 486 ? -21.953 -14.156 -28.531 1 92.56 486 SER B CA 1
ATOM 8531 C C . SER B 1 486 ? -22.359 -12.695 -28.359 1 92.56 486 SER B C 1
ATOM 8533 O O . SER B 1 486 ? -21.547 -11.875 -27.906 1 92.56 486 SER B O 1
ATOM 8535 N N . ASP B 1 487 ? -23.625 -12.375 -28.609 1 90.38 487 ASP B N 1
ATOM 8536 C CA . ASP B 1 487 ? -24.125 -11.008 -28.5 1 90.38 487 ASP B CA 1
ATOM 8537 C C . ASP B 1 487 ? -24.578 -10.695 -27.078 1 90.38 487 ASP B C 1
ATOM 8539 O O . ASP B 1 487 ? -24.828 -9.539 -26.734 1 90.38 487 ASP B O 1
ATOM 8543 N N . THR B 1 488 ? -24.594 -11.703 -26.266 1 92.75 488 THR B N 1
ATOM 8544 C CA . THR B 1 488 ? -25.109 -11.492 -24.922 1 92.75 488 THR B CA 1
ATOM 8545 C C . THR B 1 488 ? -23.984 -11.594 -23.891 1 92.75 488 THR B C 1
ATOM 8547 O O . THR B 1 488 ? -24.25 -11.641 -22.688 1 92.75 488 THR B O 1
ATOM 8550 N N . LEU B 1 489 ? -22.812 -11.617 -24.375 1 95.44 489 LEU B N 1
ATOM 8551 C CA . LEU B 1 489 ? -21.672 -11.695 -23.469 1 95.44 489 LEU B CA 1
ATOM 8552 C C . LEU B 1 489 ? -21.547 -10.422 -22.656 1 95.44 489 LEU B C 1
ATOM 8554 O O . LEU B 1 489 ? -21.594 -9.312 -23.203 1 95.44 489 LEU B O 1
ATOM 8558 N N . ASN B 1 490 ? -21.484 -10.5 -21.328 1 96.38 490 ASN B N 1
ATOM 8559 C CA . ASN B 1 490 ? -21.266 -9.352 -20.469 1 96.38 490 ASN B CA 1
ATOM 8560 C C . ASN B 1 490 ? -19.969 -8.633 -20.797 1 96.38 490 ASN B C 1
ATOM 8562 O O . ASN B 1 490 ? -18.922 -9.273 -20.984 1 96.38 490 ASN B O 1
ATOM 8566 N N . PRO B 1 491 ? -19.938 -7.391 -20.875 1 96.06 491 PRO B N 1
ATOM 8567 C CA . PRO B 1 491 ? -18.75 -6.621 -21.219 1 96.06 491 PRO B CA 1
ATOM 8568 C C . PRO B 1 491 ? -17.578 -6.883 -20.266 1 96.06 491 PRO B C 1
ATOM 8570 O O . PRO B 1 491 ? -16.422 -6.742 -20.656 1 96.06 491 PRO B O 1
ATOM 8573 N N . VAL B 1 492 ? -17.859 -7.25 -19.016 1 97 492 VAL B N 1
ATOM 8574 C CA . VAL B 1 492 ? -16.812 -7.555 -18.047 1 97 492 VAL B CA 1
ATOM 8575 C C . VAL B 1 492 ? -15.945 -8.711 -18.562 1 97 492 VAL B C 1
ATOM 8577 O O . VAL B 1 492 ? -14.719 -8.656 -18.484 1 97 492 VAL B O 1
ATOM 8580 N N . TRP B 1 493 ? -16.562 -9.68 -19.094 1 97.62 493 TRP B N 1
ATOM 8581 C CA . TRP B 1 493 ? -15.844 -10.797 -19.688 1 97.62 493 TRP B CA 1
ATOM 8582 C C . TRP B 1 493 ? -15.273 -10.414 -21.047 1 97.62 493 TRP B C 1
ATOM 8584 O O . TRP B 1 493 ? -14.172 -10.836 -21.406 1 97.62 493 TRP B O 1
ATOM 8594 N N . GLY B 1 494 ? -16.031 -9.594 -21.781 1 96.88 494 GLY B N 1
ATOM 8595 C CA . GLY B 1 494 ? -15.609 -9.188 -23.109 1 96.88 494 GLY B CA 1
ATOM 8596 C C . GLY B 1 494 ? -14.266 -8.477 -23.125 1 96.88 494 GLY B C 1
ATOM 8597 O O . GLY B 1 494 ? -13.453 -8.688 -24.031 1 96.88 494 GLY B O 1
ATOM 8598 N N . GLN B 1 495 ? -14.031 -7.688 -22.141 1 97.12 495 GLN B N 1
ATOM 8599 C CA . GLN B 1 495 ? -12.82 -6.875 -22.125 1 97.12 495 GLN B CA 1
ATOM 8600 C C . GLN B 1 495 ? -11.602 -7.707 -21.75 1 97.12 495 GLN B C 1
ATOM 8602 O O . GLN B 1 495 ? -10.461 -7.293 -21.984 1 97.12 495 GLN B O 1
ATOM 8607 N N . ILE B 1 496 ? -11.836 -8.906 -21.188 1 96.94 496 ILE B N 1
ATOM 8608 C CA . ILE B 1 496 ? -10.68 -9.656 -20.719 1 96.94 496 ILE B CA 1
ATOM 8609 C C . ILE B 1 496 ? -10.523 -10.938 -21.547 1 96.94 496 ILE B C 1
ATOM 8611 O O . ILE B 1 496 ? -9.508 -11.633 -21.438 1 96.94 496 ILE B O 1
ATOM 8615 N N . LEU B 1 497 ? -11.438 -11.258 -22.422 1 96.56 497 LEU B N 1
ATOM 8616 C CA . LEU B 1 497 ? -11.422 -12.484 -23.219 1 96.56 497 LEU B CA 1
ATOM 8617 C C . LEU B 1 497 ? -10.305 -12.445 -24.25 1 96.56 497 LEU B C 1
ATOM 8619 O O . LEU B 1 497 ? -9.906 -13.492 -24.781 1 96.56 497 LEU B O 1
ATOM 8623 N N . GLY B 1 498 ? -9.781 -11.289 -24.516 1 94.31 498 GLY B N 1
ATOM 8624 C CA . GLY B 1 498 ? -8.688 -11.148 -25.469 1 94.31 498 GLY B CA 1
ATOM 8625 C C . GLY B 1 498 ? -7.344 -11.539 -24.891 1 94.31 498 GLY B C 1
ATOM 8626 O O . GLY B 1 498 ? -6.387 -11.773 -25.625 1 94.31 498 GLY B O 1
ATOM 8627 N N . ASP B 1 499 ? -7.176 -11.516 -23.625 1 96.75 499 ASP B N 1
ATOM 8628 C CA . ASP B 1 499 ? -5.945 -11.953 -22.969 1 96.75 499 ASP B CA 1
ATOM 8629 C C . ASP B 1 499 ? -5.84 -13.477 -22.969 1 96.75 499 ASP B C 1
ATOM 8631 O O . ASP B 1 499 ? -6.742 -14.164 -22.5 1 96.75 499 ASP B O 1
ATOM 8635 N N . PRO B 1 500 ? -4.77 -14.031 -23.453 1 96.25 500 PRO B N 1
ATOM 8636 C CA . PRO B 1 500 ? -4.676 -15.492 -23.594 1 96.25 500 PRO B CA 1
ATOM 8637 C C . PRO B 1 500 ? -4.715 -16.234 -22.266 1 96.25 500 PRO B C 1
ATOM 8639 O O . PRO B 1 500 ? -5.305 -17.312 -22.172 1 96.25 500 PRO B O 1
ATOM 8642 N N . PHE B 1 501 ? -4.07 -15.695 -21.234 1 97.56 501 PHE B N 1
ATOM 8643 C CA . PHE B 1 501 ? -4.02 -16.375 -19.938 1 97.56 501 PHE B CA 1
ATOM 8644 C C . PHE B 1 501 ? -5.402 -16.406 -19.297 1 97.56 501 PHE B C 1
ATOM 8646 O O . PHE B 1 501 ? -5.844 -17.469 -18.828 1 97.56 501 PHE B O 1
ATOM 8653 N N . ILE B 1 502 ? -6.074 -15.297 -19.297 1 98.25 502 ILE B N 1
ATOM 8654 C CA . ILE B 1 502 ? -7.391 -15.211 -18.672 1 98.25 502 ILE B CA 1
ATOM 8655 C C . ILE B 1 502 ? -8.398 -16.031 -19.484 1 98.25 502 ILE B C 1
ATOM 8657 O O . ILE B 1 502 ? -9.25 -16.719 -18.906 1 98.25 502 ILE B O 1
ATOM 8661 N N . ARG B 1 503 ? -8.312 -15.938 -20.797 1 97.44 503 ARG B N 1
ATOM 8662 C CA . ARG B 1 503 ? -9.188 -16.719 -21.672 1 97.44 503 ARG B CA 1
ATOM 8663 C C . ARG B 1 503 ? -9.078 -18.203 -21.344 1 97.44 503 ARG B C 1
ATOM 8665 O O . ARG B 1 503 ? -10.094 -18.891 -21.219 1 97.44 503 ARG B O 1
ATOM 8672 N N . ARG B 1 504 ? -7.875 -18.656 -21.25 1 97.19 504 ARG B N 1
ATOM 8673 C CA . ARG B 1 504 ? -7.641 -20.062 -20.953 1 97.19 504 ARG B CA 1
ATOM 8674 C C . ARG B 1 504 ? -8.258 -20.453 -19.609 1 97.19 504 ARG B C 1
ATOM 8676 O O . ARG B 1 504 ? -8.891 -21.5 -19.484 1 97.19 504 ARG B O 1
ATOM 8683 N N . LEU B 1 505 ? -8.078 -19.625 -18.594 1 98.38 505 LEU B N 1
ATOM 8684 C CA . LEU B 1 505 ? -8.664 -19.891 -17.281 1 98.38 505 LEU B CA 1
ATOM 8685 C C . LEU B 1 505 ? -10.18 -19.969 -17.375 1 98.38 505 LEU B C 1
ATOM 8687 O O . LEU B 1 505 ? -10.797 -20.859 -16.781 1 98.38 505 LEU B O 1
ATOM 8691 N N . LEU B 1 506 ? -10.742 -19.078 -18.094 1 98.31 506 LEU B N 1
ATOM 8692 C CA . LEU B 1 506 ? -12.195 -19.016 -18.234 1 98.31 506 LEU B CA 1
ATOM 8693 C C . LEU B 1 506 ? -12.727 -20.25 -18.938 1 98.31 506 LEU B C 1
ATOM 8695 O O . LEU B 1 506 ? -13.734 -20.828 -18.516 1 98.31 506 LEU B O 1
ATOM 8699 N N . LEU B 1 507 ? -12.109 -20.656 -20.016 1 97.44 507 LEU B N 1
ATOM 8700 C CA . LEU B 1 507 ? -12.555 -21.812 -20.766 1 97.44 507 LEU B CA 1
ATOM 8701 C C . LEU B 1 507 ? -12.414 -23.094 -19.938 1 97.44 507 LEU B C 1
ATOM 8703 O O . LEU B 1 507 ? -13.281 -23.969 -19.984 1 97.44 507 LEU B O 1
ATOM 8707 N N . ARG B 1 508 ? -11.336 -23.203 -19.25 1 98.19 508 ARG B N 1
ATOM 8708 C CA . ARG B 1 508 ? -11.141 -24.359 -18.375 1 98.19 508 ARG B CA 1
ATOM 8709 C C . ARG B 1 508 ? -12.156 -24.359 -17.234 1 98.19 508 ARG B C 1
ATOM 8711 O O . ARG B 1 508 ? -12.586 -25.422 -16.781 1 98.19 508 ARG B O 1
ATOM 8718 N N . PHE B 1 509 ? -12.508 -23.188 -16.766 1 98.5 509 PHE B N 1
ATOM 8719 C CA . PHE B 1 509 ? -13.586 -23.062 -15.789 1 98.5 509 PHE B CA 1
ATOM 8720 C C . PHE B 1 509 ? -14.891 -23.625 -16.344 1 98.5 509 PHE B C 1
ATOM 8722 O O . PHE B 1 509 ? -15.602 -24.359 -15.664 1 98.5 509 PHE B O 1
ATOM 8729 N N . ILE B 1 510 ? -15.219 -23.219 -17.547 1 98 510 ILE B N 1
ATOM 8730 C CA . ILE B 1 510 ? -16.438 -23.703 -18.203 1 98 510 ILE B CA 1
ATOM 8731 C C . ILE B 1 510 ? -16.406 -25.219 -18.297 1 98 510 ILE B C 1
ATOM 8733 O O . ILE B 1 510 ? -17.406 -25.891 -18.047 1 98 510 ILE B O 1
ATOM 8737 N N . PHE B 1 511 ? -15.281 -25.734 -18.672 1 98.12 511 PHE B N 1
ATOM 8738 C CA . PHE B 1 511 ? -15.117 -27.188 -18.734 1 98.12 511 PHE B CA 1
ATOM 8739 C C . PHE B 1 511 ? -15.367 -27.812 -17.375 1 98.12 511 PHE B C 1
ATOM 8741 O O . PHE B 1 511 ? -16.062 -28.828 -17.266 1 98.12 511 PHE B O 1
ATOM 8748 N N . CYS B 1 512 ? -14.75 -27.234 -16.359 1 98.19 512 CYS B N 1
ATOM 8749 C CA . CYS B 1 512 ? -14.953 -27.719 -15 1 98.19 512 CYS B CA 1
ATOM 8750 C C . CYS B 1 512 ? -16.438 -27.734 -14.641 1 98.19 512 CYS B C 1
ATOM 8752 O O . CYS B 1 512 ? -16.938 -28.734 -14.133 1 98.19 512 CYS B O 1
ATOM 8754 N N . GLN B 1 513 ? -17.078 -26.641 -14.867 1 97.62 513 GLN B N 1
ATOM 8755 C CA . GLN B 1 513 ? -18.5 -26.5 -14.562 1 97.62 513 GLN B CA 1
ATOM 8756 C C . GLN B 1 513 ? -19.328 -27.531 -15.32 1 97.62 513 GLN B C 1
ATOM 8758 O O . GLN B 1 513 ? -20.219 -28.156 -14.75 1 97.62 513 GLN B O 1
ATOM 8763 N N . ALA B 1 514 ? -19.078 -27.766 -16.594 1 96.69 514 ALA B N 1
ATOM 8764 C CA . ALA B 1 514 ? -19.797 -28.719 -17.438 1 96.69 514 ALA B CA 1
ATOM 8765 C C . ALA B 1 514 ? -19.594 -30.141 -16.922 1 96.69 514 ALA B C 1
ATOM 8767 O O . ALA B 1 514 ? -20.547 -30.922 -16.844 1 96.69 514 ALA B O 1
ATOM 8768 N N . VAL B 1 515 ? -18.359 -30.5 -16.641 1 97.75 515 VAL B N 1
ATOM 8769 C CA . VAL B 1 515 ? -18.031 -31.828 -16.156 1 97.75 515 VAL B CA 1
ATOM 8770 C C . VAL B 1 515 ? -18.797 -32.125 -14.875 1 97.75 515 VAL B C 1
ATOM 8772 O O . VAL B 1 515 ? -19.438 -33.156 -14.75 1 97.75 515 VAL B O 1
ATOM 8775 N N . LEU B 1 516 ? -18.734 -31.188 -13.93 1 97.12 516 LEU B N 1
ATOM 8776 C CA . LEU B 1 516 ? -19.344 -31.406 -12.617 1 97.12 516 LEU B CA 1
ATOM 8777 C C . LEU B 1 516 ? -20.859 -31.391 -12.711 1 97.12 516 LEU B C 1
ATOM 8779 O O . LEU B 1 516 ? -21.547 -32.031 -11.914 1 97.12 516 LEU B O 1
ATOM 8783 N N . THR B 1 517 ? -21.391 -30.625 -13.664 1 96.44 517 THR B N 1
ATOM 8784 C CA . THR B 1 517 ? -22.844 -30.594 -13.883 1 96.44 517 THR B CA 1
ATOM 8785 C C . THR B 1 517 ? -23.344 -31.969 -14.312 1 96.44 517 THR B C 1
ATOM 8787 O O . THR B 1 517 ? -24.453 -32.375 -13.938 1 96.44 517 THR B O 1
ATOM 8790 N N . LEU B 1 518 ? -22.578 -32.75 -15.062 1 96.5 518 LEU B N 1
ATOM 8791 C CA . LEU B 1 518 ? -23 -34 -15.648 1 96.5 518 LEU B CA 1
ATOM 8792 C C . LEU B 1 518 ? -22.516 -35.188 -14.812 1 96.5 518 LEU B C 1
ATOM 8794 O O . LEU B 1 518 ? -22.938 -36.312 -15.023 1 96.5 518 LEU B O 1
ATOM 8798 N N . TYR B 1 519 ? -21.594 -35 -13.906 1 96.75 519 TYR B N 1
ATOM 8799 C CA . TYR B 1 519 ? -20.984 -36.062 -13.117 1 96.75 519 TYR B CA 1
ATOM 8800 C C . TYR B 1 519 ? -22.016 -36.719 -12.211 1 96.75 519 TYR B C 1
ATOM 8802 O O . TYR B 1 519 ? -22.609 -36.062 -11.352 1 96.75 519 TYR B O 1
ATOM 8810 N N . ALA B 1 520 ? -22.203 -37.906 -12.281 1 95.06 520 ALA B N 1
ATOM 8811 C CA . ALA B 1 520 ? -23.328 -38.656 -11.711 1 95.06 520 ALA B CA 1
ATOM 8812 C C . ALA B 1 520 ? -23.328 -38.562 -10.188 1 95.06 520 ALA B C 1
ATOM 8814 O O . ALA B 1 520 ? -24.375 -38.344 -9.578 1 95.06 520 ALA B O 1
ATOM 8815 N N . PRO B 1 521 ? -22.234 -38.719 -9.484 1 93.44 521 PRO B N 1
ATOM 8816 C CA . PRO B 1 521 ? -22.234 -38.719 -8.023 1 93.44 521 PRO B CA 1
ATOM 8817 C C . PRO B 1 521 ? -22.734 -37.406 -7.43 1 93.44 521 PRO B C 1
ATOM 8819 O O . PRO B 1 521 ? -23.203 -37.375 -6.289 1 93.44 521 PRO B O 1
ATOM 8822 N N . VAL B 1 522 ? -22.578 -36.344 -8.18 1 94.12 522 VAL B N 1
ATOM 8823 C CA . VAL B 1 522 ? -22.969 -35.062 -7.645 1 94.12 522 VAL B CA 1
ATOM 8824 C C . VAL B 1 522 ? -24.016 -34.406 -8.555 1 94.12 522 VAL B C 1
ATOM 8826 O O . VAL B 1 522 ? -24.172 -33.188 -8.562 1 94.12 522 VAL B O 1
ATOM 8829 N N . TYR B 1 523 ? -24.75 -35.156 -9.258 1 93.44 523 TYR B N 1
ATOM 8830 C CA . TYR B 1 523 ? -25.672 -34.688 -10.266 1 93.44 523 TYR B CA 1
ATOM 8831 C C . TYR B 1 523 ? -26.797 -33.875 -9.641 1 93.44 523 TYR B C 1
ATOM 8833 O O . TYR B 1 523 ? -27.375 -34.281 -8.625 1 93.44 523 TYR B O 1
ATOM 8841 N N . ASN B 1 524 ? -27.109 -32.719 -10.156 1 92.06 524 ASN B N 1
ATOM 8842 C CA . ASN B 1 524 ? -28.188 -31.797 -9.773 1 92.06 524 ASN B CA 1
ATOM 8843 C C . ASN B 1 524 ? -28 -31.281 -8.344 1 92.06 524 ASN B C 1
ATOM 8845 O O . ASN B 1 524 ? -28.984 -31.078 -7.621 1 92.06 524 ASN B O 1
ATOM 8849 N N . ASP B 1 525 ? -26.828 -31.203 -7.879 1 95 525 ASP B N 1
ATOM 8850 C CA . ASP B 1 525 ? -26.5 -30.609 -6.586 1 95 525 ASP B CA 1
ATOM 8851 C C . ASP B 1 525 ? -25.656 -29.328 -6.758 1 95 525 ASP B C 1
ATOM 8853 O O . ASP B 1 525 ? -24.453 -29.406 -7.008 1 95 525 ASP B O 1
ATOM 8857 N N . ASN B 1 526 ? -26.203 -28.281 -6.512 1 94.19 526 ASN B N 1
ATOM 8858 C CA . ASN B 1 526 ? -25.609 -26.984 -6.785 1 94.19 526 ASN B CA 1
ATOM 8859 C C . ASN B 1 526 ? -24.406 -26.703 -5.898 1 94.19 526 ASN B C 1
ATOM 8861 O O . ASN B 1 526 ? -23.562 -25.875 -6.227 1 94.19 526 ASN B O 1
ATOM 8865 N N . LYS B 1 527 ? -24.297 -27.375 -4.773 1 94.75 527 LYS B N 1
ATOM 8866 C CA . LYS B 1 527 ? -23.188 -27.156 -3.857 1 94.75 527 LYS B CA 1
ATOM 8867 C C . LYS B 1 527 ? -21.875 -27.609 -4.48 1 94.75 527 LYS B C 1
ATOM 8869 O O . LYS B 1 527 ? -20.797 -27.188 -4.043 1 94.75 527 LYS B O 1
ATOM 8874 N N . PHE B 1 528 ? -21.953 -28.484 -5.527 1 95.81 528 PHE B N 1
ATOM 8875 C CA . PHE B 1 528 ? -20.75 -29.031 -6.141 1 95.81 528 PHE B CA 1
ATOM 8876 C C . PHE B 1 528 ? -20.438 -28.312 -7.445 1 95.81 528 PHE B C 1
ATOM 8878 O O . PHE B 1 528 ? -19.516 -28.703 -8.172 1 95.81 528 PHE B O 1
ATOM 8885 N N . LEU B 1 529 ? -21.125 -27.25 -7.77 1 97.12 529 LEU B N 1
ATOM 8886 C CA . LEU B 1 529 ? -20.922 -26.547 -9.039 1 97.12 529 LEU B CA 1
ATOM 8887 C C . LEU B 1 529 ? -20.172 -25.234 -8.82 1 97.12 529 LEU B C 1
ATOM 8889 O O . LEU B 1 529 ? -20.516 -24.469 -7.918 1 97.12 529 LEU B O 1
ATOM 8893 N N . PRO B 1 530 ? -19.078 -25.031 -9.508 1 97.88 530 PRO B N 1
ATOM 8894 C CA . PRO B 1 530 ? -18.469 -23.703 -9.477 1 97.88 530 PRO B CA 1
ATOM 8895 C C . PRO B 1 530 ? -19.344 -22.625 -10.109 1 97.88 530 PRO B C 1
ATOM 8897 O O . PRO B 1 530 ? -20.25 -22.938 -10.883 1 97.88 530 PRO B O 1
ATOM 8900 N N . THR B 1 531 ? -19.156 -21.391 -9.734 1 97.62 531 THR B N 1
ATOM 8901 C CA . THR B 1 531 ? -19.938 -20.281 -10.258 1 97.62 531 THR B CA 1
ATOM 8902 C C . THR B 1 531 ? -19.031 -19.125 -10.664 1 97.62 531 THR B C 1
ATOM 8904 O O . THR B 1 531 ? -17.922 -18.984 -10.164 1 97.62 531 THR B O 1
ATOM 8907 N N . CYS B 1 532 ? -19.484 -18.438 -11.648 1 97.69 532 CYS B N 1
ATOM 8908 C CA . CYS B 1 532 ? -18.734 -17.234 -12.031 1 97.69 532 CYS B CA 1
ATOM 8909 C C . CYS B 1 532 ? -19.625 -16 -12.031 1 97.69 532 CYS B C 1
ATOM 8911 O O . CYS B 1 532 ? -20.859 -16.125 -12.117 1 97.69 532 CYS B O 1
ATOM 8913 N N . VAL B 1 533 ? -19.141 -14.875 -11.719 1 97.88 533 VAL B N 1
ATOM 8914 C CA . VAL B 1 533 ? -19.812 -13.578 -11.703 1 97.88 533 VAL B CA 1
ATOM 8915 C C . VAL B 1 533 ? -19.062 -12.602 -12.602 1 97.88 533 VAL B C 1
ATOM 8917 O O . VAL B 1 533 ? -17.859 -12.391 -12.43 1 97.88 533 VAL B O 1
ATOM 8920 N N . PRO B 1 534 ? -19.672 -11.977 -13.555 1 97.19 534 PRO B N 1
ATOM 8921 C CA . PRO B 1 534 ? -21.047 -12.18 -13.992 1 97.19 534 PRO B CA 1
ATOM 8922 C C . PRO B 1 534 ? -21.266 -13.555 -14.625 1 97.19 534 PRO B C 1
ATOM 8924 O O . PRO B 1 534 ? -20.297 -14.227 -15 1 97.19 534 PRO B O 1
ATOM 8927 N N . SER B 1 535 ? -22.531 -13.914 -14.711 1 96.56 535 SER B N 1
ATOM 8928 C CA . SER B 1 535 ? -22.844 -15.203 -15.32 1 96.56 535 SER B CA 1
ATOM 8929 C C . SER B 1 535 ? -22.547 -15.195 -16.812 1 96.56 535 SER B C 1
ATOM 8931 O O . SER B 1 535 ? -22.641 -14.156 -17.469 1 96.56 535 SER B O 1
ATOM 8933 N N . LEU B 1 536 ? -22.172 -16.344 -17.344 1 96 536 LEU B N 1
ATOM 8934 C CA . LEU B 1 536 ? -21.875 -16.484 -18.75 1 96 536 LEU B CA 1
ATOM 8935 C C . LEU B 1 536 ? -23.125 -16.859 -19.547 1 96 536 LEU B C 1
ATOM 8937 O O . LEU B 1 536 ? -24.016 -17.531 -19.016 1 96 536 LEU B O 1
ATOM 8941 N N . PRO B 1 537 ? -23.094 -16.406 -20.719 1 93.06 537 PRO B N 1
ATOM 8942 C CA . PRO B 1 537 ? -24.219 -16.828 -21.562 1 93.06 537 PRO B CA 1
ATOM 8943 C C . PRO B 1 537 ? -24.109 -18.266 -22.031 1 93.06 537 PRO B C 1
ATOM 8945 O O . PRO B 1 537 ? -23.016 -18.844 -22 1 93.06 537 PRO B O 1
ATOM 8948 N N . THR B 1 538 ? -25.203 -18.844 -22.344 1 85.5 538 THR B N 1
ATOM 8949 C CA . THR B 1 538 ? -25.188 -20.141 -23 1 85.5 538 THR B CA 1
ATOM 8950 C C . THR B 1 538 ? -24.953 -19.984 -24.5 1 85.5 538 THR B C 1
ATOM 8952 O O . THR B 1 538 ? -25.875 -19.609 -25.25 1 85.5 538 THR B O 1
ATOM 8955 N N . PRO B 1 539 ? -23.812 -20.234 -24.812 1 80.31 539 PRO B N 1
ATOM 8956 C CA . PRO B 1 539 ? -23.547 -20.016 -26.234 1 80.31 539 PRO B CA 1
ATOM 8957 C C . PRO B 1 539 ? -24.219 -21.047 -27.125 1 80.31 539 PRO B C 1
ATOM 8959 O O . PRO B 1 539 ? -24.562 -22.141 -26.672 1 80.31 539 PRO B O 1
ATOM 8962 N N . VAL B 1 540 ? -24.453 -20.594 -28.328 1 77.12 540 VAL B N 1
ATOM 8963 C CA . VAL B 1 540 ? -24.953 -21.516 -29.344 1 77.12 540 VAL B CA 1
ATOM 8964 C C . VAL B 1 540 ? -23.797 -22.344 -29.922 1 77.12 540 VAL B C 1
ATOM 8966 O O . VAL B 1 540 ? -22.891 -21.781 -30.547 1 77.12 540 VAL B O 1
ATOM 8969 N N . LEU B 1 541 ? -23.859 -23.594 -29.594 1 83.06 541 LEU B N 1
ATOM 8970 C CA . LEU B 1 541 ? -22.781 -24.469 -30.047 1 83.06 541 LEU B CA 1
ATOM 8971 C C . LEU B 1 541 ? -23.312 -25.516 -31.031 1 83.06 541 LEU B C 1
ATOM 8973 O O . LEU B 1 541 ? -24.453 -25.953 -30.938 1 83.06 541 LEU B O 1
ATOM 8977 N N . PRO B 1 542 ? -22.484 -25.812 -32 1 81.94 542 PRO B N 1
ATOM 8978 C CA . PRO B 1 542 ? -22.844 -26.984 -32.812 1 81.94 542 PRO B CA 1
ATOM 8979 C C . PRO B 1 542 ? -23 -28.25 -31.953 1 81.94 542 PRO B C 1
ATOM 8981 O O . PRO B 1 542 ? -22.344 -28.391 -30.922 1 81.94 542 PRO B O 1
ATOM 8984 N N . PRO B 1 543 ? -23.812 -29.125 -32.406 1 80.19 543 PRO B N 1
ATOM 8985 C CA . PRO B 1 543 ? -24.078 -30.328 -31.625 1 80.19 543 PRO B CA 1
ATOM 8986 C C . PRO B 1 543 ? -22.797 -31.109 -31.281 1 80.19 543 PRO B C 1
ATOM 8988 O O . PRO B 1 543 ? -22.672 -31.641 -30.172 1 80.19 543 PRO B O 1
ATOM 8991 N N . SER B 1 544 ? -21.906 -31.062 -32.188 1 79.31 544 SER B N 1
ATOM 8992 C CA . SER B 1 544 ? -20.688 -31.844 -31.984 1 79.31 544 SER B CA 1
ATOM 8993 C C . SER B 1 544 ? -19.797 -31.203 -30.906 1 79.31 544 SER B C 1
ATOM 8995 O O . SER B 1 544 ? -18.969 -31.891 -30.297 1 79.31 544 SER B O 1
ATOM 8997 N N . TYR B 1 545 ? -20.031 -29.953 -30.719 1 82.81 545 TYR B N 1
ATOM 8998 C CA . TYR B 1 545 ? -19.172 -29.266 -29.781 1 82.81 545 TYR B CA 1
ATOM 8999 C C . TYR B 1 545 ? -19.969 -28.781 -28.562 1 82.81 545 TYR B C 1
ATOM 9001 O O . TYR B 1 545 ? -19.484 -27.938 -27.797 1 82.81 545 TYR B O 1
ATOM 9009 N N . SER B 1 546 ? -21.062 -29.375 -28.453 1 91 546 SER B N 1
ATOM 9010 C CA . SER B 1 546 ? -21.812 -29.062 -27.234 1 91 546 SER B CA 1
ATOM 9011 C C . SER B 1 546 ? -21.062 -29.531 -25.984 1 91 546 SER B C 1
ATOM 9013 O O . SER B 1 546 ? -20.234 -30.438 -26.078 1 91 546 SER B O 1
ATOM 9015 N N . TYR B 1 547 ? -21.297 -28.953 -24.875 1 94.12 547 TYR B N 1
ATOM 9016 C CA . TYR B 1 547 ? -20.641 -29.328 -23.625 1 94.12 547 TYR B CA 1
ATOM 9017 C C . TYR B 1 547 ? -20.797 -30.812 -23.344 1 94.12 547 TYR B C 1
ATOM 9019 O O . TYR B 1 547 ? -19.828 -31.5 -23.031 1 94.12 547 TYR B O 1
ATOM 9027 N N . GLN B 1 548 ? -21.969 -31.328 -23.547 1 94.19 548 GLN B N 1
ATOM 9028 C CA . GLN B 1 548 ? -22.281 -32.719 -23.25 1 94.19 548 GLN B CA 1
ATOM 9029 C C . GLN B 1 548 ? -21.562 -33.656 -24.219 1 94.19 548 GLN B C 1
ATOM 9031 O O . GLN B 1 548 ? -21.062 -34.719 -23.812 1 94.19 548 GLN B O 1
ATOM 9036 N N . SER B 1 549 ? -21.562 -33.25 -25.484 1 94.31 549 SER B N 1
ATOM 9037 C CA . SER B 1 549 ? -20.922 -34.094 -26.484 1 94.31 549 SER B CA 1
ATOM 9038 C C . SER B 1 549 ? -19.422 -34.219 -26.219 1 94.31 549 SER B C 1
ATOM 9040 O O . SER B 1 549 ? -18.859 -35.312 -26.391 1 94.31 549 SER B O 1
ATOM 9042 N N . VAL B 1 550 ? -18.828 -33.156 -25.906 1 95.69 550 VAL B N 1
ATOM 9043 C CA . VAL B 1 550 ? -17.406 -33.156 -25.625 1 95.69 550 VAL B CA 1
ATOM 9044 C C . VAL B 1 550 ? -17.109 -34.062 -24.438 1 95.69 550 VAL B C 1
ATOM 9046 O O . VAL B 1 550 ? -16.188 -34.875 -24.469 1 95.69 550 VAL B O 1
ATOM 9049 N N . ILE B 1 551 ? -17.906 -33.938 -23.328 1 96.88 551 ILE B N 1
ATOM 9050 C CA . ILE B 1 551 ? -17.703 -34.75 -22.125 1 96.88 551 ILE B CA 1
ATOM 9051 C C . ILE B 1 551 ? -17.984 -36.219 -22.438 1 96.88 551 ILE B C 1
ATOM 9053 O O . ILE B 1 551 ? -17.281 -37.125 -21.938 1 96.88 551 ILE B O 1
ATOM 9057 N N . LEU B 1 552 ? -19 -36.469 -23.297 1 95.88 552 LEU B N 1
ATOM 9058 C CA . LEU B 1 552 ? -19.312 -37.812 -23.703 1 95.88 552 LEU B CA 1
ATOM 9059 C C . LEU B 1 552 ? -18.141 -38.438 -24.453 1 95.88 552 LEU B C 1
ATOM 9061 O O . LEU B 1 552 ? -17.766 -39.594 -24.188 1 95.88 552 LEU B O 1
ATOM 9065 N N . ASN B 1 553 ? -17.609 -37.719 -25.406 1 95.88 553 ASN B N 1
ATOM 9066 C CA . ASN B 1 553 ? -16.469 -38.219 -26.172 1 95.88 553 ASN B CA 1
ATOM 9067 C C . ASN B 1 553 ? -15.266 -38.469 -25.281 1 95.88 553 ASN B C 1
ATOM 9069 O O . ASN B 1 553 ? -14.609 -39.531 -25.422 1 95.88 553 ASN B O 1
ATOM 9073 N N . LEU B 1 554 ? -14.938 -37.594 -24.359 1 96.44 554 LEU B N 1
ATOM 9074 C CA . LEU B 1 554 ? -13.828 -37.781 -23.438 1 96.44 554 LEU B CA 1
ATOM 9075 C C . LEU B 1 554 ? -14.07 -38.969 -22.531 1 96.44 554 LEU B C 1
ATOM 9077 O O . LEU B 1 554 ? -13.164 -39.812 -22.328 1 96.44 554 LEU B O 1
ATOM 9081 N N . ALA B 1 555 ? -15.273 -39.031 -21.984 1 96.12 555 ALA B N 1
ATOM 9082 C CA . ALA B 1 555 ? -15.625 -40.125 -21.109 1 96.12 555 ALA B CA 1
ATOM 9083 C C . ALA B 1 555 ? -15.508 -41.469 -21.844 1 96.12 555 ALA B C 1
ATOM 9085 O O . ALA B 1 555 ? -15.07 -42.469 -21.266 1 96.12 555 ALA B O 1
ATOM 9086 N N . SER B 1 556 ? -15.953 -41.469 -23.078 1 95.06 556 SER B N 1
ATOM 9087 C CA . SER B 1 556 ? -15.883 -42.656 -23.891 1 95.06 556 SER B CA 1
ATOM 9088 C C . SER B 1 556 ? -14.438 -43.094 -24.109 1 95.06 556 SER B C 1
ATOM 9090 O O . SER B 1 556 ? -14.125 -44.281 -24.094 1 95.06 556 SER B O 1
ATOM 9092 N N . MET B 1 557 ? -13.594 -42.188 -24.344 1 94.12 557 MET B N 1
ATOM 9093 C CA . MET B 1 557 ? -12.18 -42.5 -24.578 1 94.12 557 MET B CA 1
ATOM 9094 C C . MET B 1 557 ? -11.562 -43.156 -23.344 1 94.12 557 MET B C 1
ATOM 9096 O O . MET B 1 557 ? -10.68 -44.031 -23.484 1 94.12 557 MET B O 1
ATOM 9100 N N . PHE B 1 558 ? -12.047 -42.812 -22.172 1 92.44 558 PHE B N 1
ATOM 9101 C CA . PHE B 1 558 ? -11.492 -43.375 -20.938 1 92.44 558 PHE B CA 1
ATOM 9102 C C . PHE B 1 558 ? -12.383 -44.469 -20.375 1 92.44 558 PHE B C 1
ATOM 9104 O O . PHE B 1 558 ? -12.172 -44.938 -19.266 1 92.44 558 PHE B O 1
ATOM 9111 N N . GLY B 1 559 ? -13.375 -44.844 -21.031 1 90.75 559 GLY B N 1
ATOM 9112 C CA . GLY B 1 559 ? -14.266 -45.938 -20.641 1 90.75 559 GLY B CA 1
ATOM 9113 C C . GLY B 1 559 ? -15.094 -45.594 -19.406 1 90.75 559 GLY B C 1
ATOM 9114 O O . GLY B 1 559 ? -15.344 -46.469 -18.578 1 90.75 559 GLY B O 1
ATOM 9115 N N . ALA B 1 560 ? -15.445 -44.344 -19.234 1 93.5 560 ALA B N 1
ATOM 9116 C CA . ALA B 1 560 ? -16.125 -43.906 -18.016 1 93.5 560 ALA B CA 1
ATOM 9117 C C . ALA B 1 560 ? -17.453 -43.219 -18.359 1 93.5 560 ALA B C 1
ATOM 9119 O O . ALA B 1 560 ? -17.844 -42.25 -17.672 1 93.5 560 ALA B O 1
ATOM 9120 N N . THR B 1 561 ? -18.141 -43.531 -19.375 1 94.12 561 THR B N 1
ATOM 9121 C CA . THR B 1 561 ? -19.375 -42.906 -19.797 1 94.12 561 THR B CA 1
ATOM 9122 C C . THR B 1 561 ? -20.469 -43.094 -18.734 1 94.12 561 THR B C 1
ATOM 9124 O O . THR B 1 561 ? -21.328 -42.219 -18.578 1 94.12 561 THR B O 1
ATOM 9127 N N . LYS B 1 562 ? -20.391 -44.156 -17.922 1 92.88 562 LYS B N 1
ATOM 9128 C CA . LYS B 1 562 ? -21.391 -44.438 -16.906 1 92.88 562 LYS B CA 1
ATOM 9129 C C . LYS B 1 562 ? -21.281 -43.5 -15.711 1 92.88 562 LYS B C 1
ATOM 9131 O O . LYS B 1 562 ? -22.203 -43.406 -14.898 1 92.88 562 LYS B O 1
ATOM 9136 N N . ARG B 1 563 ? -20.219 -42.875 -15.648 1 94.5 563 ARG B N 1
ATOM 9137 C CA . ARG B 1 563 ? -20 -41.969 -14.523 1 94.5 563 ARG B CA 1
ATOM 9138 C C . ARG B 1 563 ? -20.656 -40.625 -14.766 1 94.5 563 ARG B C 1
ATOM 9140 O O . ARG B 1 563 ? -20.625 -39.75 -13.906 1 94.5 563 ARG B O 1
ATOM 9147 N N . PHE B 1 564 ? -21.312 -40.469 -15.891 1 96.38 564 PHE B N 1
ATOM 9148 C CA . PHE B 1 564 ? -21.953 -39.219 -16.25 1 96.38 564 PHE B CA 1
ATOM 9149 C C . PHE B 1 564 ? -23.406 -39.438 -16.672 1 96.38 564 PHE B C 1
ATOM 9151 O O . PHE B 1 564 ? -23.766 -40.531 -17.094 1 96.38 564 PHE B O 1
ATOM 9158 N N . ILE B 1 565 ? -24.188 -38.375 -16.484 1 95.69 565 ILE B N 1
ATOM 9159 C CA . ILE B 1 565 ? -25.578 -38.344 -16.891 1 95.69 565 ILE B CA 1
ATOM 9160 C C . ILE B 1 565 ? -25.766 -37.406 -18.062 1 95.69 565 ILE B C 1
ATOM 9162 O O . ILE B 1 565 ? -25.547 -36.188 -17.922 1 95.69 565 ILE B O 1
ATOM 9166 N N . PHE B 1 566 ? -26.172 -37.969 -19.203 1 93.38 566 PHE B N 1
ATOM 9167 C CA . PHE B 1 566 ? -26.328 -37.156 -20.422 1 93.38 566 PHE B CA 1
ATOM 9168 C C . PHE B 1 566 ? -27.797 -37.031 -20.797 1 93.38 566 PHE B C 1
ATOM 9170 O O . PHE B 1 566 ? -28.625 -37.875 -20.406 1 93.38 566 PHE B O 1
ATOM 9177 N N . SER B 1 567 ? -28.109 -36 -21.531 1 88.06 567 SER B N 1
ATOM 9178 C CA . SER B 1 567 ? -29.453 -35.844 -22.078 1 88.06 567 SER B CA 1
ATOM 9179 C C . SER B 1 567 ? -29.719 -36.844 -23.172 1 88.06 567 SER B C 1
ATOM 9181 O O . SER B 1 567 ? -28.797 -37.312 -23.844 1 88.06 567 SER B O 1
ATOM 9183 N N . GLU B 1 568 ? -30.969 -37.188 -23.406 1 81 568 GLU B N 1
ATOM 9184 C CA . GLU B 1 568 ? -31.391 -38.219 -24.344 1 81 568 GLU B CA 1
ATOM 9185 C C . GLU B 1 568 ? -30.984 -37.844 -25.781 1 81 568 GLU B C 1
ATOM 9187 O O . GLU B 1 568 ? -30.688 -38.75 -26.578 1 81 568 GLU B O 1
ATOM 9192 N N . ASP B 1 569 ? -30.906 -36.688 -26.062 1 76.69 569 ASP B N 1
ATOM 9193 C CA . ASP B 1 569 ? -30.656 -36.25 -27.438 1 76.69 569 ASP B CA 1
ATOM 9194 C C . ASP B 1 569 ? -29.172 -36.406 -27.797 1 76.69 569 ASP B C 1
ATOM 9196 O O . ASP B 1 569 ? -28.828 -36.438 -28.969 1 76.69 569 ASP B O 1
ATOM 9200 N N . VAL B 1 570 ? -28.297 -36.625 -26.828 1 77.75 570 VAL B N 1
ATOM 9201 C CA . VAL B 1 570 ? -26.859 -36.625 -27.078 1 77.75 570 VAL B CA 1
ATOM 9202 C C . VAL B 1 570 ? -26.375 -38.094 -27.156 1 77.75 570 VAL B C 1
ATOM 9204 O O . VAL B 1 570 ? -25.375 -38.375 -27.828 1 77.75 570 VAL B O 1
ATOM 9207 N N . LEU B 1 571 ? -27.031 -39.062 -26.547 1 73.94 571 LEU B N 1
ATOM 9208 C CA . LEU B 1 571 ? -26.578 -40.438 -26.5 1 73.94 571 LEU B CA 1
ATOM 9209 C C . LEU B 1 571 ? -26.766 -41.125 -27.859 1 73.94 571 LEU B C 1
ATOM 9211 O O . LEU B 1 571 ? -27.812 -40.969 -28.5 1 73.94 571 LEU B O 1
ATOM 9215 N N . PRO B 1 572 ? -25.688 -41.656 -28.312 1 64.62 572 PRO B N 1
ATOM 9216 C CA . PRO B 1 572 ? -25.891 -42.438 -29.547 1 64.62 572 PRO B CA 1
ATOM 9217 C C . PRO B 1 572 ? -26.953 -43.531 -29.406 1 64.62 572 PRO B C 1
ATOM 9219 O O . PRO B 1 572 ? -27.234 -43.969 -28.297 1 64.62 572 PRO B O 1
ATOM 9222 N N . GLU B 1 573 ? -27.719 -43.812 -30.391 1 56.16 573 GLU B N 1
ATOM 9223 C CA . GLU B 1 573 ? -28.812 -44.781 -30.422 1 56.16 573 GLU B CA 1
ATOM 9224 C C . GLU B 1 573 ? -28.438 -46.094 -29.75 1 56.16 573 GLU B C 1
ATOM 9226 O O . GLU B 1 573 ? -29.25 -46.688 -29.062 1 56.16 573 GLU B O 1
ATOM 9231 N N . SER B 1 574 ? -27.266 -46.5 -29.859 1 50.81 574 SER B N 1
ATOM 9232 C CA . SER B 1 574 ? -26.875 -47.781 -29.312 1 50.81 574 SER B CA 1
ATOM 9233 C C . SER B 1 574 ? -26.766 -47.75 -27.797 1 50.81 574 SER B C 1
ATOM 9235 O O . SER B 1 574 ? -27 -48.75 -27.109 1 50.81 574 SER B O 1
ATOM 9237 N N . MET B 1 575 ? -26.391 -46.688 -27.172 1 52.41 575 MET B N 1
ATOM 9238 C CA . MET B 1 575 ? -26.188 -46.594 -25.734 1 52.41 575 MET B CA 1
ATOM 9239 C C . MET B 1 575 ? -27.5 -46.25 -25.031 1 52.41 575 MET B C 1
ATOM 9241 O O . MET B 1 575 ? -27.609 -46.406 -23.812 1 52.41 575 MET B O 1
ATOM 9245 N N . GLN B 1 576 ? -28.422 -45.656 -25.703 1 48.28 576 GLN B N 1
ATOM 9246 C CA . GLN B 1 576 ? -29.75 -45.406 -25.156 1 48.28 576 GLN B CA 1
ATOM 9247 C C . GLN B 1 576 ? -30.438 -46.688 -24.734 1 48.28 576 GLN B C 1
ATOM 9249 O O . GLN B 1 576 ? -31.172 -46.719 -23.734 1 48.28 576 GLN B O 1
ATOM 9254 N N . THR B 1 577 ? -30.125 -47.688 -25.422 1 45.88 577 THR B N 1
ATOM 9255 C CA . THR B 1 577 ? -30.766 -48.969 -25.125 1 45.88 577 THR B CA 1
ATOM 9256 C C . THR B 1 577 ? -30.234 -49.531 -23.812 1 45.88 577 THR B C 1
ATOM 9258 O O . THR B 1 577 ? -31 -50.125 -23.047 1 45.88 577 THR B O 1
ATOM 9261 N N . ASN B 1 578 ? -29 -49.375 -23.516 1 43.06 578 ASN B N 1
ATOM 9262 C CA . ASN B 1 578 ? -28.453 -50.031 -22.328 1 43.06 578 ASN B CA 1
ATOM 9263 C C . ASN B 1 578 ? -28.75 -49.219 -21.062 1 43.06 578 ASN B C 1
ATOM 9265 O O . ASN B 1 578 ? -28.734 -49.781 -19.953 1 43.06 578 ASN B O 1
ATOM 9269 N N . MET B 1 579 ? -28.828 -47.969 -21.016 1 43.44 579 MET B N 1
ATOM 9270 C CA . MET B 1 579 ? -29.125 -47.188 -19.828 1 43.44 579 MET B CA 1
ATOM 9271 C C . MET B 1 579 ? -30.547 -47.406 -19.359 1 43.44 579 MET B C 1
ATOM 9273 O O . MET B 1 579 ? -30.859 -47.219 -18.188 1 43.44 579 MET B O 1
ATOM 9277 N N . ASN B 1 580 ? -31.516 -47.656 -20.141 1 40.28 580 ASN B N 1
ATOM 9278 C CA . ASN B 1 580 ? -32.844 -48.062 -19.719 1 40.28 580 ASN B CA 1
ATOM 9279 C C . ASN B 1 580 ? -32.812 -49.375 -18.922 1 40.28 580 ASN B C 1
ATOM 9281 O O . ASN B 1 580 ? -33.75 -49.656 -18.172 1 40.28 580 ASN B O 1
ATOM 9285 N N . GLN B 1 581 ? -31.859 -50.156 -19.172 1 39.34 581 GLN B N 1
ATOM 9286 C CA . GLN B 1 581 ? -31.828 -51.406 -18.375 1 39.34 581 GLN B CA 1
ATOM 9287 C C . GLN B 1 581 ? -31.266 -51.125 -16.984 1 39.34 581 GLN B C 1
ATOM 9289 O O . GLN B 1 581 ? -31.469 -51.938 -16.062 1 39.34 581 GLN B O 1
ATOM 9294 N N . LEU B 1 582 ? -30.359 -50.156 -16.859 1 35.53 582 LEU B N 1
ATOM 9295 C CA . LEU B 1 582 ? -29.797 -49.938 -15.523 1 35.53 582 LEU B CA 1
ATOM 9296 C C . LEU B 1 582 ? -30.766 -49.156 -14.641 1 35.53 582 LEU B C 1
ATOM 9298 O O . LEU B 1 582 ? -30.594 -49.094 -13.422 1 35.53 582 LEU B O 1
ATOM 9302 N N . THR B 1 583 ? -31.719 -48.438 -15.117 1 33.28 583 THR B N 1
ATOM 9303 C CA . THR B 1 583 ? -32.719 -47.844 -14.25 1 33.28 583 THR B CA 1
ATOM 9304 C C . THR B 1 583 ? -33.844 -48.875 -13.945 1 33.28 583 THR B C 1
ATOM 9306 O O . THR B 1 583 ? -34.844 -48.531 -13.297 1 33.28 583 THR B O 1
ATOM 9309 N N . LEU B 1 584 ? -33.781 -50.125 -14.562 1 27.97 584 LEU B N 1
ATOM 9310 C CA . LEU B 1 584 ? -34.719 -51.062 -13.953 1 27.97 584 LEU B CA 1
ATOM 9311 C C . LEU B 1 584 ? -34.062 -51.75 -12.758 1 27.97 584 LEU B C 1
ATOM 9313 O O . LEU B 1 584 ? -32.906 -52.188 -12.828 1 27.97 584 LEU B O 1
#

Radius of gyration: 35.74 Å; Cα contacts (8 Å, |Δi|>4): 1596; chains: 2; bounding box: 93×102×75 Å

InterPro domains:
  IPR022709 Protein SCAI [PF12070] (36-360)
  IPR022709 Protein SCAI [PF12070] (362-521)

Nearest PDB structures (foldseek):
  7uxh-assembly1_E  TM=5.744E-01  e=2.103E-04  Homo sapiens
  6fav-assembly1_C-2  TM=3.986E-01  e=2.709E-01  Homo sapiens
  3uq3-assembly1_A  TM=2.558E-01  e=9.083E-01  Saccharomyces cerevisiae S288C
  7uxh-assembly1_E  TM=5.441E-01  e=1.385E-04  Homo sapiens
  6fav-assembly1_C-2  TM=4.308E-01  e=2.309E-01  Homo sapiens

Organism: Glycine soja (NCBI:txid3848)

Secondary structure (DSSP, 8-state):
--THHHHHHHHHGGG-------------HHHHHHHHHHHHHHHHHHHHT--TT-HHHHHHHHHHHHHHHHHHHHHHHHTHHHHHHTT--HHHHHHHHHHHHHHHHHHHHHH--HHHHHHHHHHHHHHHHHTTT-TTTTT-HHHHHHHHHHHHHHHHHHHHTT-HHHHHHHHHHHHHHHHHHHHHS-GGGGHHHHHHHHHHHHHHHHHHTTTTS--SSB-TTTS--GGGSPPPPTTT-S---EEEEEEEEEE-TT--EETTEEHHHHHHHHHTSB--SSTT---TTS--------------TTTT---TTSPPPPEEEEEES--HHHHHHHHHHHHHH--TTEEEEEEEEE----S-TT--TT-EE-SSS--TTTTEE-GGGTGGGGGS-EEEEEESTTGGGGGGHHHH-SSSPPEEEE--SS-PPPSSS-TTTS--HHHHHHH-HHHHHHHHTT--GGGS-HHHHHHHHHHHHHHHHHHHHHHHT-TT--HHHHTTTTSHHHHHHHHHHHHHHHHHHHBGGGTT-GGGS-EEESPPP-----GGGSHHHHHHHHHHHTT-GGGB---TTTS-HHHHHHHHHH--/--THHHHHHHHHGGG-------------HHHHHHHHHHHHHHHHHHHHT--TT-HHHHHHHHHHHHHHHHHHHHHHHHTHHHHHHTT--HHHHHHHHHHHHHHHHHHHHHH--HHHHHHHHHHHHHHHHHTTT-TTTTT-HHHHHHHHHHHHHHHHHHHHTT-HHHHHHHHHHHHHHHHHHHHHS-GGGGHHHHHHHHHHHHHHHHHHTTTTS--SSB-TTTS--GGGSPPPPTTT-S---EEEEEEEEEE-TT--EETTEEHHHHHHHHHTSB--SSSS---TTS--------------TTTT---TTSPPPPEEEEEES--HHHHHHHHHHHHHH--TTEEEEEEEEE----S-TT--TT-EE-SSS--TTTTEE-GGGTGGGGGS-EEEEEESTTGGGGGGHHHH-SSSPPEEEE--SS-PPPSS--TTSS--HHHHHHH-HHHHHHHHTT--GGGS-HHHHHHHHHHHHHHHHHHHHHHHT-TT--HHHHTTTTSHHHHHHHHHHHHHHHHHHHBGGGTT-GGGS-EEESPPP-----GGGSHHHHHHHHHHHTT-GGGB---TTTS-HHHHHHHHHHT-

Solvent-accessible surface area (backbone atoms only — not comparable to full-atom values): 63735 Å² total; per-residue (Å²): 118,69,76,57,45,64,62,51,57,65,58,59,73,62,63,72,67,76,76,65,82,68,79,64,76,75,66,52,70,62,53,55,50,50,51,44,49,52,52,37,49,54,43,49,58,51,62,69,68,56,56,80,51,44,51,69,52,48,59,56,47,48,53,55,42,49,48,46,46,50,50,45,51,51,48,48,67,76,38,40,68,62,34,42,73,72,63,55,52,58,42,61,54,34,49,54,43,50,52,50,20,48,51,25,38,52,49,17,58,44,45,44,42,62,66,31,43,50,51,15,46,52,39,44,48,50,38,61,76,66,44,28,47,58,76,53,35,91,75,33,71,67,45,36,50,50,46,52,51,49,50,57,52,44,36,51,51,26,56,77,66,64,36,60,68,60,31,53,52,47,52,51,51,48,53,52,49,53,53,49,45,38,70,73,44,64,50,78,76,41,51,66,54,53,52,50,52,50,31,46,51,50,36,47,57,42,43,49,64,47,62,97,51,82,72,48,30,48,33,74,86,83,37,80,50,68,89,70,54,61,65,48,48,66,87,58,36,82,57,69,34,34,67,44,36,34,38,36,36,52,41,48,85,81,51,44,35,51,92,76,37,34,58,55,49,48,44,52,57,39,33,55,28,71,44,56,66,35,80,72,80,59,68,83,73,75,66,78,73,77,77,72,80,68,74,76,64,72,68,61,66,72,74,24,44,70,60,80,86,50,78,76,42,30,27,35,49,77,41,60,75,55,53,53,50,52,50,48,19,33,51,27,36,50,60,51,66,49,53,94,49,33,28,40,37,40,38,40,38,32,53,59,77,83,69,64,86,81,58,74,82,44,47,46,55,50,60,92,66,82,63,76,42,53,33,43,50,43,42,61,62,48,30,65,56,18,55,40,50,35,37,38,36,32,39,23,38,44,26,69,48,40,58,58,39,69,77,54,48,26,56,30,74,54,38,35,46,25,31,25,54,44,74,80,85,48,83,81,55,63,74,58,59,64,41,54,65,64,60,30,19,45,44,39,44,67,58,34,53,36,41,68,74,60,47,50,60,87,70,52,53,64,66,58,49,52,53,45,49,51,51,49,52,54,46,45,52,50,53,51,45,34,49,28,69,40,90,71,44,50,43,73,55,46,19,35,50,66,21,63,56,55,32,48,38,51,47,27,42,50,48,46,35,49,51,40,57,28,25,47,96,48,48,90,40,72,52,49,36,48,49,50,39,69,71,77,64,82,60,81,58,57,73,77,59,24,71,64,42,46,51,46,53,49,23,50,75,70,72,44,50,84,53,42,59,76,61,79,88,72,50,55,75,77,58,54,60,58,55,62,58,68,77,99,119,70,75,59,45,63,63,52,59,63,58,59,73,63,63,75,68,75,76,66,82,68,78,63,76,76,65,50,69,61,54,54,50,51,50,45,49,52,52,37,50,56,44,49,58,50,61,70,66,55,57,80,52,44,50,68,53,48,59,57,47,49,53,55,42,48,49,44,47,52,50,43,52,50,49,46,66,76,40,41,68,62,35,43,74,71,64,55,53,58,41,61,54,33,49,55,43,50,50,51,20,48,51,26,38,53,50,17,58,46,45,44,43,63,65,31,43,51,51,16,47,53,37,44,48,49,39,62,77,66,44,26,46,58,75,52,33,92,75,32,71,67,45,36,51,50,44,50,51,48,50,57,51,45,37,51,53,25,56,77,67,65,36,60,68,59,31,53,53,47,51,51,50,48,53,53,48,53,53,50,46,38,70,73,45,65,52,80,78,41,51,66,54,53,51,50,53,49,31,46,50,50,36,47,56,41,44,51,63,48,65,97,49,81,72,50,30,47,33,74,85,81,37,79,48,69,88,70,54,60,66,49,50,65,88,58,36,84,58,70,35,35,68,44,37,34,38,36,35,54,41,46,85,80,50,44,34,51,91,76,38,34,57,56,49,47,44,51,56,39,34,53,29,71,44,52,70,48,71,72,81,58,67,86,73,74,67,78,72,77,77,72,79,69,74,77,64,73,69,59,66,71,72,23,45,68,62,80,87,49,78,77,42,31,28,35,46,75,41,61,76,53,55,54,50,53,49,46,19,34,51,26,37,49,60,52,67,48,55,93,48,33,26,39,36,40,38,41,38,33,52,56,76,84,71,66,85,78,58,73,83,45,46,46,55,51,60,91,64,82,61,75,43,53,31,42,51,44,44,62,61,48,33,65,56,19,55,42,51,37,38,41,36,31,40,25,40,45,27,69,48,41,59,56,38,71,78,54,48,26,57,30,75,55,39,36,45,25,31,24,52,42,76,82,86,47,83,83,54,64,74,60,59,66,43,53,66,64,58,31,18,46,46,39,43,68,60,34,52,36,40,67,71,59,48,49,61,86,71,53,53,64,68,58,48,52,52,45,50,52,51,49,52,53,44,44,51,50,51,50,45,33,50,27,68,40,90,71,45,50,42,72,55,47,19,36,49,65,20,62,56,56,32,49,37,51,47,27,42,51,49,44,35,51,51,41,55,27,25,47,95,48,48,90,41,70,53,50,38,49,48,49,40,70,70,76,65,83,60,82,56,58,72,77,61,23,70,65,42,47,52,46,54,49,23,51,75,68,72,44,50,83,52,39,59,77,61,79,88,72,51,55,77,76,57,54,61,56,55,61,56,69,78,98